Protein 2GAI (pdb70)

Secondary structure (DSSP, 8-state):
-EEEES-HHHHHHHHHHHGGGSEEEE--S-SEES-SSS--EETTTTSEE--EEPTT-HHHHHHHHHHHHHS-EEE---SSHHHHHHHHHHHHHHT-TTSS-B---SS--HHHHHHHHHS-B---HHHHHHHHHHHHHHHHHHHHHHHHHHHHHS---TTHHHHHHHHHHHHHHHHHHHH----EEEEEEEEETTEEEEE--SS-----HHHHHHHHT---EEEEEEEEEEEEEPPPPPB-HHHHHHHHHHHH---HHHHHHHHHHHHH-EE-SSSEE--B--S--S-----HHHHHHHHHHHHHHT-GGGB-----B-BS-TTS-HHHHTTTS-HHHHHHHHHHHHHHHHHTBPPEEEEEEEEEEE-TTSS-EEEEEEEEEEE-GGGGTS-----B------TT-EE---EEEEEEEE--PPPPP-HHHHHHHHHHHT---TTTHHHHHHHHHHTTSEEEETTEEEEBHHHHHHHHHHHHHSTTTTSHHHHHHHHHHHHHHHTTSS-HHHHHHHHHHHHHTT--TT------EEEEEE-TTSPEEEEEEETTEEEEE-SSS--EE--TTSB-EEETTEEE-/-EEEES-HHHHHHHHHHHGGGSEEEE--S--EES-SSS--EETTTTSEE--EEPTT-HHHHHHHHHHHHHS-EEE---SSHHHHHHHHHHHHHTT-TTSS-B---SS-SHHHHHHHTTS-B---HHHHHHHHHHHHHHHHHHHHHHHHHHHHHS---TTHHHHHHHHHHHHHHHHHHHH----EEEEEEEEETTEEEEE--SS-----HHHHHHHHT---EEEEEEEEEEEEEPPPPPB-HHHHHHHHHHHH---HHHHHHHHHHHHH-EEETTEEE--B--S--S-----HHHHHHHHHHHHHHT-GGGB-----B-BS-TTS-HHHHTTTS-HHHHHHHHHHHHHHHHHTBPPEEEEEEEEEEE-TTSS-EEEEEEEEEEE-GGGGTS-----B------TT-EE---EEEEEEEE--PPPPPBHHHHHHHHHHHT---TTTHHHHHHHHHHTTSEEEETTEEEEBHHHHHHHHHHHHHSHHHHSHHHHHHHHHHHHHHHHTSS-HHHHHHHHHHHHHTT--TT------EEEEEE-TTS-EEEEEEETTEEEEE-TTS--EE--TTSB-EEETTEEE-

B-factor: mean 12.72, std 8.12, range [2.0, 42.85]

CATH classification: 3.40.50.140 (+3 more: 1.10.460.10, 2.70.20.10, 1.10.290.10)

GO terms:
  GO:0140226 RNA topoisomerase activity (F, IDA)

Structure (mmCIF, N/CA/C/O backbone):
data_2GAI
#
_entry.id   2GAI
#
_cell.length_a   45.118
_cell.length_b   95.421
_cell.length_c   96.508
_cell.angle_alpha   83.40
_cell.angle_beta   86.15
_cell.angle_gamma   84.87
#
_symmetry.space_group_name_H-M   'P 1'
#
loop_
_entity.id
_entity.type
_entity.pdbx_description
1 polymer 'DNA topoisomerase I'
2 water water
#
loop_
_atom_site.group_PDB
_atom_site.id
_atom_site.type_symbol
_atom_site.label_atom_id
_atom_site.label_alt_id
_atom_site.label_comp_id
_atom_site.label_asym_id
_atom_site.label_entity_id
_atom_site.label_seq_id
_atom_site.pdbx_PDB_ins_code
_atom_site.Cartn_x
_atom_site.Cartn_y
_atom_site.Cartn_z
_atom_site.occupancy
_atom_site.B_iso_or_equiv
_atom_site.auth_seq_id
_atom_site.auth_comp_id
_atom_site.auth_asym_id
_atom_site.auth_atom_id
_atom_site.pdbx_PDB_model_num
ATOM 1 N N . LYS A 1 7 ? 18.597 27.978 35.704 1.00 18.59 7 LYS A N 1
ATOM 2 C CA . LYS A 1 7 ? 17.716 28.476 36.784 1.00 16.89 7 LYS A CA 1
ATOM 3 C C . LYS A 1 7 ? 18.588 29.344 37.710 1.00 16.12 7 LYS A C 1
ATOM 4 O O . LYS A 1 7 ? 19.820 29.236 37.710 1.00 15.59 7 LYS A O 1
ATOM 10 N N . TYR A 1 8 ? 17.947 30.235 38.453 1.00 13.55 8 TYR A N 1
ATOM 11 C CA . TYR A 1 8 ? 18.667 31.114 39.368 1.00 12.73 8 TYR A CA 1
ATOM 12 C C . TYR A 1 8 ? 18.125 30.872 40.758 1.00 10.76 8 TYR A C 1
ATOM 13 O O . TYR A 1 8 ? 16.923 30.724 40.946 1.00 11.61 8 TYR A O 1
ATOM 22 N N . ILE A 1 9 ? 19.004 30.804 41.746 1.00 9.23 9 ILE A N 1
ATOM 23 C CA . ILE A 1 9 ? 18.541 30.629 43.124 1.00 8.40 9 ILE A CA 1
ATOM 24 C C . ILE A 1 9 ? 18.953 31.856 43.922 1.00 8.07 9 ILE A C 1
ATOM 25 O O . ILE A 1 9 ? 20.110 32.293 43.827 1.00 7.85 9 ILE A O 1
ATOM 30 N N . VAL A 1 10 ? 18.020 32.409 44.708 0.50 6.70 10 VAL A N 1
ATOM 31 C CA . VAL A 1 10 ? 18.385 33.587 45.539 0.50 6.69 10 VAL A CA 1
ATOM 32 C C . VAL A 1 10 ? 18.263 33.221 47.012 0.50 6.01 10 VAL A C 1
ATOM 33 O O . VAL A 1 10 ? 17.274 32.627 47.421 0.50 4.85 10 VAL A O 1
ATOM 40 N N . VAL A 1 11 ? 19.267 33.593 47.792 1.00 7.39 11 VAL A N 1
ATOM 41 C CA . VAL A 1 11 ? 19.241 33.418 49.240 1.00 8.93 11 VAL A CA 1
ATOM 42 C C . VAL A 1 11 ? 19.580 34.774 49.885 1.00 10.66 11 VAL A C 1
ATOM 43 O O . VAL A 1 11 ? 19.924 35.715 49.177 1.00 9.75 11 VAL A O 1
ATOM 47 N N . GLU A 1 12 ? 19.488 34.851 51.215 1.00 12.13 12 GLU A N 1
ATOM 48 C CA . GLU A 1 12 ? 19.811 36.099 51.895 1.00 13.59 12 GLU A CA 1
ATOM 49 C C . GLU A 1 12 ? 21.298 36.269 52.144 1.00 13.08 12 GLU A C 1
ATOM 50 O O . GLU A 1 12 ? 21.839 37.361 51.990 1.00 13.14 12 GLU A O 1
ATOM 56 N N . SER A 1 13 ? 21.967 35.172 52.484 1.00 12.56 13 SER A N 1
ATOM 57 C CA . SER A 1 13 ? 23.363 35.261 52.892 1.00 12.27 13 SER A CA 1
ATOM 58 C C . SER A 1 13 ? 24.401 34.630 51.969 1.00 11.38 13 SER A C 1
ATOM 59 O O . SER A 1 13 ? 24.199 33.572 51.356 1.00 9.31 13 SER A O 1
ATOM 62 N N . PRO A 1 14 ? 25.566 35.273 51.897 1.00 10.68 14 PRO A N 1
ATOM 63 C CA . PRO A 1 14 ? 26.717 34.780 51.156 1.00 10.97 14 PRO A CA 1
ATOM 64 C C . PRO A 1 14 ? 27.117 33.399 51.632 1.00 10.41 14 PRO A C 1
ATOM 65 O O . PRO A 1 14 ? 27.452 32.570 50.802 1.00 9.51 14 PRO A O 1
ATOM 69 N N . ALA A 1 15 ? 27.087 33.142 52.944 1.00 10.01 15 ALA A N 1
ATOM 70 C CA . ALA A 1 15 ? 27.362 31.776 53.434 1.00 9.32 15 ALA A CA 1
ATOM 71 C C . ALA A 1 15 ? 26.482 30.680 52.832 1.00 8.45 15 ALA A C 1
ATOM 72 O O . ALA A 1 15 ? 26.988 29.665 52.321 1.00 8.21 15 ALA A O 1
ATOM 74 N N . LYS A 1 16 ? 25.165 30.878 52.874 1.00 6.93 16 LYS A N 1
ATOM 75 C CA . LYS A 1 16 ? 24.213 29.937 52.262 1.00 7.75 16 LYS A CA 1
ATOM 76 C C . LYS A 1 16 ? 24.463 29.872 50.761 1.00 6.98 16 LYS A C 1
ATOM 77 O O . LYS A 1 16 ? 24.428 28.778 50.188 1.00 7.22 16 LYS A O 1
ATOM 83 N N . ALA A 1 17 ? 24.712 31.015 50.106 1.00 4.95 17 ALA A N 1
ATOM 84 C CA . ALA A 1 17 ? 24.947 30.973 48.664 1.00 5.52 17 ALA A CA 1
ATOM 85 C C . ALA A 1 17 ? 26.141 30.082 48.319 1.00 6.03 17 ALA A C 1
ATOM 86 O O . ALA A 1 17 ? 26.066 29.299 47.383 1.00 5.85 17 ALA A O 1
ATOM 88 N N . LYS A 1 18 ? 27.234 30.226 49.051 1.00 6.06 18 LYS A N 1
ATOM 89 C CA . LYS A 1 18 ? 28.414 29.423 48.738 1.00 5.88 18 LYS A CA 1
ATOM 90 C C . LYS A 1 18 ? 28.143 27.932 48.975 1.00 5.85 18 LYS A C 1
ATOM 91 O O . LYS A 1 18 ? 28.566 27.102 48.146 1.00 5.92 18 LYS A O 1
ATOM 97 N N . THR A 1 19 ? 27.442 27.604 50.067 1.00 5.26 19 THR A N 1
ATOM 98 C CA . THR A 1 19 ? 27.134 26.192 50.361 1.00 5.49 19 THR A CA 1
ATOM 99 C C . THR A 1 19 ? 26.234 25.614 49.279 1.00 5.59 19 THR A C 1
ATOM 100 O O . THR A 1 19 ? 26.499 24.503 48.752 1.00 4.81 19 THR A O 1
ATOM 104 N N . ILE A 1 20 ? 25.224 26.382 48.895 1.00 4.40 20 ILE A N 1
ATOM 105 C CA . ILE A 1 20 ? 24.331 25.878 47.837 1.00 5.82 20 ILE A CA 1
ATOM 106 C C . ILE A 1 20 ? 25.038 25.695 46.489 1.00 5.59 20 ILE A C 1
ATOM 107 O O . ILE A 1 20 ? 24.865 24.679 45.797 1.00 7.82 20 ILE A O 1
ATOM 112 N N . LYS A 1 21 ? 25.875 26.664 46.123 1.00 6.68 21 LYS A N 1
ATOM 113 C CA . LYS A 1 21 ? 26.600 26.599 44.852 1.00 7.37 21 LYS A CA 1
ATOM 114 C C . LYS A 1 21 ? 27.559 25.402 44.866 1.00 7.55 21 LYS A C 1
ATOM 115 O O . LYS A 1 21 ? 27.825 24.781 43.826 1.00 7.92 21 LYS A O 1
ATOM 121 N N . SER A 1 22 ? 28.084 25.051 46.041 0.50 7.91 22 SER A N 1
ATOM 122 C CA . SER A 1 22 ? 28.994 23.900 46.101 0.50 8.37 22 SER A CA 1
ATOM 123 C C . SER A 1 22 ? 28.334 22.570 45.749 0.50 8.46 22 SER A C 1
ATOM 124 O O . SER A 1 22 ? 28.980 21.672 45.205 0.50 9.58 22 SER A O 1
ATOM 129 N N . ILE A 1 23 ? 27.042 22.486 46.038 1.00 7.72 23 ILE A N 1
ATOM 130 C CA . ILE A 1 23 ? 26.222 21.306 45.845 1.00 7.54 23 ILE A CA 1
ATOM 131 C C . ILE A 1 23 ? 25.698 21.194 44.426 1.00 8.87 23 ILE A C 1
ATOM 132 O O . ILE A 1 23 ? 25.665 20.101 43.858 1.00 9.53 23 ILE A O 1
ATOM 137 N N . LEU A 1 24 ? 25.259 22.327 43.876 1.00 9.77 24 LEU A N 1
ATOM 138 C CA . LEU A 1 24 ? 24.541 22.326 42.590 1.00 11.46 24 LEU A CA 1
ATOM 139 C C . LEU A 1 24 ? 25.437 22.473 41.366 1.00 13.15 24 LEU A C 1
ATOM 140 O O . LEU A 1 24 ? 25.050 22.085 40.253 1.00 14.47 24 LEU A O 1
ATOM 145 N N . GLY A 1 25 ? 26.609 23.068 41.536 1.00 15.27 25 GLY A N 1
ATOM 146 C CA . GLY A 1 25 ? 27.515 23.269 40.401 1.00 17.97 25 GLY A CA 1
ATOM 147 C C . GLY A 1 25 ? 27.050 24.294 39.379 1.00 19.49 25 GLY A C 1
ATOM 148 O O . GLY A 1 25 ? 26.442 25.312 39.729 1.00 19.44 25 GLY A O 1
ATOM 149 N N . ASN A 1 26 ? 27.331 24.046 38.102 1.00 20.99 26 ASN A N 1
ATOM 150 C CA . ASN A 1 26 ? 27.066 25.082 37.099 1.00 22.68 26 ASN A CA 1
ATOM 151 C C . ASN A 1 26 ? 25.659 25.085 36.479 1.00 23.15 26 ASN A C 1
ATOM 152 O O . ASN A 1 26 ? 25.311 25.986 35.722 1.00 23.48 26 ASN A O 1
ATOM 157 N N . GLU A 1 27 ? 24.835 24.105 36.843 1.00 24.06 27 GLU A N 1
ATOM 158 C CA . GLU A 1 27 ? 23.433 24.059 36.386 1.00 24.11 27 GLU A CA 1
ATOM 159 C C . GLU A 1 27 ? 22.539 25.170 36.979 1.00 22.59 27 GLU A C 1
ATOM 160 O O . GLU A 1 27 ? 21.472 25.478 36.441 1.00 23.15 27 GLU A O 1
ATOM 166 N N . TYR A 1 28 ? 22.981 25.776 38.074 1.00 20.51 28 TYR A N 1
ATOM 167 C CA . TYR A 1 28 ? 22.223 26.826 38.751 1.00 18.50 28 TYR A CA 1
ATOM 168 C C . TYR A 1 28 ? 23.148 27.982 39.053 1.00 17.60 28 TYR A C 1
ATOM 169 O O . TYR A 1 28 ? 24.313 27.766 39.408 1.00 17.83 28 TYR A O 1
ATOM 178 N N . GLU A 1 29 ? 22.650 29.207 38.910 1.00 15.93 29 GLU A N 1
ATOM 179 C CA . GLU A 1 29 ? 23.406 30.380 39.321 1.00 16.16 29 GLU A CA 1
ATOM 180 C C . GLU A 1 29 ? 22.847 30.790 40.694 1.00 14.93 29 GLU A C 1
ATOM 181 O O . GLU A 1 29 ? 21.653 31.008 40.810 1.00 15.72 29 GLU A O 1
ATOM 187 N N . VAL A 1 30 ? 23.701 30.902 41.702 1.00 13.26 30 VAL A N 1
ATOM 188 C CA . VAL A 1 30 ? 23.247 31.222 43.054 1.00 13.02 30 VAL A CA 1
ATOM 189 C C . VAL A 1 30 ? 23.617 32.646 43.469 1.00 13.84 30 VAL A C 1
ATOM 190 O O . VAL A 1 30 ? 24.784 33.026 43.422 1.00 14.37 30 VAL A O 1
ATOM 194 N N . PHE A 1 31 ? 22.619 33.409 43.899 1.00 13.87 31 PHE A N 1
ATOM 195 C CA . PHE A 1 31 ? 22.743 34.831 44.159 1.00 14.78 31 PHE A CA 1
ATOM 196 C C . PHE A 1 31 ? 22.342 35.141 45.611 1.00 13.40 31 PHE A C 1
ATOM 197 O O . PHE A 1 31 ? 21.315 34.637 46.063 1.00 13.15 31 PHE A O 1
ATOM 205 N N . ALA A 1 32 ? 23.140 35.943 46.327 1.00 13.47 32 ALA A N 1
ATOM 206 C CA . ALA A 1 32 ? 22.739 36.423 47.658 1.00 12.88 32 ALA A CA 1
ATOM 207 C C . ALA A 1 32 ? 22.294 37.890 47.628 1.00 13.13 32 ALA A C 1
ATOM 208 O O . ALA A 1 32 ? 22.956 38.746 47.024 1.00 12.23 32 ALA A O 1
ATOM 210 N N . SER A 1 33 ? 21.166 38.158 48.285 1.00 13.60 33 SER A N 1
ATOM 211 C CA . SER A 1 33 ? 20.587 39.512 48.335 1.00 14.16 33 SER A CA 1
ATOM 212 C C . SER A 1 33 ? 21.293 40.374 49.372 1.00 16.47 33 SER A C 1
ATOM 213 O O . SER A 1 33 ? 21.119 41.611 49.389 1.00 16.45 33 SER A O 1
ATOM 216 N N . MET A 1 34 ? 22.082 39.731 50.242 1.00 17.23 34 MET A N 1
ATOM 217 C CA . MET A 1 34 ? 22.786 40.425 51.349 1.00 19.40 34 MET A CA 1
ATOM 218 C C . MET A 1 34 ? 21.803 41.076 52.321 1.00 19.67 34 MET A C 1
ATOM 219 O O . MET A 1 34 ? 21.970 42.239 52.721 1.00 20.21 34 MET A O 1
ATOM 224 N N . GLY A 1 35 ? 20.772 40.327 52.690 1.00 19.37 35 GLY A N 1
ATOM 225 C CA . GLY A 1 35 ? 19.796 40.784 53.670 1.00 19.35 35 GLY A CA 1
ATOM 226 C C . GLY A 1 35 ? 18.545 41.251 52.968 1.00 18.92 35 GLY A C 1
ATOM 227 O O . GLY A 1 35 ? 18.381 41.021 51.758 1.00 18.82 35 GLY A O 1
ATOM 228 N N . HIS A 1 36 ? 17.662 41.883 53.742 1.00 18.22 36 HIS A N 1
ATOM 229 C CA . HIS A 1 36 ? 16.347 42.328 53.271 1.00 17.95 36 HIS A CA 1
ATOM 230 C C . HIS A 1 36 ? 16.465 43.323 52.137 1.00 16.44 36 HIS A C 1
ATOM 231 O O . HIS A 1 36 ? 17.434 44.071 52.109 1.00 16.97 36 HIS A O 1
ATOM 238 N N . ILE A 1 37 ? 15.506 43.321 51.211 1.00 15.06 37 ILE A N 1
ATOM 239 C CA . ILE A 1 37 ? 15.496 44.295 50.104 1.00 14.29 37 ILE A CA 1
ATOM 240 C C . ILE A 1 37 ? 14.399 45.347 50.315 1.00 15.02 37 ILE A C 1
ATOM 241 O O . ILE A 1 37 ? 14.550 46.504 49.904 1.00 14.76 37 ILE A O 1
ATOM 246 N N . ILE A 1 38 ? 13.321 44.919 50.977 1.00 15.54 38 ILE A N 1
ATOM 247 C CA . ILE A 1 38 ? 12.090 45.683 51.142 1.00 16.14 38 ILE A CA 1
ATOM 248 C C . ILE A 1 38 ? 11.650 45.640 52.604 1.00 17.34 38 ILE A C 1
ATOM 249 O O . ILE A 1 38 ? 11.775 44.609 53.276 1.00 16.39 38 ILE A O 1
ATOM 254 N N . ASP A 1 39 ? 11.125 46.754 53.104 1.00 18.17 39 ASP A N 1
ATOM 255 C CA . ASP A 1 39 ? 10.729 46.839 54.505 1.00 20.23 39 ASP A CA 1
ATOM 256 C C . ASP A 1 39 ? 9.698 47.953 54.643 1.00 21.02 39 ASP A C 1
ATOM 257 O O . ASP A 1 39 ? 9.513 48.741 53.711 1.00 19.83 39 ASP A O 1
ATOM 262 N N . LEU A 1 40 ? 8.994 47.965 55.775 1.00 23.10 40 LEU A N 1
ATOM 263 C CA . LEU A 1 40 ? 8.135 49.080 56.162 1.00 25.23 40 LEU A CA 1
ATOM 264 C C . LEU A 1 40 ? 9.022 50.321 56.377 1.00 26.76 40 LEU A C 1
ATOM 265 O O . LEU A 1 40 ? 10.212 50.168 56.636 1.00 27.46 40 LEU A O 1
ATOM 270 N N . PRO A 1 41 ? 8.469 51.550 56.271 1.00 28.33 41 PRO A N 1
ATOM 271 C CA . PRO A 1 41 ? 9.294 52.756 56.465 1.00 29.39 41 PRO A CA 1
ATOM 272 C C . PRO A 1 41 ? 10.026 52.810 57.814 1.00 30.48 41 PRO A C 1
ATOM 273 O O . PRO A 1 41 ? 9.532 52.270 58.808 1.00 30.94 41 PRO A O 1
ATOM 277 N N . LYS A 1 42 ? 11.197 53.440 57.857 1.00 31.70 42 LYS A N 1
ATOM 278 C CA . LYS A 1 42 ? 11.978 53.457 59.105 1.00 32.87 42 LYS A CA 1
ATOM 279 C C . LYS A 1 42 ? 11.476 54.469 60.142 1.00 33.13 42 LYS A C 1
ATOM 280 O O . LYS A 1 42 ? 11.745 54.303 61.331 1.00 33.65 42 LYS A O 1
ATOM 286 N N . SER A 1 43 ? 10.745 55.493 59.701 1.00 33.55 43 SER A N 1
ATOM 287 C CA . SER A 1 43 ? 10.174 56.503 60.610 1.00 33.62 43 SER A CA 1
ATOM 288 C C . SER A 1 43 ? 8.806 57.081 60.212 1.00 33.30 43 SER A C 1
ATOM 289 O O . SER A 1 43 ? 8.334 58.060 60.803 1.00 33.57 43 SER A O 1
ATOM 292 N N . LYS A 1 44 ? 8.186 56.484 59.198 1.00 32.44 44 LYS A N 1
ATOM 293 C CA . LYS A 1 44 ? 6.760 56.660 58.945 1.00 31.66 44 LYS A CA 1
ATOM 294 C C . LYS A 1 44 ? 6.099 55.479 59.656 1.00 30.59 44 LYS A C 1
ATOM 295 O O . LYS A 1 44 ? 6.707 54.402 59.771 1.00 30.26 44 LYS A O 1
ATOM 301 N N . PHE A 1 45 ? 4.875 55.682 60.145 1.00 29.09 45 PHE A N 1
ATOM 302 C CA . PHE A 1 45 ? 4.131 54.611 60.814 1.00 27.53 45 PHE A CA 1
ATOM 303 C C . PHE A 1 45 ? 3.968 53.412 59.865 1.00 26.76 45 PHE A C 1
ATOM 304 O O . PHE A 1 45 ? 4.244 52.276 60.255 1.00 26.35 45 PHE A O 1
ATOM 312 N N . GLY A 1 46 ? 3.537 53.671 58.633 1.00 25.74 46 GLY A N 1
ATOM 313 C CA . GLY A 1 46 ? 3.591 52.671 57.571 1.00 24.72 46 GLY A CA 1
ATOM 314 C C . GLY A 1 46 ? 2.438 51.688 57.459 1.00 24.08 46 GLY A C 1
ATOM 315 O O . GLY A 1 46 ? 2.431 50.845 56.551 1.00 23.76 46 GLY A O 1
ATOM 316 N N . VAL A 1 47 ? 1.475 51.754 58.376 0.50 22.56 47 VAL A N 1
ATOM 317 C CA . VAL A 1 47 ? 0.270 50.953 58.207 0.50 21.61 47 VAL A CA 1
ATOM 318 C C . VAL A 1 47 ? -0.937 51.883 58.150 0.50 21.39 47 VAL A C 1
ATOM 319 O O . VAL A 1 47 ? -1.019 52.855 58.908 0.50 20.92 47 VAL A O 1
ATOM 326 N N . ASP A 1 48 ? -1.845 51.585 57.222 1.00 21.45 48 ASP A N 1
ATOM 327 C CA . ASP A 1 48 ? -3.040 52.391 57.012 1.00 21.31 48 ASP A CA 1
ATOM 328 C C . ASP A 1 48 ? -4.209 51.816 57.801 1.00 21.62 48 ASP A C 1
ATOM 329 O O . ASP A 1 48 ? -4.862 50.860 57.366 1.00 21.24 48 ASP A O 1
ATOM 334 N N . LEU A 1 49 ? -4.475 52.438 58.948 1.00 21.78 49 LEU A N 1
ATOM 335 C CA . LEU A 1 49 ? -5.522 51.988 59.863 1.00 22.39 49 LEU A CA 1
ATOM 336 C C . LEU A 1 49 ? -6.929 52.189 59.310 1.00 22.94 49 LEU A C 1
ATOM 337 O O . LEU A 1 49 ? -7.895 51.709 59.906 1.00 23.07 49 LEU A O 1
ATOM 342 N N . GLU A 1 50 ? -7.036 52.890 58.181 1.00 23.42 50 GLU A N 1
ATOM 343 C CA . GLU A 1 50 ? -8.319 53.121 57.522 1.00 24.30 50 GLU A CA 1
ATOM 344 C C . GLU A 1 50 ? -8.542 52.202 56.316 1.00 24.24 50 GLU A C 1
ATOM 345 O O . GLU A 1 50 ? -9.614 52.205 55.694 1.00 24.11 50 GLU A O 1
ATOM 351 N N . LYS A 1 51 ? -7.516 51.411 56.011 1.00 23.87 51 LYS A N 1
ATOM 352 C CA . LYS A 1 51 ? -7.558 50.410 54.951 1.00 23.85 51 LYS A CA 1
ATOM 353 C C . LYS A 1 51 ? -7.328 49.005 55.527 1.00 23.35 51 LYS A C 1
ATOM 354 O O . LYS A 1 51 ? -6.606 48.196 54.937 1.00 23.26 51 LYS A O 1
ATOM 360 N N . ASP A 1 52 ? -7.951 48.736 56.674 1.00 22.88 52 ASP A N 1
ATOM 361 C CA . ASP A 1 52 ? -7.858 47.450 57.374 1.00 22.84 52 ASP A CA 1
ATOM 362 C C . ASP A 1 52 ? -6.407 46.991 57.506 1.00 22.20 52 ASP A C 1
ATOM 363 O O . ASP A 1 52 ? -6.049 45.910 57.024 1.00 22.44 52 ASP A O 1
ATOM 368 N N . PHE A 1 53 ? -5.586 47.838 58.133 1.00 21.45 53 PHE A N 1
ATOM 369 C CA . PHE A 1 53 ? -4.178 47.553 58.470 1.00 21.52 53 PHE A CA 1
ATOM 370 C C . PHE A 1 53 ? -3.277 47.267 57.277 1.00 21.90 53 PHE A C 1
ATOM 371 O O . PHE A 1 53 ? -2.422 46.397 57.344 1.00 21.96 53 PHE A O 1
ATOM 379 N N . GLU A 1 54 ? -3.465 48.020 56.198 1.00 22.70 54 GLU A N 1
ATOM 380 C CA . GLU A 1 54 ? -2.642 47.902 54.992 1.00 23.93 54 GLU A CA 1
ATOM 381 C C . GLU A 1 54 ? -1.204 48.330 55.222 1.00 23.55 54 GLU A C 1
ATOM 382 O O . GLU A 1 54 ? -0.976 49.497 55.539 1.00 24.24 54 GLU A O 1
ATOM 388 N N . PRO A 1 55 ? -0.235 47.407 55.072 1.00 23.54 55 PRO A N 1
ATOM 389 C CA . PRO A 1 55 ? 1.158 47.818 55.245 1.00 23.18 55 PRO A CA 1
ATOM 390 C C . PRO A 1 55 ? 1.675 48.563 54.017 1.00 23.09 55 PRO A C 1
ATOM 391 O O . PRO A 1 55 ? 1.221 48.294 52.912 1.00 23.39 55 PRO A O 1
ATOM 395 N N . GLU A 1 56 ? 2.603 49.492 54.228 1.00 22.96 56 GLU A N 1
ATOM 396 C CA . GLU A 1 56 ? 3.212 50.275 53.150 1.00 23.37 56 GLU A CA 1
ATOM 397 C C . GLU A 1 56 ? 4.695 49.912 53.046 1.00 22.22 56 GLU A C 1
ATOM 398 O O . GLU A 1 56 ? 5.489 50.289 53.894 1.00 22.28 56 GLU A O 1
ATOM 404 N N . PHE A 1 57 ? 5.068 49.172 52.009 1.00 20.89 57 PHE A N 1
ATOM 405 C CA . PHE A 1 57 ? 6.446 48.745 51.830 1.00 19.52 57 PHE A CA 1
ATOM 406 C C . PHE A 1 57 ? 7.226 49.593 50.831 1.00 19.23 57 PHE A C 1
ATOM 407 O O . PHE A 1 57 ? 6.637 50.151 49.892 1.00 19.49 57 PHE A O 1
ATOM 415 N N . ALA A 1 58 ? 8.537 49.699 51.047 1.00 18.18 58 ALA A N 1
ATOM 416 C CA . ALA A 1 58 ? 9.435 50.346 50.079 1.00 17.80 58 ALA A CA 1
ATOM 417 C C . ALA A 1 58 ? 10.787 49.647 50.040 1.00 17.41 58 ALA A C 1
ATOM 418 O O . ALA A 1 58 ? 11.191 49.035 51.037 1.00 16.65 58 ALA A O 1
ATOM 420 N N . VAL A 1 59 ? 11.458 49.735 48.889 1.00 17.05 59 VAL A N 1
ATOM 421 C CA . VAL A 1 59 ? 12.818 49.216 48.770 1.00 17.19 59 VAL A CA 1
ATOM 422 C C . VAL A 1 59 ? 13.678 49.991 49.740 1.00 17.73 59 VAL A C 1
ATOM 423 O O . VAL A 1 59 ? 13.641 51.229 49.726 1.00 17.52 59 VAL A O 1
ATOM 427 N N . ILE A 1 60 ? 14.427 49.256 50.561 1.00 17.87 60 ILE A N 1
ATOM 428 C CA . ILE A 1 60 ? 15.377 49.763 51.553 1.00 18.70 60 ILE A CA 1
ATOM 429 C C . ILE A 1 60 ? 16.500 50.513 50.818 1.00 19.14 60 ILE A C 1
ATOM 430 O O . ILE A 1 60 ? 17.072 50.010 49.844 1.00 18.76 60 ILE A O 1
ATOM 435 N N . LYS A 1 61 ? 16.804 51.726 51.279 1.00 19.67 61 LYS A N 1
ATOM 436 C CA . LYS A 1 61 ? 17.904 52.504 50.712 1.00 19.92 61 LYS A CA 1
ATOM 437 C C . LYS A 1 61 ? 19.228 51.729 50.703 1.00 19.84 61 LYS A C 1
ATOM 438 O O . LYS A 1 61 ? 19.664 51.199 51.725 1.00 20.12 61 LYS A O 1
ATOM 444 N N . GLY A 1 62 ? 19.851 51.675 49.529 1.00 20.42 62 GLY A N 1
ATOM 445 C CA . GLY A 1 62 ? 21.087 50.930 49.331 1.00 20.34 62 GLY A CA 1
ATOM 446 C C . GLY A 1 62 ? 20.859 49.603 48.623 1.00 20.48 62 GLY A C 1
ATOM 447 O O . GLY A 1 62 ? 21.807 48.992 48.126 1.00 21.18 62 GLY A O 1
ATOM 448 N N . LYS A 1 63 ? 19.604 49.159 48.568 1.00 19.57 63 LYS A N 1
ATOM 449 C CA . LYS A 1 63 ? 19.259 47.843 48.027 1.00 18.98 63 LYS A CA 1
ATOM 450 C C . LYS A 1 63 ? 18.639 47.902 46.624 1.00 18.29 63 LYS A C 1
ATOM 451 O O . LYS A 1 63 ? 18.305 46.872 46.040 1.00 17.91 63 LYS A O 1
ATOM 457 N N . GLU A 1 64 ? 18.486 49.108 46.082 1.00 17.63 64 GLU A N 1
ATOM 458 C CA . GLU A 1 64 ? 17.920 49.303 44.736 1.00 17.13 64 GLU A CA 1
ATOM 459 C C . GLU A 1 64 ? 18.577 48.456 43.635 1.00 16.52 64 GLU A C 1
ATOM 460 O O . GLU A 1 64 ? 17.887 47.956 42.738 1.00 15.77 64 GLU A O 1
ATOM 466 N N . LYS A 1 65 ? 19.899 48.299 43.709 1.00 15.68 65 LYS A N 1
ATOM 467 C CA . LYS A 1 65 ? 20.650 47.563 42.693 1.00 15.58 65 LYS A CA 1
ATOM 468 C C . LYS A 1 65 ? 20.378 46.059 42.761 1.00 14.27 65 LYS A C 1
ATOM 469 O O . LYS A 1 65 ? 20.278 45.401 41.717 1.00 14.63 65 LYS A O 1
ATOM 475 N N . VAL A 1 66 ? 20.291 45.533 43.978 1.00 12.87 66 VAL A N 1
ATOM 476 C CA . VAL A 1 66 ? 19.910 44.128 44.214 1.00 11.96 66 VAL A CA 1
ATOM 477 C C . VAL A 1 66 ? 18.527 43.869 43.599 1.00 10.69 66 VAL A C 1
ATOM 478 O O . VAL A 1 66 ? 18.336 42.890 42.875 1.00 9.23 66 VAL A O 1
ATOM 482 N N . VAL A 1 67 ? 17.584 44.769 43.885 1.00 9.58 67 VAL A N 1
ATOM 483 C CA . VAL A 1 67 ? 16.220 44.688 43.321 1.00 9.08 67 VAL A CA 1
ATOM 484 C C . VAL A 1 67 ? 16.238 44.616 41.791 1.00 8.86 67 VAL A C 1
ATOM 485 O O . VAL A 1 67 ? 15.530 43.793 41.182 1.00 8.66 67 VAL A O 1
ATOM 489 N N . GLU A 1 68 ? 17.043 45.476 41.167 1.00 8.52 68 GLU A N 1
ATOM 490 C CA . GLU A 1 68 ? 17.157 45.515 39.722 1.00 8.95 68 GLU A CA 1
ATOM 491 C C . GLU A 1 68 ? 17.730 44.202 39.187 1.00 8.15 68 GLU A C 1
ATOM 492 O O . GLU A 1 68 ? 17.308 43.695 38.160 1.00 7.36 68 GLU A O 1
ATOM 498 N N . LYS A 1 69 ? 18.690 43.646 39.921 1.00 7.77 69 LYS A N 1
ATOM 499 C CA . LYS A 1 69 ? 19.307 42.388 39.520 1.00 8.15 69 LYS A CA 1
ATOM 500 C C . LYS A 1 69 ? 18.273 41.254 39.582 1.00 6.62 69 LYS A C 1
ATOM 501 O O . LYS A 1 69 ? 18.193 40.418 38.667 1.00 6.50 69 LYS A O 1
ATOM 507 N N . LEU A 1 70 ? 17.488 41.237 40.663 1.00 6.05 70 LEU A N 1
ATOM 508 C CA . LEU A 1 70 ? 16.440 40.218 40.832 1.00 5.65 70 LEU A CA 1
ATOM 509 C C . LEU A 1 70 ? 15.403 40.282 39.705 1.00 5.41 70 LEU A C 1
ATOM 510 O O . LEU A 1 70 ? 15.036 39.271 39.088 1.00 5.12 70 LEU A O 1
ATOM 515 N N . LYS A 1 71 ? 14.961 41.501 39.411 1.00 4.80 71 LYS A N 1
ATOM 516 C CA . LYS A 1 71 ? 14.045 41.693 38.289 1.00 5.10 71 LYS A CA 1
ATOM 517 C C . LYS A 1 71 ? 14.619 41.193 36.958 1.00 5.41 71 LYS A C 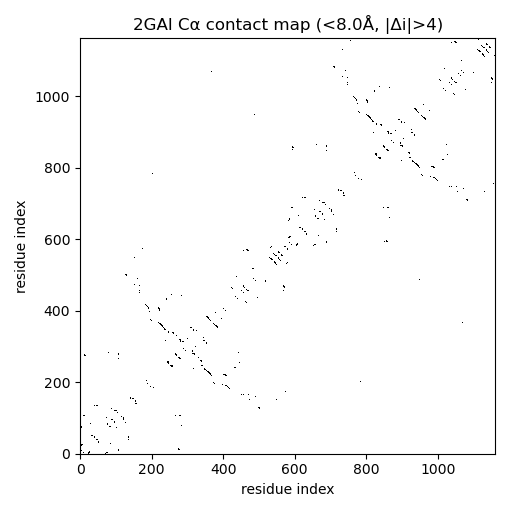1
ATOM 518 O O . LYS A 1 71 ? 13.909 40.561 36.189 1.00 4.90 71 LYS A O 1
ATOM 524 N N . ASP A 1 72 ? 15.898 41.479 36.707 1.00 6.12 72 ASP A N 1
ATOM 525 C CA . ASP A 1 72 ? 16.590 40.990 35.516 1.00 7.71 72 ASP A CA 1
ATOM 526 C C . ASP A 1 72 ? 16.703 39.474 35.408 1.00 7.55 72 ASP A C 1
ATOM 527 O O . ASP A 1 72 ? 16.451 38.905 34.336 1.00 7.72 72 ASP A O 1
ATOM 532 N N . LEU A 1 73 ? 17.086 38.841 36.518 1.00 7.42 73 LEU A N 1
ATOM 533 C CA . LEU A 1 73 ? 17.176 37.387 36.608 1.00 8.33 73 LEU A CA 1
ATOM 534 C C . LEU A 1 73 ? 15.845 36.724 36.321 1.00 8.02 73 LEU A C 1
ATOM 535 O O . LEU A 1 73 ? 15.773 35.728 35.579 1.00 7.88 73 LEU A O 1
ATOM 540 N N . ALA A 1 74 ? 14.776 37.303 36.871 1.00 6.51 74 ALA A N 1
ATOM 541 C CA . ALA A 1 74 ? 13.450 36.729 36.728 1.00 6.94 74 ALA A CA 1
ATOM 542 C C . ALA A 1 74 ? 12.973 36.740 35.272 1.00 8.25 74 ALA A C 1
ATOM 543 O O . ALA A 1 74 ? 12.140 35.926 34.893 1.00 8.01 74 ALA A O 1
ATOM 545 N N . LYS A 1 75 ? 13.505 37.659 34.472 1.00 8.51 75 LYS A N 1
ATOM 546 C CA . LYS A 1 75 ? 13.219 37.700 33.022 1.00 10.00 75 LYS A CA 1
ATOM 547 C C . LYS A 1 75 ? 14.053 36.719 32.186 1.00 11.04 75 LYS A C 1
ATOM 548 O O . LYS A 1 75 ? 13.674 36.322 31.060 1.00 10.19 75 LYS A O 1
ATOM 554 N N . LYS A 1 76 ? 15.201 36.338 32.731 1.00 12.13 76 LYS A N 1
ATOM 555 C CA . LYS A 1 76 ? 16.134 35.457 32.031 1.00 14.52 76 LYS A CA 1
ATOM 556 C C . LYS A 1 76 ? 15.904 33.975 32.285 1.00 15.02 76 LYS A C 1
ATOM 557 O O . LYS A 1 76 ? 16.212 33.144 31.423 1.00 16.32 76 LYS A O 1
ATOM 563 N N . GLY A 1 77 ? 15.367 33.641 33.452 1.00 14.42 77 GLY A N 1
ATOM 564 C CA . GLY A 1 77 ? 15.115 32.255 33.809 1.00 15.13 77 GLY A CA 1
ATOM 565 C C . GLY A 1 77 ? 14.231 32.142 35.027 1.00 15.28 77 GLY A C 1
ATOM 566 O O . GLY A 1 77 ? 13.800 33.155 35.586 1.00 15.37 77 GLY A O 1
ATOM 567 N N . GLU A 1 78 ? 13.956 30.910 35.443 1.00 14.91 78 GLU A N 1
ATOM 568 C CA . GLU A 1 78 ? 13.182 30.680 36.642 1.00 15.23 78 GLU A CA 1
ATOM 569 C C . GLU A 1 78 ? 14.074 31.177 37.774 1.00 14.25 78 GLU A C 1
ATOM 570 O O . GLU A 1 78 ? 15.283 30.932 37.793 1.00 13.59 78 GLU A O 1
ATOM 576 N N . LEU A 1 79 ? 13.472 31.960 38.653 1.00 13.47 79 LEU A N 1
ATOM 577 C CA . LEU A 1 79 ? 14.200 32.490 39.779 1.00 12.82 79 LEU A CA 1
ATOM 578 C C . LEU A 1 79 ? 13.580 31.781 40.973 1.00 12.29 79 LEU A C 1
ATOM 579 O O . LEU A 1 79 ? 12.470 32.157 41.397 1.00 12.16 79 LEU A O 1
ATOM 584 N N . LEU A 1 80 ? 14.301 30.776 41.506 1.00 10.33 80 LEU A N 1
ATOM 585 C CA . LEU A 1 80 ? 13.948 30.009 42.693 1.00 8.22 80 LEU A CA 1
ATOM 586 C C . LEU A 1 80 ? 14.389 30.748 43.967 1.00 7.74 80 LEU A C 1
ATOM 587 O O . LEU A 1 80 ? 15.454 31.374 43.949 1.00 7.81 80 LEU A O 1
ATOM 592 N N . ILE A 1 81 ? 13.581 30.665 45.025 1.00 5.20 81 ILE A N 1
ATOM 593 C CA . ILE A 1 81 ? 13.878 31.432 46.251 1.00 5.01 81 ILE A CA 1
ATOM 594 C C . ILE A 1 81 ? 14.113 30.457 47.416 1.00 4.71 81 ILE A C 1
ATOM 595 O O . ILE A 1 81 ? 13.222 29.670 47.781 1.00 4.53 81 ILE A O 1
ATOM 600 N N . ALA A 1 82 ? 15.316 30.513 47.976 1.00 4.32 82 ALA A N 1
ATOM 601 C CA . ALA A 1 82 ? 15.791 29.553 48.969 1.00 5.32 82 ALA A CA 1
ATOM 602 C C . ALA A 1 82 ? 16.038 30.217 50.335 1.00 5.91 82 ALA A C 1
ATOM 603 O O . ALA A 1 82 ? 17.036 29.927 51.019 1.00 7.27 82 ALA A O 1
ATOM 605 N N . SER A 1 83 ? 15.128 31.106 50.724 0.50 6.03 83 SER A N 1
ATOM 606 C CA . SER A 1 83 ? 15.183 31.744 52.055 0.50 6.50 83 SER A CA 1
ATOM 607 C C . SER A 1 83 ? 14.955 30.690 53.146 0.50 6.50 83 SER A C 1
ATOM 608 O O . SER A 1 83 ? 14.480 29.621 52.853 0.50 5.15 83 SER A O 1
ATOM 613 N N . ASP A 1 84 ? 15.334 30.981 54.403 1.00 6.40 84 ASP A N 1
ATOM 614 C CA . ASP A 1 84 ? 15.074 30.028 55.481 1.00 7.02 84 ASP A CA 1
ATOM 615 C C . ASP A 1 84 ? 13.585 29.688 55.674 1.00 7.24 84 ASP A C 1
ATOM 616 O O . ASP A 1 84 ? 12.735 30.474 55.294 1.00 7.52 84 ASP A O 1
ATOM 621 N N . MET A 1 85 ? 13.284 28.543 56.273 1.00 7.45 85 MET A N 1
ATOM 622 C CA . MET A 1 85 ? 11.910 28.051 56.286 1.00 9.90 85 MET A CA 1
ATOM 623 C C . MET A 1 85 ? 10.973 28.621 57.349 1.00 11.13 85 MET A C 1
ATOM 624 O O . MET A 1 85 ? 9.813 28.162 57.406 1.00 15.80 85 MET A O 1
ATOM 629 N N . ASP A 1 86 ? 11.373 29.661 58.075 1.00 10.29 86 ASP A N 1
ATOM 630 C CA . ASP A 1 86 ? 10.489 30.259 59.088 1.00 10.88 86 ASP A CA 1
ATOM 631 C C . ASP A 1 86 ? 9.565 31.319 58.512 1.00 10.71 86 ASP A C 1
ATOM 632 O O . ASP A 1 86 ? 9.601 31.589 57.297 1.00 9.97 86 ASP A O 1
ATOM 637 N N . ARG A 1 87 ? 8.680 31.883 59.351 1.00 10.08 87 ARG A N 1
ATOM 638 C CA . ARG A 1 87 ? 7.780 32.921 58.855 1.00 9.78 87 ARG A CA 1
ATOM 639 C C . ARG A 1 87 ? 8.526 34.097 58.234 1.00 9.45 87 ARG A C 1
ATOM 640 O O . ARG A 1 87 ? 8.112 34.596 57.185 1.00 9.26 87 ARG A O 1
ATOM 648 N N . GLU A 1 88 ? 9.617 34.548 58.861 1.00 8.73 88 GLU A N 1
ATOM 649 C CA . GLU A 1 88 ? 10.398 35.645 58.334 1.00 8.88 88 GLU A CA 1
ATOM 650 C C . GLU A 1 88 ? 10.901 35.294 56.939 1.00 8.12 88 GLU A C 1
ATOM 651 O O . GLU A 1 88 ? 10.856 36.129 56.034 1.00 7.90 88 GLU A O 1
ATOM 657 N N . GLY A 1 89 ? 11.331 34.037 56.771 1.00 6.68 89 GLY A N 1
ATOM 658 C CA . GLY A 1 89 ? 11.885 33.619 55.482 1.00 5.32 89 GLY A CA 1
ATOM 659 C C . GLY A 1 89 ? 10.793 33.608 54.439 1.00 4.46 89 GLY A C 1
ATOM 660 O O . GLY A 1 89 ? 11.046 33.890 53.250 1.00 5.09 89 GLY A O 1
ATOM 661 N N . GLU A 1 90 ? 9.593 33.210 54.861 1.00 3.60 90 GLU A N 1
ATOM 662 C CA . GLU A 1 90 ? 8.486 33.164 53.909 1.00 3.86 90 GLU A CA 1
ATOM 663 C C . GLU A 1 90 ? 8.146 34.578 53.418 1.00 4.00 90 GLU A C 1
ATOM 664 O O . GLU A 1 90 ? 7.862 34.757 52.237 1.00 3.02 90 GLU A O 1
ATOM 670 N N . ALA A 1 91 ? 8.208 35.565 54.336 1.00 3.92 91 ALA A N 1
ATOM 671 C CA . ALA A 1 91 ? 7.993 36.977 53.939 1.00 3.90 91 ALA A CA 1
ATOM 672 C C . ALA A 1 91 ? 9.086 37.542 53.010 1.00 4.44 91 ALA A C 1
ATOM 673 O O . ALA A 1 91 ? 8.808 38.329 52.087 1.00 4.08 91 ALA A O 1
ATOM 675 N N . ILE A 1 92 ? 10.327 37.106 53.218 1.00 3.59 92 ILE A N 1
ATOM 676 C CA . ILE A 1 92 ? 11.451 37.465 52.349 1.00 4.33 92 ILE A CA 1
ATOM 677 C C . ILE A 1 92 ? 11.150 36.957 50.932 1.00 3.64 92 ILE A C 1
ATOM 678 O O . ILE A 1 92 ? 11.286 37.666 49.930 1.00 2.88 92 ILE A O 1
ATOM 683 N N . ALA A 1 93 ? 10.692 35.715 50.875 1.00 2.25 93 ALA A N 1
ATOM 684 C CA . ALA A 1 93 ? 10.321 35.055 49.596 1.00 3.08 93 ALA A CA 1
ATOM 685 C C . ALA A 1 93 ? 9.189 35.848 48.907 1.00 2.91 93 ALA A C 1
ATOM 686 O O . ALA A 1 93 ? 9.259 36.200 47.715 1.00 2.79 93 ALA A O 1
ATOM 688 N N . TRP A 1 94 ? 8.185 36.253 49.689 1.00 2.70 94 TRP A N 1
ATOM 689 C CA . TRP A 1 94 ? 7.083 37.034 49.170 1.00 3.35 94 TRP A CA 1
ATOM 690 C C . TRP A 1 94 ? 7.509 38.384 48.592 1.00 2.84 94 TRP A C 1
ATOM 691 O O . TRP A 1 94 ? 7.025 38.781 47.527 1.00 2.00 94 TRP A O 1
ATOM 702 N N . HIS A 1 95 ? 8.391 39.104 49.290 1.00 3.50 95 HIS A N 1
ATOM 703 C CA . HIS A 1 95 ? 8.882 40.385 48.772 1.00 3.79 95 HIS A CA 1
ATOM 704 C C . HIS A 1 95 ? 9.622 40.218 47.443 1.00 2.62 95 HIS A C 1
ATOM 705 O O . HIS A 1 95 ? 9.400 40.977 46.503 1.00 2.00 95 HIS A O 1
ATOM 712 N N . ILE A 1 96 ? 10.478 39.205 47.352 1.00 2.12 96 ILE A N 1
ATOM 713 C CA . ILE A 1 96 ? 11.174 38.949 46.064 1.00 2.18 96 ILE A CA 1
ATOM 714 C C . ILE A 1 96 ? 10.194 38.546 44.956 1.00 2.45 96 ILE A C 1
ATOM 715 O O . ILE A 1 96 ? 10.308 38.988 43.821 1.00 2.57 96 ILE A O 1
ATOM 720 N N . ALA A 1 97 ? 9.200 37.719 45.270 1.00 2.39 97 ALA A N 1
ATOM 721 C CA . ALA A 1 97 ? 8.241 37.328 44.243 1.00 2.00 97 ALA A CA 1
ATOM 722 C C . ALA A 1 97 ? 7.404 38.503 43.767 1.00 2.55 97 ALA A C 1
ATOM 723 O O . ALA A 1 97 ? 7.086 38.616 42.568 1.00 2.00 97 ALA A O 1
ATOM 725 N N . ARG A 1 98 ? 7.042 39.381 44.712 1.00 3.66 98 ARG A N 1
ATOM 726 C CA . ARG A 1 98 ? 6.220 40.538 44.377 1.00 4.34 98 ARG A CA 1
ATOM 727 C C . ARG A 1 98 ? 6.985 41.505 43.486 1.00 4.17 98 ARG A C 1
ATOM 728 O O . ARG A 1 98 ? 6.440 41.971 42.480 1.00 3.80 98 ARG A O 1
ATOM 736 N N . VAL A 1 99 ? 8.242 41.780 43.823 0.50 2.84 99 VAL A N 1
ATOM 737 C CA . VAL A 1 99 ? 9.001 42.749 43.037 0.50 3.48 99 VAL A CA 1
ATOM 738 C C . VAL A 1 99 ? 9.322 42.241 41.634 0.50 2.56 99 VAL A C 1
ATOM 739 O O . VAL A 1 99 ? 9.372 43.036 40.713 0.50 3.81 99 VAL A O 1
ATOM 746 N N . THR A 1 100 ? 9.462 40.924 41.476 1.00 2.00 100 THR A N 1
ATOM 747 C CA . THR A 1 100 ? 9.759 40.280 40.200 1.00 2.00 100 THR A CA 1
ATOM 748 C C . THR A 1 100 ? 8.495 39.855 39.433 1.00 2.00 100 THR A C 1
ATOM 749 O O . THR A 1 100 ? 8.595 39.341 38.301 1.00 2.00 100 THR A O 1
ATOM 753 N N . ASN A 1 101 ? 7.324 40.107 40.024 1.00 2.00 101 ASN A N 1
ATOM 754 C CA . ASN A 1 101 ? 6.035 39.704 39.455 1.00 2.00 101 ASN A CA 1
ATOM 755 C C . ASN A 1 101 ? 6.006 38.211 39.153 1.00 2.00 101 ASN A C 1
ATOM 756 O O . ASN A 1 101 ? 5.632 37.816 38.054 1.00 2.00 101 ASN A O 1
ATOM 761 N N . THR A 1 102 ? 6.398 37.394 40.142 1.00 2.00 102 THR A N 1
ATOM 762 C CA . THR A 1 102 ? 6.396 35.935 40.008 1.00 3.57 102 THR A CA 1
ATOM 763 C C . THR A 1 102 ? 5.575 35.290 41.151 1.00 4.43 102 THR A C 1
ATOM 764 O O . THR A 1 102 ? 5.675 34.079 41.392 1.00 4.30 102 THR A O 1
ATOM 768 N N . LEU A 1 103 ? 4.775 36.076 41.874 1.00 3.92 103 LEU A N 1
ATOM 769 C CA . LEU A 1 103 ? 4.027 35.469 42.978 1.00 6.27 103 LEU A CA 1
ATOM 770 C C . LEU A 1 103 ? 2.984 34.504 42.420 1.00 6.02 103 LEU A C 1
ATOM 771 O O . LEU A 1 103 ? 2.334 34.827 41.435 1.00 7.69 103 LEU A O 1
ATOM 776 N N . GLY A 1 104 ? 2.855 33.314 43.026 1.00 6.75 104 GLY A N 1
ATOM 777 C CA . GLY A 1 104 ? 1.940 32.292 42.503 1.00 7.03 104 GLY A CA 1
ATOM 778 C C . GLY A 1 104 ? 2.644 31.189 41.717 1.00 7.34 104 GLY A C 1
ATOM 779 O O . GLY A 1 104 ? 2.062 30.130 41.486 1.00 8.01 104 GLY A O 1
ATOM 780 N N . ARG A 1 105 ? 3.877 31.443 41.278 1.00 6.42 105 ARG A N 1
ATOM 781 C CA . ARG A 1 105 ? 4.643 30.402 40.597 1.00 6.17 105 ARG A CA 1
ATOM 782 C C . ARG A 1 105 ? 5.157 29.429 41.646 1.00 5.76 105 ARG A C 1
ATOM 783 O O . ARG A 1 105 ? 5.200 29.771 42.830 1.00 5.09 105 ARG A O 1
ATOM 791 N N . LYS A 1 106 ? 5.530 28.229 41.212 1.00 6.51 106 LYS A N 1
ATOM 792 C CA . LYS A 1 106 ? 6.216 27.268 42.104 1.00 7.30 106 LYS A CA 1
ATOM 793 C C . LYS A 1 106 ? 7.700 27.608 42.093 1.00 7.00 106 LYS A C 1
ATOM 794 O O . LYS A 1 106 ? 8.494 27.070 41.311 1.00 6.93 106 LYS A O 1
ATOM 800 N N . ASN A 1 107 ? 8.081 28.509 42.996 1.00 5.59 107 ASN A N 1
ATOM 801 C CA . ASN A 1 107 ? 9.417 29.099 42.937 1.00 6.42 107 ASN A CA 1
ATOM 802 C C . ASN A 1 107 ? 10.010 29.229 44.323 1.00 6.19 107 ASN A C 1
ATOM 803 O O . ASN A 1 107 ? 10.987 29.953 44.489 1.00 8.00 107 ASN A O 1
ATOM 808 N N . ARG A 1 108 ? 9.425 28.569 45.320 1.00 5.69 108 ARG A N 1
ATOM 809 C CA . ARG A 1 108 ? 9.996 28.643 46.674 1.00 5.90 108 ARG A CA 1
ATOM 810 C C . ARG A 1 108 ? 10.520 27.263 47.122 1.00 5.95 108 ARG A C 1
ATOM 811 O O . ARG A 1 108 ? 9.767 26.279 47.118 1.00 7.34 108 ARG A O 1
ATOM 819 N N . ILE A 1 109 ? 11.793 27.229 47.495 1.00 5.44 109 ILE A N 1
ATOM 820 C CA . ILE A 1 109 ? 12.499 25.977 47.830 1.00 7.39 109 ILE A CA 1
ATOM 821 C C . ILE A 1 109 ? 12.477 25.839 49.351 1.00 7.57 109 ILE A C 1
ATOM 822 O O . ILE A 1 109 ? 12.808 26.819 50.036 1.00 8.34 109 ILE A O 1
ATOM 827 N N . VAL A 1 110 ? 12.116 24.648 49.835 1.00 7.22 110 VAL A N 1
ATOM 828 C CA . VAL A 1 110 ? 11.986 24.436 51.284 1.00 8.21 110 VAL A CA 1
ATOM 829 C C . VAL A 1 110 ? 12.969 23.342 51.749 1.00 8.15 110 VAL A C 1
ATOM 830 O O . VAL A 1 110 ? 12.993 22.245 51.191 1.00 7.55 110 VAL A O 1
ATOM 834 N N . PHE A 1 111 ? 13.778 23.622 52.778 1.00 7.39 111 PHE A N 1
ATOM 835 C CA . PHE A 1 111 ? 14.684 22.577 53.307 1.00 7.49 111 PHE A CA 1
ATOM 836 C C . PHE A 1 111 ? 15.016 22.913 54.763 1.00 7.90 111 PHE A C 1
ATOM 837 O O . PHE A 1 111 ? 15.018 24.104 55.150 1.00 7.92 111 PHE A O 1
ATOM 845 N N . SER A 1 112 ? 15.308 21.863 55.537 1.00 7.99 11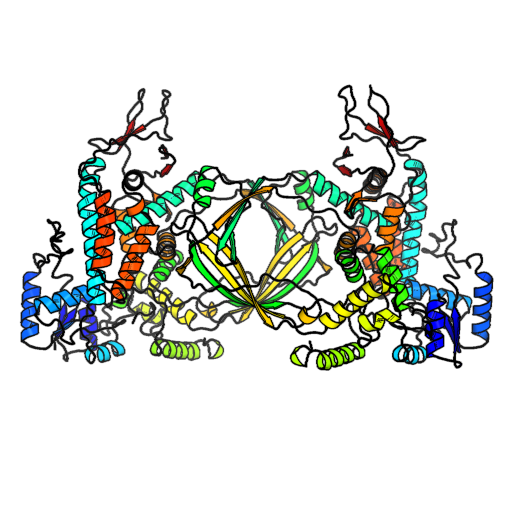2 SER A N 1
ATOM 846 C CA . SER A 1 112 ? 15.743 22.040 56.934 1.00 9.12 112 SER A CA 1
ATOM 847 C C . SER A 1 112 ? 17.249 21.918 57.100 1.00 7.78 112 SER A C 1
ATOM 848 O O . SER A 1 112 ? 17.775 22.025 58.217 1.00 8.19 112 SER A O 1
ATOM 851 N N . GLU A 1 113 ? 17.985 21.647 56.019 1.00 6.70 113 GLU A N 1
ATOM 852 C CA . GLU A 1 113 ? 19.414 21.416 56.073 1.00 7.23 113 GLU A CA 1
ATOM 853 C C . GLU A 1 113 ? 19.970 21.646 54.679 1.00 6.95 113 GLU A C 1
ATOM 854 O O . GLU A 1 113 ? 19.266 21.434 53.656 1.00 6.86 113 GLU A O 1
ATOM 860 N N . ILE A 1 114 ? 21.228 22.074 54.672 1.00 5.07 114 ILE A N 1
ATOM 861 C CA . ILE A 1 114 ? 21.903 22.481 53.418 1.00 6.61 114 ILE A CA 1
ATOM 862 C C . ILE A 1 114 ? 22.924 21.417 53.074 1.00 6.55 114 ILE A C 1
ATOM 863 O O . ILE A 1 114 ? 24.136 21.632 53.163 1.00 8.55 114 ILE A O 1
ATOM 868 N N . THR A 1 115 ? 22.389 20.253 52.687 1.00 7.83 115 THR A N 1
ATOM 869 C CA . THR A 1 115 ? 23.221 19.091 52.379 1.00 9.14 115 THR A CA 1
ATOM 870 C C . THR A 1 115 ? 22.925 18.628 50.958 1.00 8.88 115 THR A C 1
ATOM 871 O O . THR A 1 115 ? 21.854 18.918 50.464 1.00 7.40 115 THR A O 1
ATOM 875 N N . PRO A 1 116 ? 23.889 17.946 50.315 1.00 9.33 116 PRO A N 1
ATOM 876 C CA . PRO A 1 116 ? 23.683 17.545 48.905 1.00 8.55 116 PRO A CA 1
ATOM 877 C C . PRO A 1 116 ? 22.355 16.786 48.654 1.00 9.17 116 PRO A C 1
ATOM 878 O O . PRO A 1 116 ? 21.586 17.179 47.760 1.00 8.13 116 PRO A O 1
ATOM 882 N N . ARG A 1 117 ? 22.044 15.742 49.427 1.00 10.26 117 ARG A N 1
ATOM 883 C CA . ARG A 1 117 ? 20.854 14.924 49.176 1.00 11.21 117 ARG A CA 1
ATOM 884 C C . ARG A 1 117 ? 19.586 15.793 49.248 1.00 9.31 117 ARG A C 1
ATOM 885 O O . ARG A 1 117 ? 18.757 15.795 48.329 1.00 9.90 117 ARG A O 1
ATOM 893 N N . VAL A 1 118 ? 19.503 16.570 50.327 1.00 7.98 118 VAL A N 1
ATOM 894 C CA . VAL A 1 118 ? 18.325 17.386 50.596 1.00 7.06 118 VAL A CA 1
ATOM 895 C C . VAL A 1 118 ? 18.198 18.537 49.600 1.00 6.37 118 VAL A C 1
ATOM 896 O O . VAL A 1 118 ? 17.080 18.752 49.069 1.00 5.76 118 VAL A O 1
ATOM 900 N N . ILE A 1 119 ? 19.297 19.242 49.328 1.00 4.89 119 ILE A N 1
ATOM 901 C CA . ILE A 1 119 ? 19.227 20.421 48.448 1.00 5.10 119 ILE A CA 1
ATOM 902 C C . ILE A 1 119 ? 18.860 19.969 47.016 1.00 5.87 119 ILE A C 1
ATOM 903 O O . ILE A 1 119 ? 18.061 20.617 46.303 1.00 5.09 119 ILE A O 1
ATOM 908 N N . ARG A 1 120 ? 19.454 18.853 46.612 1.00 5.26 120 ARG A N 1
ATOM 909 C CA . ARG A 1 120 ? 19.244 18.411 45.223 1.00 6.92 120 ARG A CA 1
ATOM 910 C C . ARG A 1 120 ? 17.786 18.018 45.014 1.00 7.99 120 ARG A C 1
ATOM 911 O O . ARG A 1 120 ? 17.232 18.262 43.933 1.00 8.99 120 ARG A O 1
ATOM 919 N N . GLU A 1 121 ? 17.142 17.451 46.034 1.00 7.65 121 GLU A N 1
ATOM 920 C CA . GLU A 1 121 ? 15.729 17.100 45.957 1.00 9.19 121 GLU A CA 1
ATOM 921 C C . GLU A 1 121 ? 14.857 18.344 46.063 1.00 8.07 121 GLU A C 1
ATOM 922 O O . GLU A 1 121 ? 13.873 18.502 45.308 1.00 7.83 121 GLU A O 1
ATOM 928 N N . ALA A 1 122 ? 15.253 19.251 46.967 1.00 6.52 122 ALA A N 1
ATOM 929 C CA . ALA A 1 122 ? 14.460 20.460 47.186 1.00 6.46 122 ALA A CA 1
ATOM 930 C C . ALA A 1 122 ? 14.354 21.343 45.948 1.00 6.52 122 ALA A C 1
ATOM 931 O O . ALA A 1 122 ? 13.277 21.853 45.664 1.00 6.18 122 ALA A O 1
ATOM 933 N N . VAL A 1 123 ? 15.428 21.484 45.168 1.00 7.00 123 VAL A N 1
ATOM 934 C CA . VAL A 1 123 ? 15.396 22.347 43.965 1.00 8.89 123 VAL A CA 1
ATOM 935 C C . VAL A 1 123 ? 14.484 21.776 42.885 1.00 9.58 123 VAL A C 1
ATOM 936 O O . VAL A 1 123 ? 13.976 22.517 42.016 1.00 9.86 123 VAL A O 1
ATOM 940 N N . LYS A 1 124 ? 14.290 20.461 42.937 1.00 9.90 124 LYS A N 1
ATOM 941 C CA . LYS A 1 124 ? 13.388 19.757 42.004 1.00 10.87 124 LYS A CA 1
ATOM 942 C C . LYS A 1 124 ? 11.916 19.838 42.393 1.00 11.36 124 LYS A C 1
ATOM 943 O O . LYS A 1 124 ? 11.026 19.507 41.592 1.00 11.18 124 LYS A O 1
ATOM 949 N N . ASN A 1 125 ? 11.643 20.298 43.612 1.00 10.03 125 ASN A N 1
ATOM 950 C CA . ASN A 1 125 ? 10.289 20.312 44.175 1.00 11.06 125 ASN A CA 1
ATOM 951 C C . ASN A 1 125 ? 9.898 21.660 44.788 1.00 9.16 125 ASN A C 1
ATOM 952 O O . ASN A 1 125 ? 9.455 21.713 45.947 1.00 10.38 125 ASN A O 1
ATOM 957 N N . PRO A 1 126 ? 10.058 22.750 44.018 1.00 8.73 126 PRO A N 1
ATOM 958 C CA . PRO A 1 126 ? 9.656 24.043 44.571 1.00 8.17 126 PRO A CA 1
ATOM 959 C C . PRO A 1 126 ? 8.152 24.101 44.763 1.00 7.66 126 PRO A C 1
ATOM 960 O O . PRO A 1 126 ? 7.400 23.377 44.099 1.00 6.94 126 PRO A O 1
ATOM 964 N N . ARG A 1 127 ? 7.719 24.987 45.652 0.50 7.22 127 ARG A N 1
ATOM 965 C CA . ARG A 1 127 ? 6.308 25.185 45.910 0.50 8.29 127 ARG A CA 1
ATOM 966 C C . ARG A 1 127 ? 5.901 26.659 45.809 0.50 7.26 127 ARG A C 1
ATOM 967 O O . ARG A 1 127 ? 6.765 27.525 45.718 0.50 6.50 127 ARG A O 1
ATOM 982 N N . GLU A 1 128 ? 4.594 26.905 45.815 1.00 6.81 128 GLU A N 1
ATOM 983 C CA . GLU A 1 128 ? 4.054 28.252 45.773 1.00 7.45 128 GLU A CA 1
ATOM 984 C C . GLU A 1 128 ? 4.372 28.895 47.146 1.00 6.93 128 GLU A C 1
ATOM 985 O O . GLU A 1 128 ? 4.418 28.204 48.155 1.00 7.48 128 GLU A O 1
ATOM 991 N N . ILE A 1 129 ? 4.593 30.213 47.174 1.00 5.23 129 ILE A N 1
ATOM 992 C CA . ILE A 1 129 ? 4.706 30.902 48.470 1.00 4.76 129 ILE A CA 1
ATOM 993 C C . ILE A 1 129 ? 3.410 30.714 49.298 1.00 4.05 129 ILE A C 1
ATOM 994 O O . ILE A 1 129 ? 2.300 30.822 48.769 1.00 5.57 129 ILE A O 1
ATOM 999 N N . ASP A 1 130 ? 3.592 30.455 50.595 1.00 4.98 130 ASP A N 1
ATOM 1000 C CA . ASP A 1 130 ? 2.452 30.142 51.489 1.00 5.04 130 ASP A CA 1
ATOM 1001 C C . ASP A 1 130 ? 1.978 31.482 52.071 1.00 4.25 130 ASP A C 1
ATOM 1002 O O . ASP A 1 130 ? 2.641 32.030 52.986 1.00 3.74 130 ASP A O 1
ATOM 1007 N N . MET A 1 131 ? 0.866 31.995 51.559 1.00 4.77 131 MET A N 1
ATOM 1008 C CA . MET A 1 131 ? 0.439 33.335 51.948 1.00 5.70 131 MET A CA 1
ATOM 1009 C C . MET A 1 131 ? -0.066 33.405 53.383 1.00 5.99 131 MET A C 1
ATOM 1010 O O . MET A 1 131 ? -0.013 34.476 53.982 1.00 5.01 131 MET A O 1
ATOM 1015 N N . LYS A 1 132 ? -0.539 32.287 53.932 1.00 5.35 132 LYS A N 1
ATOM 1016 C CA . LYS A 1 132 ? -0.941 32.302 55.352 1.00 6.86 132 LYS A CA 1
ATOM 1017 C C . LYS A 1 132 ? 0.276 32.530 56.246 1.00 6.87 132 LYS A C 1
ATOM 1018 O O . LYS A 1 132 ? 0.228 33.309 57.193 1.00 6.89 132 LYS A O 1
ATOM 1024 N N . LYS A 1 133 ? 1.369 31.828 55.972 1.00 5.98 133 LYS A N 1
ATOM 1025 C CA . LYS A 1 133 ? 2.614 32.049 56.670 1.00 6.55 133 LYS A CA 1
ATOM 1026 C C . LYS A 1 133 ? 3.073 33.506 56.516 1.00 5.40 133 LYS A C 1
ATOM 1027 O O . LYS A 1 133 ? 3.429 34.139 57.514 1.00 5.10 133 LYS A O 1
ATOM 1033 N N . VAL A 1 134 ? 2.996 34.055 55.298 1.00 4.31 134 VAL A N 1
ATOM 1034 C CA . VAL A 1 134 ? 3.399 35.459 55.082 1.00 4.09 134 VAL A CA 1
ATOM 1035 C C . VAL A 1 134 ? 2.520 36.371 55.929 1.00 4.18 134 VAL A C 1
ATOM 1036 O O . VAL A 1 134 ? 3.026 37.256 56.617 1.00 4.86 134 VAL A O 1
ATOM 1040 N N . ARG A 1 135 ? 1.210 36.134 55.886 1.00 4.44 135 ARG A N 1
ATOM 1041 C CA . ARG A 1 135 ? 0.292 37.000 56.673 1.00 4.57 135 ARG A CA 1
ATOM 1042 C C . ARG A 1 135 ? 0.543 36.961 58.188 1.00 5.68 135 ARG A C 1
ATOM 1043 O O . ARG A 1 135 ? 0.395 37.981 58.897 1.00 5.08 135 ARG A O 1
ATOM 1051 N N . ALA A 1 136 ? 0.952 35.804 58.687 1.00 4.92 136 ALA A N 1
ATOM 1052 C CA . ALA A 1 136 ? 1.299 35.704 60.122 1.00 5.50 136 ALA A CA 1
ATOM 1053 C C . ALA A 1 136 ? 2.519 36.590 60.455 1.00 6.48 136 ALA A C 1
ATOM 1054 O O . ALA A 1 136 ? 2.569 37.294 61.492 1.00 6.05 136 ALA A O 1
ATOM 1056 N N . GLN A 1 137 ? 3.515 36.554 59.574 1.00 5.84 137 GLN A N 1
ATOM 1057 C CA . GLN A 1 137 ? 4.670 37.436 59.719 1.00 6.34 137 GLN A CA 1
ATOM 1058 C C . GLN A 1 137 ? 4.317 38.908 59.665 1.00 5.78 137 GLN A C 1
ATOM 1059 O O . GLN A 1 137 ? 4.784 39.694 60.516 1.00 6.35 137 GLN A O 1
ATOM 1065 N N . LEU A 1 138 ? 3.533 39.281 58.664 1.00 5.37 138 LEU A N 1
ATOM 1066 C CA . LEU A 1 138 ? 3.133 40.676 58.493 1.00 5.30 138 LEU A CA 1
ATOM 1067 C C . LEU A 1 138 ? 2.284 41.124 59.681 1.00 5.81 138 LEU A C 1
ATOM 1068 O O . LEU A 1 138 ? 2.472 42.238 60.136 1.00 5.45 138 LEU A O 1
ATOM 1073 N N . ALA A 1 139 ? 1.354 40.282 60.169 1.00 4.92 139 ALA A N 1
ATOM 1074 C CA . ALA A 1 139 ? 0.563 40.645 61.344 1.00 5.56 139 ALA A CA 1
ATOM 1075 C C . ALA A 1 139 ? 1.467 40.908 62.552 1.00 6.52 139 ALA A C 1
ATOM 1076 O O . ALA A 1 139 ? 1.237 41.893 63.257 1.00 5.68 139 ALA A O 1
ATOM 1078 N N . ARG A 1 140 ? 2.461 40.050 62.790 1.00 6.45 140 ARG A N 1
ATOM 1079 C CA . ARG A 1 140 ? 3.462 40.290 63.838 1.00 8.81 140 ARG A CA 1
ATOM 1080 C C . ARG A 1 140 ? 4.096 41.675 63.653 1.00 8.60 140 ARG A C 1
ATOM 1081 O O . ARG A 1 140 ? 4.125 42.450 64.605 1.00 8.00 140 ARG A O 1
ATOM 1089 N N . ARG A 1 141 ? 4.571 41.987 62.444 1.00 7.92 141 ARG A N 1
ATOM 1090 C CA . ARG A 1 141 ? 5.205 43.296 62.192 1.00 8.42 141 ARG A CA 1
ATOM 1091 C C . ARG A 1 141 ? 4.261 44.438 62.517 1.00 7.99 141 ARG A C 1
ATOM 1092 O O . ARG A 1 141 ? 4.661 45.440 63.151 1.00 8.45 141 ARG A O 1
ATOM 1100 N N . ILE A 1 142 ? 3.003 44.299 62.099 1.00 6.75 142 ILE A N 1
ATOM 1101 C CA . ILE A 1 142 ? 2.008 45.358 62.317 1.00 7.10 142 ILE A CA 1
ATOM 1102 C C . ILE A 1 142 ? 1.670 45.536 63.802 1.00 7.55 142 ILE A C 1
ATOM 1103 O O . ILE A 1 142 ? 1.521 46.675 64.267 1.00 8.36 142 ILE A O 1
ATOM 1108 N N . LEU A 1 143 ? 1.520 44.430 64.528 1.00 6.92 143 LEU A N 1
ATOM 1109 C CA . LEU A 1 143 ? 1.268 44.484 65.967 1.00 7.69 143 LEU A CA 1
ATOM 1110 C C . LEU A 1 143 ? 2.386 45.234 66.679 1.00 8.45 143 LEU A C 1
ATOM 1111 O O . LEU A 1 143 ? 2.118 46.118 67.498 1.00 8.36 143 LEU A O 1
ATOM 1116 N N . ASP A 1 144 ? 3.625 44.865 66.354 1.00 9.83 144 ASP A N 1
ATOM 1117 C CA . ASP A 1 144 ? 4.831 45.482 66.936 1.00 11.13 144 ASP A CA 1
ATOM 1118 C C . ASP A 1 144 ? 4.920 46.981 66.593 1.00 11.61 144 ASP A C 1
ATOM 1119 O O . ASP A 1 144 ? 5.176 47.815 67.469 1.00 11.86 144 ASP A O 1
ATOM 1124 N N . ARG A 1 145 ? 4.639 47.319 65.339 1.00 11.76 145 ARG A N 1
ATOM 1125 C CA . ARG A 1 145 ? 4.624 48.707 64.868 1.00 12.81 145 ARG A CA 1
ATOM 1126 C C . ARG A 1 145 ? 3.553 49.563 65.571 1.00 12.32 145 ARG A C 1
ATOM 1127 O O . ARG A 1 145 ? 3.827 50.710 65.938 1.00 12.89 145 ARG A O 1
ATOM 1135 N N . ILE A 1 146 ? 2.345 49.033 65.766 1.00 11.36 146 ILE A N 1
ATOM 1136 C CA . ILE A 1 146 ? 1.288 49.749 66.498 1.00 10.69 146 ILE A CA 1
ATOM 1137 C C . ILE A 1 146 ? 1.712 50.075 67.938 1.00 11.10 146 ILE A C 1
ATOM 1138 O O . ILE A 1 146 ? 1.559 51.217 68.385 1.00 11.75 146 ILE A O 1
ATOM 1143 N N . VAL A 1 147 ? 2.235 49.076 68.649 1.00 12.03 147 VAL A N 1
ATOM 1144 C CA . VAL A 1 147 ? 2.671 49.240 70.038 1.00 12.78 147 VAL A CA 1
ATOM 1145 C C . VAL A 1 147 ? 3.868 50.171 70.050 1.00 13.82 147 VAL A C 1
ATOM 1146 O O . VAL A 1 147 ? 3.886 51.130 70.823 1.00 14.21 147 VAL A O 1
ATOM 1150 N N . GLY A 1 148 ? 4.825 49.898 69.171 1.00 14.76 148 GLY A N 1
ATOM 1151 C CA . GLY A 1 148 ? 6.091 50.624 69.104 1.00 17.03 148 GLY A CA 1
ATOM 1152 C C . GLY A 1 148 ? 5.875 52.100 68.863 1.00 18.24 148 GLY A C 1
ATOM 1153 O O . GLY A 1 148 ? 6.344 52.936 69.650 1.00 19.19 148 GLY A O 1
ATOM 1154 N N . TYR A 1 149 ? 5.142 52.439 67.800 1.00 19.31 149 TYR A N 1
ATOM 1155 C CA . TYR A 1 149 ? 4.901 53.848 67.442 1.00 19.94 149 TYR A CA 1
ATOM 1156 C C . TYR A 1 149 ? 3.882 54.591 68.299 1.00 19.87 149 TYR A C 1
ATOM 1157 O O . TYR A 1 149 ? 3.774 55.815 68.230 1.00 19.90 149 TYR A O 1
ATOM 1166 N N . SER A 1 150 ? 3.129 53.864 69.110 1.00 19.73 150 SER A N 1
ATOM 1167 C CA . SER A 1 150 ? 2.203 54.502 70.033 1.00 19.74 150 SER A CA 1
ATOM 1168 C C . SER A 1 150 ? 2.888 54.830 71.358 1.00 19.82 150 SER A C 1
ATOM 1169 O O . SER A 1 150 ? 2.719 55.928 71.897 1.00 19.43 150 SER A O 1
ATOM 1172 N N . LEU A 1 151 ? 3.667 53.872 71.857 1.00 20.07 151 LEU A N 1
ATOM 1173 C CA . LEU A 1 151 ? 4.202 53.920 73.207 1.00 20.30 151 LEU A CA 1
ATOM 1174 C C . LEU A 1 151 ? 5.613 54.456 73.361 1.00 20.25 151 LEU A C 1
ATOM 1175 O O . LEU A 1 151 ? 5.892 55.116 74.357 1.00 20.18 151 LEU A O 1
ATOM 1180 N N . SER A 1 152 ? 6.494 54.195 72.401 1.00 20.66 152 SER A N 1
ATOM 1181 C CA . SER A 1 152 ? 7.862 54.723 72.484 1.00 21.06 152 SER A CA 1
ATOM 1182 C C . SER A 1 152 ? 7.978 56.259 72.603 1.00 21.86 152 SER A C 1
ATOM 1183 O O . SER A 1 152 ? 8.859 56.722 73.325 1.00 21.60 152 SER A O 1
ATOM 1186 N N . PRO A 1 153 ? 7.121 57.047 71.908 1.00 22.39 153 PRO A N 1
ATOM 1187 C CA . PRO A 1 153 ? 7.124 58.500 72.172 1.00 23.16 153 PRO A CA 1
ATOM 1188 C C . PRO A 1 153 ? 6.627 58.895 73.572 1.00 23.94 153 PRO A C 1
ATOM 1189 O O . PRO A 1 153 ? 7.200 59.797 74.188 1.00 24.12 153 PRO A O 1
ATOM 1193 N N . VAL A 1 154 ? 5.577 58.231 74.057 1.00 24.88 154 VAL A N 1
ATOM 1194 C CA . VAL A 1 154 ? 5.028 58.466 75.396 1.00 25.90 154 VAL A CA 1
ATOM 1195 C C . VAL A 1 154 ? 6.110 58.139 76.421 1.00 26.86 154 VAL A C 1
ATOM 1196 O O . VAL A 1 154 ? 6.351 58.902 77.360 1.00 26.48 154 VAL A O 1
ATOM 1200 N N . LEU A 1 155 ? 6.763 56.999 76.212 1.00 28.28 155 LEU A N 1
ATOM 1201 C CA . LEU A 1 155 ? 7.836 56.535 77.086 1.00 29.96 155 LEU A CA 1
ATOM 1202 C C . LEU A 1 155 ? 9.128 57.337 76.948 1.00 31.23 155 LEU A C 1
ATOM 1203 O O . LEU A 1 155 ? 9.969 57.291 77.855 1.00 31.68 155 LEU A O 1
ATOM 1208 N N . TRP A 1 156 ? 9.295 58.051 75.832 1.00 32.55 156 TRP A N 1
ATOM 1209 C CA . TRP A 1 156 ? 10.455 58.930 75.671 1.00 34.03 156 TRP A CA 1
ATOM 1210 C C . TRP A 1 156 ? 10.217 60.237 76.422 1.00 34.43 156 TRP A C 1
ATOM 1211 O O . TRP A 1 156 ? 11.111 60.746 77.107 1.00 34.66 156 TRP A O 1
ATOM 1222 N N . ARG A 1 157 ? 9.002 60.762 76.289 1.00 35.07 157 ARG A N 1
ATOM 1223 C CA . ARG A 1 157 ? 8.575 61.983 76.974 1.00 35.44 157 ARG A CA 1
ATOM 1224 C C . ARG A 1 157 ? 8.678 61.886 78.507 1.00 35.65 157 ARG A C 1
ATOM 1225 O O . ARG A 1 157 ? 8.998 62.877 79.165 1.00 35.83 157 ARG A O 1
ATOM 1233 N N . ASN A 1 158 ? 8.434 60.700 79.065 1.00 35.89 158 ASN A N 1
ATOM 1234 C CA . ASN A 1 158 ? 8.304 60.524 80.517 1.00 36.17 158 ASN A CA 1
ATOM 1235 C C . ASN A 1 158 ? 9.439 59.811 81.264 1.00 36.65 158 ASN A C 1
ATOM 1236 O O . ASN A 1 158 ? 9.717 60.132 82.427 1.00 36.62 158 ASN A O 1
ATOM 1241 N N . PHE A 1 159 ? 10.078 58.845 80.612 1.00 37.02 159 PHE A N 1
ATOM 1242 C CA . PHE A 1 159 ? 11.125 58.051 81.254 1.00 37.63 159 PHE A CA 1
ATOM 1243 C C . PHE A 1 159 ? 12.391 57.956 80.414 1.00 38.15 159 PHE A C 1
ATOM 1244 O O . PHE A 1 159 ? 13.300 57.189 80.753 1.00 38.47 159 PHE A O 1
ATOM 1252 N N . LYS A 1 160 ? 12.436 58.728 79.326 1.00 38.64 160 LYS A N 1
ATOM 1253 C CA . LYS A 1 160 ? 13.534 58.702 78.347 1.00 39.01 160 LYS A CA 1
ATOM 1254 C C . LYS A 1 160 ? 13.961 57.287 77.903 1.00 39.21 160 LYS A C 1
ATOM 1255 O O . LYS A 1 160 ? 15.155 56.969 77.894 1.00 39.42 160 LYS A O 1
ATOM 1261 N N . SER A 1 161 ? 12.982 56.458 77.525 1.00 39.50 161 SER A N 1
ATOM 1262 C CA . SER A 1 161 ? 13.211 55.068 77.082 1.00 39.66 161 SER A CA 1
ATOM 1263 C C . SER A 1 161 ? 12.090 54.514 76.190 1.00 39.66 161 SER A C 1
ATOM 1264 O O . SER A 1 161 ? 10.992 55.060 76.174 1.00 39.46 161 SER A O 1
ATOM 1267 N N . ASN A 1 162 ? 12.362 53.420 75.477 1.00 39.90 162 ASN A N 1
ATOM 1268 C CA . ASN A 1 162 ? 11.484 52.904 74.415 1.00 40.03 162 ASN A CA 1
ATOM 1269 C C . ASN A 1 162 ? 10.981 51.454 74.549 1.00 39.88 162 ASN A C 1
ATOM 1270 O O . ASN A 1 162 ? 11.601 50.644 75.240 1.00 40.31 162 ASN A O 1
ATOM 1275 N N . LEU A 1 163 ? 9.890 51.129 73.848 1.00 39.46 163 LEU A N 1
ATOM 1276 C CA . LEU A 1 163 ? 9.314 49.775 73.823 1.00 38.81 163 LEU A CA 1
ATOM 1277 C C . LEU A 1 163 ? 9.232 49.109 72.429 1.00 38.25 163 LEU A C 1
ATOM 1278 O O . LEU A 1 163 ? 8.152 48.652 71.993 1.00 38.52 163 LEU A O 1
ATOM 1283 N N . SER A 1 164 ? 10.369 49.054 71.733 1.00 36.87 164 SER A N 1
ATOM 1284 C CA . SER A 1 164 ? 10.492 48.241 70.517 1.00 35.42 164 SER A CA 1
ATOM 1285 C C . SER A 1 164 ? 10.499 46.768 70.947 1.00 33.92 164 SER A C 1
ATOM 1286 O O . SER A 1 164 ? 10.653 46.487 72.143 1.00 33.76 164 SER A O 1
ATOM 1289 N N . ALA A 1 165 ? 10.325 45.843 69.995 1.00 32.07 165 ALA A N 1
ATOM 1290 C CA . ALA A 1 165 ? 10.118 44.396 70.269 1.00 29.70 165 ALA A CA 1
ATOM 1291 C C . ALA A 1 165 ? 8.991 44.130 71.290 1.00 27.69 165 ALA A C 1
ATOM 1292 O O . ALA A 1 165 ? 8.832 43.003 71.816 1.00 25.63 165 ALA A O 1
ATOM 1294 N N . GLY A 1 166 ? 8.220 45.217 71.462 1.00 25.03 166 GLY A N 1
ATOM 1295 C CA . GLY A 1 166 ? 7.303 45.586 72.546 1.00 21.85 166 GLY A CA 1
ATOM 1296 C C . GLY A 1 166 ? 6.470 44.629 73.364 1.00 19.08 166 GLY A C 1
ATOM 1297 O O . GLY A 1 166 ? 6.677 44.545 74.577 1.00 19.09 166 GLY A O 1
ATOM 1298 N N . ARG A 1 167 ? 5.505 43.969 72.724 1.00 15.46 167 ARG A N 1
ATOM 1299 C CA . ARG A 1 167 ? 4.601 43.072 73.427 1.00 13.34 167 ARG A CA 1
ATOM 1300 C C . ARG A 1 167 ? 5.388 41.965 74.166 1.00 10.58 167 ARG A C 1
ATOM 1301 O O . ARG A 1 167 ? 5.223 41.731 75.383 1.00 7.87 167 ARG A O 1
ATOM 1309 N N . VAL A 1 168 ? 6.206 41.243 73.408 1.00 8.83 168 VAL A N 1
ATOM 1310 C CA . VAL A 1 168 ? 6.909 40.095 73.969 1.00 8.37 168 VAL A CA 1
ATOM 1311 C C . VAL A 1 168 ? 7.930 40.615 74.967 1.00 7.76 168 VAL A C 1
ATOM 1312 O O . VAL A 1 168 ? 8.123 40.024 76.038 1.00 8.43 168 VAL A O 1
ATOM 1316 N N . GLN A 1 169 ? 8.553 41.736 74.623 1.00 6.82 169 GLN A N 1
ATOM 1317 C CA . GLN A 1 169 ? 9.578 42.288 75.513 1.00 8.36 169 GLN A CA 1
ATOM 1318 C C . GLN A 1 169 ? 8.954 42.702 76.862 1.00 5.82 169 GLN A C 1
ATOM 1319 O O . GLN A 1 169 ? 9.515 42.420 77.923 1.00 5.15 169 GLN A O 1
ATOM 1325 N N . SER A 1 170 ? 7.803 43.360 76.840 0.50 5.82 170 SER A N 1
ATOM 1326 C CA . SER A 1 170 ? 7.195 43.782 78.107 0.50 4.82 170 SER A CA 1
ATOM 1327 C C . SER A 1 170 ? 6.698 42.591 78.932 0.50 5.55 170 SER A C 1
ATOM 1328 O O . SER A 1 170 ? 6.811 42.613 80.169 0.50 5.58 170 SER A O 1
ATOM 1333 N N . ALA A 1 171 ? 6.176 41.546 78.264 1.00 4.37 171 ALA A N 1
ATOM 1334 C CA . ALA A 1 171 ? 5.755 40.355 78.982 1.00 4.68 171 ALA A CA 1
ATOM 1335 C C . ALA A 1 171 ? 6.910 39.682 79.695 1.00 3.91 171 ALA A C 1
ATOM 1336 O O . ALA A 1 171 ? 6.760 39.260 80.825 1.00 4.21 171 ALA A O 1
ATOM 1338 N N . THR A 1 172 ? 8.063 39.606 79.025 1.00 4.05 172 THR A N 1
ATOM 1339 C CA . THR A 1 172 ? 9.271 38.956 79.551 1.00 3.29 172 THR A CA 1
ATOM 1340 C C . THR A 1 172 ? 9.850 39.791 80.711 1.00 3.47 172 THR A C 1
ATOM 1341 O O . THR A 1 172 ? 10.248 39.231 81.739 1.00 2.18 172 THR A O 1
ATOM 1345 N N . LEU A 1 173 ? 9.859 41.110 80.544 1.00 2.00 173 LEU A N 1
ATOM 1346 C CA . LEU A 1 173 ? 10.276 42.018 81.623 1.00 2.31 173 LEU A CA 1
ATOM 1347 C C . LEU A 1 173 ? 9.379 41.779 82.862 1.00 3.07 173 LEU A C 1
ATOM 1348 O O . LEU A 1 173 ? 9.869 41.686 83.998 1.00 2.94 173 LEU A O 1
ATOM 1353 N N . LYS A 1 174 ? 8.074 41.647 82.643 1.00 3.03 174 LYS A N 1
ATOM 1354 C CA . LYS A 1 174 ? 7.149 41.328 83.753 1.00 4.54 174 LYS A CA 1
ATOM 1355 C C . LYS A 1 174 ? 7.524 40.019 84.501 1.00 4.01 174 LYS A C 1
ATOM 1356 O O . LYS A 1 174 ? 7.445 39.952 85.730 1.00 2.65 174 LYS A O 1
ATOM 1362 N N . LEU A 1 175 ? 7.954 38.998 83.771 1.00 3.02 175 LEU A N 1
ATOM 1363 C CA . LEU A 1 175 ? 8.372 37.779 84.409 1.00 2.70 175 LEU A CA 1
ATOM 1364 C C . LEU A 1 175 ? 9.473 38.024 85.404 1.00 3.09 175 LEU A C 1
ATOM 1365 O O . LEU A 1 175 ? 9.433 37.511 86.524 1.00 4.05 175 LEU A O 1
ATOM 1370 N N . VAL A 1 176 ? 10.461 38.791 84.972 1.00 2.00 176 VAL A N 1
ATOM 1371 C CA . VAL A 1 176 ? 11.656 39.095 85.779 1.00 2.76 176 VAL A CA 1
ATOM 1372 C C . VAL A 1 176 ? 11.263 39.912 86.989 1.00 2.90 176 VAL A C 1
ATOM 1373 O O . VAL A 1 176 ? 11.778 39.665 88.087 1.00 2.68 176 VAL A O 1
ATOM 1377 N N . CYS A 1 177 ? 10.366 40.890 86.800 1.00 2.62 177 CYS A N 1
ATOM 1378 C CA . CYS A 1 177 ? 9.878 41.684 87.956 1.00 3.00 177 CYS A CA 1
ATOM 1379 C C . CYS A 1 177 ? 9.059 40.845 88.947 1.00 2.46 177 CYS A C 1
ATOM 1380 O O . CYS A 1 177 ? 9.196 41.015 90.145 1.00 2.68 177 CYS A O 1
ATOM 1383 N N . ASP A 1 178 ? 8.237 39.930 88.429 1.00 2.55 178 ASP A N 1
ATOM 1384 C CA . ASP A 1 178 ? 7.401 39.076 89.277 1.00 4.33 178 ASP A CA 1
ATOM 1385 C C . ASP A 1 178 ? 8.298 38.175 90.118 1.00 4.04 178 ASP A C 1
ATOM 1386 O O . ASP A 1 178 ? 7.994 37.987 91.292 1.00 5.84 178 ASP A O 1
ATOM 1391 N N . ARG A 1 179 ? 9.363 37.630 89.510 1.00 4.00 179 ARG A N 1
ATOM 1392 C CA . ARG A 1 179 ? 10.348 36.810 90.212 1.00 4.49 179 ARG A CA 1
ATOM 1393 C C . ARG A 1 179 ? 11.008 37.601 91.343 1.00 4.70 179 ARG A C 1
ATOM 1394 O O . ARG A 1 179 ? 11.176 37.101 92.474 1.00 3.80 179 ARG A O 1
ATOM 1402 N N . GLU A 1 180 ? 11.385 38.836 91.023 1.00 3.27 180 GLU A N 1
ATOM 1403 C CA . GLU A 1 180 ? 12.038 39.671 92.006 1.00 3.43 180 GLU A CA 1
ATOM 1404 C C . GLU A 1 180 ? 11.109 39.932 93.206 1.00 4.20 180 GLU A C 1
ATOM 1405 O O . GLU A 1 180 ? 11.586 39.979 94.347 1.00 4.70 180 GLU A O 1
ATOM 1411 N N . ARG A 1 181 ? 9.812 40.139 92.958 1.00 3.95 181 ARG A N 1
ATOM 1412 C CA . ARG A 1 181 ? 8.848 40.403 94.075 1.00 4.67 181 ARG A CA 1
ATOM 1413 C C . ARG A 1 181 ? 8.682 39.109 94.879 1.00 5.85 181 ARG A C 1
ATOM 1414 O O . ARG A 1 181 ? 8.544 39.147 96.109 1.00 5.53 181 ARG A O 1
ATOM 1422 N N . GLU A 1 182 ? 8.676 37.958 94.211 1.00 6.33 182 GLU A N 1
ATOM 1423 C CA . GLU A 1 182 ? 8.603 36.691 94.962 1.00 8.80 182 GLU A CA 1
ATOM 1424 C C . GLU A 1 182 ? 9.772 36.535 95.939 1.00 8.10 182 GLU A C 1
ATOM 1425 O O . GLU A 1 182 ? 9.564 36.133 97.108 1.00 9.24 182 GLU A O 1
ATOM 1431 N N . ILE A 1 183 ? 10.971 36.900 95.492 1.00 6.84 183 ILE A N 1
ATOM 1432 C CA . ILE A 1 183 ? 12.185 36.853 96.319 1.00 7.17 183 ILE A CA 1
ATOM 1433 C C . ILE A 1 183 ? 12.107 37.873 97.446 1.00 6.86 183 ILE A C 1
ATOM 1434 O O . ILE A 1 183 ? 12.393 37.567 98.619 1.00 7.20 183 ILE A O 1
ATOM 1439 N N . LEU A 1 184 ? 11.744 39.102 97.090 1.00 5.03 184 LEU A N 1
ATOM 1440 C CA . LEU A 1 184 ? 11.589 40.183 98.084 1.00 5.02 184 LEU A CA 1
ATOM 1441 C C . LEU A 1 184 ? 10.696 39.752 99.240 1.00 5.69 184 LEU A C 1
ATOM 1442 O O . LEU A 1 184 ? 11.014 40.027 100.398 1.00 5.46 184 LEU A O 1
ATOM 1447 N N . ARG A 1 185 ? 9.577 39.105 98.923 1.00 6.46 185 ARG A N 1
ATOM 1448 C CA . ARG A 1 185 ? 8.557 38.789 99.935 1.00 8.65 185 ARG A CA 1
ATOM 1449 C C . ARG A 1 185 ? 8.783 37.491 100.712 1.00 9.61 185 ARG A C 1
ATOM 1450 O O . ARG A 1 185 ? 8.070 37.200 101.689 1.00 9.70 185 ARG A O 1
ATOM 1458 N N . PHE A 1 186 ? 9.763 36.720 100.265 1.00 10.25 186 PHE A N 1
ATOM 1459 C CA . PHE A 1 186 ? 10.088 35.464 100.908 1.00 11.05 186 PHE A CA 1
ATOM 1460 C C . PHE A 1 186 ? 10.585 35.628 102.347 1.00 11.39 186 PHE A C 1
ATOM 1461 O O . PHE A 1 186 ? 11.465 36.439 102.631 1.00 11.28 186 PHE A O 1
ATOM 1469 N N . VAL A 1 187 ? 10.034 34.808 103.242 1.00 11.97 187 VAL A N 1
ATOM 1470 C CA . VAL A 1 187 ? 10.429 34.803 104.651 1.00 12.15 187 VAL A CA 1
ATOM 1471 C C . VAL A 1 187 ? 11.084 33.441 104.947 1.00 12.49 187 VAL A C 1
ATOM 1472 O O . VAL A 1 187 ? 10.367 32.453 105.028 1.00 12.25 187 VAL A O 1
ATOM 1476 N N . PRO A 1 188 ? 12.424 33.376 105.054 1.00 12.51 188 PRO A N 1
ATOM 1477 C CA . PRO A 1 188 ? 13.089 32.097 105.362 1.00 12.49 188 PRO A CA 1
ATOM 1478 C C . PRO A 1 188 ? 12.659 31.527 106.714 1.00 12.74 188 PRO A C 1
ATOM 1479 O O . PRO A 1 188 ? 12.309 32.258 107.641 1.00 12.21 188 PRO A O 1
ATOM 1483 N N . LYS A 1 189 ? 12.686 30.205 106.805 1.00 13.35 189 LYS A N 1
ATOM 1484 C CA . LYS A 1 189 ? 12.312 29.468 108.004 1.00 13.69 189 LYS A CA 1
ATOM 1485 C C . LYS A 1 189 ? 13.529 28.605 108.358 1.00 13.18 189 LYS A C 1
ATOM 1486 O O . LYS A 1 189 ? 14.073 27.941 107.462 1.00 12.47 189 LYS A O 1
ATOM 1492 N N . LYS A 1 190 ? 13.959 28.634 109.625 1.00 12.70 190 LYS A N 1
ATOM 1493 C CA . LYS A 1 190 ? 15.070 27.782 110.093 1.00 13.00 190 LYS A CA 1
ATOM 1494 C C . LYS A 1 190 ? 14.541 26.379 110.305 1.00 11.38 190 LYS A C 1
ATOM 1495 O O . LYS A 1 190 ? 13.422 26.212 110.791 1.00 9.99 190 LYS A O 1
ATOM 1501 N N . TYR A 1 191 ? 15.366 25.381 109.967 1.00 10.99 191 TYR A N 1
ATOM 1502 C CA . TYR A 1 191 ? 14.973 23.978 110.181 1.00 10.82 191 TYR A CA 1
ATOM 1503 C C . TYR A 1 191 ? 16.228 23.125 110.324 1.00 9.16 191 TYR A C 1
ATOM 1504 O O . TYR A 1 191 ? 17.306 23.610 110.016 1.00 8.19 191 TYR A O 1
ATOM 1513 N N . HIS A 1 192 ? 16.104 21.881 110.793 1.00 8.24 192 HIS A N 1
ATOM 1514 C CA . HIS A 1 192 ? 17.276 20.993 110.767 1.00 7.55 192 HIS A CA 1
ATOM 1515 C C . HIS A 1 192 ? 17.209 19.968 109.664 1.00 7.49 192 HIS A C 1
ATOM 1516 O O . HIS A 1 192 ? 16.173 19.348 109.487 1.00 7.90 192 HIS A O 1
ATOM 1523 N N . ARG A 1 193 ? 18.309 19.796 108.953 1.00 7.52 193 ARG A N 1
ATOM 1524 C CA . ARG A 1 193 ? 18.442 18.709 107.981 1.00 7.58 193 ARG A CA 1
ATOM 1525 C C . ARG A 1 193 ? 19.106 17.583 108.791 1.00 7.65 193 ARG A C 1
ATOM 1526 O O . ARG A 1 193 ? 20.199 17.802 109.359 1.00 7.77 193 ARG A O 1
ATOM 1534 N N . ILE A 1 194 ? 18.457 16.414 108.879 1.00 7.03 194 ILE A N 1
ATOM 1535 C CA . ILE A 1 194 ? 19.008 15.317 109.701 1.00 6.16 194 ILE A CA 1
ATOM 1536 C C . ILE A 1 194 ? 19.181 14.087 108.805 1.00 7.04 194 ILE A C 1
ATOM 1537 O O . ILE A 1 194 ? 18.228 13.639 108.183 1.00 6.93 194 ILE A O 1
ATOM 1542 N N . THR A 1 195 ? 20.409 13.582 108.731 0.50 7.97 195 THR A N 1
ATOM 1543 C CA . THR A 1 195 ? 20.706 12.451 107.846 0.50 8.89 195 THR A CA 1
ATOM 1544 C C . THR A 1 195 ? 21.383 11.379 108.692 0.50 8.77 195 THR A C 1
ATOM 1545 O O . THR A 1 195 ? 22.089 11.671 109.658 0.50 10.13 195 THR A O 1
ATOM 1552 N N . VAL A 1 196 ? 21.148 10.137 108.298 1.00 7.85 196 VAL A N 1
ATOM 1553 C CA . VAL A 1 196 ? 21.867 9.005 108.881 1.00 7.52 196 VAL A CA 1
ATOM 1554 C C . VAL A 1 196 ? 22.690 8.382 107.766 1.00 7.37 196 VAL A C 1
ATOM 1555 O O . VAL A 1 196 ? 22.307 8.359 106.603 1.00 7.75 196 VAL A O 1
ATOM 1559 N N . ASN A 1 197 ? 23.859 7.894 108.147 1.00 9.23 197 ASN A N 1
ATOM 1560 C CA . ASN A 1 197 ? 24.809 7.403 107.165 1.00 9.65 197 ASN A CA 1
ATOM 1561 C C . ASN A 1 197 ? 25.325 6.072 107.638 1.00 8.40 197 ASN A C 1
ATOM 1562 O O . ASN A 1 197 ? 25.696 5.972 108.786 1.00 8.36 197 ASN A O 1
ATOM 1567 N N . PHE A 1 198 ? 25.299 5.072 106.759 1.00 8.85 198 PHE A N 1
ATOM 1568 C CA . PHE A 1 198 ? 25.718 3.709 107.118 1.00 11.27 198 PHE A CA 1
ATOM 1569 C C . PHE A 1 198 ? 26.145 3.041 105.812 1.00 12.20 198 PHE A C 1
ATOM 1570 O O . PHE A 1 198 ? 25.491 3.214 104.799 1.00 11.89 198 PHE A O 1
ATOM 1578 N N . ASP A 1 199 ? 27.255 2.302 105.797 1.00 15.22 199 ASP A N 1
ATOM 1579 C CA . ASP A 1 199 ? 27.662 1.565 104.578 1.00 17.18 199 ASP A CA 1
ATOM 1580 C C . ASP A 1 199 ? 27.615 2.288 103.215 1.00 17.58 199 ASP A C 1
ATOM 1581 O O . ASP A 1 199 ? 27.182 1.713 102.219 1.00 18.58 199 ASP A O 1
ATOM 1586 N N . GLY A 1 200 ? 28.025 3.553 103.142 1.00 18.10 200 GLY A N 1
ATOM 1587 C CA . GLY A 1 200 ? 27.907 4.320 101.899 1.00 16.90 200 GLY A CA 1
ATOM 1588 C C . GLY A 1 200 ? 26.503 4.782 101.517 1.00 16.47 200 GLY A C 1
ATOM 1589 O O . GLY A 1 200 ? 26.316 5.405 100.472 1.00 17.62 200 GLY A O 1
ATOM 1590 N N . LEU A 1 201 ? 25.507 4.490 102.353 1.00 14.93 201 LEU A N 1
ATOM 1591 C CA . LEU A 1 201 ? 24.125 4.874 102.083 1.00 13.78 201 LEU A CA 1
ATOM 1592 C C . LEU A 1 201 ? 23.740 6.035 102.979 1.00 12.70 201 LEU A C 1
ATOM 1593 O O . LEU A 1 201 ? 24.389 6.272 103.985 1.00 11.06 201 LEU A O 1
ATOM 1598 N N . THR A 1 202 ? 22.680 6.756 102.601 0.50 12.30 202 THR A N 1
ATOM 1599 C CA . THR A 1 202 ? 22.220 7.873 103.436 0.50 12.29 202 THR A CA 1
ATOM 1600 C C . THR A 1 202 ? 20.705 7.783 103.490 0.50 11.20 202 THR A C 1
ATOM 1601 O O . THR A 1 202 ? 20.061 7.224 102.572 0.50 12.51 202 THR A O 1
ATOM 1608 N N . ALA A 1 203 ? 20.126 8.308 104.566 1.00 9.58 203 ALA A N 1
ATOM 1609 C CA . ALA A 1 203 ? 18.681 8.436 104.656 1.00 8.32 203 ALA A CA 1
ATOM 1610 C C . ALA A 1 203 ? 18.377 9.704 105.429 1.00 8.10 203 ALA A C 1
ATOM 1611 O O . ALA A 1 203 ? 19.127 10.082 106.335 1.00 8.19 203 ALA A O 1
ATOM 1613 N N . GLU A 1 204 ? 17.246 10.323 105.087 1.00 8.32 204 GLU A N 1
ATOM 1614 C CA . GLU A 1 204 ? 16.825 11.581 105.716 1.00 8.47 204 GLU A CA 1
ATOM 1615 C C . GLU A 1 204 ? 15.718 11.345 106.711 1.00 7.06 204 GLU A C 1
ATOM 1616 O O . GLU A 1 204 ? 14.850 10.499 106.466 1.00 7.74 204 GLU A O 1
ATOM 1622 N N . ILE A 1 205 ? 15.673 12.127 107.794 1.00 5.25 205 ILE A N 1
ATOM 1623 C CA . ILE A 1 205 ? 14.637 11.941 108.800 1.00 6.06 205 ILE A CA 1
ATOM 1624 C C . ILE A 1 205 ? 13.245 12.136 108.177 1.00 6.92 205 ILE A C 1
ATOM 1625 O O . ILE A 1 205 ? 13.083 12.976 107.305 1.00 8.25 205 ILE A O 1
ATOM 1630 N N . ASP A 1 206 ? 12.287 11.300 108.596 1.00 8.43 206 ASP A N 1
ATOM 1631 C CA . ASP A 1 206 ? 10.908 11.277 108.105 1.00 11.85 206 ASP A CA 1
ATOM 1632 C C . ASP A 1 206 ? 10.059 12.236 108.973 1.00 12.12 206 ASP A C 1
ATOM 1633 O O . ASP A 1 206 ? 9.776 11.981 110.139 1.00 12.60 206 ASP A O 1
ATOM 1638 N N . VAL A 1 207 ? 9.696 13.369 108.379 1.00 14.24 207 VAL A N 1
ATOM 1639 C CA . VAL A 1 207 ? 8.943 14.426 109.056 1.00 15.77 207 VAL A CA 1
ATOM 1640 C C . VAL A 1 207 ? 7.863 14.908 108.088 1.00 17.23 207 VAL A C 1
ATOM 1641 O O . VAL A 1 207 ? 8.055 14.851 106.882 1.00 16.94 207 VAL A O 1
ATOM 1645 N N . LYS A 1 208 ? 6.742 15.382 108.635 1.00 19.62 208 LYS A N 1
ATOM 1646 C CA . LYS A 1 208 ? 5.639 15.903 107.818 1.00 22.10 208 LYS A CA 1
ATOM 1647 C C . LYS A 1 208 ? 6.049 17.193 107.104 1.00 22.80 208 LYS A C 1
ATOM 1648 O O . LYS A 1 208 ? 5.811 17.338 105.904 1.00 23.86 208 LYS A O 1
ATOM 1654 N N . GLU A 1 209 ? 6.682 18.112 107.833 1.00 24.02 209 GLU A N 1
ATOM 1655 C CA . GLU A 1 209 ? 7.244 19.356 107.268 1.00 25.08 209 GLU A CA 1
ATOM 1656 C C . GLU A 1 209 ? 8.642 19.639 107.817 1.00 24.01 209 GLU A C 1
ATOM 1657 O O . GLU A 1 209 ? 8.970 19.150 108.903 1.00 24.41 209 GLU A O 1
ATOM 1663 N N . LYS A 1 210 ? 9.434 20.433 107.097 1.00 22.99 210 LYS A N 1
ATOM 1664 C CA . LYS A 1 210 ? 10.715 20.945 107.623 1.00 21.83 210 LYS A CA 1
ATOM 1665 C C . LYS A 1 210 ? 10.557 21.486 109.039 1.00 20.92 210 LYS A C 1
ATOM 1666 O O . LYS A 1 210 ? 9.634 22.246 109.331 1.00 21.03 210 LYS A O 1
ATOM 1672 N N . LYS A 1 211 ? 11.447 21.080 109.938 1.00 19.26 211 LYS A N 1
ATOM 1673 C CA . LYS A 1 211 ? 11.235 21.369 111.337 1.00 18.60 211 LYS A CA 1
ATOM 1674 C C . LYS A 1 211 ? 12.519 21.794 112.040 1.00 17.16 211 LYS A C 1
ATOM 1675 O O . LYS A 1 211 ? 13.596 21.317 111.701 1.00 16.40 211 LYS A O 1
ATOM 1681 N N . PHE A 1 212 ? 12.387 22.714 112.991 1.00 15.97 212 PHE A N 1
ATOM 1682 C CA . PHE A 1 212 ? 13.488 23.074 113.868 1.00 15.57 212 PHE A CA 1
ATOM 1683 C C . PHE A 1 212 ? 13.269 22.338 115.202 1.00 15.39 212 PHE A C 1
ATOM 1684 O O . PHE A 1 212 ? 12.392 22.690 116.006 1.00 15.32 212 PHE A O 1
ATOM 1692 N N . PHE A 1 213 ? 14.079 21.311 115.437 1.00 15.55 213 PHE A N 1
ATOM 1693 C CA . PHE A 1 213 ? 13.937 20.465 116.621 1.00 15.76 213 PHE A CA 1
ATOM 1694 C C . PHE A 1 213 ? 14.496 21.178 117.849 1.00 16.47 213 PHE A C 1
ATOM 1695 O O . PHE A 1 213 ? 15.433 21.976 117.721 1.00 16.42 213 PHE A O 1
ATOM 1703 N N . ASP A 1 214 ? 13.935 20.864 119.015 1.00 17.38 214 ASP A N 1
ATOM 1704 C CA . ASP A 1 214 ? 14.454 21.397 120.275 1.00 19.03 214 ASP A CA 1
ATOM 1705 C C . ASP A 1 214 ? 15.729 20.676 120.726 1.00 19.12 214 ASP A C 1
ATOM 1706 O O . ASP A 1 214 ? 16.025 19.569 120.258 1.00 18.32 214 ASP A O 1
ATOM 1711 N N . ALA A 1 215 ? 16.472 21.324 121.620 1.00 19.38 215 ALA A N 1
ATOM 1712 C CA . ALA A 1 215 ? 17.805 20.904 122.050 1.00 19.76 215 ALA A CA 1
ATOM 1713 C C . ALA A 1 215 ? 17.857 19.461 122.550 1.00 19.61 215 ALA A C 1
ATOM 1714 O O . ALA A 1 215 ? 18.806 18.730 122.225 1.00 19.59 215 ALA A O 1
ATOM 1716 N N . GLU A 1 216 ? 16.826 19.079 123.308 1.00 19.88 216 GLU A N 1
ATOM 1717 C CA . GLU A 1 216 ? 16.730 17.752 123.924 1.00 20.31 216 GLU A CA 1
ATOM 1718 C C . GLU A 1 216 ? 16.356 16.669 122.910 1.00 19.45 216 GLU A C 1
ATOM 1719 O O . GLU A 1 216 ? 16.806 15.528 123.044 1.00 19.29 216 GLU A O 1
ATOM 1725 N N . THR A 1 217 ? 15.553 17.023 121.904 1.00 18.01 217 THR A N 1
ATOM 1726 C CA . THR A 1 217 ? 15.256 16.113 120.800 1.00 17.00 217 THR A CA 1
ATOM 1727 C C . THR A 1 217 ? 16.489 15.892 119.943 1.00 16.03 217 THR A C 1
ATOM 1728 O O . THR A 1 217 ? 16.733 14.773 119.515 1.00 15.69 217 THR A O 1
ATOM 1732 N N . LEU A 1 218 ? 17.247 16.957 119.692 1.00 15.14 218 LEU A N 1
ATOM 1733 C CA . LEU A 1 218 ? 18.482 16.895 118.927 1.00 15.28 218 LEU A CA 1
ATOM 1734 C C . LEU A 1 218 ? 19.551 16.031 119.605 1.00 14.82 218 LEU A C 1
ATOM 1735 O O . LEU A 1 218 ? 20.246 15.277 118.923 1.00 14.94 218 LEU A O 1
ATOM 1740 N N . LYS A 1 219 ? 19.683 16.165 120.921 1.00 14.70 219 LYS A N 1
ATOM 1741 C CA . LYS A 1 219 ? 20.635 15.365 121.695 1.00 14.68 219 LYS A CA 1
ATOM 1742 C C . LYS A 1 219 ? 20.288 13.888 121.495 1.00 14.17 219 LYS A C 1
ATOM 1743 O O . LYS A 1 219 ? 21.144 13.089 121.128 1.00 14.65 219 LYS A O 1
ATOM 1749 N N . GLU A 1 220 ? 19.024 13.553 121.704 1.00 13.46 220 GLU A N 1
ATOM 1750 C CA . GLU A 1 220 ? 18.489 12.213 121.473 1.00 12.95 220 GLU A CA 1
ATOM 1751 C C . GLU A 1 220 ? 18.765 11.675 120.060 1.00 11.52 220 GLU A C 1
ATOM 1752 O O . GLU A 1 220 ? 19.275 10.555 119.874 1.00 10.75 220 GLU A O 1
ATOM 1758 N N . ILE A 1 221 ? 18.445 12.478 119.046 1.00 9.49 221 ILE A N 1
ATOM 1759 C CA . ILE A 1 221 ? 18.644 12.022 117.681 1.00 8.79 221 ILE A CA 1
ATOM 1760 C C . ILE A 1 221 ? 20.131 11.816 117.421 1.00 9.54 221 ILE A C 1
ATOM 1761 O O . ILE A 1 221 ? 20.544 10.816 116.801 1.00 9.15 221 ILE A O 1
ATOM 1766 N N . GLN A 1 222 ? 20.945 12.759 117.903 1.00 9.72 222 GLN A N 1
ATOM 1767 C CA . GLN A 1 222 ? 22.387 12.651 117.678 1.00 10.61 222 GLN A CA 1
ATOM 1768 C C . GLN A 1 222 ? 22.942 11.351 118.322 1.00 10.00 222 GLN A C 1
ATOM 1769 O O . GLN A 1 222 ? 23.914 10.816 117.784 1.00 11.20 222 GLN A O 1
ATOM 1775 N N . SER A 1 223 ? 22.281 10.863 119.376 0.50 10.14 223 SER A N 1
ATOM 1776 C CA . SER A 1 223 ? 22.651 9.649 120.171 0.50 10.23 223 SER A CA 1
ATOM 1777 C C . SER A 1 223 ? 22.383 8.299 119.463 0.50 9.98 223 SER A C 1
ATOM 1778 O O . SER A 1 223 ? 22.814 7.239 119.944 0.50 9.90 223 SER A O 1
ATOM 1783 N N . ILE A 1 224 ? 21.661 8.337 118.346 1.00 8.70 224 ILE A N 1
ATOM 1784 C CA . ILE A 1 224 ? 21.362 7.123 117.583 1.00 8.00 224 ILE A CA 1
ATOM 1785 C C . ILE A 1 224 ? 22.631 6.507 116.995 1.00 8.79 224 ILE A C 1
ATOM 1786 O O . ILE A 1 224 ? 23.368 7.178 116.277 1.00 8.87 224 ILE A O 1
ATOM 1791 N N . ASP A 1 225 ? 22.898 5.235 117.293 1.00 9.15 225 ASP A N 1
ATOM 1792 C CA . ASP A 1 225 ? 24.012 4.542 116.620 1.00 9.74 225 ASP A CA 1
ATOM 1793 C C . ASP A 1 225 ? 23.632 3.236 115.908 1.00 9.44 225 ASP A C 1
ATOM 1794 O O . ASP A 1 225 ? 24.480 2.581 115.268 1.00 9.22 225 ASP A O 1
ATOM 1799 N N . GLU A 1 226 ? 22.351 2.883 115.992 1.00 8.00 226 GLU A N 1
ATOM 1800 C CA . GLU A 1 226 ? 21.835 1.659 115.386 1.00 6.69 226 GLU A CA 1
ATOM 1801 C C . GLU A 1 226 ? 20.414 1.898 114.906 1.00 4.93 226 GLU A C 1
ATOM 1802 O O . GLU A 1 226 ? 19.648 2.627 115.541 1.00 4.71 226 GLU A O 1
ATOM 1808 N N . LEU A 1 227 ? 20.068 1.292 113.784 1.00 3.52 227 LEU A N 1
ATOM 1809 C CA . LEU A 1 227 ? 18.699 1.362 113.249 1.00 3.53 227 LEU A CA 1
ATOM 1810 C C . LEU A 1 227 ? 18.240 -0.032 112.830 1.00 3.61 227 LEU A C 1
ATOM 1811 O O . LEU A 1 227 ? 19.046 -0.994 112.835 1.00 3.31 227 LEU A O 1
ATOM 1816 N N . VAL A 1 228 ? 16.962 -0.136 112.465 0.50 2.00 228 VAL A N 1
ATOM 1817 C CA . VAL A 1 228 ? 16.396 -1.418 112.032 0.50 2.00 228 VAL A CA 1
ATOM 1818 C C . VAL A 1 228 ? 15.710 -1.126 110.713 0.50 2.00 228 VAL A C 1
ATOM 1819 O O . VAL A 1 228 ? 15.108 -0.068 110.533 0.50 2.00 228 VAL A O 1
ATOM 1826 N N . VAL A 1 229 ? 15.808 -2.061 109.764 1.00 2.00 229 VAL A N 1
ATOM 1827 C CA . VAL A 1 229 ? 15.216 -1.825 108.473 1.00 2.00 229 VAL A CA 1
ATOM 1828 C C . VAL A 1 229 ? 13.725 -2.104 108.641 1.00 2.00 229 VAL A C 1
ATOM 1829 O O . VAL A 1 229 ? 13.349 -3.202 108.989 1.00 2.09 229 VAL A O 1
ATOM 1833 N N . GLU A 1 230 ? 12.902 -1.084 108.412 1.00 2.00 230 GLU A N 1
ATOM 1834 C CA . GLU A 1 230 ? 11.460 -1.207 108.585 1.00 2.15 230 GLU A CA 1
ATOM 1835 C C . GLU A 1 230 ? 10.811 -1.631 107.261 1.00 2.44 230 GLU A C 1
ATOM 1836 O O . GLU A 1 230 ? 9.884 -2.455 107.274 1.00 2.00 230 GLU A O 1
ATOM 1842 N N . GLU A 1 231 ? 11.299 -1.076 106.161 1.00 3.40 231 GLU A N 1
ATOM 1843 C CA . GLU A 1 231 ? 10.725 -1.332 104.837 1.00 5.53 231 GLU A CA 1
ATOM 1844 C C . GLU A 1 231 ? 11.823 -1.377 103.785 1.00 4.26 231 GLU A C 1
ATOM 1845 O O . GLU A 1 231 ? 12.784 -0.593 103.817 1.00 2.00 231 GLU A O 1
ATOM 1851 N N . LYS A 1 232 ? 11.669 -2.289 102.824 1.00 3.79 232 LYS A N 1
ATOM 1852 C CA . LYS A 1 232 ? 12.590 -2.360 101.701 1.00 4.87 232 LYS A CA 1
ATOM 1853 C C . LYS A 1 232 ? 11.721 -2.750 100.516 1.00 5.41 232 LYS A C 1
ATOM 1854 O O . LYS A 1 232 ? 11.055 -3.784 100.548 1.00 5.06 232 LYS A O 1
ATOM 1860 N N . LYS A 1 233 ? 11.699 -1.882 99.517 1.00 5.99 233 LYS A N 1
ATOM 1861 C CA . LYS A 1 233 ? 10.917 -2.118 98.311 1.00 7.09 233 LYS A CA 1
ATOM 1862 C C . LYS A 1 233 ? 11.818 -1.990 97.084 1.00 7.75 233 LYS A C 1
ATOM 1863 O O . LYS A 1 233 ? 12.452 -0.971 96.879 1.00 7.71 233 LYS A O 1
ATOM 1869 N N . VAL A 1 234 ? 11.863 -3.036 96.258 1.00 8.24 234 VAL A N 1
ATOM 1870 C CA . VAL A 1 234 ? 12.695 -2.989 95.053 1.00 8.59 234 VAL A CA 1
ATOM 1871 C C . VAL A 1 234 ? 11.823 -3.009 93.813 1.00 9.82 234 VAL A C 1
ATOM 1872 O O . VAL A 1 234 ? 10.908 -3.833 93.720 1.00 10.01 234 VAL A O 1
ATOM 1876 N N . SER A 1 235 ? 12.125 -2.119 92.868 1.00 11.14 235 SER A N 1
ATOM 1877 C CA . SER A 1 235 ? 11.389 -2.071 91.601 1.00 12.48 235 SER A CA 1
ATOM 1878 C C . SER A 1 235 ? 12.324 -1.744 90.439 1.00 12.74 235 SER A C 1
ATOM 1879 O O . SER A 1 235 ? 13.419 -1.228 90.634 1.00 12.74 235 SER A O 1
ATOM 1882 N N . VAL A 1 236 ? 11.880 -2.038 89.225 1.00 12.76 236 VAL A N 1
ATOM 1883 C CA . VAL A 1 236 ? 12.616 -1.597 88.025 1.00 14.55 236 VAL A CA 1
ATOM 1884 C C . VAL A 1 236 ? 12.288 -0.147 87.723 1.00 14.09 236 VAL A C 1
ATOM 1885 O O . VAL A 1 236 ? 11.145 0.280 87.878 1.00 14.69 236 VAL A O 1
ATOM 1889 N N . LYS A 1 237 ? 13.292 0.612 87.299 1.00 13.85 237 LYS A N 1
ATOM 1890 C CA . LYS A 1 237 ? 13.142 2.029 87.000 1.00 14.77 237 LYS A CA 1
ATOM 1891 C C . LYS A 1 237 ? 13.826 2.212 85.647 1.00 14.11 237 LYS A C 1
ATOM 1892 O O . LYS A 1 237 ? 14.991 1.846 85.497 1.00 14.28 237 LYS A O 1
ATOM 1898 N N . LYS A 1 238 ? 13.100 2.731 84.659 1.00 13.60 238 LYS A N 1
ATOM 1899 C CA . LYS A 1 238 ? 13.681 3.046 83.358 1.00 13.14 238 LYS A CA 1
ATOM 1900 C C . LYS A 1 238 ? 13.724 4.564 83.249 1.00 12.91 238 LYS A C 1
ATOM 1901 O O . LYS A 1 238 ? 12.833 5.257 83.793 1.00 13.35 238 LYS A O 1
ATOM 1907 N N . PHE A 1 239 ? 14.769 5.074 82.590 1.00 11.02 239 PHE A N 1
ATOM 1908 C CA . PHE A 1 239 ? 14.873 6.501 82.336 1.00 10.32 239 PHE A CA 1
ATOM 1909 C C . PHE A 1 239 ? 14.954 6.770 80.848 1.00 9.91 239 PHE A C 1
ATOM 1910 O O . PHE A 1 239 ? 15.765 6.188 80.139 1.00 9.66 239 PHE A O 1
ATOM 1918 N N . ALA A 1 240 ? 14.096 7.678 80.409 1.00 10.62 240 ALA A N 1
ATOM 1919 C CA . ALA A 1 240 ? 13.964 8.027 79.003 1.00 11.16 240 ALA A CA 1
ATOM 1920 C C . ALA A 1 240 ? 15.162 8.844 78.560 1.00 10.10 240 ALA A C 1
ATOM 1921 O O . ALA A 1 240 ? 15.652 9.696 79.337 1.00 9.86 240 ALA A O 1
ATOM 1923 N N . PRO A 1 241 ? 15.645 8.607 77.330 1.00 10.71 241 PRO A N 1
ATOM 1924 C CA . PRO A 1 241 ? 16.683 9.480 76.777 1.00 11.12 241 PRO A CA 1
ATOM 1925 C C . PRO A 1 241 ? 16.122 10.896 76.593 1.00 11.44 241 PRO A C 1
ATOM 1926 O O . PRO A 1 241 ? 14.899 11.077 76.556 1.00 12.57 241 PRO A O 1
ATOM 1930 N N . PRO A 1 242 ? 17.017 11.876 76.450 1.00 13.20 242 PRO A N 1
ATOM 1931 C CA . PRO A 1 242 ? 16.571 13.262 76.201 1.00 12.69 242 PRO A CA 1
ATOM 1932 C C . PRO A 1 242 ? 15.860 13.306 74.843 1.00 11.80 242 PRO A C 1
ATOM 1933 O O . PRO A 1 242 ? 16.062 12.427 73.981 1.00 12.38 242 PRO A O 1
ATOM 1937 N N . GLU A 1 243 ? 15.023 14.311 74.625 1.00 11.46 243 GLU A N 1
ATOM 1938 C CA . GLU A 1 243 ? 14.528 14.514 73.274 1.00 11.23 243 GLU A CA 1
ATOM 1939 C C . GLU A 1 243 ? 15.588 15.211 72.408 1.00 9.43 243 GLU A C 1
ATOM 1940 O O . GLU A 1 243 ? 16.468 15.876 72.921 1.00 8.30 243 GLU A O 1
ATOM 1946 N N . PRO A 1 244 ? 15.486 15.103 71.075 1.00 8.60 244 PRO A N 1
ATOM 1947 C CA . PRO A 1 244 ? 16.323 15.915 70.188 1.00 7.43 244 PRO A CA 1
ATOM 1948 C C . PRO A 1 244 ? 16.121 17.405 70.483 1.00 6.94 244 PRO A C 1
ATOM 1949 O O . PRO A 1 244 ? 15.039 17.782 70.916 1.00 7.19 244 PRO A O 1
ATOM 1953 N N . PHE A 1 245 ? 17.142 18.221 70.310 1.00 6.54 245 PHE A N 1
ATOM 1954 C CA . PHE A 1 245 ? 16.953 19.653 70.575 1.00 4.80 245 PHE A CA 1
ATOM 1955 C C . PHE A 1 245 ? 15.894 20.313 69.680 1.00 5.76 245 PHE A C 1
ATOM 1956 O O . PHE A 1 245 ? 15.689 19.946 68.508 1.00 6.54 245 PHE A O 1
ATOM 1964 N N . LYS A 1 246 ? 15.217 21.286 70.280 1.00 4.92 246 LYS A N 1
ATOM 1965 C CA . LYS A 1 246 ? 14.525 22.334 69.536 1.00 6.60 246 LYS A CA 1
ATOM 1966 C C . LYS A 1 246 ? 15.210 23.662 70.046 1.00 6.02 246 LYS A C 1
ATOM 1967 O O . LYS A 1 246 ? 16.157 23.667 70.870 1.00 5.99 246 LYS A O 1
ATOM 1973 N N . THR A 1 247 ? 14.762 24.809 69.532 1.00 4.37 247 THR A N 1
ATOM 1974 C CA . THR A 1 247 ? 15.509 26.045 69.789 1.00 4.57 247 THR A CA 1
ATOM 1975 C C . THR A 1 247 ? 15.581 26.322 71.266 1.00 4.37 247 THR A C 1
ATOM 1976 O O . THR A 1 247 ? 16.690 26.695 71.762 1.00 4.04 247 THR A O 1
ATOM 1980 N N . SER A 1 248 ? 14.395 26.202 71.891 0.50 5.10 248 SER A N 1
ATOM 1981 C CA . SER A 1 248 ? 14.283 26.547 73.329 0.50 6.16 248 SER A CA 1
ATOM 1982 C C . SER A 1 248 ? 15.249 25.693 74.156 0.50 6.25 248 SER A C 1
ATOM 1983 O O . SER A 1 248 ? 16.054 26.258 74.969 0.50 6.27 248 SER A O 1
ATOM 1988 N N . THR A 1 249 ? 15.227 24.382 73.916 1.00 4.81 249 THR A N 1
ATOM 1989 C CA . THR A 1 249 ? 16.096 23.471 74.768 1.00 4.51 249 THR A CA 1
ATOM 1990 C C . THR A 1 249 ? 17.593 23.595 74.395 1.00 5.21 249 THR A C 1
ATOM 1991 O O . THR A 1 249 ? 18.444 23.421 75.278 1.00 5.10 249 THR A O 1
ATOM 1995 N N . LEU A 1 250 ? 17.933 23.870 73.128 1.00 3.54 250 LEU A N 1
ATOM 1996 C CA . LEU A 1 250 ? 19.332 24.197 72.766 1.00 4.61 250 LEU A CA 1
ATOM 1997 C C . LEU A 1 250 ? 19.821 25.410 73.539 1.00 4.87 250 LEU A C 1
ATOM 1998 O O . LEU A 1 250 ? 20.933 25.413 74.086 1.00 5.18 250 LEU A O 1
ATOM 2003 N N . GLN A 1 251 ? 19.007 26.460 73.570 1.00 5.07 251 GLN A N 1
ATOM 2004 C CA . GLN A 1 251 ? 19.467 27.677 74.271 1.00 4.52 251 GLN A CA 1
ATOM 2005 C C . GLN A 1 251 ? 19.687 27.418 75.769 1.00 5.15 251 GLN A C 1
ATOM 2006 O O . GLN A 1 251 ? 20.663 27.902 76.371 1.00 6.29 251 GLN A O 1
ATOM 2012 N N . GLN A 1 252 ? 18.763 26.693 76.359 0.50 4.75 252 GLN A N 1
ATOM 2013 C CA . GLN A 1 252 ? 18.828 26.362 77.794 0.50 4.99 252 GLN A CA 1
ATOM 2014 C C . GLN A 1 252 ? 20.087 25.542 78.112 0.50 6.03 252 GLN A C 1
ATOM 2015 O O . GLN A 1 252 ? 20.820 25.839 79.046 0.50 5.64 252 GLN A O 1
ATOM 2026 N N . GLU A 1 253 ? 20.320 24.479 77.342 1.00 6.23 253 GLU A N 1
ATOM 2027 C CA . GLU A 1 253 ? 21.469 23.573 77.612 1.00 7.60 253 GLU A CA 1
ATOM 2028 C C . GLU A 1 253 ? 22.816 24.180 77.253 1.00 7.20 253 GLU A C 1
ATOM 2029 O O . GLU A 1 253 ? 23.815 24.032 77.968 1.00 9.48 253 GLU A O 1
ATOM 2035 N N . ALA A 1 254 ? 22.878 24.942 76.157 1.00 5.51 254 ALA A N 1
ATOM 2036 C CA . ALA A 1 254 ? 24.125 25.639 75.804 1.00 5.74 254 ALA A CA 1
ATOM 2037 C C . ALA A 1 254 ? 24.424 26.654 76.903 1.00 4.85 254 ALA A C 1
ATOM 2038 O O . ALA A 1 254 ? 25.576 26.877 77.209 1.00 5.22 254 ALA A O 1
ATOM 2040 N N . TYR A 1 255 ? 23.405 27.210 77.553 1.00 4.78 255 TYR A N 1
ATOM 2041 C CA . TYR A 1 255 ? 23.692 28.116 78.680 1.00 5.57 255 TYR A CA 1
ATOM 2042 C C . TYR A 1 255 ? 24.195 27.353 79.893 1.00 4.67 255 TYR A C 1
ATOM 2043 O O . TYR A 1 255 ? 25.278 27.729 80.408 1.00 7.75 255 TYR A O 1
ATOM 2052 N N . SER A 1 256 ? 23.450 26.328 80.311 1.00 7.13 256 SER A N 1
ATOM 2053 C CA . SER A 1 256 ? 23.848 25.602 81.551 1.00 8.80 256 SER A CA 1
ATOM 2054 C C . SER A 1 256 ? 25.082 24.722 81.430 1.00 8.86 256 SER A C 1
ATOM 2055 O O . SER A 1 256 ? 25.802 24.527 82.415 1.00 8.91 256 SER A O 1
ATOM 2058 N N . LYS A 1 257 ? 25.324 24.199 80.238 1.00 7.93 257 LYS A N 1
ATOM 2059 C CA . LYS A 1 257 ? 26.474 23.301 80.014 1.00 10.68 257 LYS A CA 1
ATOM 2060 C C . LYS A 1 257 ? 27.706 23.965 79.449 1.00 9.71 257 LYS A C 1
ATOM 2061 O O . LYS A 1 257 ? 28.834 23.484 79.683 1.00 9.73 257 LYS A O 1
ATOM 2067 N N . LEU A 1 258 ? 27.557 25.038 78.662 1.00 8.45 258 LEU A N 1
ATOM 2068 C CA . LEU A 1 258 ? 28.667 25.737 78.031 1.00 8.52 258 LEU A CA 1
ATOM 2069 C C . LEU A 1 258 ? 28.919 27.189 78.420 1.00 7.28 258 LEU A C 1
ATOM 2070 O O . LEU A 1 258 ? 29.924 27.768 78.029 1.00 7.95 258 LEU A O 1
ATOM 2075 N N . GLY A 1 259 ? 27.959 27.756 79.160 1.00 7.97 259 GLY A N 1
ATOM 2076 C CA . GLY A 1 259 ? 27.943 29.169 79.546 1.00 7.84 259 GLY A CA 1
ATOM 2077 C C . GLY A 1 259 ? 27.720 30.129 78.390 1.00 7.83 259 GLY A C 1
ATOM 2078 O O . GLY A 1 259 ? 28.036 31.316 78.489 1.00 8.89 259 GLY A O 1
ATOM 2079 N N . PHE A 1 260 ? 27.143 29.652 77.279 1.00 6.47 260 PHE A N 1
ATOM 2080 C CA . PHE A 1 260 ? 26.857 30.566 76.193 1.00 6.57 260 PHE A CA 1
ATOM 2081 C C . PHE A 1 260 ? 25.585 31.376 76.426 1.00 5.80 260 PHE A C 1
ATOM 2082 O O . PHE A 1 260 ? 24.534 30.832 76.758 1.00 5.80 260 PHE A O 1
ATOM 2090 N N . SER A 1 261 ? 25.687 32.671 76.150 1.00 7.47 261 SER A N 1
ATOM 2091 C CA . SER A 1 261 ? 24.467 33.483 76.141 1.00 6.72 261 SER A CA 1
ATOM 2092 C C . SER A 1 261 ? 23.526 32.984 75.071 1.00 8.00 261 SER A C 1
ATOM 2093 O O . SER A 1 261 ? 23.951 32.316 74.095 1.00 7.68 261 SER A O 1
ATOM 2096 N N . VAL A 1 262 ? 22.248 33.297 75.191 1.00 6.83 262 VAL A N 1
ATOM 2097 C CA . VAL A 1 262 ? 21.293 32.666 74.219 1.00 6.31 262 VAL A CA 1
ATOM 2098 C C . VAL A 1 262 ? 21.526 33.278 72.803 1.00 6.74 262 VAL A C 1
ATOM 2099 O O . VAL A 1 262 ? 21.377 32.556 71.806 1.00 6.62 262 VAL A O 1
ATOM 2103 N N . SER A 1 263 ? 21.930 34.552 72.731 1.00 6.20 263 SER A N 1
ATOM 2104 C CA . SER A 1 263 ? 22.321 35.190 71.456 1.00 6.89 263 SER A CA 1
ATOM 2105 C C . SER A 1 263 ? 23.585 34.534 70.845 1.00 6.24 263 SER A C 1
ATOM 2106 O O . SER A 1 263 ? 23.613 34.327 69.630 1.00 7.62 263 SER A O 1
ATOM 2109 N N . LYS A 1 264 ? 24.606 34.219 71.651 1.00 5.87 264 LYS A N 1
ATOM 2110 C CA . LYS A 1 264 ? 25.809 33.521 71.118 1.00 5.59 264 LYS A CA 1
ATOM 2111 C C . LYS A 1 264 ? 25.429 32.155 70.563 1.00 5.06 264 LYS A C 1
ATOM 2112 O O . LYS A 1 264 ? 25.886 31.757 69.485 1.00 5.32 264 LYS A O 1
ATOM 2118 N N . THR A 1 265 ? 24.596 31.443 71.297 1.00 4.96 265 THR A N 1
ATOM 2119 C CA . THR A 1 265 ? 24.138 30.105 70.824 1.00 4.56 265 THR A CA 1
ATOM 2120 C C . THR A 1 265 ? 23.500 30.229 69.444 1.00 5.62 265 THR A C 1
ATOM 2121 O O . THR A 1 265 ? 23.788 29.427 68.559 1.00 5.35 265 THR A O 1
ATOM 2125 N N . MET A 1 266 ? 22.628 31.212 69.266 1.00 4.01 266 MET A N 1
ATOM 2126 C CA . MET A 1 266 ? 21.936 31.310 67.995 1.00 4.74 266 MET A CA 1
ATOM 2127 C C . MET A 1 266 ? 22.867 31.751 66.861 1.00 5.46 266 MET A C 1
ATOM 2128 O O . MET A 1 266 ? 22.665 31.369 65.683 1.00 5.30 266 MET A O 1
ATOM 2133 N N . MET A 1 267 ? 23.876 32.545 67.197 1.00 4.35 267 MET A N 1
ATOM 2134 C CA . MET A 1 267 ? 24.831 33.033 66.225 1.00 5.86 267 MET A CA 1
ATOM 2135 C C . MET A 1 267 ? 25.654 31.847 65.716 1.00 5.95 267 MET A C 1
ATOM 2136 O O . MET A 1 267 ? 25.766 31.633 64.510 1.00 6.23 267 MET A O 1
ATOM 2141 N N . ILE A 1 268 ? 26.160 31.036 66.638 1.00 5.83 268 ILE A N 1
ATOM 2142 C CA . ILE A 1 268 ? 26.954 29.844 66.289 1.00 5.07 268 ILE A CA 1
ATOM 2143 C C . ILE A 1 268 ? 26.103 28.809 65.534 1.00 4.57 268 ILE A C 1
ATOM 2144 O O . ILE A 1 268 ? 26.536 28.216 64.523 1.00 4.37 268 ILE A O 1
ATOM 2149 N N . ALA A 1 269 ? 24.892 28.615 66.007 1.00 4.17 269 ALA A N 1
ATOM 2150 C CA . ALA A 1 269 ? 23.958 27.632 65.383 1.00 3.45 269 ALA A CA 1
ATOM 2151 C C . ALA A 1 269 ? 23.710 28.078 63.949 1.00 5.52 269 ALA A C 1
ATOM 2152 O O . ALA A 1 269 ? 23.755 27.258 63.016 1.00 5.45 269 ALA A O 1
ATOM 2154 N N . GLN A 1 270 ? 23.570 29.383 63.737 1.00 3.18 270 GLN A N 1
ATOM 2155 C CA . GLN A 1 270 ? 23.377 29.858 62.338 1.00 5.23 270 GLN A CA 1
ATOM 2156 C C . GLN A 1 270 ? 24.582 29.555 61.461 1.00 4.79 270 GLN A C 1
ATOM 2157 O O . GLN A 1 270 ? 24.423 29.136 60.317 1.00 4.32 270 GLN A O 1
ATOM 2163 N N . GLN A 1 271 ? 25.794 29.721 62.002 1.00 2.46 271 GLN A N 1
ATOM 2164 C CA . GLN A 1 271 ? 26.993 29.386 61.259 1.00 3.71 271 GLN A CA 1
ATOM 2165 C C . GLN A 1 271 ? 27.014 27.897 60.878 1.00 3.54 271 GLN A C 1
ATOM 2166 O O . GLN A 1 271 ? 27.303 27.538 59.714 1.00 3.52 271 GLN A O 1
ATOM 2172 N N . LEU A 1 272 ? 26.716 27.046 61.862 1.00 4.09 272 LEU A N 1
ATOM 2173 C CA . LEU A 1 272 ? 26.696 25.581 61.620 1.00 2.69 272 LEU A CA 1
ATOM 2174 C C . LEU A 1 272 ? 25.632 25.097 60.607 1.00 3.08 272 LEU A C 1
ATOM 2175 O O . LEU A 1 272 ? 25.836 24.062 59.902 1.00 3.99 272 LEU A O 1
ATOM 2180 N N . TYR A 1 273 ? 24.540 25.846 60.521 1.00 2.70 273 TYR A N 1
ATOM 2181 C CA . TYR A 1 273 ? 23.411 25.529 59.584 1.00 2.63 273 TYR A CA 1
ATOM 2182 C C . TYR A 1 273 ? 23.731 26.049 58.184 1.00 2.75 273 TYR A C 1
ATOM 2183 O O . TYR A 1 273 ? 23.551 25.332 57.189 1.00 3.01 273 TYR A O 1
ATOM 2192 N N . GLU A 1 274 ? 24.209 27.283 58.081 1.00 3.16 274 GLU A N 1
ATOM 2193 C CA . GLU A 1 274 ? 24.411 27.876 56.723 1.00 4.70 274 GLU A CA 1
ATOM 2194 C C . GLU A 1 274 ? 25.580 27.277 55.963 1.00 5.94 274 GLU A C 1
ATOM 2195 O O . GLU A 1 274 ? 25.597 27.370 54.732 1.00 5.19 274 GLU A O 1
ATOM 2201 N N . GLY A 1 275 ? 26.518 26.677 56.690 1.00 5.20 275 GLY A N 1
ATOM 2202 C CA . GLY A 1 275 ? 27.699 26.032 56.106 1.00 6.45 275 GLY A CA 1
ATOM 2203 C C . GLY A 1 275 ? 28.940 26.888 56.350 1.00 6.52 275 GLY A C 1
ATOM 2204 O O . GLY A 1 275 ? 28.957 28.105 56.059 1.00 6.09 275 GLY A O 1
ATOM 2205 N N . VAL A 1 276 ? 29.979 26.255 56.892 1.00 6.57 276 VAL A N 1
ATOM 2206 C CA . VAL A 1 276 ? 31.185 26.973 57.240 1.00 8.42 276 VAL A CA 1
ATOM 2207 C C . VAL A 1 276 ? 32.162 26.783 56.108 1.00 8.48 276 VAL A C 1
ATOM 2208 O O . VAL A 1 276 ? 32.226 25.703 55.496 1.00 7.61 276 VAL A O 1
ATOM 2212 N N . GLU A 1 277 ? 32.918 27.840 55.853 1.00 9.63 277 GLU A N 1
ATOM 2213 C CA . GLU A 1 277 ? 33.949 27.803 54.850 1.00 10.53 277 GLU A CA 1
ATOM 2214 C C . GLU A 1 277 ? 35.138 27.107 55.453 1.00 11.24 277 GLU A C 1
ATOM 2215 O O . GLU A 1 277 ? 35.538 27.425 56.593 1.00 11.43 277 GLU A O 1
ATOM 2221 N N . THR A 1 278 ? 35.667 26.146 54.709 1.00 9.70 278 THR A N 1
ATOM 2222 C CA . THR A 1 278 ? 36.865 25.429 55.131 1.00 10.59 278 THR A CA 1
ATOM 2223 C C . THR A 1 278 ? 37.963 25.743 54.110 1.00 11.87 278 THR A C 1
ATOM 2224 O O . THR A 1 278 ? 37.698 26.428 53.113 1.00 11.67 278 THR A O 1
ATOM 2228 N N . LYS A 1 279 ? 39.195 25.284 54.367 1.00 13.31 279 LYS A N 1
ATOM 2229 C CA . LYS A 1 279 ? 40.298 25.372 53.409 1.00 15.70 279 LYS A CA 1
ATOM 2230 C C . LYS A 1 279 ? 39.932 24.782 52.024 1.00 15.32 279 LYS A C 1
ATOM 2231 O O . LYS A 1 279 ? 40.484 25.204 51.000 1.00 16.50 279 LYS A O 1
ATOM 2237 N N . ASP A 1 280 ? 39.014 23.812 52.003 1.00 15.33 280 ASP A N 1
ATOM 2238 C CA . ASP A 1 280 ? 38.710 23.042 50.794 1.00 15.26 280 ASP A CA 1
ATOM 2239 C C . ASP A 1 280 ? 37.341 23.245 50.166 1.00 14.44 280 ASP A C 1
ATOM 2240 O O . ASP A 1 280 ? 37.162 22.947 48.982 1.00 14.46 280 ASP A O 1
ATOM 2245 N N . GLY A 1 281 ? 36.382 23.726 50.953 1.00 12.45 281 GLY A N 1
ATOM 2246 C CA . GLY A 1 281 ? 35.052 23.994 50.430 1.00 11.25 281 GLY A CA 1
ATOM 2247 C C . GLY A 1 281 ? 34.150 24.578 51.485 1.00 10.50 281 GLY A C 1
ATOM 2248 O O . GLY A 1 281 ? 34.531 25.531 52.154 1.00 11.26 281 GLY A O 1
ATOM 2249 N N . HIS A 1 282 ? 32.969 23.993 51.616 1.00 9.71 282 HIS A N 1
ATOM 2250 C CA . HIS A 1 282 ? 31.946 24.418 52.578 1.00 8.97 282 HIS A CA 1
ATOM 2251 C C . HIS A 1 282 ? 31.212 23.182 53.123 1.00 9.02 282 HIS A C 1
ATOM 2252 O O . HIS A 1 282 ? 30.918 22.237 52.386 1.00 7.38 282 HIS A O 1
ATOM 2259 N N . ILE A 1 283 ? 30.931 23.182 54.425 1.00 6.52 283 ILE A N 1
ATOM 2260 C CA . ILE A 1 283 ? 30.308 22.030 55.069 1.00 6.17 283 ILE A CA 1
ATOM 2261 C C . ILE A 1 283 ? 29.212 22.586 55.983 1.00 6.06 283 ILE A C 1
ATOM 2262 O O . ILE A 1 283 ? 29.539 23.443 56.831 1.00 5.50 283 ILE A O 1
ATOM 2267 N N . ALA A 1 284 ? 27.964 22.098 55.824 1.00 4.96 284 ALA A N 1
ATOM 2268 C CA . ALA A 1 284 ? 26.874 22.337 56.774 1.00 4.94 284 ALA A CA 1
ATOM 2269 C C . ALA A 1 284 ? 27.022 21.281 57.848 1.00 5.03 284 ALA A C 1
ATOM 2270 O O . ALA A 1 284 ? 27.337 20.098 57.558 1.00 7.38 284 ALA A O 1
ATOM 2272 N N . PHE A 1 285 ? 26.860 21.711 59.095 1.00 4.16 285 PHE A N 1
ATOM 2273 C CA . PHE A 1 285 ? 26.932 20.763 60.238 1.00 2.96 285 PHE A CA 1
ATOM 2274 C C . PHE A 1 285 ? 25.649 20.367 60.935 1.00 3.71 285 PHE A C 1
ATOM 2275 O O . PHE A 1 285 ? 25.584 19.264 61.476 1.00 4.10 285 PHE A O 1
ATOM 2283 N N . ILE A 1 286 ? 24.638 21.247 60.946 1.00 2.00 286 ILE A N 1
ATOM 2284 C CA . ILE A 1 286 ? 23.383 20.988 61.669 1.00 2.00 286 ILE A CA 1
ATOM 2285 C C . ILE A 1 286 ? 22.211 21.456 60.846 1.00 2.00 286 ILE A C 1
ATOM 2286 O O . ILE A 1 286 ? 22.344 22.215 59.875 1.00 2.00 286 ILE A O 1
ATOM 2291 N N . THR A 1 287 ? 21.056 20.957 61.225 1.00 2.10 287 THR A N 1
ATOM 2292 C CA . THR A 1 287 ? 19.762 21.412 60.667 1.00 3.91 287 THR A CA 1
ATOM 2293 C C . THR A 1 287 ? 19.382 22.812 61.168 1.00 3.85 287 THR A C 1
ATOM 2294 O O . THR A 1 287 ? 20.015 23.389 62.066 1.00 4.02 287 THR A O 1
ATOM 2298 N N . TYR A 1 288 ? 18.364 23.391 60.526 1.00 4.45 288 TYR A N 1
ATOM 2299 C CA . TYR A 1 288 ? 17.934 24.749 60.833 1.00 4.62 288 TYR A CA 1
ATOM 2300 C C . TYR A 1 288 ? 17.649 24.957 62.327 1.00 4.62 288 TYR A C 1
ATOM 2301 O O . TYR A 1 288 ? 17.036 24.102 62.998 1.00 4.69 288 TYR A O 1
ATOM 2310 N N . MET A 1 289 ? 18.090 26.129 62.766 1.00 5.88 289 MET A N 1
ATOM 2311 C CA . MET A 1 289 ? 18.135 26.406 64.204 1.00 7.10 289 MET A CA 1
ATOM 2312 C C . MET A 1 289 ? 16.909 27.113 64.794 1.00 7.52 289 MET A C 1
ATOM 2313 O O . MET A 1 289 ? 16.905 27.350 66.001 1.00 8.26 289 MET A O 1
ATOM 2318 N N . ARG A 1 290 ? 15.890 27.457 63.983 1.00 6.88 290 ARG A N 1
ATOM 2319 C CA . ARG A 1 290 ? 14.665 28.069 64.539 1.00 6.54 290 ARG A CA 1
ATOM 2320 C C . ARG A 1 290 ? 13.599 27.024 64.322 1.00 6.93 290 ARG A C 1
ATOM 2321 O O . ARG A 1 290 ? 13.111 26.801 63.190 1.00 8.05 290 ARG A O 1
ATOM 2329 N N . THR A 1 291 ? 13.298 26.299 65.384 1.00 6.27 291 THR A N 1
ATOM 2330 C CA . THR A 1 291 ? 12.310 25.209 65.316 1.00 5.43 291 THR A CA 1
ATOM 2331 C C . THR A 1 291 ? 11.685 24.964 66.676 1.00 7.19 291 THR A C 1
ATOM 2332 O O . THR A 1 291 ? 12.360 25.111 67.702 1.00 5.99 291 THR A O 1
ATOM 2336 N N . ASP A 1 292 ? 10.417 24.558 66.631 1.00 7.60 292 ASP A N 1
ATOM 2337 C CA . ASP A 1 292 ? 9.710 24.173 67.840 1.00 9.60 292 ASP A CA 1
ATOM 2338 C C . ASP A 1 292 ? 9.433 22.682 67.816 1.00 9.96 292 ASP A C 1
ATOM 2339 O O . ASP A 1 292 ? 8.634 22.204 68.630 1.00 10.38 292 ASP A O 1
ATOM 2344 N N . SER A 1 293 ? 10.032 21.964 66.860 1.00 9.40 293 SER A N 1
ATOM 2345 C CA . SER A 1 293 ? 9.769 20.546 66.675 1.00 10.53 293 SER A CA 1
ATOM 2346 C C . SER A 1 293 ? 10.958 19.715 67.170 1.00 10.20 293 SER A C 1
ATOM 2347 O O . SER A 1 293 ? 12.092 20.138 67.016 1.00 10.25 293 SER A O 1
ATOM 2350 N N . THR A 1 294 ? 10.684 18.538 67.730 1.00 10.47 294 THR A N 1
ATOM 2351 C CA . THR A 1 294 ? 11.802 17.665 68.084 1.00 12.11 294 THR A CA 1
ATOM 2352 C C . THR A 1 294 ? 11.744 16.442 67.151 1.00 12.10 294 THR A C 1
ATOM 2353 O O . THR A 1 294 ? 12.391 15.412 67.432 1.00 13.24 294 THR A O 1
ATOM 2357 N N . ARG A 1 295 ? 11.008 16.547 66.040 1.00 11.56 295 ARG A N 1
ATOM 2358 C CA . ARG A 1 295 ? 10.866 15.416 65.086 1.00 12.02 295 ARG A CA 1
ATOM 2359 C C . ARG A 1 295 ? 12.160 15.130 64.307 1.00 10.42 295 ARG A C 1
ATOM 2360 O O . ARG A 1 295 ? 12.903 16.045 63.985 1.00 10.51 295 ARG A O 1
ATOM 2368 N N . VAL A 1 296 ? 12.433 13.859 63.988 1.00 10.36 296 VAL A N 1
ATOM 2369 C CA . VAL A 1 296 ? 13.635 13.485 63.234 1.00 9.54 296 VAL A CA 1
ATOM 2370 C C . VAL A 1 296 ? 13.198 12.772 61.944 1.00 10.19 296 VAL A C 1
ATOM 2371 O O . VAL A 1 296 ? 12.338 11.888 62.006 1.00 10.69 296 VAL A O 1
ATOM 2375 N N . SER A 1 297 ? 13.733 13.198 60.801 1.00 10.40 297 SER A N 1
ATOM 2376 C CA . SER A 1 297 ? 13.419 12.552 59.492 1.00 11.16 297 SER A CA 1
ATOM 2377 C C . SER A 1 297 ? 13.704 11.057 59.508 1.00 10.91 297 SER A C 1
ATOM 2378 O O . SER A 1 297 ? 14.594 10.586 60.216 1.00 9.25 297 SER A O 1
ATOM 2381 N N . ASP A 1 298 ? 12.988 10.300 58.680 1.00 10.65 298 ASP A N 1
ATOM 2382 C CA . ASP A 1 298 ? 13.239 8.876 58.625 1.00 10.91 298 ASP A CA 1
ATOM 2383 C C . ASP A 1 298 ? 14.664 8.574 58.206 1.00 9.86 298 ASP A C 1
ATOM 2384 O O . ASP A 1 298 ? 15.232 7.603 58.725 1.00 10.10 298 ASP A O 1
ATOM 2389 N N . TYR A 1 299 ? 15.255 9.378 57.310 1.00 10.44 299 TYR A N 1
ATOM 2390 C CA . TYR A 1 299 ? 16.620 9.109 56.815 1.00 10.38 299 TYR A CA 1
ATOM 2391 C C . TYR A 1 299 ? 17.635 9.314 57.940 1.00 9.75 299 TYR A C 1
ATOM 2392 O O . TYR A 1 299 ? 18.578 8.535 58.108 1.00 8.43 299 TYR A O 1
ATOM 2401 N N . ALA A 1 300 ? 17.434 10.373 58.718 1.00 9.11 300 ALA A N 1
ATOM 2402 C CA . ALA A 1 300 ? 18.337 10.626 59.826 1.00 8.48 300 ALA A CA 1
ATOM 2403 C C . ALA A 1 300 ? 18.181 9.574 60.931 1.00 8.34 300 ALA A C 1
ATOM 2404 O O . ALA A 1 300 ? 19.165 9.229 61.585 1.00 8.48 300 ALA A O 1
ATOM 2406 N N . LYS A 1 301 ? 16.959 9.094 61.173 1.00 8.16 301 LYS A N 1
ATOM 2407 C CA . LYS A 1 301 ? 16.760 8.040 62.162 1.00 9.36 301 LYS A CA 1
ATOM 2408 C C . LYS A 1 301 ? 17.554 6.802 61.753 1.00 9.30 301 LYS A C 1
ATOM 2409 O O . LYS A 1 301 ? 18.216 6.159 62.590 1.00 8.39 301 LYS A O 1
ATOM 2415 N N . GLU A 1 302 ? 17.485 6.469 60.458 1.00 8.91 302 GLU A N 1
ATOM 2416 C CA . GLU A 1 302 ? 18.152 5.293 59.969 1.00 9.67 302 GLU A CA 1
ATOM 2417 C C . GLU A 1 302 ? 19.670 5.427 60.075 1.00 10.01 302 GLU A C 1
ATOM 2418 O O . GLU A 1 302 ? 20.367 4.479 60.465 1.00 9.88 302 GLU A O 1
ATOM 2424 N N . GLU A 1 303 ? 20.204 6.619 59.819 1.00 8.52 303 GLU A N 1
ATOM 2425 C CA . GLU A 1 303 ? 21.664 6.780 59.874 1.00 9.56 303 GLU A CA 1
ATOM 2426 C C . GLU A 1 303 ? 22.115 6.602 61.324 1.00 9.18 303 GLU A C 1
ATOM 2427 O O . GLU A 1 303 ? 23.177 6.018 61.597 1.00 9.47 303 GLU A O 1
ATOM 2433 N N . ALA A 1 304 ? 21.295 7.102 62.248 1.00 7.74 304 ALA A N 1
ATOM 2434 C CA . ALA A 1 304 ? 21.629 7.033 63.688 1.00 7.77 304 ALA A CA 1
ATOM 2435 C C . ALA A 1 304 ? 21.619 5.572 64.124 1.00 7.73 304 ALA A C 1
ATOM 2436 O O . ALA A 1 304 ? 22.516 5.171 64.822 1.00 7.30 304 ALA A O 1
ATOM 2438 N N . ARG A 1 305 ? 20.638 4.789 63.669 1.00 8.13 305 ARG A N 1
ATOM 2439 C CA . ARG A 1 305 ? 20.542 3.363 64.013 1.00 10.03 305 ARG A CA 1
ATOM 2440 C C . ARG A 1 305 ? 21.799 2.670 63.548 1.00 9.60 305 ARG A C 1
ATOM 2441 O O . ARG A 1 305 ? 22.311 1.773 64.226 1.00 8.78 305 ARG A O 1
ATOM 2449 N N . ASN A 1 306 ? 22.287 3.093 62.380 1.00 9.39 306 ASN A N 1
ATOM 2450 C CA . ASN A 1 306 ? 23.437 2.457 61.753 1.00 9.97 306 ASN A CA 1
ATOM 2451 C C . ASN A 1 306 ? 24.674 2.780 62.571 1.00 9.90 306 ASN A C 1
ATOM 2452 O O . ASN A 1 306 ? 25.491 1.879 62.823 1.00 10.10 306 ASN A O 1
ATOM 2457 N N . LEU A 1 307 ? 24.801 4.027 63.018 0.50 8.91 307 LEU A N 1
ATOM 2458 C CA . LEU A 1 307 ? 25.983 4.403 63.803 0.50 9.13 307 LEU A CA 1
ATOM 2459 C C . LEU A 1 307 ? 25.957 3.677 65.155 0.50 9.38 307 LEU A C 1
ATOM 2460 O O . LEU A 1 307 ? 26.981 3.140 65.582 0.50 9.76 307 LEU A O 1
ATOM 2469 N N . ILE A 1 308 ? 24.810 3.688 65.829 1.00 9.08 308 ILE A N 1
ATOM 2470 C CA . ILE A 1 308 ? 24.658 3.065 67.156 1.00 8.91 308 ILE A CA 1
ATOM 2471 C C . ILE A 1 308 ? 25.010 1.561 67.063 1.00 10.08 308 ILE A C 1
ATOM 2472 O O . ILE A 1 308 ? 25.796 1.033 67.875 1.00 10.77 308 ILE A O 1
ATOM 2477 N N . THR A 1 309 ? 24.440 0.910 66.060 1.00 10.28 309 THR A N 1
ATOM 2478 C CA . THR A 1 309 ? 24.691 -0.512 65.807 1.00 12.04 309 THR A CA 1
ATOM 2479 C C . THR A 1 309 ? 26.170 -0.824 65.711 1.00 13.48 309 THR A C 1
ATOM 2480 O O . THR A 1 309 ? 26.644 -1.800 66.332 1.00 13.54 309 THR A O 1
ATOM 2484 N N . GLU A 1 310 ? 26.876 -0.001 64.941 1.00 15.38 310 GLU A N 1
ATOM 2485 C CA . GLU A 1 310 ? 28.299 -0.173 64.645 1.00 17.96 310 GLU A CA 1
ATOM 2486 C C . GLU A 1 310 ? 29.211 0.119 65.843 1.00 17.24 310 GLU A C 1
ATOM 2487 O O . GLU A 1 310 ? 30.158 -0.623 66.095 1.00 17.17 310 GLU A O 1
ATOM 2493 N N . VAL A 1 311 ? 28.914 1.191 66.572 1.00 16.89 311 VAL A N 1
ATOM 2494 C CA . VAL A 1 311 ? 29.760 1.709 67.632 1.00 17.36 311 VAL A CA 1
ATOM 2495 C C . VAL A 1 311 ? 29.395 1.025 68.956 1.00 16.76 311 VAL A C 1
ATOM 2496 O O . VAL A 1 311 ? 30.285 0.621 69.701 1.00 16.92 311 VAL A O 1
ATOM 2500 N N . PHE A 1 312 ? 28.102 0.845 69.221 1.00 16.07 312 PHE A N 1
ATOM 2501 C CA . PHE A 1 312 ? 27.646 0.402 70.541 1.00 15.71 312 PHE A CA 1
ATOM 2502 C C . PHE A 1 312 ? 27.028 -0.982 70.566 1.00 15.18 312 PHE A C 1
ATOM 2503 O O . PHE A 1 312 ? 27.216 -1.744 71.544 1.00 15.68 312 PHE A O 1
ATOM 2511 N N . GLY A 1 313 ? 26.289 -1.305 69.509 1.00 14.36 313 GLY A N 1
ATOM 2512 C CA . GLY A 1 313 ? 25.641 -2.606 69.353 1.00 13.87 313 GLY A CA 1
ATOM 2513 C C . GLY A 1 313 ? 24.149 -2.433 69.207 1.00 14.03 313 GLY A C 1
ATOM 2514 O O . GLY A 1 313 ? 23.601 -1.401 69.614 1.00 12.46 313 GLY A O 1
ATOM 2515 N N . GLU A 1 314 ? 23.493 -3.429 68.628 1.00 14.47 314 GLU A N 1
ATOM 2516 C CA . GLU A 1 314 ? 22.050 -3.389 68.353 1.00 15.92 314 GLU A CA 1
ATOM 2517 C C . GLU A 1 314 ? 21.155 -3.176 69.583 1.00 15.60 314 GLU A C 1
ATOM 2518 O O . GLU A 1 314 ? 20.064 -2.606 69.464 1.00 16.18 314 GLU A O 1
ATOM 2524 N N . GLU A 1 315 ? 21.609 -3.658 70.739 1.00 15.24 315 GLU A N 1
ATOM 2525 C CA . GLU A 1 315 ? 20.896 -3.555 72.029 1.00 15.00 315 GLU A CA 1
ATOM 2526 C C . GLU A 1 315 ? 20.748 -2.102 72.511 1.00 14.03 315 GLU A C 1
ATOM 2527 O O . GLU A 1 315 ? 19.997 -1.815 73.455 1.00 13.80 315 GLU A O 1
ATOM 2533 N N . TYR A 1 316 ? 21.500 -1.200 71.882 1.00 12.53 316 TYR A N 1
ATOM 2534 C CA . TYR A 1 316 ? 21.445 0.215 72.247 1.00 11.06 316 TYR A CA 1
ATOM 2535 C C . TYR A 1 316 ? 20.529 1.021 71.335 1.00 10.71 316 TYR A C 1
ATOM 2536 O O . TYR A 1 316 ? 20.251 2.168 71.615 1.00 8.61 316 TYR A O 1
ATOM 2545 N N . VAL A 1 317 ? 20.053 0.425 70.249 1.00 11.05 317 VAL A N 1
ATOM 2546 C CA . VAL A 1 317 ? 19.218 1.167 69.320 1.00 11.99 317 VAL A CA 1
ATOM 2547 C C . VAL A 1 317 ? 17.821 1.359 69.905 1.00 12.94 317 VAL A C 1
ATOM 2548 O O . VAL A 1 317 ? 17.180 0.370 70.283 1.00 12.41 317 VAL A O 1
ATOM 2552 N N . GLY A 1 318 ? 17.350 2.608 69.934 1.00 11.96 318 GLY A N 1
ATOM 2553 C CA . GLY A 1 318 ? 16.035 2.967 70.481 1.00 13.26 318 GLY A CA 1
ATOM 2554 C C . GLY A 1 318 ? 14.758 2.511 69.798 1.00 15.06 318 GLY A C 1
ATOM 2555 O O . GLY A 1 318 ? 13.882 1.939 70.472 1.00 16.28 318 GLY A O 1
ATOM 2556 N N . ALA A 1 333 ? 6.649 19.923 58.698 1.00 22.66 333 ALA A N 1
ATOM 2557 C CA . ALA A 1 333 ? 7.911 19.604 58.042 1.00 22.01 333 ALA A CA 1
ATOM 2558 C C . ALA A 1 333 ? 9.078 20.246 58.811 1.00 21.23 333 ALA A C 1
ATOM 2559 O O . ALA A 1 333 ? 10.246 20.270 58.373 1.00 22.46 333 ALA A O 1
ATOM 2561 N N . HIS A 1 334 ? 8.752 20.768 59.981 1.00 20.05 334 HIS A N 1
ATOM 2562 C CA . HIS A 1 334 ? 9.805 21.263 60.870 1.00 18.61 334 HIS A CA 1
ATOM 2563 C C . HIS A 1 334 ? 10.492 20.074 61.516 1.00 16.48 334 HIS A C 1
ATOM 2564 O O . HIS A 1 334 ? 9.892 19.017 61.705 1.00 16.53 334 HIS A O 1
ATOM 2571 N N . GLU A 1 335 ? 11.757 20.259 61.851 1.00 12.37 335 GLU A N 1
ATOM 2572 C CA . GLU A 1 335 ? 12.581 19.158 62.311 1.00 11.22 335 GLU A CA 1
ATOM 2573 C C . GLU A 1 335 ? 13.389 19.630 63.533 1.00 9.42 335 GLU A C 1
ATOM 2574 O O . GLU A 1 335 ? 13.641 20.840 63.717 1.00 7.71 335 GLU A O 1
ATOM 2580 N N . ALA A 1 336 ? 13.796 18.645 64.337 1.00 6.80 336 ALA A N 1
ATOM 2581 C CA . ALA A 1 336 ? 14.758 18.906 65.421 1.00 6.65 336 ALA A CA 1
ATOM 2582 C C . ALA A 1 336 ? 16.095 19.562 64.941 1.00 5.31 336 ALA A C 1
ATOM 2583 O O . ALA A 1 336 ? 16.484 19.482 63.743 1.00 5.41 336 ALA A O 1
ATOM 2585 N N . ILE A 1 337 ? 16.832 20.159 65.884 1.00 4.20 337 ILE A N 1
ATOM 2586 C CA . ILE A 1 337 ? 18.168 20.606 65.579 1.00 3.22 337 ILE A CA 1
ATOM 2587 C C . ILE A 1 337 ? 19.105 19.443 65.884 1.00 5.04 337 ILE A C 1
ATOM 2588 O O . ILE A 1 337 ? 19.157 18.917 67.015 1.00 5.98 337 ILE A O 1
ATOM 2593 N N . ARG A 1 338 ? 19.792 18.999 64.851 1.00 4.17 338 ARG A N 1
ATOM 2594 C CA . ARG A 1 338 ? 20.553 17.760 64.929 1.00 4.36 338 ARG A CA 1
ATOM 2595 C C . ARG A 1 338 ? 21.658 17.827 63.896 1.00 3.61 338 ARG A C 1
ATOM 2596 O O . ARG A 1 338 ? 21.603 18.675 62.993 1.00 2.26 338 ARG A O 1
ATOM 2604 N N . PRO A 1 339 ? 22.695 16.958 64.007 1.00 4.07 339 PRO A N 1
ATOM 2605 C CA . PRO A 1 339 ? 23.752 16.940 63.009 1.00 4.53 339 PRO A CA 1
ATOM 2606 C C . PRO A 1 339 ? 23.195 16.534 61.653 1.00 4.59 339 PRO A C 1
ATOM 2607 O O . PRO A 1 339 ? 22.320 15.652 61.543 1.00 6.35 339 PRO A O 1
ATOM 2611 N N . THR A 1 340 ? 23.689 17.214 60.630 1.00 3.99 340 THR A N 1
ATOM 2612 C CA . THR A 1 340 ? 23.386 16.800 59.252 1.00 4.22 340 THR A CA 1
ATOM 2613 C C . THR A 1 340 ? 24.022 15.437 58.914 1.00 5.42 340 THR A C 1
ATOM 2614 O O . THR A 1 340 ? 23.480 14.653 58.127 1.00 6.38 340 THR A O 1
ATOM 2618 N N . ASN A 1 341 ? 25.177 15.162 59.506 1.00 4.76 341 ASN A N 1
ATOM 2619 C CA . ASN A 1 341 ? 25.887 13.926 59.241 1.00 5.32 341 ASN A CA 1
ATOM 2620 C C . ASN A 1 341 ? 26.343 13.403 60.596 1.00 4.82 341 ASN A C 1
ATOM 2621 O O . ASN A 1 341 ? 27.369 13.847 61.125 1.00 5.60 341 ASN A O 1
ATOM 2626 N N . VAL A 1 342 ? 25.589 12.437 61.092 0.50 4.98 342 VAL A N 1
ATOM 2627 C CA . VAL A 1 342 ? 25.917 11.832 62.402 0.50 6.17 342 VAL A CA 1
ATOM 2628 C C . VAL A 1 342 ? 27.277 11.138 62.392 0.50 6.31 342 VAL A C 1
ATOM 2629 O O . VAL A 1 342 ? 27.892 10.991 63.460 0.50 6.03 342 VAL A O 1
ATOM 2636 N N . PHE A 1 343 ? 27.790 10.721 61.220 1.00 7.02 343 PHE A N 1
ATOM 2637 C CA . PHE A 1 343 ? 29.130 10.130 61.157 1.00 7.20 343 PHE A CA 1
ATOM 2638 C C . PHE A 1 343 ? 30.295 11.129 61.217 1.00 7.73 343 PHE A C 1
ATOM 2639 O O . PHE A 1 343 ? 31.475 10.737 61.320 1.00 8.10 343 PHE A O 1
ATOM 2647 N N . MET A 1 344 ? 29.966 12.418 61.138 1.00 6.72 344 MET A N 1
ATOM 2648 C CA . MET A 1 344 ? 30.954 13.459 61.390 1.00 6.88 344 MET A CA 1
ATOM 2649 C C . MET A 1 344 ? 30.939 13.601 62.923 1.00 6.93 344 MET A C 1
ATOM 2650 O O . MET A 1 344 ? 30.089 14.272 63.530 1.00 5.50 344 MET A O 1
ATOM 2655 N N . THR A 1 345 ? 31.903 12.960 63.574 1.00 6.92 345 THR A N 1
ATOM 2656 C CA . THR A 1 345 ? 31.877 12.977 65.034 1.00 6.86 345 THR A CA 1
ATOM 2657 C C . THR A 1 345 ? 32.403 14.322 65.529 1.00 6.69 345 THR A C 1
ATOM 2658 O O . THR A 1 345 ? 33.084 15.037 64.800 1.00 6.73 345 THR A O 1
ATOM 2662 N N . PRO A 1 346 ? 32.117 14.656 66.798 1.00 7.49 346 PRO A N 1
ATOM 2663 C CA . PRO A 1 346 ? 32.691 15.898 67.348 1.00 8.55 346 PRO A CA 1
ATOM 2664 C C . PRO A 1 346 ? 34.212 16.021 67.203 1.00 9.36 346 PRO A C 1
ATOM 2665 O O . PRO A 1 346 ? 34.726 17.083 66.820 1.00 8.76 346 PRO A O 1
ATOM 2669 N N . GLU A 1 347 ? 34.935 14.937 67.497 1.00 10.28 347 GLU A N 1
ATOM 2670 C CA . GLU A 1 347 ? 36.361 14.899 67.266 1.00 11.69 347 GLU A CA 1
ATOM 2671 C C . GLU A 1 347 ? 36.786 15.219 65.818 1.00 11.26 347 GLU A C 1
ATOM 2672 O O . GLU A 1 347 ? 37.669 16.035 65.594 1.00 10.91 347 GLU A O 1
ATOM 2678 N N . GLU A 1 348 ? 36.130 14.604 64.845 1.00 10.48 348 GLU A N 1
ATOM 2679 C CA . GLU A 1 348 ? 36.436 14.884 63.439 1.00 10.41 348 GLU A CA 1
ATOM 2680 C C . GLU A 1 348 ? 36.047 16.322 63.075 1.00 8.85 348 GLU A C 1
ATOM 2681 O O . GLU A 1 348 ? 36.787 16.974 62.309 1.00 8.17 348 GLU A O 1
ATOM 26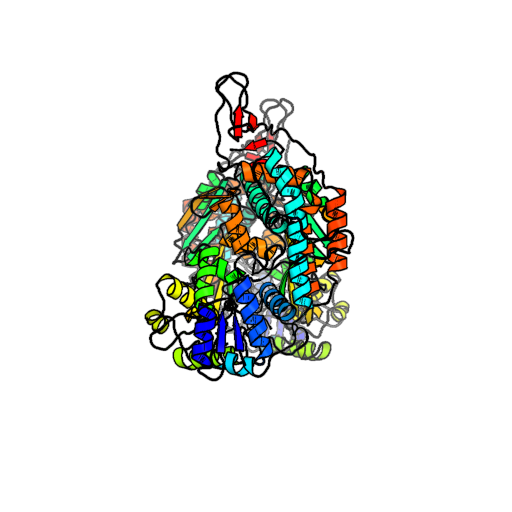87 N N . ALA A 1 349 ? 34.930 16.799 63.630 1.00 7.47 349 ALA A N 1
ATOM 2688 C CA . ALA A 1 349 ? 34.447 18.175 63.396 1.00 7.58 349 ALA A CA 1
ATOM 2689 C C . ALA A 1 349 ? 35.464 19.222 63.816 1.00 7.55 349 ALA A C 1
ATOM 2690 O O . ALA A 1 349 ? 35.510 20.319 63.247 1.00 7.52 349 ALA A O 1
ATOM 2692 N N . GLY A 1 350 ? 36.302 18.879 64.796 1.00 8.74 350 GLY A N 1
ATOM 2693 C CA . GLY A 1 350 ? 37.347 19.778 65.248 1.00 9.61 350 GLY A CA 1
ATOM 2694 C C . GLY A 1 350 ? 38.337 20.299 64.218 1.00 10.23 350 GLY A C 1
ATOM 2695 O O . GLY A 1 350 ? 38.939 21.358 64.409 1.00 12.00 350 GLY A O 1
ATOM 2696 N N . LYS A 1 351 ? 38.563 19.575 63.125 1.00 8.55 351 LYS A N 1
ATOM 2697 C CA . LYS A 1 351 ? 39.459 20.136 62.101 1.00 7.85 351 LYS A CA 1
ATOM 2698 C C . LYS A 1 351 ? 38.823 21.248 61.274 1.00 6.68 351 LYS A C 1
ATOM 2699 O O . LYS A 1 351 ? 39.539 21.942 60.560 1.00 7.08 351 LYS A O 1
ATOM 2705 N N . TYR A 1 352 ? 37.497 21.407 61.370 1.00 4.48 352 TYR A N 1
ATOM 2706 C CA . TYR A 1 352 ? 36.788 22.420 60.570 1.00 4.76 352 TYR A CA 1
ATOM 2707 C C . TYR A 1 352 ? 36.162 23.539 61.420 1.00 5.51 352 TYR A C 1
ATOM 2708 O O . TYR A 1 352 ? 35.816 24.578 60.850 1.00 5.20 352 TYR A O 1
ATOM 2717 N N . LEU A 1 353 ? 36.020 23.287 62.724 1.00 4.23 353 LEU A N 1
ATOM 2718 C CA . LEU A 1 353 ? 35.257 24.162 63.643 1.00 3.73 353 LEU A CA 1
ATOM 2719 C C . LEU A 1 353 ? 36.132 24.927 64.643 1.00 4.54 353 LEU A C 1
ATOM 2720 O O . LEU A 1 353 ? 37.130 24.372 65.146 1.00 5.05 353 LEU A O 1
ATOM 2725 N N . ASN A 1 354 ? 35.792 26.188 64.915 1.00 4.51 354 ASN A N 1
ATOM 2726 C CA . ASN A 1 354 ? 36.527 26.927 65.966 1.00 4.34 354 ASN A CA 1
ATOM 2727 C C . ASN A 1 354 ? 36.054 26.417 67.352 1.00 4.06 354 ASN A C 1
ATOM 2728 O O . ASN A 1 354 ? 35.136 25.601 67.447 1.00 2.55 354 ASN A O 1
ATOM 2733 N N . SER A 1 355 ? 36.679 26.873 68.432 1.00 5.78 355 SER A N 1
ATOM 2734 C CA . SER A 1 355 ? 36.456 26.269 69.747 1.00 7.36 355 SER A CA 1
ATOM 2735 C C . SER A 1 355 ? 35.001 26.368 70.183 1.00 7.57 355 SER A C 1
ATOM 2736 O O . SER A 1 355 ? 34.436 25.416 70.739 1.00 8.18 355 SER A O 1
ATOM 2739 N N . ASP A 1 356 ? 34.358 27.489 69.865 1.00 7.19 356 ASP A N 1
ATOM 2740 C CA . ASP A 1 356 ? 32.959 27.630 70.276 1.00 6.85 356 ASP A CA 1
ATOM 2741 C C . ASP A 1 356 ? 32.025 26.803 69.405 1.00 5.32 356 ASP A C 1
ATOM 2742 O O . ASP A 1 356 ? 31.091 26.198 69.900 1.00 4.25 356 ASP A O 1
ATOM 2747 N N . GLN A 1 357 ? 32.294 26.787 68.102 1.00 4.55 357 GLN A N 1
ATOM 2748 C CA . GLN A 1 357 ? 31.488 25.953 67.192 1.00 3.46 357 GLN A CA 1
ATOM 2749 C C . GLN A 1 357 ? 31.624 24.480 67.554 1.00 3.09 357 GLN A C 1
ATOM 2750 O O . GLN A 1 357 ? 30.610 23.755 67.517 1.00 4.08 357 GLN A O 1
ATOM 2756 N N . LYS A 1 358 ? 32.847 24.060 67.889 1.00 4.44 358 LYS A N 1
ATOM 2757 C CA . LYS A 1 358 ? 33.084 22.676 68.267 1.00 6.00 358 LYS A CA 1
ATOM 2758 C C . LYS A 1 358 ? 32.268 22.266 69.509 1.00 5.32 358 LYS A C 1
ATOM 2759 O O . LYS A 1 358 ? 31.591 21.221 69.526 1.00 5.74 358 LYS A O 1
ATOM 2765 N N . LYS A 1 359 ? 32.259 23.138 70.526 1.00 4.50 359 LYS A N 1
ATOM 2766 C CA . LYS A 1 359 ? 31.449 22.882 71.729 1.00 5.84 359 LYS A CA 1
ATOM 2767 C C . LYS A 1 359 ? 29.978 22.760 71.451 1.00 4.47 359 LYS A C 1
ATOM 2768 O O . LYS A 1 359 ? 29.294 21.886 71.983 1.00 3.49 359 LYS A O 1
ATOM 2774 N N . LEU A 1 360 ? 29.450 23.661 70.600 1.00 4.09 360 LEU A N 1
ATOM 2775 C CA . LEU A 1 360 ? 28.033 23.613 70.282 1.00 2.84 360 LEU A CA 1
ATOM 2776 C C . LEU A 1 360 ? 27.692 22.364 69.434 1.00 2.03 360 LEU A C 1
ATOM 2777 O O . LEU A 1 360 ? 26.687 21.675 69.747 1.00 2.00 360 LEU A O 1
ATOM 2782 N N . TYR A 1 361 ? 28.507 22.061 68.429 1.00 2.00 361 TYR A N 1
ATOM 2783 C CA . TYR A 1 361 ? 28.255 20.875 67.595 1.00 2.59 361 TYR A CA 1
ATOM 2784 C C . TYR A 1 361 ? 28.300 19.595 68.469 1.00 2.27 361 TYR A C 1
ATOM 2785 O O . TYR A 1 361 ? 27.403 18.736 68.404 1.00 3.88 361 TYR A O 1
ATOM 2794 N N . GLU A 1 362 ? 29.284 19.519 69.355 1.00 3.16 362 GLU A N 1
ATOM 2795 C CA . GLU A 1 362 ? 29.394 18.392 70.263 1.00 3.68 362 GLU A CA 1
ATOM 2796 C C . GLU A 1 362 ? 28.128 18.195 71.112 1.00 3.94 362 GLU A C 1
ATOM 2797 O O . GLU A 1 362 ? 27.605 17.083 71.204 1.00 4.23 362 GLU A O 1
ATOM 2803 N N . LEU A 1 363 ? 27.611 19.289 71.686 1.00 3.34 363 LEU A N 1
ATOM 2804 C CA . LEU A 1 363 ? 26.378 19.242 72.448 1.00 4.29 363 LEU A CA 1
ATOM 2805 C C . LEU A 1 363 ? 25.205 18.696 71.632 1.00 3.23 363 LEU A C 1
ATOM 2806 O O . LEU A 1 363 ? 24.430 17.855 72.089 1.00 4.33 363 LEU A O 1
ATOM 2811 N N . ILE A 1 364 ? 25.036 19.246 70.437 1.00 2.66 364 ILE A N 1
ATOM 2812 C CA . ILE A 1 364 ? 23.943 18.891 69.554 1.00 2.70 364 ILE A CA 1
ATOM 2813 C C . ILE A 1 364 ? 24.067 17.432 69.131 1.00 2.92 364 ILE A C 1
ATOM 2814 O O . ILE A 1 364 ? 23.056 16.699 69.124 1.00 3.70 364 ILE A O 1
ATOM 2819 N N . TRP A 1 365 ? 25.303 17.061 68.823 1.00 4.03 365 TRP A N 1
ATOM 2820 C CA . TRP A 1 365 ? 25.575 15.686 68.359 1.00 4.30 365 TRP A CA 1
ATOM 2821 C C . TRP A 1 365 ? 25.254 14.672 69.491 1.00 4.34 365 TRP A C 1
ATOM 2822 O O . TRP A 1 365 ? 24.554 13.669 69.270 1.00 4.45 365 TRP A O 1
ATOM 2833 N N . LYS A 1 366 ? 25.778 14.903 70.700 1.00 4.80 366 LYS A N 1
ATOM 2834 C CA . LYS A 1 366 ? 25.524 13.992 71.820 1.00 5.26 366 LYS A CA 1
ATOM 2835 C C . LYS A 1 366 ? 24.029 13.926 72.144 1.00 6.00 366 LYS A C 1
ATOM 2836 O O . LYS A 1 366 ? 23.510 12.864 72.357 1.00 6.39 366 LYS A O 1
ATOM 2842 N N . ARG A 1 367 ? 23.324 15.050 72.185 1.00 4.77 367 ARG A N 1
ATOM 2843 C CA . ARG A 1 367 ? 21.892 15.075 72.476 1.00 5.05 367 ARG A CA 1
ATOM 2844 C C . ARG A 1 367 ? 21.148 14.253 71.415 1.00 5.47 367 ARG A C 1
ATOM 2845 O O . ARG A 1 367 ? 20.246 13.444 71.731 1.00 4.72 367 ARG A O 1
ATOM 2853 N N . PHE A 1 368 ? 21.535 14.436 70.145 1.00 4.13 368 PHE A N 1
ATOM 2854 C CA . PHE A 1 368 ? 20.828 13.696 69.073 1.00 4.40 368 PHE A CA 1
ATOM 2855 C C . PHE A 1 368 ? 21.104 12.200 69.156 1.00 3.83 368 PHE A C 1
ATOM 2856 O O . PHE A 1 368 ? 20.171 11.389 69.140 1.00 5.00 368 PHE A O 1
ATOM 2864 N N . LEU A 1 369 ? 22.356 11.798 69.245 1.00 4.81 369 LEU A N 1
ATOM 2865 C CA . LEU A 1 369 ? 22.666 10.348 69.269 1.00 5.65 369 LEU A CA 1
ATOM 2866 C C . LEU A 1 369 ? 21.973 9.686 70.485 1.00 4.98 369 LEU A C 1
ATOM 2867 O O . LEU A 1 369 ? 21.279 8.677 70.339 1.00 6.27 369 LEU A O 1
ATOM 2872 N N . ALA A 1 370 ? 22.104 10.319 71.660 1.00 4.24 370 ALA A N 1
ATOM 2873 C CA . ALA A 1 370 ? 21.460 9.842 72.895 1.00 4.36 370 ALA A CA 1
ATOM 2874 C C . ALA A 1 370 ? 19.967 9.707 72.705 1.00 3.97 370 ALA A C 1
ATOM 2875 O O . ALA A 1 370 ? 19.380 8.718 73.118 1.00 3.80 370 ALA A O 1
ATOM 2877 N N . SER A 1 371 ? 19.334 10.649 71.996 1.00 4.97 371 SER A N 1
ATOM 2878 C CA . SER A 1 371 ? 17.872 10.639 71.847 1.00 4.75 371 SER A CA 1
ATOM 2879 C C . SER A 1 371 ? 17.391 9.416 71.041 1.00 3.94 371 SER A C 1
ATOM 2880 O O . SER A 1 371 ? 16.218 9.040 71.068 1.00 5.89 371 SER A O 1
ATOM 2883 N N . GLN A 1 372 ? 18.321 8.807 70.310 1.00 4.31 372 GLN A N 1
ATOM 2884 C CA . GLN A 1 372 ? 18.016 7.679 69.432 1.00 5.41 372 GLN A CA 1
ATOM 2885 C C . GLN A 1 372 ? 18.347 6.332 70.073 1.00 5.33 372 GLN A C 1
ATOM 2886 O O . GLN A 1 372 ? 18.144 5.271 69.451 1.00 4.99 372 GLN A O 1
ATOM 2892 N N . MET A 1 373 ? 18.843 6.414 71.298 1.00 5.36 373 MET A N 1
ATOM 2893 C CA . MET A 1 373 ? 19.301 5.194 72.006 1.00 6.49 373 MET A CA 1
ATOM 2894 C C . MET A 1 373 ? 18.269 4.692 73.024 1.00 6.77 373 MET A C 1
ATOM 2895 O O . MET A 1 373 ? 17.285 5.377 73.327 1.00 7.18 373 MET A O 1
ATOM 2900 N N . LYS A 1 374 ? 18.488 3.470 73.532 1.00 7.03 374 LYS A N 1
ATOM 2901 C CA . LYS A 1 374 ? 17.557 2.862 74.470 1.00 7.51 374 LYS A CA 1
ATOM 2902 C C . LYS A 1 374 ? 17.506 3.590 75.822 1.00 7.34 374 LYS A C 1
ATOM 2903 O O . LYS A 1 374 ? 18.491 4.190 76.243 1.00 7.61 374 LYS A O 1
ATOM 2909 N N . PRO A 1 375 ? 16.328 3.576 76.475 1.00 7.11 375 PRO A N 1
ATOM 2910 C CA . PRO A 1 375 ? 16.285 4.044 77.851 1.00 6.70 375 PRO A CA 1
ATOM 2911 C C . PRO A 1 375 ? 17.265 3.240 78.710 1.00 6.39 375 PRO A C 1
ATOM 2912 O O . PRO A 1 375 ? 17.579 2.069 78.467 1.00 7.32 375 PRO A O 1
ATOM 2916 N N . SER A 1 376 ? 17.746 3.871 79.765 1.00 5.76 376 SER A N 1
ATOM 2917 C CA . SER A 1 376 ? 18.591 3.133 80.691 1.00 6.46 376 SER A CA 1
ATOM 2918 C C . SER A 1 376 ? 17.687 2.418 81.682 1.00 6.72 376 SER A C 1
ATOM 2919 O O . SER A 1 376 ? 16.527 2.783 81.858 1.00 7.27 376 SER A O 1
ATOM 2922 N N . GLN A 1 377 ? 18.227 1.393 82.323 1.00 7.62 377 GLN A N 1
ATOM 2923 C CA . GLN A 1 377 ? 17.445 0.602 83.278 1.00 9.10 377 GLN A CA 1
ATOM 2924 C C . GLN A 1 377 ? 18.216 0.436 84.569 1.00 8.89 377 GLN A C 1
ATOM 2925 O O . GLN A 1 377 ? 19.409 0.161 84.556 1.00 9.54 377 GLN A O 1
ATOM 2931 N N . TYR A 1 378 ? 17.511 0.636 85.676 1.00 8.57 378 TYR A N 1
ATOM 2932 C CA . TYR A 1 378 ? 18.095 0.503 87.014 1.00 8.14 378 TYR A CA 1
ATOM 2933 C C . TYR A 1 378 ? 17.109 -0.294 87.868 1.00 8.51 378 TYR A C 1
ATOM 2934 O O . TYR A 1 378 ? 15.932 -0.456 87.507 1.00 9.70 378 TYR A O 1
ATOM 2943 N N . GLU A 1 379 ? 17.602 -0.845 88.974 1.00 8.89 379 GLU A N 1
ATOM 2944 C CA . GLU A 1 379 ? 16.707 -1.356 90.009 1.00 10.09 379 GLU A CA 1
ATOM 2945 C C . GLU A 1 379 ? 16.800 -0.322 91.135 1.00 8.46 379 GLU A C 1
ATOM 2946 O O . GLU A 1 379 ? 17.900 0.043 91.582 1.00 9.14 379 GLU A O 1
ATOM 2952 N N . GLU A 1 380 ? 15.641 0.149 91.572 1.00 7.75 380 GLU A N 1
ATOM 2953 C CA . GLU A 1 380 ? 15.569 1.111 92.653 1.00 7.11 380 GLU A CA 1
ATOM 2954 C C . GLU A 1 380 ? 15.139 0.405 93.942 1.00 6.91 380 GLU A C 1
ATOM 2955 O O . GLU A 1 380 ? 14.172 -0.369 93.967 1.00 6.94 380 GLU A O 1
ATOM 2961 N N . THR A 1 381 ? 15.877 0.679 95.016 1.00 5.71 381 THR A N 1
ATOM 2962 C CA . THR A 1 381 ? 15.502 0.209 96.346 1.00 4.92 381 THR A CA 1
ATOM 2963 C C . THR A 1 381 ? 15.120 1.444 97.190 1.00 4.84 381 THR A C 1
ATOM 2964 O O . THR A 1 381 ? 15.913 2.345 97.405 1.00 4.91 381 THR A O 1
ATOM 2968 N N . ARG A 1 382 ? 13.870 1.501 97.612 1.00 5.82 382 ARG A N 1
ATOM 2969 C CA . ARG A 1 382 ? 13.373 2.532 98.500 1.00 6.90 382 ARG A CA 1
ATOM 2970 C C . ARG A 1 382 ? 13.250 1.865 99.861 1.00 5.59 382 ARG A C 1
ATOM 2971 O O . ARG A 1 382 ? 12.629 0.787 100.014 1.00 5.99 382 ARG A O 1
ATOM 2979 N N . PHE A 1 383 ? 13.843 2.488 100.868 1.00 3.64 383 PHE A N 1
ATOM 2980 C CA . PHE A 1 383 ? 13.925 1.868 102.183 1.00 2.91 383 PHE A CA 1
ATOM 2981 C C . PHE A 1 383 ? 13.569 2.867 103.274 1.00 2.69 383 PHE A C 1
ATOM 2982 O O . PHE A 1 383 ? 13.724 4.093 103.067 1.00 2.00 383 PHE A O 1
ATOM 2990 N N . VAL A 1 384 ? 13.137 2.272 104.380 1.00 2.00 384 VAL A N 1
ATOM 2991 C CA . VAL A 1 384 ? 12.810 2.997 105.595 1.00 2.00 384 VAL A CA 1
ATOM 2992 C C . VAL A 1 384 ? 13.513 2.315 106.739 1.00 2.00 384 VAL A C 1
ATOM 2993 O O . VAL A 1 384 ? 13.416 1.095 106.927 1.00 2.00 384 VAL A O 1
ATOM 2997 N N . LEU A 1 385 ? 14.176 3.123 107.564 1.00 2.32 385 LEU A N 1
ATOM 2998 C CA . LEU A 1 385 ? 14.873 2.658 108.742 1.00 2.00 385 LEU A CA 1
ATOM 2999 C C . LEU A 1 385 ? 14.197 3.283 109.940 1.00 2.00 385 LEU A C 1
ATOM 3000 O O . LEU A 1 385 ? 13.689 4.384 109.805 1.00 2.00 385 LEU A O 1
ATOM 3005 N N . ARG A 1 386 ? 14.194 2.580 111.060 1.00 2.00 386 ARG A N 1
ATOM 3006 C CA . ARG A 1 386 ? 13.622 3.147 112.280 1.00 2.00 386 ARG A CA 1
ATOM 3007 C C . ARG A 1 386 ? 14.557 2.940 113.461 1.00 2.00 386 ARG A C 1
ATOM 3008 O O . ARG A 1 386 ? 15.358 2.029 113.472 1.00 2.00 386 ARG A O 1
ATOM 3016 N N . THR A 1 387 ? 14.408 3.743 114.507 1.00 2.00 387 THR A N 1
ATOM 3017 C CA . THR A 1 387 ? 15.102 3.435 115.755 1.00 2.20 387 THR A CA 1
ATOM 3018 C C . THR A 1 387 ? 14.484 2.220 116.454 1.00 2.73 387 THR A C 1
ATOM 3019 O O . THR A 1 387 ? 13.339 1.847 116.166 1.00 2.59 387 THR A O 1
ATOM 3023 N N . LYS A 1 388 ? 15.219 1.588 117.366 1.00 3.78 388 LYS A N 1
ATOM 3024 C CA . LYS A 1 388 ? 14.693 0.406 118.044 1.00 5.26 388 LYS A CA 1
ATOM 3025 C C . LYS A 1 388 ? 13.538 0.750 118.968 1.00 6.07 388 LYS A C 1
ATOM 3026 O O . LYS A 1 388 ? 12.689 -0.093 119.263 1.00 7.97 388 LYS A O 1
ATOM 3032 N N . ASP A 1 389 ? 13.522 1.991 119.449 1.00 6.40 389 ASP A N 1
ATOM 3033 C CA . ASP A 1 389 ? 12.455 2.417 120.331 1.00 7.40 389 ASP A CA 1
ATOM 3034 C C . ASP A 1 389 ? 11.243 2.885 119.532 1.00 7.04 389 ASP A C 1
ATOM 3035 O O . ASP A 1 389 ? 10.210 3.165 120.146 1.00 8.32 389 ASP A O 1
ATOM 3040 N N . GLY A 1 390 ? 11.385 2.951 118.205 1.00 7.16 390 GLY A N 1
ATOM 3041 C CA . GLY A 1 390 ? 10.336 3.336 117.281 1.00 6.54 390 GLY A CA 1
ATOM 3042 C C . GLY A 1 390 ? 10.035 4.832 117.176 1.00 7.51 390 GLY A C 1
ATOM 3043 O O . GLY A 1 390 ? 9.122 5.235 116.440 1.00 7.47 390 GLY A O 1
ATOM 3044 N N . LYS A 1 391 ? 10.799 5.654 117.893 1.00 6.95 391 LYS A N 1
ATOM 3045 C CA . LYS A 1 391 ? 10.553 7.115 117.907 1.00 6.85 391 LYS A CA 1
ATOM 3046 C C . LYS A 1 391 ? 10.855 7.862 116.599 1.00 5.93 391 LYS A C 1
ATOM 3047 O O . LYS A 1 391 ? 10.134 8.801 116.252 1.00 5.81 391 LYS A O 1
ATOM 3053 N N . TYR A 1 392 ? 11.870 7.437 115.837 1.00 4.06 392 TYR A N 1
ATOM 3054 C CA . TYR A 1 392 ? 12.298 8.132 114.618 1.00 2.99 392 TYR A CA 1
ATOM 3055 C C . TYR A 1 392 ? 12.379 7.167 113.412 1.00 3.07 392 TYR A C 1
ATOM 3056 O O . TYR A 1 392 ? 12.698 5.986 113.644 1.00 3.28 392 TYR A O 1
ATOM 3065 N N . ARG A 1 393 ? 12.060 7.673 112.221 1.00 2.69 393 ARG A N 1
ATOM 3066 C CA . ARG A 1 393 ? 12.175 6.961 110.927 1.00 2.48 393 ARG A CA 1
ATOM 3067 C C . ARG A 1 393 ? 13.016 7.790 109.983 1.00 2.77 393 ARG A C 1
ATOM 3068 O O . ARG A 1 393 ? 13.008 9.013 110.075 1.00 2.12 393 ARG A O 1
ATOM 3076 N N . PHE A 1 394 ? 13.715 7.126 109.061 1.00 2.20 394 PHE A N 1
ATOM 3077 C CA . PHE A 1 394 ? 14.599 7.742 108.084 1.00 2.18 394 PHE A CA 1
ATOM 3078 C C . PHE A 1 394 ? 14.343 7.031 106.770 1.00 4.02 394 PHE A C 1
ATOM 3079 O O . PHE A 1 394 ? 14.194 5.808 106.788 1.00 4.28 394 PHE A O 1
ATOM 3087 N N . LYS A 1 395 ? 14.253 7.785 105.682 1.00 3.90 395 LYS A N 1
ATOM 3088 C CA . LYS A 1 395 ? 13.881 7.235 104.364 1.00 4.79 395 LYS A CA 1
ATOM 3089 C C . LYS A 1 395 ? 14.987 7.546 103.380 1.00 5.58 395 LYS A C 1
ATOM 3090 O O . LYS A 1 395 ? 15.607 8.619 103.413 1.00 4.39 395 LYS A O 1
ATOM 3096 N N . GLY A 1 396 ? 15.231 6.596 102.476 1.00 4.22 396 GLY A N 1
ATOM 3097 C CA . GLY A 1 396 ? 16.309 6.709 101.531 1.00 6.03 396 GLY A CA 1
ATOM 3098 C C . GLY A 1 396 ? 15.961 5.880 100.315 1.00 6.83 396 GLY A C 1
ATOM 3099 O O . GLY A 1 396 ? 15.041 5.048 100.329 1.00 4.96 396 GLY A O 1
ATOM 3100 N N . THR A 1 397 ? 16.708 6.159 99.252 0.50 8.79 397 THR A N 1
ATOM 3101 C CA . THR A 1 397 ? 16.621 5.368 98.030 0.50 9.65 397 THR A CA 1
ATOM 3102 C C . THR A 1 397 ? 18.047 5.121 97.499 0.50 9.78 397 THR A C 1
ATOM 3103 O O . THR A 1 397 ? 18.962 5.944 97.709 0.50 9.79 397 THR A O 1
ATOM 3110 N N . VAL A 1 398 ? 18.238 3.995 96.817 1.00 7.17 398 VAL A N 1
ATOM 3111 C CA . VAL A 1 398 ? 19.489 3.745 96.127 1.00 7.21 398 VAL A CA 1
ATOM 3112 C C . VAL A 1 398 ? 19.195 3.031 94.825 1.00 7.44 398 VAL A C 1
ATOM 3113 O O . VAL A 1 398 ? 18.226 2.269 94.750 1.00 5.74 398 VAL A O 1
ATOM 3117 N N . LEU A 1 399 ? 20.028 3.281 93.812 1.00 6.20 399 LEU A N 1
ATOM 3118 C CA . LEU A 1 399 ? 19.847 2.653 92.482 1.00 8.20 399 LEU A CA 1
ATOM 3119 C C . LEU A 1 399 ? 20.943 1.628 92.159 1.00 8.45 399 LEU A C 1
ATOM 3120 O O . LEU A 1 399 ? 22.066 1.738 92.675 1.00 9.52 399 LEU A O 1
ATOM 3125 N N . LYS A 1 400 ? 20.614 0.611 91.366 1.00 8.85 400 LYS A N 1
ATOM 3126 C CA . LYS A 1 400 ? 21.626 -0.309 90.853 1.00 11.00 400 LYS A CA 1
ATOM 3127 C C . LYS A 1 400 ? 21.496 -0.339 89.333 1.00 10.71 400 LYS A C 1
ATOM 3128 O O . LYS A 1 400 ? 20.400 -0.538 88.811 1.00 10.42 400 LYS A O 1
ATOM 3134 N N . LYS A 1 401 ? 22.597 -0.102 88.628 1.00 11.65 401 LYS A N 1
ATOM 3135 C CA . LYS A 1 401 ? 22.518 -0.013 87.153 1.00 11.19 401 LYS A CA 1
ATOM 3136 C C . LYS A 1 401 ? 22.363 -1.388 86.549 1.00 10.87 401 LYS A C 1
ATOM 3137 O O . LYS A 1 401 ? 23.119 -2.314 86.898 1.00 11.25 401 LYS A O 1
ATOM 3143 N N . ILE A 1 402 ? 21.384 -1.540 85.668 1.00 9.27 402 ILE A N 1
ATOM 3144 C CA . ILE A 1 402 ? 21.205 -2.808 84.958 1.00 9.23 402 ILE A CA 1
ATOM 3145 C C . ILE A 1 402 ? 21.722 -2.633 83.516 1.00 8.75 402 ILE A C 1
ATOM 3146 O O . ILE A 1 402 ? 22.504 -3.473 82.994 1.00 8.11 402 ILE A O 1
ATOM 3151 N N . PHE A 1 403 ? 21.289 -1.539 82.884 1.00 8.80 403 PHE A N 1
ATOM 3152 C CA . PHE A 1 403 ? 21.666 -1.253 81.475 1.00 8.45 403 PHE A CA 1
ATOM 3153 C C . PHE A 1 403 ? 21.849 0.254 81.297 1.00 8.97 403 PHE A C 1
ATOM 3154 O O . PHE A 1 403 ? 20.944 1.013 81.617 1.00 7.76 403 PHE A O 1
ATOM 3162 N N . ASP A 1 404 ? 23.011 0.695 80.796 1.00 8.78 404 ASP A N 1
ATOM 3163 C CA . ASP A 1 404 ? 23.226 2.144 80.679 1.00 9.64 404 ASP A CA 1
ATOM 3164 C C . ASP A 1 404 ? 22.447 2.824 79.556 1.00 8.31 404 ASP A C 1
ATOM 3165 O O . ASP A 1 404 ? 22.145 3.998 79.679 1.00 7.67 404 ASP A O 1
ATOM 3170 N N . GLY A 1 405 ? 22.158 2.099 78.480 1.00 8.51 405 GLY A N 1
ATOM 3171 C CA . GLY A 1 405 ? 21.438 2.683 77.342 1.00 7.07 405 GLY A CA 1
ATOM 3172 C C . GLY A 1 405 ? 22.021 4.003 76.878 1.00 7.08 405 GLY A C 1
ATOM 3173 O O . GLY A 1 405 ? 23.237 4.129 76.701 1.00 6.85 405 GLY A O 1
ATOM 3174 N N . TYR A 1 406 ? 21.138 4.990 76.713 1.00 6.30 406 TYR A N 1
ATOM 3175 C CA . TYR A 1 406 ? 21.500 6.304 76.194 1.00 6.06 406 TYR A CA 1
ATOM 3176 C C . TYR A 1 406 ? 22.550 6.999 77.052 1.00 6.73 406 TYR A C 1
ATOM 3177 O O . TYR A 1 406 ? 23.268 7.906 76.595 1.00 7.29 406 TYR A O 1
ATOM 3186 N N . GLU A 1 407 ? 22.681 6.568 78.325 1.00 6.73 407 GLU A N 1
ATOM 3187 C CA . GLU A 1 407 ? 23.620 7.235 79.216 1.00 7.60 407 GLU A CA 1
ATOM 3188 C C . GLU A 1 407 ? 25.078 6.975 78.800 1.00 8.56 407 GLU A C 1
ATOM 3189 O O . GLU A 1 407 ? 25.950 7.694 79.288 1.00 10.13 407 GLU A O 1
ATOM 3195 N N . LYS A 1 408 ? 25.324 6.001 77.913 1.00 8.37 408 LYS A N 1
ATOM 3196 C CA . LYS A 1 408 ? 26.649 5.848 77.291 1.00 10.86 408 LYS A CA 1
ATOM 3197 C C . LYS A 1 408 ? 27.119 7.117 76.553 1.00 11.74 408 LYS A C 1
ATOM 3198 O O . LYS A 1 408 ? 28.332 7.374 76.490 1.00 12.80 408 LYS A O 1
ATOM 3204 N N . VAL A 1 409 ? 26.158 7.904 76.041 1.00 11.20 409 VAL A N 1
ATOM 3205 C CA . VAL A 1 409 ? 26.425 9.139 75.272 1.00 10.46 409 VAL A CA 1
ATOM 3206 C C . VAL A 1 409 ? 26.097 10.426 76.046 1.00 10.66 409 VAL A C 1
ATOM 3207 O O . VAL A 1 409 ? 26.868 11.374 76.026 1.00 11.32 409 VAL A O 1
ATOM 3211 N N . TRP A 1 410 ? 24.986 10.426 76.764 1.00 11.08 410 TRP A N 1
ATOM 3212 C CA . TRP A 1 410 ? 24.514 11.637 77.429 1.00 11.78 410 TRP A CA 1
ATOM 3213 C C . TRP A 1 410 ? 24.847 11.385 78.874 1.00 14.30 410 TRP A C 1
ATOM 3214 O O . TRP A 1 410 ? 24.184 10.608 79.583 1.00 12.05 410 TRP A O 1
ATOM 3225 N N . LYS A 1 411 ? 25.880 12.072 79.316 1.00 15.55 411 LYS A N 1
ATOM 3226 C CA . LYS A 1 411 ? 26.447 11.762 80.616 1.00 18.72 411 LYS A CA 1
ATOM 3227 C C . LYS A 1 411 ? 25.536 12.142 81.779 1.00 17.96 411 LYS A C 1
ATOM 3228 O O . LYS A 1 411 ? 24.928 13.228 81.857 1.00 16.67 411 LYS A O 1
ATOM 3234 N N . THR A 1 412 ? 25.358 11.149 82.641 1.00 19.68 412 THR A N 1
ATOM 3235 C CA . THR A 1 412 ? 24.367 11.225 83.710 1.00 20.27 412 THR A CA 1
ATOM 3236 C C . THR A 1 412 ? 24.985 10.655 84.986 1.00 21.48 412 THR A C 1
ATOM 3237 O O . THR A 1 412 ? 25.638 9.603 84.957 1.00 22.07 412 THR A O 1
ATOM 3241 N N . GLU A 1 413 ? 24.796 11.357 86.092 1.00 22.29 413 GLU A N 1
ATOM 3242 C CA . GLU A 1 413 ? 25.186 10.750 87.363 1.00 23.06 413 GLU A CA 1
ATOM 3243 C C . GLU A 1 413 ? 23.947 10.470 88.201 1.00 21.49 413 GLU A C 1
ATOM 3244 O O . GLU A 1 413 ? 22.995 11.280 88.268 1.00 22.14 413 GLU A O 1
ATOM 3250 N N . ARG A 1 414 ? 23.943 9.275 88.776 1.00 19.74 414 ARG A N 1
ATOM 3251 C CA . ARG A 1 414 ? 22.824 8.856 89.603 1.00 18.02 414 ARG A CA 1
ATOM 3252 C C . ARG A 1 414 ? 23.354 8.232 90.880 1.00 18.37 414 ARG A C 1
ATOM 3253 O O . ARG A 1 414 ? 24.479 7.689 90.927 1.00 18.23 414 ARG A O 1
ATOM 3261 N N . ASN A 1 415 ? 22.509 8.292 91.900 1.00 18.05 415 ASN A N 1
ATOM 3262 C CA . ASN A 1 415 ? 22.869 7.762 93.222 1.00 18.56 415 ASN A CA 1
ATOM 3263 C C . ASN A 1 415 ? 22.836 6.249 93.237 1.00 17.29 415 ASN A C 1
ATOM 3264 O O . ASN A 1 415 ? 21.819 5.616 93.624 1.00 17.66 415 ASN A O 1
ATOM 3269 N N . THR A 1 416 ? 23.954 5.675 92.806 1.00 15.59 416 THR A N 1
ATOM 3270 C CA . THR A 1 416 ? 24.071 4.229 92.766 1.00 15.04 416 THR A CA 1
ATOM 3271 C C . THR A 1 416 ? 24.711 3.670 94.029 1.00 14.66 416 THR A C 1
ATOM 3272 O O . THR A 1 416 ? 25.439 4.383 94.747 1.00 15.03 416 THR A O 1
ATOM 3276 N N . GLY A 1 417 ? 24.415 2.401 94.285 1.00 13.18 417 GLY A N 1
ATOM 3277 C CA . GLY A 1 417 ? 24.898 1.734 95.490 1.00 12.95 417 GLY A CA 1
ATOM 3278 C C . GLY A 1 417 ? 24.219 0.403 95.669 1.00 12.40 417 GLY A C 1
ATOM 3279 O O . GLY A 1 417 ? 23.584 -0.105 94.737 1.00 12.59 417 GLY A O 1
ATOM 3280 N N . GLU A 1 418 ? 24.368 -0.171 96.865 1.00 12.04 418 GLU A N 1
ATOM 3281 C CA . GLU A 1 418 ? 23.803 -1.491 97.155 1.00 11.66 418 GLU A CA 1
ATOM 3282 C C . GLU A 1 418 ? 23.065 -1.431 98.490 1.00 10.97 418 GLU A C 1
ATOM 3283 O O . GLU A 1 418 ? 23.489 -0.721 99.395 1.00 10.97 418 GLU A O 1
ATOM 3289 N N . PHE A 1 419 ? 21.964 -2.158 98.604 1.00 9.80 419 PHE A N 1
ATOM 3290 C CA . PHE A 1 419 ? 21.287 -2.243 99.900 1.00 9.99 419 PHE A CA 1
ATOM 3291 C C . PHE A 1 419 ? 21.343 -3.680 100.386 1.00 10.35 419 PHE A C 1
ATOM 3292 O O . PHE A 1 419 ? 20.402 -4.442 100.140 1.00 11.62 419 PHE A O 1
ATOM 3300 N N . PRO A 1 420 ? 22.461 -4.063 101.055 1.00 10.66 420 PRO A N 1
ATOM 3301 C CA . PRO A 1 420 ? 22.701 -5.437 101.493 1.00 10.90 420 PRO A CA 1
ATOM 3302 C C . PRO A 1 420 ? 22.085 -5.723 102.868 1.00 10.31 420 PRO A C 1
ATOM 3303 O O . PRO A 1 420 ? 22.761 -6.289 103.761 1.00 12.83 420 PRO A O 1
ATOM 3307 N N . PHE A 1 421 ? 20.819 -5.349 103.023 1.00 9.18 421 PHE A N 1
ATOM 3308 C CA . PHE A 1 421 ? 20.061 -5.546 104.266 1.00 8.30 421 PHE A CA 1
ATOM 3309 C C . PHE A 1 421 ? 18.649 -6.034 103.965 1.00 7.73 421 PHE A C 1
ATOM 3310 O O . PHE A 1 421 ? 18.098 -5.736 102.919 1.00 8.42 421 PHE A O 1
ATOM 3318 N N . GLU A 1 422 ? 18.056 -6.777 104.899 1.00 6.44 422 GLU A N 1
ATOM 3319 C CA . GLU A 1 422 ? 16.678 -7.208 104.724 1.00 6.19 422 GLU A CA 1
ATOM 3320 C C . GLU A 1 422 ? 15.766 -6.531 105.760 1.00 4.39 422 GLU A C 1
ATOM 3321 O O . GLU A 1 422 ? 16.227 -6.087 106.820 1.00 3.59 422 GLU A O 1
ATOM 3327 N N . GLU A 1 423 ? 14.476 -6.454 105.453 1.00 3.89 423 GLU A N 1
ATOM 3328 C CA . GLU A 1 423 ? 13.507 -6.011 106.470 1.00 4.66 423 GLU A CA 1
ATOM 3329 C C . GLU A 1 423 ? 13.695 -6.749 107.799 1.00 3.48 423 GLU A C 1
ATOM 3330 O O . GLU A 1 423 ? 13.869 -7.983 107.852 1.00 4.22 423 GLU A O 1
ATOM 3336 N N . GLY A 1 424 ? 13.710 -5.985 108.897 1.00 2.63 424 GLY A N 1
ATOM 3337 C CA . GLY A 1 424 ? 13.896 -6.518 110.246 1.00 2.01 424 GLY A CA 1
ATOM 3338 C C . GLY A 1 424 ? 15.323 -6.583 110.762 1.00 2.13 424 GLY A C 1
ATOM 3339 O O . GLY A 1 424 ? 15.557 -6.726 111.965 1.00 2.29 424 GLY A O 1
ATOM 3340 N N . GLU A 1 425 ? 16.284 -6.470 109.838 1.00 3.07 425 GLU A N 1
ATOM 3341 C CA . GLU A 1 425 ? 17.706 -6.500 110.197 1.00 5.02 425 GLU A CA 1
ATOM 3342 C C . GLU A 1 425 ? 18.136 -5.186 110.871 1.00 4.00 425 GLU A C 1
ATOM 3343 O O . GLU A 1 425 ? 17.677 -4.117 110.453 1.00 3.75 425 GLU A O 1
ATOM 3349 N N . SER A 1 426 ? 19.009 -5.287 111.872 1.00 5.14 426 SER A N 1
ATOM 3350 C CA . SER A 1 426 ? 19.663 -4.111 112.450 1.00 5.86 426 SER A CA 1
ATOM 3351 C C . SER A 1 426 ? 20.929 -3.731 111.678 1.00 6.22 426 SER A C 1
ATOM 3352 O O . SER A 1 426 ? 21.686 -4.590 111.169 1.00 6.16 426 SER A O 1
ATOM 3355 N N . VAL A 1 427 ? 21.153 -2.427 111.624 1.00 5.75 427 VAL A N 1
ATOM 3356 C CA . VAL A 1 427 ? 22.336 -1.870 110.982 1.00 6.45 427 VAL A CA 1
ATOM 3357 C C . VAL A 1 427 ? 23.089 -1.078 112.037 1.00 5.14 427 VAL A C 1
ATOM 3358 O O . VAL A 1 427 ? 22.507 -0.297 112.794 1.00 3.78 427 VAL A O 1
ATOM 3362 N N . LYS A 1 428 ? 24.395 -1.321 112.109 1.00 5.51 428 LYS A N 1
ATOM 3363 C CA . LYS A 1 428 ? 25.276 -0.685 113.084 1.00 5.72 428 LYS A CA 1
ATOM 3364 C C . LYS A 1 428 ? 26.694 -0.925 112.526 1.00 7.34 428 LYS A C 1
ATOM 3365 O O . LYS A 1 428 ? 26.997 -2.059 112.144 1.00 7.21 428 LYS A O 1
ATOM 3371 N N . PRO A 1 429 ? 27.552 0.105 112.504 1.00 6.82 429 PRO A N 1
ATOM 3372 C CA . PRO A 1 429 ? 27.299 1.431 113.068 1.00 7.03 429 PRO A CA 1
ATOM 3373 C C . PRO A 1 429 ? 26.539 2.349 112.097 1.00 5.50 429 PRO A C 1
ATOM 3374 O O . PRO A 1 429 ? 26.578 2.170 110.881 1.00 5.60 429 PRO A O 1
ATOM 3378 N N . VAL A 1 430 ? 25.839 3.324 112.677 0.50 5.86 430 VAL A N 1
ATOM 3379 C CA . VAL A 1 430 ? 25.212 4.425 111.917 0.50 5.83 430 VAL A CA 1
ATOM 3380 C C . VAL A 1 430 ? 25.816 5.742 112.428 0.50 6.25 430 VAL A C 1
ATOM 3381 O O . VAL A 1 430 ? 26.149 5.843 113.609 0.50 6.93 430 VAL A O 1
ATOM 3388 N N . VAL A 1 431 ? 25.952 6.731 111.544 1.00 8.66 431 VAL A N 1
ATOM 3389 C CA . VAL A 1 431 ? 26.433 8.054 111.973 1.00 9.52 431 VAL A CA 1
ATOM 3390 C C . VAL A 1 431 ? 25.360 9.079 111.599 1.00 8.81 431 VAL A C 1
ATOM 3391 O O . VAL A 1 431 ? 24.939 9.110 110.454 1.00 8.92 431 VAL A O 1
ATOM 3395 N N . VAL A 1 432 ? 24.949 9.872 112.585 1.00 9.66 432 VAL A N 1
ATOM 3396 C CA . VAL A 1 432 ? 23.940 10.925 112.381 1.00 10.10 432 VAL A CA 1
ATOM 3397 C C . VAL A 1 432 ? 24.625 12.267 112.083 1.00 10.98 432 VAL A C 1
ATOM 3398 O O . VAL A 1 432 ? 25.567 12.628 112.777 1.00 10.65 432 VAL A O 1
ATOM 3402 N N . LYS A 1 433 ? 24.130 12.991 111.077 1.00 11.81 433 LYS A N 1
ATOM 3403 C CA . LYS A 1 433 ? 24.592 14.344 110.770 1.00 13.73 433 LYS A CA 1
ATOM 3404 C C . LYS A 1 433 ? 23.380 15.277 110.898 1.00 13.79 433 LYS A C 1
ATOM 3405 O O . LYS A 1 433 ? 22.358 15.067 110.250 1.00 13.32 433 LYS A O 1
ATOM 3411 N N . ILE A 1 434 ? 23.512 16.288 111.749 1.00 14.33 434 ILE A N 1
ATOM 3412 C CA . ILE A 1 434 ? 22.460 17.289 111.972 1.00 15.27 434 ILE A CA 1
ATOM 3413 C C . ILE A 1 434 ? 23.057 18.621 111.501 1.00 17.21 434 ILE A C 1
ATOM 3414 O O . ILE A 1 434 ? 24.153 19.007 111.956 1.00 16.27 434 ILE A O 1
ATOM 3419 N N . GLU A 1 435 ? 22.333 19.297 110.607 1.00 17.65 435 GLU A N 1
ATOM 3420 C CA . GLU A 1 435 ? 22.759 20.586 110.068 1.00 20.21 435 GLU A CA 1
ATOM 3421 C C . GLU A 1 435 ? 21.591 21.584 110.097 1.00 19.54 435 GLU A C 1
ATOM 3422 O O . GLU A 1 435 ? 20.511 21.321 109.542 1.00 18.44 435 GLU A O 1
ATOM 3428 N N . GLU A 1 436 ? 21.823 22.720 110.751 1.00 19.07 436 GLU A N 1
ATOM 3429 C CA . GLU A 1 436 ? 20.840 23.805 110.777 1.00 19.57 436 GLU A CA 1
ATOM 3430 C C . GLU A 1 436 ? 20.850 24.462 109.403 1.00 18.66 436 GLU A C 1
ATOM 3431 O O . GLU A 1 436 ? 21.921 24.740 108.854 1.00 19.42 436 GLU A O 1
ATOM 3437 N N . GLN A 1 437 ? 19.669 24.687 108.839 1.00 18.05 437 GLN A N 1
ATOM 3438 C CA . GLN A 1 437 ? 19.573 25.294 107.508 1.00 17.82 437 GLN A CA 1
ATOM 3439 C C . GLN A 1 437 ? 18.444 26.323 107.501 1.00 16.70 437 GLN A C 1
ATOM 3440 O O . GLN A 1 437 ? 17.706 26.415 108.464 1.00 16.23 437 GLN A O 1
ATOM 3446 N N . GLU A 1 438 ? 18.304 27.062 106.400 1.00 16.71 438 GLU A N 1
ATOM 3447 C CA . GLU A 1 438 ? 17.191 28.003 106.205 1.00 16.77 438 GLU A CA 1
ATOM 3448 C C . GLU A 1 438 ? 16.582 27.798 104.835 1.00 15.42 438 GLU A C 1
ATOM 3449 O O . GLU A 1 438 ? 17.316 27.547 103.856 1.00 16.04 438 GLU A O 1
ATOM 3455 N N . THR A 1 439 ? 15.248 27.828 104.773 1.00 14.94 439 THR A N 1
ATOM 3456 C CA . THR A 1 439 ? 14.554 27.696 103.482 1.00 14.36 439 THR A CA 1
ATOM 3457 C C . THR A 1 439 ? 14.999 28.871 102.592 1.00 14.48 439 THR A C 1
ATOM 3458 O O . THR A 1 439 ? 15.367 29.940 103.089 1.00 13.88 439 THR A O 1
ATOM 3462 N N . LYS A 1 440 ? 14.982 28.657 101.281 1.00 15.28 440 LYS A N 1
ATOM 3463 C CA . LYS A 1 440 ? 15.533 29.634 100.336 1.00 15.95 440 LYS A CA 1
ATOM 3464 C C . LYS A 1 440 ? 14.438 30.056 99.375 1.00 15.70 440 LYS A C 1
ATOM 3465 O O . LYS A 1 440 ? 13.520 29.284 99.101 1.00 14.33 440 LYS A O 1
ATOM 3471 N N . PRO A 1 441 ? 14.505 31.310 98.875 1.00 15.82 441 PRO A N 1
ATOM 3472 C CA . PRO A 1 441 ? 13.492 31.651 97.891 1.00 15.52 441 PRO A CA 1
ATOM 3473 C C . PRO A 1 441 ? 13.849 31.030 96.546 1.00 15.69 441 PRO A C 1
ATOM 3474 O O . PRO A 1 441 ? 14.957 30.486 96.375 1.00 15.77 441 PRO A O 1
ATOM 3478 N N . LYS A 1 442 ? 12.901 31.110 95.619 1.00 16.01 442 LYS A N 1
ATOM 3479 C CA . LYS A 1 442 ? 13.166 30.750 94.228 1.00 16.87 442 LYS A CA 1
ATOM 3480 C C . LYS A 1 442 ? 14.426 31.433 93.687 1.00 14.50 442 LYS A C 1
ATOM 3481 O O . LYS A 1 442 ? 14.742 32.561 94.047 1.00 13.56 442 LYS A O 1
ATOM 3487 N N . PRO A 1 443 ? 15.185 30.744 92.806 1.00 12.94 443 PRO A N 1
ATOM 3488 C CA . PRO A 1 443 ? 16.369 31.434 92.292 1.00 11.38 443 PRO A CA 1
ATOM 3489 C C . PRO A 1 443 ? 15.953 32.485 91.253 1.00 9.04 443 PRO A C 1
ATOM 3490 O O . PRO A 1 443 ? 14.886 32.377 90.667 1.00 8.69 443 PRO A O 1
ATOM 3494 N N . ARG A 1 444 ? 16.807 33.470 91.027 1.00 7.63 444 ARG A N 1
ATOM 3495 C CA . ARG A 1 444 ? 16.582 34.389 89.919 1.00 6.48 444 ARG A CA 1
ATOM 3496 C C . ARG A 1 444 ? 16.680 33.676 88.571 1.00 6.94 444 ARG A C 1
ATOM 3497 O O . ARG A 1 444 ? 17.247 32.584 88.488 1.00 8.17 444 ARG A O 1
ATOM 3505 N N . TYR A 1 445 ? 16.132 34.276 87.513 1.00 5.44 445 TYR A N 1
ATOM 3506 C CA . TYR A 1 445 ? 16.356 33.647 86.189 1.00 5.93 445 TYR A CA 1
ATOM 3507 C C . TYR A 1 445 ? 17.780 33.848 85.715 1.00 3.77 445 TYR A C 1
ATOM 3508 O O . TYR A 1 445 ? 18.459 34.816 86.042 1.00 4.37 445 TYR A O 1
ATOM 3517 N N . THR A 1 446 ? 18.230 32.888 84.898 1.00 4.50 446 THR A N 1
ATOM 3518 C CA . THR A 1 446 ? 19.428 33.100 84.073 1.00 5.05 446 THR A CA 1
ATOM 3519 C C . THR A 1 446 ? 18.880 33.259 82.639 1.00 5.32 446 THR A C 1
ATOM 3520 O O . THR A 1 446 ? 17.693 33.080 82.437 1.00 5.18 446 THR A O 1
ATOM 3524 N N . GLU A 1 447 ? 19.727 33.596 81.666 1.00 5.67 447 GLU A N 1
ATOM 3525 C CA . GLU A 1 447 ? 19.174 33.720 80.298 1.00 6.71 447 GLU A CA 1
ATOM 3526 C C . GLU A 1 447 ? 18.510 32.405 79.933 1.00 5.57 447 GLU A C 1
ATOM 3527 O O . GLU A 1 447 ? 17.436 32.385 79.308 1.00 6.68 447 GLU A O 1
ATOM 3533 N N . GLY A 1 448 ? 19.136 31.282 80.307 1.00 5.43 448 GLY A N 1
ATOM 3534 C CA . GLY A 1 448 ? 18.595 29.981 79.886 1.00 6.13 448 GLY A CA 1
ATOM 3535 C C . GLY A 1 448 ? 17.264 29.686 80.583 1.00 7.30 448 GLY A C 1
ATOM 3536 O O . GLY A 1 448 ? 16.273 29.240 79.999 1.00 6.37 448 GLY A O 1
ATOM 3537 N N . SER A 1 449 ? 17.185 29.974 81.886 1.00 7.00 449 SER A N 1
ATOM 3538 C CA . SER A 1 449 ? 15.971 29.615 82.573 1.00 5.79 449 SER A CA 1
ATOM 3539 C C . SER A 1 449 ? 14.834 30.620 82.284 1.00 5.25 449 SER A C 1
ATOM 3540 O O . SER A 1 449 ? 13.651 30.270 82.400 1.00 5.52 449 SER A O 1
ATOM 3543 N N . LEU A 1 450 ? 15.204 31.826 81.859 1.00 3.81 450 LEU A N 1
ATOM 3544 C CA . LEU A 1 450 ? 14.181 32.769 81.352 1.00 4.34 450 LEU A CA 1
ATOM 3545 C C . LEU A 1 450 ? 13.575 32.257 80.046 1.00 3.49 450 LEU A C 1
ATOM 3546 O O . LEU A 1 450 ? 12.376 32.337 79.878 1.00 5.15 450 LEU A O 1
ATOM 3551 N N . VAL A 1 451 ? 14.401 31.675 79.177 1.00 2.82 451 VAL A N 1
ATOM 3552 C CA . VAL A 1 451 ? 13.889 31.062 77.929 1.00 4.35 451 VAL A CA 1
ATOM 3553 C C . VAL A 1 451 ? 12.923 29.963 78.272 1.00 3.81 451 VAL A C 1
ATOM 3554 O O . VAL A 1 451 ? 11.832 29.835 77.676 1.00 4.44 451 VAL A O 1
ATOM 3558 N N . LYS A 1 452 ? 13.325 29.135 79.236 1.00 5.19 452 LYS A N 1
ATOM 3559 C CA . LYS A 1 452 ? 12.445 28.058 79.669 1.00 6.03 452 LYS A CA 1
ATOM 3560 C C . LYS A 1 452 ? 11.027 28.561 80.073 1.00 6.31 452 LYS A C 1
ATOM 3561 O O . LYS A 1 452 ? 9.996 27.983 79.697 1.00 5.67 452 LYS A O 1
ATOM 3567 N N . GLU A 1 453 ? 10.985 29.655 80.825 1.00 5.03 453 GLU A N 1
ATOM 3568 C CA . GLU A 1 453 ? 9.742 30.276 81.307 1.00 5.83 453 GLU A CA 1
ATOM 3569 C C . GLU A 1 453 ? 8.939 30.906 80.174 1.00 5.43 453 GLU A C 1
ATOM 3570 O O . GLU A 1 453 ? 7.701 30.774 80.117 1.00 5.63 453 GLU A O 1
ATOM 3576 N N . MET A 1 454 ? 9.641 31.566 79.271 1.00 4.54 454 MET A N 1
ATOM 3577 C CA . MET A 1 454 ? 8.967 32.150 78.076 1.00 4.70 454 MET A CA 1
ATOM 3578 C C . MET A 1 454 ? 8.304 31.037 77.252 1.00 5.17 454 MET A C 1
ATOM 3579 O O . MET A 1 454 ? 7.157 31.175 76.809 1.00 6.51 454 MET A O 1
ATOM 3584 N N . GLU A 1 455 ? 9.000 29.924 77.057 1.00 6.48 455 GLU A N 1
ATOM 3585 C CA . GLU A 1 455 ? 8.367 28.755 76.405 1.00 8.04 455 GLU A CA 1
ATOM 3586 C C . GLU A 1 455 ? 7.164 28.200 77.183 1.00 8.51 455 GLU A C 1
ATOM 3587 O O . GLU A 1 455 ? 6.069 27.901 76.641 1.00 8.59 455 GLU A O 1
ATOM 3593 N N . ARG A 1 456 ? 7.355 28.058 78.488 1.00 7.24 456 ARG A N 1
ATOM 3594 C CA . ARG A 1 456 ? 6.332 27.510 79.357 1.00 7.80 456 ARG A CA 1
ATOM 3595 C C . ARG A 1 456 ? 4.984 28.264 79.234 1.00 7.26 456 ARG A C 1
ATOM 3596 O O . ARG A 1 456 ? 3.876 27.685 79.112 1.00 8.15 456 ARG A O 1
ATOM 3604 N N . LEU A 1 457 ? 5.092 29.595 79.259 1.00 5.61 457 LEU A N 1
ATOM 3605 C CA . LEU A 1 457 ? 3.948 30.476 79.274 1.00 6.73 457 LEU A CA 1
ATOM 3606 C C . LEU A 1 457 ? 3.439 30.868 77.898 1.00 6.98 457 LEU A C 1
ATOM 3607 O O . LEU A 1 457 ? 2.394 31.529 77.808 1.00 6.51 457 LEU A O 1
ATOM 3612 N N . GLY A 1 458 ? 4.165 30.457 76.870 1.00 7.79 458 GLY A N 1
ATOM 3613 C CA . GLY A 1 458 ? 3.692 30.662 75.475 1.00 8.93 458 GLY A CA 1
ATOM 3614 C C . GLY A 1 458 ? 4.036 32.048 74.934 1.00 9.02 458 GLY A C 1
ATOM 3615 O O . GLY A 1 458 ? 3.462 32.507 73.938 1.00 9.96 458 GLY A O 1
ATOM 3616 N N . ILE A 1 459 ? 4.925 32.771 75.601 1.00 8.91 459 ILE A N 1
ATOM 3617 C CA . ILE A 1 459 ? 5.196 34.105 75.113 1.00 10.64 459 ILE A CA 1
ATOM 3618 C C . ILE A 1 459 ? 6.373 34.201 74.123 1.00 11.83 459 ILE A C 1
ATOM 3619 O O . ILE A 1 459 ? 6.382 35.074 73.249 1.00 12.09 459 ILE A O 1
ATOM 3624 N N . GLY A 1 460 ? 7.368 33.336 74.253 1.00 11.82 460 GLY A N 1
ATOM 3625 C CA . GLY A 1 460 ? 8.450 33.376 73.253 1.00 12.78 460 GLY A CA 1
ATOM 3626 C C . GLY A 1 460 ? 8.105 32.471 72.064 1.00 12.58 460 GLY A C 1
ATOM 3627 O O . GLY A 1 460 ? 7.211 31.647 72.173 1.00 13.46 460 GLY A O 1
ATOM 3628 N N . ARG A 1 461 ? 8.821 32.643 70.954 1.00 11.62 461 ARG A N 1
ATOM 3629 C CA . ARG A 1 461 ? 8.838 31.647 69.866 1.00 9.54 461 ARG A CA 1
ATOM 3630 C C . ARG A 1 461 ? 10.307 31.513 69.418 1.00 8.35 461 ARG A C 1
ATOM 3631 O O . ARG A 1 461 ? 11.167 32.347 69.743 1.00 8.67 461 ARG A O 1
ATOM 3639 N N . PRO A 1 462 ? 10.604 30.454 68.648 1.00 8.13 462 PRO A N 1
ATOM 3640 C CA . PRO A 1 462 ? 11.985 30.262 68.252 1.00 8.09 462 PRO A CA 1
ATOM 3641 C C . PRO A 1 462 ? 12.681 31.481 67.722 1.00 8.37 462 PRO A C 1
ATOM 3642 O O . PRO A 1 462 ? 13.881 31.672 68.005 1.00 8.18 462 PRO A O 1
ATOM 3646 N N . SER A 1 463 ? 11.975 32.315 66.948 1.00 8.85 463 SER A N 1
ATOM 3647 C CA . SER A 1 463 ? 12.668 33.511 66.439 1.00 10.32 463 SER A CA 1
ATOM 3648 C C . SER A 1 463 ? 12.770 34.681 67.400 1.00 10.20 463 SER A C 1
ATOM 3649 O O . SER A 1 463 ? 13.434 35.657 67.048 1.00 11.83 463 SER A O 1
ATOM 3652 N N . THR A 1 464 ? 12.133 34.591 68.561 1.00 10.62 464 THR A N 1
ATOM 3653 C CA . THR A 1 464 ? 12.090 35.732 69.501 1.00 10.68 464 THR A CA 1
ATOM 3654 C C . THR A 1 464 ? 12.681 35.503 70.896 1.00 10.57 464 THR A C 1
ATOM 3655 O O . THR A 1 464 ? 12.867 36.468 71.641 1.00 9.45 464 THR A O 1
ATOM 3659 N N . TYR A 1 465 ? 12.966 34.264 71.276 1.00 8.18 465 TYR A N 1
ATOM 3660 C CA . TYR A 1 465 ? 13.583 34.092 72.626 1.00 8.33 465 TYR A CA 1
ATOM 3661 C C . TYR A 1 465 ? 14.834 34.937 72.831 1.00 7.82 465 TYR A C 1
ATOM 3662 O O . TYR A 1 465 ? 14.958 35.783 73.779 1.00 6.98 465 TYR A O 1
ATOM 3671 N N . ALA A 1 466 ? 15.800 34.719 71.934 1.00 7.19 466 ALA A N 1
ATOM 3672 C CA . ALA A 1 466 ? 17.123 35.305 72.146 1.00 8.49 466 ALA A CA 1
ATOM 3673 C C . ALA A 1 466 ? 17.089 36.805 71.898 1.00 7.85 466 ALA A C 1
ATOM 3674 O O . ALA A 1 466 ? 17.648 37.561 72.685 1.00 8.10 466 ALA A O 1
ATOM 3676 N N . SER A 1 467 ? 16.382 37.260 70.860 1.00 7.92 467 SER A N 1
ATOM 3677 C CA . SER A 1 467 ? 16.325 38.694 70.578 1.00 8.96 467 SER A CA 1
ATOM 3678 C C . SER A 1 467 ? 15.644 39.479 71.722 1.00 8.37 467 SER A C 1
ATOM 3679 O O . SER A 1 467 ? 16.051 40.606 72.014 1.00 8.75 467 SER A O 1
ATOM 3682 N N . THR A 1 468 ? 14.653 38.884 72.384 1.00 7.45 468 THR A N 1
ATOM 3683 C CA . THR A 1 468 ? 13.944 39.588 73.460 1.00 6.52 468 THR A CA 1
ATOM 3684 C C . THR A 1 468 ? 14.900 39.837 74.618 1.00 5.72 468 THR A C 1
ATOM 3685 O O . THR A 1 468 ? 14.952 40.931 75.172 1.00 6.77 468 THR A O 1
ATOM 3689 N N . ILE A 1 469 ? 15.612 38.792 74.997 1.00 5.91 469 ILE A N 1
ATOM 3690 C CA . ILE A 1 469 ? 16.528 38.849 76.156 1.00 6.69 469 ILE A CA 1
ATOM 3691 C C . ILE A 1 469 ? 17.659 39.835 75.857 1.00 6.47 469 ILE A C 1
ATOM 3692 O O . ILE A 1 469 ? 17.967 40.701 76.664 1.00 6.51 469 ILE A O 1
ATOM 3697 N N . LYS A 1 470 ? 18.250 39.694 74.675 1.00 7.95 470 LYS A N 1
ATOM 3698 C CA . LYS A 1 470 ? 19.284 40.657 74.242 1.00 8.28 470 LYS A CA 1
ATOM 3699 C C . LYS A 1 470 ? 18.810 42.101 74.326 1.00 8.22 470 LYS A C 1
ATOM 3700 O O . LYS A 1 470 ? 19.531 42.954 74.833 1.00 7.96 470 LYS A O 1
ATOM 3706 N N . LEU A 1 471 ? 17.600 42.385 73.847 1.00 7.62 471 LEU A N 1
ATOM 3707 C CA . LEU A 1 471 ? 17.100 43.769 73.822 1.00 8.28 471 LEU A CA 1
ATOM 3708 C C . LEU A 1 471 ? 16.886 44.295 75.243 1.00 7.25 471 LEU A C 1
ATOM 3709 O O . LEU A 1 471 ? 17.192 45.451 75.544 1.00 6.32 471 LEU A O 1
ATOM 3714 N N . LEU A 1 472 ? 16.357 43.434 76.124 1.00 6.28 472 LEU A N 1
ATOM 3715 C CA . LEU A 1 472 ? 16.094 43.814 77.517 1.00 6.25 472 LEU A CA 1
ATOM 3716 C C . LEU A 1 472 ? 17.375 44.217 78.214 1.00 6.90 472 LEU A C 1
ATOM 3717 O O . LEU A 1 472 ? 17.422 45.202 78.957 1.00 6.88 472 LEU A O 1
ATOM 3722 N N . LEU A 1 473 ? 18.434 43.472 77.916 1.00 7.20 473 LEU A N 1
ATOM 3723 C CA . LEU A 1 473 ? 19.749 43.737 78.496 1.00 8.60 473 LEU A CA 1
ATOM 3724 C C . LEU A 1 473 ? 20.342 44.997 77.890 1.00 9.04 473 LEU A C 1
ATOM 3725 O O . LEU A 1 473 ? 20.888 45.844 78.617 1.00 9.69 473 LEU A O 1
ATOM 3730 N N . ASN A 1 474 ? 20.221 45.132 76.568 1.00 10.83 474 ASN A N 1
ATOM 3731 C CA . ASN A 1 474 ? 20.756 46.304 75.839 1.00 12.57 474 ASN A CA 1
ATOM 3732 C C . ASN A 1 474 ? 20.074 47.631 76.181 1.00 12.83 474 ASN A C 1
ATOM 3733 O O . ASN A 1 474 ? 20.730 48.686 76.184 1.00 13.06 474 ASN A O 1
ATOM 3738 N N . ARG A 1 475 ? 18.763 47.596 76.447 1.00 12.46 475 ARG A N 1
ATOM 3739 C CA . ARG A 1 475 ? 18.028 48.783 76.891 1.00 12.57 475 ARG A CA 1
ATOM 3740 C C . ARG A 1 475 ? 18.268 49.077 78.367 1.00 11.21 475 ARG A C 1
ATOM 3741 O O . ARG A 1 475 ? 17.889 50.138 78.849 1.00 11.06 475 ARG A O 1
ATOM 3749 N N . GLY A 1 476 ? 18.893 48.133 79.069 1.00 9.46 476 GLY A N 1
ATOM 3750 C CA . GLY A 1 476 ? 19.159 48.273 80.499 1.00 8.86 476 GLY A CA 1
ATOM 3751 C C . GLY A 1 476 ? 17.889 48.104 81.327 1.00 7.99 476 GLY A C 1
ATOM 3752 O O . GLY A 1 476 ? 17.813 48.653 82.419 1.00 6.96 476 GLY A O 1
ATOM 3753 N N . TYR A 1 477 ? 16.905 47.369 80.809 1.00 7.25 477 TYR A N 1
ATOM 3754 C CA . TYR A 1 477 ? 15.690 47.068 81.571 1.00 7.01 477 TYR A CA 1
ATOM 3755 C C . TYR A 1 477 ? 15.928 45.953 82.573 1.00 6.54 477 TYR A C 1
ATOM 3756 O O . TYR A 1 477 ? 15.265 45.869 83.595 1.00 5.36 477 TYR A O 1
ATOM 3765 N N . ILE A 1 478 ? 16.850 45.053 82.246 1.00 6.40 478 ILE A N 1
ATOM 3766 C CA . ILE A 1 478 ? 17.331 44.040 83.197 1.00 6.31 478 ILE A CA 1
ATOM 3767 C C . ILE A 1 478 ? 18.850 44.095 83.159 1.00 8.08 478 ILE A C 1
ATOM 3768 O O . ILE A 1 478 ? 19.436 44.596 82.195 1.00 7.58 478 ILE A O 1
ATOM 3773 N N . LYS A 1 479 ? 19.477 43.577 84.207 1.00 9.79 479 LYS A N 1
ATOM 3774 C CA . LYS A 1 479 ? 20.921 43.617 84.345 1.00 11.60 479 LYS A CA 1
ATOM 3775 C C . LYS A 1 479 ? 21.370 42.238 84.752 1.00 11.42 479 LYS A C 1
ATOM 3776 O O . LYS A 1 479 ? 20.724 41.589 85.578 1.00 10.97 479 LYS A O 1
ATOM 3782 N N . LYS A 1 480 ? 22.480 41.787 84.178 1.00 12.34 480 LYS A N 1
ATOM 3783 C CA . LYS A 1 480 ? 23.006 40.453 84.525 1.00 13.55 480 LYS A CA 1
ATOM 3784 C C . LYS A 1 480 ? 24.184 40.607 85.495 1.00 13.88 480 LYS A C 1
ATOM 3785 O O . LYS A 1 480 ? 25.068 41.456 85.284 1.00 14.88 480 LYS A O 1
ATOM 3791 N N . ILE A 1 481 ? 24.146 39.865 86.590 1.00 14.33 481 ILE A N 1
ATOM 3792 C CA . ILE A 1 481 ? 25.171 39.894 87.638 1.00 16.09 481 ILE A CA 1
ATOM 3793 C C . ILE A 1 481 ? 25.421 38.426 88.003 1.00 17.18 481 ILE A C 1
ATOM 3794 O O . ILE A 1 481 ? 24.542 37.740 88.536 1.00 16.43 481 ILE A O 1
ATOM 3799 N N . ARG A 1 482 ? 26.629 37.962 87.674 1.00 18.56 482 ARG A N 1
ATOM 3800 C CA . ARG A 1 482 ? 27.060 36.581 87.902 1.00 19.36 482 ARG A CA 1
ATOM 3801 C C . ARG A 1 482 ? 26.039 35.617 87.319 1.00 18.77 482 ARG A C 1
ATOM 3802 O O . ARG A 1 482 ? 25.606 34.644 87.953 1.00 18.93 482 ARG A O 1
ATOM 3810 N N . GLY A 1 483 ? 25.635 35.951 86.097 1.00 17.71 483 GLY A N 1
ATOM 3811 C CA . GLY A 1 483 ? 24.723 35.155 85.322 1.00 15.99 483 GLY A CA 1
ATOM 3812 C C . GLY A 1 483 ? 23.258 35.215 85.710 1.00 14.97 483 GLY A C 1
ATOM 3813 O O . GLY A 1 483 ? 22.440 34.707 84.959 1.00 15.91 483 GLY A O 1
ATOM 3814 N N . TYR A 1 484 ? 22.923 35.821 86.849 1.00 13.45 484 TYR A N 1
ATOM 3815 C CA . TYR A 1 484 ? 21.503 35.979 87.197 1.00 12.07 484 TYR A CA 1
ATOM 3816 C C . TYR A 1 484 ? 20.951 37.326 86.709 1.00 10.65 484 TYR A C 1
ATOM 3817 O O . TYR A 1 484 ? 21.687 38.309 86.606 1.00 10.91 484 TYR A O 1
ATOM 3826 N N . LEU A 1 485 ? 19.652 37.357 86.423 1.00 7.36 485 LEU A N 1
ATOM 3827 C CA . LEU A 1 485 ? 19.004 38.536 85.827 1.00 5.77 485 LEU A CA 1
ATOM 3828 C C . LEU A 1 485 ? 18.208 39.270 86.892 1.00 5.57 485 LEU A C 1
ATOM 3829 O O . LEU A 1 485 ? 17.441 38.655 87.645 1.00 6.13 485 LEU A O 1
ATOM 3834 N N . TYR A 1 486 ? 18.423 40.582 86.932 1.00 4.55 486 TYR A N 1
ATOM 3835 C CA . TYR A 1 486 ? 17.752 41.489 87.895 1.00 5.02 486 TYR A CA 1
ATOM 3836 C C . TYR A 1 486 ? 17.005 42.599 87.162 1.00 4.71 486 TYR A C 1
ATOM 3837 O O . TYR A 1 486 ? 17.495 43.125 86.156 1.00 5.23 486 TYR A O 1
ATOM 3846 N N . PRO A 1 487 ? 15.835 43.010 87.690 1.00 4.04 487 PRO A N 1
ATOM 3847 C CA . PRO A 1 487 ? 15.180 44.169 87.089 1.00 3.44 487 PRO A CA 1
ATOM 3848 C C . PRO A 1 487 ? 15.920 45.434 87.532 1.00 3.84 487 PRO A C 1
ATOM 3849 O O . PRO A 1 487 ? 16.536 45.457 88.602 1.00 3.43 487 PRO A O 1
ATOM 3853 N N . THR A 1 488 ? 15.853 46.477 86.710 1.00 3.92 488 THR A N 1
ATOM 3854 C CA . THR A 1 488 ? 16.533 47.722 87.073 1.00 4.42 488 THR A CA 1
ATOM 3855 C C . THR A 1 488 ? 15.523 48.800 87.446 1.00 4.62 488 THR A C 1
ATOM 3856 O O . THR A 1 488 ? 14.315 48.606 87.349 1.00 4.27 488 THR A O 1
ATOM 3860 N N . ILE A 1 489 ? 16.021 49.957 87.877 1.00 4.01 489 ILE A N 1
ATOM 3861 C CA . ILE A 1 489 ? 15.152 51.121 88.085 1.00 4.48 489 ILE A CA 1
ATOM 3862 C C . ILE A 1 489 ? 14.348 51.438 86.834 1.00 4.69 489 ILE A C 1
ATOM 3863 O O . ILE A 1 489 ? 13.133 51.588 86.936 1.00 4.17 489 ILE A O 1
ATOM 3868 N N . VAL A 1 490 ? 15.001 51.537 85.667 1.00 4.20 490 VAL A N 1
ATOM 3869 C CA . VAL A 1 490 ? 14.214 51.937 84.476 1.00 5.32 490 VAL A CA 1
ATOM 3870 C C . VAL A 1 490 ? 13.247 50.825 84.051 1.00 4.46 490 VAL A C 1
ATOM 3871 O O . VAL A 1 490 ? 12.104 51.128 83.681 1.00 3.80 490 VAL A O 1
ATOM 3875 N N . GLY A 1 491 ? 13.685 49.569 84.131 1.00 4.69 491 GLY A N 1
ATOM 3876 C CA . GLY A 1 491 ? 12.826 48.422 83.797 1.00 4.05 491 GLY A CA 1
ATOM 3877 C C . GLY A 1 491 ? 11.593 48.409 84.693 1.00 4.45 491 GLY A C 1
ATOM 3878 O O . GLY A 1 491 ? 10.450 48.321 84.229 1.00 4.16 491 GLY A O 1
ATOM 3879 N N . SER A 1 492 ? 11.833 48.500 85.997 1.00 2.66 492 SER A N 1
ATOM 3880 C CA . SER A 1 492 ? 10.732 48.540 86.965 1.00 2.06 492 SER A CA 1
ATOM 3881 C C . SER A 1 492 ? 9.789 49.741 86.739 1.00 2.18 492 SER A C 1
ATOM 3882 O O . SER A 1 492 ? 8.560 49.600 86.753 1.00 2.00 492 SER A O 1
ATOM 3885 N N . VAL A 1 493 ? 10.338 50.941 86.550 1.00 2.00 493 VAL A N 1
ATOM 3886 C CA . VAL A 1 493 ? 9.494 52.135 86.392 1.00 2.66 493 VAL A CA 1
ATOM 3887 C C . VAL A 1 493 ? 8.677 52.053 85.093 1.00 2.99 493 VAL A C 1
ATOM 3888 O O . VAL A 1 493 ? 7.487 52.335 85.115 1.00 3.33 493 VAL A O 1
ATOM 3892 N N . VAL A 1 494 ? 9.309 51.672 83.985 1.00 4.55 494 VAL A N 1
ATOM 3893 C CA . VAL A 1 494 ? 8.588 51.446 82.697 1.00 6.22 494 VAL A CA 1
ATOM 3894 C C . VAL A 1 494 ? 7.496 50.375 82.843 1.00 5.01 494 VAL A C 1
ATOM 3895 O O . VAL A 1 494 ? 6.341 50.609 82.462 1.00 4.19 494 VAL A O 1
ATOM 3899 N N . MET A 1 495 ? 7.829 49.246 83.462 1.00 6.19 495 MET A N 1
ATOM 3900 C CA . MET A 1 495 ? 6.842 48.175 83.627 1.00 5.65 495 MET A CA 1
ATOM 3901 C C . MET A 1 495 ? 5.654 48.619 84.479 1.00 5.91 495 MET A C 1
ATOM 3902 O O . MET A 1 495 ? 4.508 48.277 84.207 1.00 6.45 495 MET A O 1
ATOM 3907 N N . ASP A 1 496 ? 5.924 49.403 85.526 1.00 5.24 496 ASP A N 1
ATOM 3908 C CA . ASP A 1 496 ? 4.887 49.871 86.420 1.00 6.14 496 ASP A CA 1
ATOM 3909 C C . ASP A 1 496 ? 3.915 50.786 85.681 1.00 7.15 496 ASP A C 1
ATOM 3910 O O . ASP A 1 496 ? 2.707 50.717 85.883 1.00 8.21 496 ASP A O 1
ATOM 3915 N N . TYR A 1 497 ? 4.456 51.649 84.828 1.00 7.55 497 TYR A N 1
ATOM 3916 C CA . TYR A 1 497 ? 3.643 52.502 83.975 1.00 9.49 497 TYR A CA 1
ATOM 3917 C C . TYR A 1 497 ? 2.729 51.677 83.060 1.00 9.64 497 TYR A C 1
ATOM 3918 O O . TYR A 1 497 ? 1.512 51.869 83.049 1.00 9.28 497 TYR A O 1
ATOM 3927 N N . LEU A 1 498 ? 3.323 50.741 82.325 1.00 10.52 498 LEU A N 1
ATOM 3928 C CA . LEU A 1 498 ? 2.570 49.887 81.406 1.00 11.87 498 LEU A CA 1
ATOM 3929 C C . LEU A 1 498 ? 1.488 49.100 82.155 1.00 12.97 498 LEU A C 1
ATOM 3930 O O . LEU A 1 498 ? 0.356 49.032 81.699 1.00 13.01 498 LEU A O 1
ATOM 3935 N N . GLU A 1 499 ? 1.819 48.543 83.318 1.00 13.67 499 GLU A N 1
ATOM 3936 C CA . GLU A 1 499 ? 0.813 47.900 84.167 1.00 15.46 499 GLU A CA 1
ATOM 3937 C C . GLU A 1 499 ? -0.374 48.769 84.574 1.00 16.42 499 GLU A C 1
ATOM 3938 O O . GLU A 1 499 ? -1.508 48.297 84.607 1.00 16.73 499 GLU A O 1
ATOM 3944 N N . LYS A 1 500 ? -0.097 50.024 84.910 1.00 16.89 500 LYS A N 1
ATOM 3945 C CA . LYS A 1 500 ? -1.126 50.959 85.343 1.00 18.23 500 LYS A CA 1
ATOM 3946 C C . LYS A 1 500 ? -2.078 51.402 84.236 1.00 18.54 500 LYS A C 1
ATOM 3947 O O . LYS A 1 500 ? -3.283 51.521 84.468 1.00 18.92 500 LYS A O 1
ATOM 3953 N N . LYS A 1 501 ? -1.542 51.653 83.048 1.00 18.57 501 LYS A N 1
ATOM 3954 C CA . LYS A 1 501 ? -2.341 52.231 81.973 1.00 19.66 501 LYS A CA 1
ATOM 3955 C C . LYS A 1 501 ? -2.754 51.249 80.868 1.00 19.59 501 LYS A C 1
ATOM 3956 O O . LYS A 1 501 ? -3.683 51.535 80.109 1.00 19.08 501 LYS A O 1
ATOM 3962 N N . TYR A 1 502 ? -2.056 50.115 80.777 1.00 19.68 502 TYR A N 1
ATOM 3963 C CA . TYR A 1 502 ? -2.222 49.152 79.682 1.00 20.00 502 TYR A CA 1
ATOM 3964 C C . TYR A 1 502 ? -2.297 47.741 80.247 1.00 20.33 502 TYR A C 1
ATOM 3965 O O . TYR A 1 502 ? -1.763 46.789 79.657 1.00 20.67 502 TYR A O 1
ATOM 3974 N N . SER A 1 503 ? -2.980 47.628 81.381 1.00 20.81 503 SER A N 1
ATOM 3975 C CA . SER A 1 503 ? -3.042 46.408 82.186 1.00 22.24 503 SER A CA 1
ATOM 3976 C C . SER A 1 503 ? -3.311 45.132 81.387 1.00 22.03 503 SER A C 1
ATOM 3977 O O . SER A 1 503 ? -2.458 44.240 81.322 1.00 22.45 503 SER A O 1
ATOM 3980 N N . ASP A 1 504 ? -4.496 45.059 80.779 1.00 21.97 504 ASP A N 1
ATOM 3981 C CA . ASP A 1 504 ? -4.885 43.905 79.975 1.00 21.86 504 ASP A CA 1
ATOM 3982 C C . ASP A 1 504 ? -3.919 43.688 78.807 1.00 21.00 504 ASP A C 1
ATOM 3983 O O . ASP A 1 504 ? -3.350 42.598 78.671 1.00 21.41 504 ASP A O 1
ATOM 3988 N N . VAL A 1 505 ? -3.714 44.740 78.015 1.00 19.49 505 VAL A N 1
ATOM 3989 C CA . VAL A 1 505 ? -2.884 44.751 76.807 1.00 18.88 505 VAL A CA 1
ATOM 3990 C C . VAL A 1 505 ? -1.436 44.266 76.939 1.00 18.34 505 VAL A C 1
ATOM 3991 O O . VAL A 1 505 ? -0.918 43.586 76.037 1.00 18.27 505 VAL A O 1
ATOM 3995 N N . VAL A 1 506 ? -0.785 44.605 78.051 1.00 16.87 506 VAL A N 1
ATOM 3996 C CA . VAL A 1 506 ? 0.603 44.199 78.220 1.00 16.20 506 VAL A CA 1
ATOM 3997 C C . VAL A 1 506 ? 0.755 42.939 79.076 1.00 14.84 506 VAL A C 1
ATOM 3998 O O . VAL A 1 506 ? 1.864 42.505 79.378 1.00 16.24 506 VAL A O 1
ATOM 4002 N N . SER A 1 507 ? -0.357 42.321 79.449 1.00 12.48 507 SER A N 1
ATOM 4003 C CA . SER A 1 507 ? -0.244 41.167 80.313 1.00 10.76 507 SER A CA 1
ATOM 4004 C C . SER A 1 507 ? 0.438 39.994 79.644 1.00 8.84 507 SER A C 1
ATOM 4005 O O . SER A 1 507 ? 0.397 39.822 78.427 1.00 7.99 507 SER A O 1
ATOM 4008 N N . VAL A 1 508 ? 1.014 39.151 80.485 1.00 7.55 508 VAL A N 1
ATOM 4009 C CA . VAL A 1 508 ? 1.576 37.890 80.008 1.00 7.42 508 VAL A CA 1
ATOM 4010 C C . VAL A 1 508 ? 0.458 37.123 79.267 1.00 6.84 508 VAL A C 1
ATOM 4011 O O . VAL A 1 508 ? 0.662 36.597 78.157 1.00 6.22 508 VAL A O 1
ATOM 4015 N N . SER A 1 509 ? -0.724 37.062 79.871 1.00 6.53 509 SER A N 1
ATOM 4016 C CA . SER A 1 509 ? -1.856 36.346 79.308 1.00 7.37 509 SER A CA 1
ATOM 4017 C C . SER A 1 509 ? -2.242 36.835 77.920 1.00 6.91 509 SER A C 1
ATOM 4018 O O . SER A 1 509 ? -2.384 36.022 76.988 1.00 6.51 509 SER A O 1
ATOM 4021 N N . PHE A 1 510 ? -2.351 38.151 77.754 1.00 5.89 510 PHE A N 1
ATOM 4022 C CA . PHE A 1 510 ? -2.729 38.690 76.430 1.00 6.21 510 PHE A CA 1
ATOM 4023 C C . PHE A 1 510 ? -1.622 38.504 75.381 1.00 5.25 510 PHE A C 1
ATOM 4024 O O . PHE A 1 510 ? -1.888 38.283 74.200 1.00 5.11 510 PHE A O 1
ATOM 4032 N N . THR A 1 511 ? -0.364 38.591 75.797 1.00 4.95 511 THR A N 1
ATOM 4033 C CA . THR A 1 511 ? 0.770 38.356 74.907 1.00 5.48 511 THR A CA 1
ATOM 4034 C C . THR A 1 511 ? 0.765 36.914 74.398 1.00 5.15 511 THR A C 1
ATOM 4035 O O . THR A 1 511 ? 0.834 36.688 73.180 1.00 5.37 511 THR A O 1
ATOM 4039 N N . ALA A 1 512 ? 0.567 35.961 75.325 1.00 3.80 512 ALA A N 1
ATOM 4040 C CA . ALA A 1 512 ? 0.471 34.551 74.956 1.00 4.57 512 ALA A CA 1
ATOM 4041 C C . ALA A 1 512 ? -0.690 34.286 74.011 1.00 3.91 512 ALA A C 1
ATOM 4042 O O . ALA A 1 512 ? -0.543 33.511 73.056 1.00 4.02 512 ALA A O 1
ATOM 4044 N N . GLU A 1 513 ? -1.831 34.908 74.273 1.00 4.32 513 GLU A N 1
ATOM 4045 C CA . GLU A 1 513 ? -3.037 34.758 73.433 1.00 4.80 513 GLU A CA 1
ATOM 4046 C C . GLU A 1 513 ? -2.763 35.259 72.001 1.00 5.05 513 GLU A C 1
ATOM 4047 O O . GLU A 1 513 ? -3.162 34.618 71.006 1.00 4.07 513 GLU A O 1
ATOM 4053 N N . MET A 1 514 ? -2.052 36.383 71.896 1.00 4.20 514 MET A N 1
ATOM 4054 C CA . MET A 1 514 ? -1.712 36.923 70.570 1.00 5.11 514 MET A CA 1
ATOM 4055 C C . MET A 1 514 ? -0.742 36.013 69.847 1.00 3.37 514 MET A C 1
ATOM 4056 O O . MET A 1 514 ? -0.886 35.784 68.651 1.00 3.20 514 MET A O 1
ATOM 4061 N N . GLU A 1 515 ? 0.240 35.450 70.550 1.00 3.47 515 GLU A N 1
ATOM 4062 C CA . GLU A 1 515 ? 1.211 34.580 69.909 1.00 4.57 515 GLU A CA 1
ATOM 4063 C C . GLU A 1 515 ? 0.476 33.326 69.396 1.00 4.16 515 GLU A C 1
ATOM 4064 O O . GLU A 1 515 ? 0.754 32.848 68.285 1.00 4.13 515 GLU A O 1
ATOM 4070 N N . LYS A 1 516 ? -0.450 32.794 70.179 1.00 3.11 516 LYS A N 1
ATOM 4071 C CA . LYS A 1 516 ? -1.217 31.640 69.733 1.00 5.45 516 LYS A CA 1
ATOM 4072 C C . LYS A 1 516 ? -2.039 32.008 68.503 1.00 4.83 516 LYS A C 1
ATOM 4073 O O . LYS A 1 516 ? -2.156 31.240 67.551 1.00 5.30 516 LYS A O 1
ATOM 4079 N N . ASP A 1 517 ? -2.640 33.192 68.528 1.00 3.36 517 ASP A N 1
ATOM 4080 C CA . ASP A 1 517 ? -3.409 33.700 67.387 1.00 3.10 517 ASP A CA 1
ATOM 4081 C C . ASP A 1 517 ? -2.578 33.782 66.114 1.00 3.74 517 ASP A C 1
ATOM 4082 O O . ASP A 1 517 ? -3.084 33.493 65.009 1.00 3.35 517 ASP A O 1
ATOM 4087 N N . LEU A 1 518 ? -1.310 34.188 66.247 1.00 2.37 518 LEU A N 1
ATOM 4088 C CA . LEU A 1 518 ? -0.468 34.316 65.055 1.00 3.41 518 LEU A CA 1
ATOM 4089 C C . LEU A 1 518 ? -0.088 32.919 64.530 1.00 4.34 518 LEU A C 1
ATOM 4090 O O . LEU A 1 518 ? 0.041 32.726 63.311 1.00 3.77 518 LEU A O 1
ATOM 4095 N N . ASP A 1 519 ? 0.080 31.955 65.455 1.00 3.53 519 ASP A N 1
ATOM 4096 C CA . ASP A 1 519 ? 0.304 30.559 65.039 1.00 5.17 519 ASP A CA 1
ATOM 4097 C C . ASP A 1 519 ? -0.914 30.097 64.244 1.00 4.69 519 ASP A C 1
ATOM 4098 O O . ASP A 1 519 ? -0.780 29.423 63.192 1.00 4.22 519 ASP A O 1
ATOM 4103 N N . GLU A 1 520 ? -2.116 30.398 64.759 1.00 2.51 520 GLU A N 1
ATOM 4104 C CA . GLU A 1 520 ? -3.341 30.049 64.062 1.00 2.13 520 GLU A CA 1
ATOM 4105 C C . GLU A 1 520 ? -3.454 30.723 62.689 1.00 2.37 520 GLU A C 1
ATOM 4106 O O . GLU A 1 520 ? -3.924 30.108 61.766 1.00 3.42 520 GLU A O 1
ATOM 4112 N N . VAL A 1 521 ? -3.002 31.968 62.540 1.00 3.37 521 VAL A N 1
ATOM 4113 C CA . VAL A 1 521 ? -2.990 32.642 61.230 1.00 3.30 521 VAL A CA 1
ATOM 4114 C C . VAL A 1 521 ? -2.058 31.845 60.283 1.00 3.31 521 VAL A C 1
ATOM 4115 O O . VAL A 1 521 ? -2.454 31.585 59.155 1.00 3.66 521 VAL A O 1
ATOM 4119 N N . GLU A 1 522 ? -0.906 31.422 60.782 1.00 4.62 522 GLU A N 1
ATOM 4120 C CA . GLU A 1 522 ? 0.074 30.678 59.948 1.00 6.94 522 GLU A CA 1
ATOM 4121 C C . GLU A 1 522 ? -0.569 29.386 59.464 1.00 5.48 522 GLU A C 1
ATOM 4122 O O . GLU A 1 522 ? -0.414 29.009 58.292 1.00 6.19 522 GLU A O 1
ATOM 4128 N N . GLN A 1 523 ? -1.285 28.696 60.360 1.00 4.99 523 GLN A N 1
ATOM 4129 C CA . GLN A 1 523 ? -1.930 27.415 60.079 1.00 6.23 523 GLN A CA 1
ATOM 4130 C C . GLN A 1 523 ? -3.220 27.505 59.299 1.00 5.20 523 GLN A C 1
ATOM 4131 O O . GLN A 1 523 ? -3.825 26.469 58.934 1.00 5.85 523 GLN A O 1
ATOM 4137 N N . GLY A 1 524 ? -3.662 28.739 59.017 1.00 4.03 524 GLY A N 1
ATOM 4138 C CA . GLY A 1 524 ? -4.933 29.018 58.367 1.00 3.29 524 GLY A CA 1
ATOM 4139 C C . GLY A 1 524 ? -6.221 28.774 59.135 1.00 2.36 524 GLY A C 1
ATOM 4140 O O . GLY A 1 524 ? -7.266 28.506 58.553 1.00 3.73 524 GLY A O 1
ATOM 4141 N N . LYS A 1 525 ? -6.113 28.918 60.453 1.00 3.35 525 LYS A N 1
ATOM 4142 C CA . LYS A 1 525 ? -7.200 28.673 61.385 1.00 3.20 525 LYS A CA 1
ATOM 4143 C C . LYS A 1 525 ? -7.826 29.971 61.894 1.00 3.78 525 LYS A C 1
ATOM 4144 O O . LYS A 1 525 ? -8.863 29.921 62.571 1.00 2.07 525 LYS A O 1
ATOM 4150 N N . LYS A 1 526 ? -7.202 31.110 61.584 1.00 3.77 526 LYS A N 1
ATOM 4151 C CA . LYS A 1 526 ? -7.723 32.472 61.891 1.00 4.82 526 LYS A CA 1
ATOM 4152 C C . LYS A 1 526 ? -7.178 33.408 60.812 1.00 3.78 526 LYS A C 1
ATOM 4153 O O . LYS A 1 526 ? -6.083 33.155 60.265 1.00 4.64 526 LYS A O 1
ATOM 4159 N N . THR A 1 527 ? -7.900 34.484 60.523 0.50 3.96 527 THR A N 1
ATOM 4160 C CA . THR A 1 527 ? -7.406 35.444 59.540 0.50 4.59 527 THR A CA 1
ATOM 4161 C C . THR A 1 527 ? -6.587 36.538 60.238 0.50 4.87 527 THR A C 1
ATOM 4162 O O . THR A 1 527 ? -6.913 36.948 61.372 0.50 6.37 527 THR A O 1
ATOM 4169 N N . ASP A 1 528 ? -5.553 37.026 59.565 1.00 5.56 528 ASP A N 1
ATOM 4170 C CA . ASP A 1 528 ? -4.785 38.158 60.047 1.00 5.82 528 ASP A CA 1
ATOM 4171 C C . ASP A 1 528 ? -5.693 39.324 60.426 1.00 6.49 528 ASP A C 1
ATOM 4172 O O . ASP A 1 528 ? -5.569 39.861 61.517 1.00 5.28 528 ASP A O 1
ATOM 4177 N N . LYS A 1 529 ? -6.623 39.687 59.534 1.00 6.44 529 LYS A N 1
ATOM 4178 C CA . LYS A 1 529 ? -7.518 40.831 59.744 1.00 8.40 529 LYS A CA 1
ATOM 4179 C C . LYS A 1 529 ? -8.336 40.740 61.024 1.00 9.10 529 LYS A C 1
ATOM 4180 O O . LYS A 1 529 ? -8.441 41.731 61.745 1.00 10.39 529 LYS A O 1
ATOM 4186 N N . ILE A 1 530 ? -8.888 39.563 61.329 1.00 9.60 530 ILE A N 1
ATOM 4187 C CA . ILE A 1 530 ? -9.659 39.362 62.570 1.00 10.68 530 ILE A CA 1
ATOM 4188 C C . ILE A 1 530 ? -8.783 39.545 63.816 1.00 10.15 530 ILE A C 1
ATOM 4189 O O . ILE A 1 530 ? -9.206 40.228 64.753 1.00 10.20 530 ILE A O 1
ATOM 4194 N N . VAL A 1 531 ? -7.581 38.966 63.791 1.00 10.29 531 VAL A N 1
ATOM 4195 C CA . VAL A 1 531 ? -6.569 39.091 64.848 1.00 9.54 531 VAL A CA 1
ATOM 4196 C C . VAL A 1 531 ? -6.148 40.561 65.060 1.00 9.30 531 VAL A C 1
ATOM 4197 O O . VAL A 1 531 ? -6.153 41.069 66.192 1.00 9.12 531 VAL A O 1
ATOM 4201 N N . LEU A 1 532 ? -5.800 41.235 63.965 1.00 8.55 532 LEU A N 1
ATOM 4202 C CA . LEU A 1 532 ? -5.415 42.647 64.030 1.00 8.37 532 LEU A CA 1
ATOM 4203 C C . LEU A 1 532 ? -6.533 43.563 64.526 1.00 8.90 532 LEU A C 1
ATOM 4204 O O . LEU A 1 532 ? -6.267 44.461 65.327 1.00 9.20 532 LEU A O 1
ATOM 4209 N N . ARG A 1 533 ? -7.764 43.356 64.054 1.00 9.18 533 ARG A N 1
ATOM 4210 C CA . ARG A 1 533 ? -8.894 44.184 64.496 1.00 11.49 533 ARG A CA 1
ATOM 4211 C C . ARG A 1 533 ? -9.148 44.018 65.989 1.00 12.02 533 ARG A C 1
ATOM 4212 O O . ARG A 1 533 ? -9.478 44.997 66.651 1.00 12.06 533 ARG A O 1
ATOM 4220 N N . GLU A 1 534 ? -8.990 42.798 66.508 1.00 12.51 534 GLU A N 1
ATOM 4221 C CA . GLU A 1 534 ? -9.199 42.521 67.932 1.00 14.00 534 GLU A CA 1
ATOM 4222 C C . GLU A 1 534 ? -8.203 43.265 68.808 1.00 13.42 534 GLU A C 1
ATOM 4223 O O . GLU A 1 534 ? -8.606 43.968 69.747 1.00 13.56 534 GLU A O 1
ATOM 4229 N N . PHE A 1 535 ? -6.923 43.117 68.470 1.00 13.35 535 PHE A N 1
ATOM 4230 C CA . PHE A 1 535 ? -5.842 43.796 69.148 1.00 13.29 535 PHE A CA 1
ATOM 4231 C C . PHE A 1 535 ? -6.067 45.299 69.140 1.00 13.67 535 PHE A C 1
ATOM 4232 O O . PHE A 1 535 ? -6.054 45.933 70.195 1.00 13.90 535 PHE A O 1
ATOM 4240 N N . TYR A 1 536 ? -6.270 45.858 67.950 1.00 13.59 536 TYR A N 1
ATOM 4241 C CA . TYR A 1 536 ? -6.422 47.298 67.809 1.00 14.27 536 TYR A CA 1
ATOM 4242 C C . TYR A 1 536 ? -7.614 47.837 68.597 1.00 14.72 536 TYR A C 1
ATOM 4243 O O . TYR A 1 536 ? -7.535 48.929 69.144 1.00 14.18 536 TYR A O 1
ATOM 4252 N N . GLU A 1 537 ? -8.698 47.069 68.683 1.00 16.23 537 GLU A N 1
ATOM 4253 C CA . GLU A 1 537 ? -9.843 47.458 69.511 1.00 17.82 537 GLU A CA 1
ATOM 4254 C C . GLU A 1 537 ? -9.418 47.603 70.971 1.00 18.07 537 GLU A C 1
ATOM 4255 O O . GLU A 1 537 ? -9.676 48.631 71.592 1.00 17.92 537 GLU A O 1
ATOM 4261 N N . SER A 1 538 ? -8.754 46.574 71.490 1.00 18.85 538 SER A N 1
ATOM 4262 C CA . SER A 1 538 ? -8.261 46.541 72.865 1.00 19.53 538 SER A CA 1
ATOM 4263 C C . SER A 1 538 ? -7.229 47.631 73.125 1.00 19.25 538 SER A C 1
ATOM 4264 O O . SER A 1 538 ? -7.351 48.353 74.119 1.00 19.98 538 SER A O 1
ATOM 4267 N N . PHE A 1 539 ? -6.252 47.773 72.230 1.00 18.36 539 PHE A N 1
ATOM 4268 C CA . PHE A 1 539 ? -5.232 48.806 72.364 1.00 18.13 539 PHE A CA 1
ATOM 4269 C C . PHE A 1 539 ? -5.757 50.246 72.277 1.00 18.51 539 PHE A C 1
ATOM 4270 O O . PHE A 1 539 ? -5.447 51.074 73.136 1.00 18.10 539 PHE A O 1
ATOM 4278 N N . SER A 1 540 ? -6.532 50.544 71.235 1.00 18.55 540 SER A N 1
ATOM 4279 C CA . SER A 1 540 ? -6.958 51.909 70.956 1.00 19.64 540 SER A CA 1
ATOM 4280 C C . SER A 1 540 ? -7.884 52.445 72.041 1.00 20.01 540 SER A C 1
ATOM 4281 O O . SER A 1 540 ? -7.929 53.653 72.287 1.00 20.44 540 SER A O 1
ATOM 4284 N N . SER A 1 541 ? -8.616 51.536 72.679 1.00 20.66 541 SER A N 1
ATOM 4285 C CA . SER A 1 541 ? -9.584 51.889 73.713 1.00 21.51 541 SER A CA 1
ATOM 4286 C C . SER A 1 541 ? -8.920 52.370 75.009 1.00 22.18 541 SER A C 1
ATOM 4287 O O . SER A 1 541 ? -9.579 53.014 75.839 1.00 22.24 541 SER A O 1
ATOM 4290 N N . VAL A 1 542 ? -7.633 52.058 75.168 1.00 22.75 542 VAL A N 1
ATOM 4291 C CA . VAL A 1 542 ? -6.838 52.463 76.335 1.00 23.18 542 VAL A CA 1
ATOM 4292 C C . VAL A 1 542 ? -5.675 53.414 76.028 1.00 23.28 542 VAL A C 1
ATOM 4293 O O . VAL A 1 542 ? -5.193 54.094 76.937 1.00 23.46 542 VAL A O 1
ATOM 4297 N N . PHE A 1 543 ? -5.234 53.478 74.771 1.00 23.25 543 PHE A N 1
ATOM 4298 C CA . PHE A 1 543 ? -4.109 54.342 74.391 1.00 23.31 543 PHE A CA 1
ATOM 4299 C C . PHE A 1 543 ? -4.405 55.833 74.575 1.00 23.81 543 PHE A C 1
ATOM 4300 O O . PHE A 1 543 ? -5.312 56.383 73.947 1.00 23.82 543 PHE A O 1
ATOM 4308 N N . ASP A 1 544 ? -3.626 56.462 75.454 1.00 24.20 544 ASP A N 1
ATOM 4309 C CA . ASP A 1 544 ? -3.687 57.904 75.711 1.00 24.61 544 ASP A CA 1
ATOM 4310 C C . ASP A 1 544 ? -2.362 58.541 75.281 1.00 24.52 544 ASP A C 1
ATOM 4311 O O . ASP A 1 544 ? -1.360 58.459 76.011 1.00 23.84 544 ASP A O 1
ATOM 4316 N N . ARG A 1 545 ? -2.363 59.174 74.104 1.00 24.59 545 ARG A N 1
ATOM 4317 C CA . ARG A 1 545 ? -1.125 59.729 73.543 1.00 25.22 545 ARG A CA 1
ATOM 4318 C C . ARG A 1 545 ? -0.497 60.898 74.308 1.00 24.98 545 ARG A C 1
ATOM 4319 O O . ARG A 1 545 ? 0.727 61.042 74.304 1.00 24.68 545 ARG A O 1
ATOM 4327 N N . ASN A 1 546 ? -1.326 61.701 74.973 1.00 25.23 546 ASN A N 1
ATOM 4328 C CA . ASN A 1 546 ? -0.857 62.915 75.653 1.00 25.59 546 ASN A CA 1
ATOM 4329 C C . ASN A 1 546 ? -0.506 62.717 77.129 1.00 25.64 546 ASN A C 1
ATOM 4330 O O . ASN A 1 546 ? -0.560 63.661 77.925 1.00 25.51 546 ASN A O 1
ATOM 4335 N N . ASP A 1 547 ? -0.129 61.493 77.488 1.00 25.68 547 ASP A N 1
ATOM 4336 C CA . ASP A 1 547 ? 0.125 61.177 78.885 1.00 25.87 547 ASP A CA 1
ATOM 4337 C C . ASP A 1 547 ? 1.448 61.745 79.392 1.00 25.86 547 ASP A C 1
ATOM 4338 O O . ASP A 1 547 ? 2.511 61.465 78.828 1.00 25.97 547 ASP A O 1
ATOM 4343 N N . ARG A 1 548 ? 1.346 62.570 80.439 1.00 26.14 548 ARG A N 1
ATOM 4344 C CA . ARG A 1 548 ? 2.491 63.163 81.136 1.00 26.32 548 ARG A CA 1
ATOM 4345 C C . ARG A 1 548 ? 2.516 62.642 82.577 1.00 25.81 548 ARG A C 1
ATOM 4346 O O . ARG A 1 548 ? 1.498 62.687 83.284 1.00 26.16 548 ARG A O 1
ATOM 4354 N N . ILE A 1 549 ? 3.691 62.177 83.001 1.00 24.82 549 ILE A N 1
ATOM 4355 C CA . ILE A 1 549 ? 3.853 61.318 84.184 1.00 23.89 549 ILE A CA 1
ATOM 4356 C C . ILE A 1 549 ? 5.020 61.710 85.105 1.00 22.43 549 ILE A C 1
ATOM 4357 O O . ILE A 1 549 ? 6.192 61.442 84.780 1.00 22.84 549 ILE A O 1
ATOM 4362 N N . VAL A 1 550 ? 4.681 62.314 86.248 1.00 20.03 550 VAL A N 1
ATOM 4363 C CA . VAL A 1 550 ? 5.639 62.662 87.309 1.00 17.20 550 VAL A CA 1
ATOM 4364 C C . VAL A 1 550 ? 5.999 61.419 88.146 1.00 15.13 550 VAL A C 1
ATOM 4365 O O . VAL A 1 550 ? 5.164 60.923 88.913 1.00 15.06 550 VAL A O 1
ATOM 4369 N N . VAL A 1 551 ? 7.226 60.911 87.970 1.00 11.97 551 VAL A N 1
ATOM 4370 C CA . VAL A 1 551 ? 7.781 59.787 88.739 1.00 8.15 551 VAL A CA 1
ATOM 4371 C C . VAL A 1 551 ? 7.928 60.224 90.193 1.00 6.81 551 VAL A C 1
ATOM 4372 O O . VAL A 1 551 ? 8.590 61.214 90.492 1.00 5.48 551 VAL A O 1
ATOM 4376 N N . ASP A 1 552 ? 7.323 59.465 91.097 1.00 5.48 552 ASP A N 1
ATOM 4377 C CA . ASP A 1 552 ? 7.288 59.872 92.508 1.00 4.94 552 ASP A CA 1
ATOM 4378 C C . ASP A 1 552 ? 6.948 58.637 93.326 1.00 4.66 552 ASP A C 1
ATOM 4379 O O . ASP A 1 552 ? 5.776 58.361 93.555 1.00 6.41 552 ASP A O 1
ATOM 4384 N N . PHE A 1 553 ? 7.962 57.901 93.763 1.00 2.22 553 PHE A N 1
ATOM 4385 C CA . PHE A 1 553 ? 7.732 56.676 94.509 1.00 2.18 553 PHE A CA 1
ATOM 4386 C C . PHE A 1 553 ? 8.308 56.745 95.908 1.00 2.05 553 PHE A C 1
ATOM 4387 O O . PHE A 1 553 ? 9.413 57.265 96.075 1.00 2.00 553 PHE A O 1
ATOM 4395 N N . PRO A 1 554 ? 7.582 56.186 96.907 1.00 2.46 554 PRO A N 1
ATOM 4396 C CA . PRO A 1 554 ? 8.235 55.934 98.185 1.00 2.00 554 PRO A CA 1
ATOM 4397 C C . PRO A 1 554 ? 9.300 54.846 97.954 1.00 2.00 554 PRO A C 1
ATOM 4398 O O . PRO A 1 554 ? 9.198 54.032 97.008 1.00 2.00 554 PRO A O 1
ATOM 4402 N N . THR A 1 555 ? 10.328 54.827 98.796 1.00 2.00 555 THR A N 1
ATOM 4403 C CA . THR A 1 555 ? 11.396 53.827 98.612 1.00 2.15 555 THR A CA 1
ATOM 4404 C C . THR A 1 555 ? 11.738 53.140 99.934 1.00 2.53 555 THR A C 1
ATOM 4405 O O . THR A 1 555 ? 11.215 53.508 100.982 1.00 2.94 555 THR A O 1
ATOM 4409 N N . ASN A 1 556 ? 12.629 52.159 99.870 1.00 3.63 556 ASN A N 1
ATOM 4410 C CA . ASN A 1 556 ? 13.153 51.537 101.076 1.00 5.45 556 ASN A CA 1
ATOM 4411 C C . ASN A 1 556 ? 14.426 52.249 101.561 1.00 6.55 556 ASN A C 1
ATOM 4412 O O . ASN A 1 556 ? 15.146 51.702 102.384 1.00 8.10 556 ASN A O 1
ATOM 4417 N N . GLN A 1 557 ? 14.723 53.433 101.032 1.00 7.77 557 GLN A N 1
ATOM 4418 C CA . GLN A 1 557 ? 15.945 54.146 101.385 1.00 8.81 557 GLN A CA 1
ATOM 4419 C C . GLN A 1 557 ? 15.655 55.285 102.363 1.00 9.97 557 GLN A C 1
ATOM 4420 O O . GLN A 1 557 ? 14.606 55.921 102.309 1.00 9.67 557 GLN A O 1
ATOM 4426 N N . LYS A 1 558 ? 16.608 55.527 103.256 1.00 11.62 558 LYS A N 1
ATOM 4427 C CA . LYS A 1 558 ? 16.500 56.579 104.262 1.00 14.33 558 LYS A CA 1
ATOM 4428 C C . LYS A 1 558 ? 17.726 57.480 104.168 1.00 15.48 558 LYS A C 1
ATOM 4429 O O . LYS A 1 558 ? 18.808 57.020 103.803 1.00 15.43 558 LYS A O 1
ATOM 4435 N N . CYS A 1 559 ? 17.547 58.766 104.452 1.00 17.36 559 CYS A N 1
ATOM 4436 C CA . CYS A 1 559 ? 18.676 59.688 104.415 1.00 19.34 559 CYS A CA 1
ATOM 4437 C C . CYS A 1 559 ? 19.223 59.828 105.834 1.00 19.82 559 CYS A C 1
ATOM 4438 O O . CYS A 1 559 ? 18.753 59.141 106.744 1.00 20.00 559 CYS A O 1
ATOM 4441 N N . SER A 1 560 ? 20.220 60.688 106.007 1.00 20.83 560 SER A N 1
ATOM 4442 C CA . SER A 1 560 ? 20.902 60.879 107.286 1.00 21.80 560 SER A CA 1
ATOM 4443 C C . SER A 1 560 ? 19.971 61.311 108.418 1.00 22.14 560 SER A C 1
ATOM 4444 O O . SER A 1 560 ? 20.123 60.856 109.553 1.00 22.42 560 SER A O 1
ATOM 4447 N N . CYS A 1 561 ? 19.018 62.186 108.103 1.00 22.46 561 CYS A N 1
ATOM 4448 C CA . CYS A 1 561 ? 18.126 62.780 109.108 1.00 22.92 561 CYS A CA 1
ATOM 4449 C C . CYS A 1 561 ? 16.981 61.888 109.591 1.00 22.60 561 CYS A C 1
ATOM 4450 O O . CYS A 1 561 ? 16.164 62.306 110.420 1.00 23.20 561 CYS A O 1
ATOM 4453 N N . GLY A 1 562 ? 16.946 60.664 109.075 1.00 22.29 562 GLY A N 1
ATOM 4454 C CA . GLY A 1 562 ? 16.006 59.624 109.496 1.00 21.55 562 GLY A CA 1
ATOM 4455 C C . GLY A 1 562 ? 14.792 59.441 108.605 1.00 20.53 562 GLY A C 1
ATOM 4456 O O . GLY A 1 562 ? 14.087 58.435 108.724 1.00 20.98 562 GLY A O 1
ATOM 4457 N N . LYS A 1 563 ? 14.552 60.419 107.731 1.00 19.32 563 LYS A N 1
ATOM 4458 C CA . LYS A 1 563 ? 13.392 60.437 106.839 1.00 18.08 563 LYS A CA 1
ATOM 4459 C C . LYS A 1 563 ? 13.520 59.387 105.724 1.00 17.04 563 LYS A C 1
ATOM 4460 O O . LYS A 1 563 ? 14.624 58.947 105.389 1.00 16.73 563 LYS A O 1
ATOM 4466 N N . GLU A 1 564 ? 12.386 58.978 105.160 1.00 15.47 564 GLU A N 1
ATOM 4467 C CA . GLU A 1 564 ? 12.393 58.112 103.986 1.00 14.62 564 GLU A CA 1
ATOM 4468 C C . GLU A 1 564 ? 12.694 58.949 102.754 1.00 13.43 564 GLU A C 1
ATOM 4469 O O . GLU A 1 564 ? 12.308 60.118 102.659 1.00 13.17 564 GLU A O 1
ATOM 4475 N N . MET A 1 565 ? 13.396 58.347 101.809 1.00 12.08 565 MET A N 1
ATOM 4476 C CA . MET A 1 565 ? 1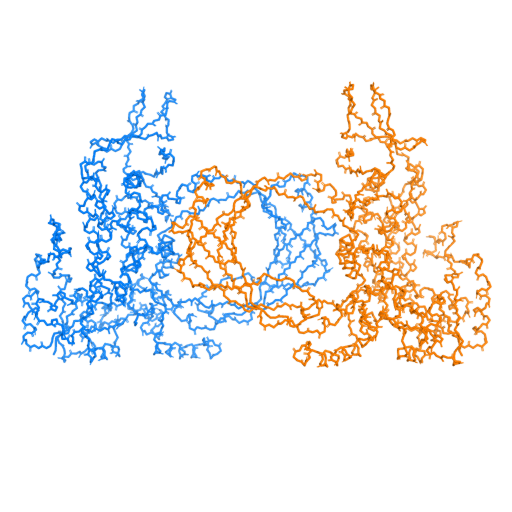3.675 59.025 100.565 1.00 11.92 565 MET A CA 1
ATOM 4477 C C . MET A 1 565 ? 12.608 58.683 99.525 1.00 9.25 565 MET A C 1
ATOM 4478 O O . MET A 1 565 ? 11.915 57.675 99.646 1.00 8.77 565 MET A O 1
ATOM 4483 N N . ARG A 1 566 ? 12.472 59.538 98.517 1.00 7.70 566 ARG A N 1
ATOM 4484 C CA . ARG A 1 566 ? 11.538 59.297 97.419 1.00 4.92 566 ARG A CA 1
ATOM 4485 C C . ARG A 1 566 ? 12.281 59.348 96.097 1.00 5.08 566 ARG A C 1
ATOM 4486 O O . ARG A 1 566 ? 13.216 60.136 95.929 1.00 4.50 566 ARG A O 1
ATOM 4494 N N . LEU A 1 567 ? 11.826 58.534 95.158 1.00 4.47 567 LEU A N 1
ATOM 4495 C CA . LEU A 1 567 ? 12.456 58.467 93.839 1.00 4.94 567 LEU A CA 1
ATOM 4496 C C . LEU A 1 567 ? 11.774 59.449 92.907 1.00 4.98 567 LEU A C 1
ATOM 4497 O O . LEU A 1 567 ? 10.549 59.524 92.851 1.00 4.88 567 LEU A O 1
ATOM 4502 N N . SER A 1 568 ? 12.594 60.197 92.178 1.00 5.07 568 SER A N 1
ATOM 4503 C CA . SER A 1 568 ? 12.125 61.205 91.245 1.00 6.26 568 SER A CA 1
ATOM 4504 C C . SER A 1 568 ? 12.892 61.072 89.947 1.00 6.95 568 SER A C 1
ATOM 4505 O O . SER A 1 568 ? 13.836 60.281 89.843 1.00 6.68 568 SER A O 1
ATOM 4508 N N . PHE A 1 569 ? 12.463 61.840 88.953 1.00 8.61 569 PHE A N 1
ATOM 4509 C CA . PHE A 1 569 ? 13.063 61.801 87.626 1.00 10.29 569 PHE A CA 1
ATOM 4510 C C . PHE A 1 569 ? 13.125 63.217 87.074 1.00 11.84 569 PHE A C 1
ATOM 4511 O O . PHE A 1 569 ? 12.1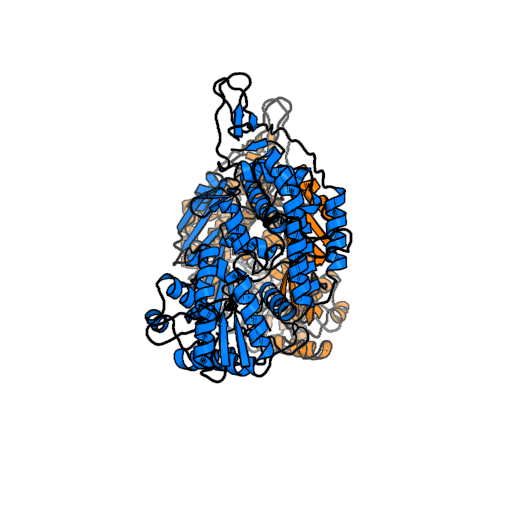01 63.916 87.017 1.00 11.55 569 PHE A O 1
ATOM 4519 N N . GLY A 1 570 ? 14.329 63.620 86.665 1.00 13.92 570 GLY A N 1
ATOM 4520 C CA . GLY A 1 570 ? 14.588 64.969 86.138 1.00 15.94 570 GLY A CA 1
ATOM 4521 C C . GLY A 1 570 ? 15.363 64.994 84.828 1.00 17.28 570 GLY A C 1
ATOM 4522 O O . GLY A 1 570 ? 15.405 63.993 84.102 1.00 17.76 570 GLY A O 1
ATOM 4523 N N . LYS A 1 571 ? 15.970 66.149 84.525 1.00 19.06 571 LYS A N 1
ATOM 4524 C CA . LYS A 1 571 ? 16.748 66.315 83.283 1.00 20.26 571 LYS A CA 1
ATOM 4525 C C . LYS A 1 571 ? 18.030 65.478 83.253 1.00 20.14 571 LYS A C 1
ATOM 4526 O O . LYS A 1 571 ? 18.479 65.097 82.179 1.00 20.89 571 LYS A O 1
ATOM 4532 N N . TYR A 1 572 ? 18.621 65.222 84.420 1.00 20.32 572 TYR A N 1
ATOM 4533 C CA . TYR A 1 572 ? 19.704 64.242 84.534 1.00 20.55 572 TYR A CA 1
ATOM 4534 C C . TYR A 1 572 ? 19.176 62.886 85.015 1.00 19.75 572 TYR A C 1
ATOM 4535 O O . TYR A 1 572 ? 19.884 62.154 85.715 1.00 20.29 572 TYR A O 1
ATOM 4544 N N . GLY A 1 573 ? 17.940 62.550 84.653 1.00 18.74 573 GLY A N 1
ATOM 4545 C CA . GLY A 1 573 ? 17.367 61.235 84.982 1.00 16.94 573 GLY A CA 1
ATOM 4546 C C . GLY A 1 573 ? 16.959 61.052 86.439 1.00 15.90 573 GLY A C 1
ATOM 4547 O O . GLY A 1 573 ? 16.603 62.015 87.124 1.00 15.76 573 GLY A O 1
ATOM 4548 N N . PHE A 1 574 ? 17.013 59.802 86.901 1.00 14.79 574 PHE A N 1
ATOM 4549 C CA . PHE A 1 574 ? 16.535 59.398 88.225 1.00 12.84 574 PHE A CA 1
ATOM 4550 C C . PHE A 1 574 ? 17.358 59.903 89.400 1.00 12.58 574 PHE A C 1
ATOM 4551 O O . PHE A 1 574 ? 18.585 59.953 89.333 1.00 12.57 574 PHE A O 1
ATOM 4559 N N . TYR A 1 575 ? 16.667 60.264 90.483 1.00 11.53 575 TYR A N 1
ATOM 4560 C CA . TYR A 1 575 ? 17.313 60.651 91.728 1.00 11.20 575 TYR A CA 1
ATOM 4561 C C . TYR A 1 575 ? 16.455 60.396 92.966 1.00 10.91 575 TYR A C 1
ATOM 4562 O O . TYR A 1 575 ? 15.237 60.247 92.874 1.00 10.63 575 TYR A O 1
ATOM 4571 N N . LEU A 1 576 ? 17.118 60.342 94.120 1.00 10.29 576 LEU A N 1
ATOM 4572 C CA . LEU A 1 576 ? 16.456 60.206 95.404 1.00 10.19 576 LEU A CA 1
ATOM 4573 C C . LEU A 1 576 ? 16.516 61.543 96.127 1.00 10.42 576 LEU A C 1
ATOM 4574 O O . LEU A 1 576 ? 17.480 62.286 95.976 1.00 10.04 576 LEU A O 1
ATOM 4579 N N . LYS A 1 577 ? 15.500 61.815 96.933 1.00 10.68 577 LYS A N 1
ATOM 4580 C CA . LYS A 1 577 ? 15.389 63.085 97.645 1.00 11.73 577 LYS A CA 1
ATOM 4581 C C . LYS A 1 577 ? 14.664 62.877 98.958 1.00 12.55 577 LYS A C 1
ATOM 4582 O O . LYS A 1 577 ? 13.789 62.029 99.047 1.00 12.61 577 LYS A O 1
ATOM 4588 N N . CYS A 1 578 ? 15.022 63.645 99.982 1.00 14.15 578 CYS A N 1
ATOM 4589 C CA . CYS A 1 578 ? 14.228 63.649 101.202 1.00 15.80 578 CYS A CA 1
ATOM 4590 C C . CYS A 1 578 ? 13.993 65.103 101.604 1.00 16.62 578 CYS A C 1
ATOM 4591 O O . CYS A 1 578 ? 14.766 65.976 101.207 1.00 16.06 578 CYS A O 1
ATOM 4594 N N . GLU A 1 579 ? 12.892 65.355 102.326 1.00 17.63 579 GLU A N 1
ATOM 4595 C CA . GLU A 1 579 ? 12.467 66.720 102.648 1.00 19.27 579 GLU A CA 1
ATOM 4596 C C . GLU A 1 579 ? 13.383 67.345 103.678 1.00 20.53 579 GLU A C 1
ATOM 4597 O O . GLU A 1 579 ? 12.938 68.068 104.582 1.00 20.69 579 GLU A O 1
ATOM 4603 N N . CYS A 1 580 ? 14.677 67.033 103.535 1.00 22.45 580 CYS A N 1
ATOM 4604 C CA . CYS A 1 580 ? 15.676 67.432 104.537 1.00 23.66 580 CYS A CA 1
ATOM 4605 C C . CYS A 1 580 ? 17.118 67.370 104.004 1.00 24.39 580 CYS A C 1
ATOM 4606 O O . CYS A 1 580 ? 17.753 68.417 103.818 1.00 24.55 580 CYS A O 1
ATOM 4609 N N . GLY A 1 581 ? 17.613 66.152 103.738 1.00 25.09 581 GLY A N 1
ATOM 4610 C CA . GLY A 1 581 ? 18.964 65.860 103.253 1.00 25.90 581 GLY A CA 1
ATOM 4611 C C . GLY A 1 581 ? 19.140 66.168 101.769 1.00 26.37 581 GLY A C 1
ATOM 4612 O O . GLY A 1 581 ? 18.221 66.664 101.110 1.00 26.50 581 GLY A O 1
ATOM 4613 N N . LYS A 1 582 ? 20.318 65.856 101.231 1.00 26.61 582 LYS A N 1
ATOM 4614 C CA . LYS A 1 582 ? 20.610 66.175 99.824 1.00 26.89 582 LYS A CA 1
ATOM 4615 C C . LYS A 1 582 ? 20.142 65.096 98.856 1.00 26.43 582 LYS A C 1
ATOM 4616 O O . LYS A 1 582 ? 19.762 64.001 99.270 1.00 26.66 582 LYS A O 1
ATOM 4622 N N . THR A 1 583 ? 20.174 65.430 97.570 1.00 26.16 583 THR A N 1
ATOM 4623 C CA . THR A 1 583 ? 19.720 64.542 96.511 1.00 26.02 583 THR A CA 1
ATOM 4624 C C . THR A 1 583 ? 20.850 63.630 96.028 1.00 25.96 583 THR A C 1
ATOM 4625 O O . THR A 1 583 ? 21.953 64.100 95.725 1.00 26.01 583 THR A O 1
ATOM 4629 N N . ARG A 1 584 ? 20.546 62.335 95.950 1.00 25.47 584 ARG A N 1
ATOM 4630 C CA . ARG A 1 584 ? 21.479 61.292 95.533 1.00 25.35 584 ARG A CA 1
ATOM 4631 C C . ARG A 1 584 ? 21.022 60.789 94.163 1.00 24.40 584 ARG A C 1
ATOM 4632 O O . ARG A 1 584 ? 19.866 60.403 93.998 1.00 23.98 584 ARG A O 1
ATOM 4640 N N . SER A 1 585 ? 21.910 60.827 93.171 1.00 23.78 585 SER A N 1
ATOM 4641 C CA . SER A 1 585 ? 21.550 60.382 91.822 1.00 23.23 585 SER A CA 1
ATOM 4642 C C . SER A 1 585 ? 21.544 58.852 91.715 1.00 22.45 585 SER A C 1
ATOM 4643 O O . SER A 1 585 ? 22.200 58.162 92.507 1.00 21.84 585 SER A O 1
ATOM 4646 N N . VAL A 1 586 ? 20.787 58.348 90.743 1.00 21.70 586 VAL A N 1
ATOM 4647 C CA . VAL A 1 586 ? 20.706 56.904 90.477 1.00 21.27 586 VAL A CA 1
ATOM 4648 C C . VAL A 1 586 ? 20.725 56.570 88.981 1.00 20.82 586 VAL A C 1
ATOM 4649 O O . VAL A 1 586 ? 20.031 57.201 88.174 1.00 20.68 586 VAL A O 1
ATOM 4653 N N . LYS A 1 587 ? 21.544 55.589 88.609 1.00 20.53 587 LYS A N 1
ATOM 4654 C CA . LYS A 1 587 ? 21.597 55.099 87.219 1.00 20.40 587 LYS A CA 1
ATOM 4655 C C . LYS A 1 587 ? 20.336 54.361 86.810 1.00 19.83 587 LYS A C 1
ATOM 4656 O O . LYS A 1 587 ? 19.698 53.691 87.630 1.00 19.86 587 LYS A O 1
ATOM 4662 N N . ASN A 1 588 ? 19.982 54.479 85.533 1.00 19.13 588 ASN A N 1
ATOM 4663 C CA . ASN A 1 588 ? 18.819 53.799 84.973 1.00 18.02 588 ASN A CA 1
ATOM 4664 C C . ASN A 1 588 ? 18.842 52.296 85.232 1.00 17.41 588 ASN A C 1
ATOM 4665 O O . ASN A 1 588 ? 17.799 51.662 85.394 1.00 16.69 588 ASN A O 1
ATOM 4670 N N . ASP A 1 589 ? 20.052 51.754 85.302 1.00 17.12 589 ASP A N 1
ATOM 4671 C CA . ASP A 1 589 ? 20.237 50.318 85.483 1.00 17.22 589 ASP A CA 1
ATOM 4672 C C . ASP A 1 589 ? 20.767 49.862 86.862 1.00 16.00 589 ASP A C 1
ATOM 4673 O O . ASP A 1 589 ? 21.375 48.800 86.983 1.00 17.03 589 ASP A O 1
ATOM 4678 N N . GLU A 1 590 ? 20.507 50.654 87.906 1.00 13.84 590 GLU A N 1
ATOM 4679 C CA . GLU A 1 590 ? 20.671 50.203 89.290 1.00 12.27 590 GLU A CA 1
ATOM 4680 C C . GLU A 1 590 ? 19.533 49.166 89.527 1.00 9.61 590 GLU A C 1
ATOM 4681 O O . GLU A 1 590 ? 18.458 49.326 88.981 1.00 7.37 590 GLU A O 1
ATOM 4687 N N . ILE A 1 591 ? 19.779 48.125 90.314 1.00 8.03 591 ILE A N 1
ATOM 4688 C CA . ILE A 1 591 ? 18.797 47.050 90.589 1.00 7.87 591 ILE A CA 1
ATOM 4689 C C . ILE A 1 591 ? 17.672 47.614 91.460 1.00 6.22 591 ILE A C 1
ATOM 4690 O O . ILE A 1 591 ? 17.944 48.293 92.466 1.00 6.88 591 ILE A O 1
ATOM 4695 N N . ALA A 1 592 ? 16.432 47.267 91.114 1.00 4.82 592 ALA A N 1
ATOM 4696 C CA . ALA A 1 592 ? 15.252 47.816 91.823 1.00 3.01 592 ALA A CA 1
ATOM 4697 C C . ALA A 1 592 ? 14.009 46.996 91.478 1.00 2.00 592 ALA A C 1
ATOM 4698 O O . ALA A 1 592 ? 13.905 46.466 90.378 1.00 3.01 592 ALA A O 1
ATOM 4700 N N . VAL A 1 593 ? 13.072 46.874 92.410 1.00 2.00 593 VAL A N 1
ATOM 4701 C CA . VAL A 1 593 ? 11.791 46.219 92.148 1.00 2.00 593 VAL A CA 1
ATOM 4702 C C . VAL A 1 593 ? 10.738 47.080 92.818 1.00 2.00 593 VAL A C 1
ATOM 4703 O O . VAL A 1 593 ? 10.999 47.611 93.877 1.00 2.00 593 VAL A O 1
ATOM 4707 N N . ILE A 1 594 ? 9.567 47.193 92.205 1.00 2.00 594 ILE A N 1
ATOM 4708 C CA . ILE A 1 594 ? 8.448 47.892 92.833 1.00 2.00 594 ILE A CA 1
ATOM 4709 C C . ILE A 1 594 ? 7.444 46.869 93.394 1.00 2.30 594 ILE A C 1
ATOM 4710 O O . ILE A 1 594 ? 7.055 45.934 92.695 1.00 3.52 594 ILE A O 1
ATOM 4715 N N . ASP A 1 595 ? 7.027 47.056 94.638 1.00 4.13 595 ASP A N 1
ATOM 4716 C CA . ASP A 1 595 ? 6.064 46.173 95.273 1.00 6.80 595 ASP A CA 1
ATOM 4717 C C . ASP A 1 595 ? 5.115 47.013 96.121 1.00 6.44 595 ASP A C 1
ATOM 4718 O O . ASP A 1 595 ? 5.561 47.813 96.963 1.00 4.63 595 ASP A O 1
ATOM 4723 N N . ASP A 1 596 ? 3.814 46.818 95.893 1.00 6.68 596 ASP A N 1
ATOM 4724 C CA . ASP A 1 596 ? 2.751 47.641 96.519 1.00 7.61 596 ASP A CA 1
ATOM 4725 C C . ASP A 1 596 ? 3.030 49.153 96.480 1.00 6.83 596 ASP A C 1
ATOM 4726 O O . ASP A 1 596 ? 2.835 49.869 97.477 1.00 7.01 596 ASP A O 1
ATOM 4731 N N . GLY A 1 597 ? 3.513 49.607 95.322 1.00 6.09 597 GLY A N 1
ATOM 4732 C CA . GLY A 1 597 ? 3.747 51.031 95.042 1.00 4.48 597 GLY A CA 1
ATOM 4733 C C . GLY A 1 597 ? 5.041 51.616 95.590 1.00 4.08 597 GLY A C 1
ATOM 4734 O O . GLY A 1 597 ? 5.283 52.811 95.454 1.00 4.01 597 GLY A O 1
ATOM 4735 N N . LYS A 1 598 ? 5.878 50.783 96.210 1.00 2.86 598 LYS A N 1
ATOM 4736 C CA . LYS A 1 598 ? 7.125 51.253 96.810 1.00 2.00 598 LYS A CA 1
ATOM 4737 C C . LYS A 1 598 ? 8.285 50.608 96.038 1.00 2.00 598 LYS A C 1
ATOM 4738 O O . LYS A 1 598 ? 8.225 49.413 95.704 1.00 2.00 598 LYS A O 1
ATOM 4744 N N . ILE A 1 599 ? 9.305 51.409 95.735 1.00 2.00 599 ILE A N 1
ATOM 4745 C CA . ILE A 1 599 ? 10.474 50.906 95.007 1.00 2.00 599 ILE A CA 1
ATOM 4746 C C . ILE A 1 599 ? 11.535 50.466 96.026 1.00 2.00 599 ILE A C 1
ATOM 4747 O O . ILE A 1 599 ? 11.858 51.202 96.963 1.00 2.00 599 ILE A O 1
ATOM 4752 N N . PHE A 1 600 ? 12.035 49.242 95.843 1.00 2.00 600 PHE A N 1
ATOM 4753 C CA . PHE A 1 600 ? 12.997 48.671 96.761 1.00 2.15 600 PHE A CA 1
ATOM 4754 C C . PHE A 1 600 ? 14.302 48.629 95.992 1.00 2.54 600 PHE A C 1
ATOM 4755 O O . PHE A 1 600 ? 14.447 47.895 95.020 1.00 2.00 600 PHE A O 1
ATOM 4763 N N . LEU A 1 601 ? 15.265 49.416 96.444 1.00 3.66 601 LEU A N 1
ATOM 4764 C CA . LEU A 1 601 ? 16.548 49.424 95.761 1.00 6.37 601 LEU A CA 1
ATOM 4765 C C . LEU A 1 601 ? 17.470 48.442 96.493 1.00 7.29 601 LEU A C 1
ATOM 4766 O O . LEU A 1 601 ? 17.612 48.544 97.712 1.00 8.70 601 LEU A O 1
ATOM 4771 N N . LYS B 1 7 ? -5.886 -46.327 119.996 1.00 18.88 7 LYS B N 1
ATOM 4772 C CA . LYS B 1 7 ? -5.151 -45.102 120.408 1.00 18.42 7 LYS B CA 1
ATOM 4773 C C . LYS B 1 7 ? -6.130 -44.125 121.065 1.00 16.80 7 LYS B C 1
ATOM 4774 O O . LYS B 1 7 ? -7.353 -44.188 120.866 1.00 16.25 7 LYS B O 1
ATOM 4780 N N . TYR B 1 8 ? -5.569 -43.249 121.885 1.00 14.67 8 TYR B N 1
ATOM 4781 C CA . TYR B 1 8 ? -6.323 -42.203 122.540 1.00 12.98 8 TYR B CA 1
ATOM 4782 C C . TYR B 1 8 ? -5.733 -40.902 122.037 1.00 11.13 8 TYR B C 1
ATOM 4783 O O . TYR B 1 8 ? -4.543 -40.807 121.785 1.00 11.12 8 TYR B O 1
ATOM 4792 N N . ILE B 1 9 ? -6.578 -39.895 121.888 1.00 9.15 9 ILE B N 1
ATOM 4793 C CA . ILE B 1 9 ? -6.105 -38.585 121.501 1.00 6.66 9 ILE B CA 1
ATOM 4794 C C . ILE B 1 9 ? -6.531 -37.637 122.609 1.00 5.93 9 ILE B C 1
ATOM 4795 O O . ILE B 1 9 ? -7.713 -37.641 123.003 1.00 5.66 9 ILE B O 1
ATOM 4800 N N . VAL B 1 10 ? -5.570 -36.869 123.132 0.50 4.92 10 VAL B N 1
ATOM 4801 C CA . VAL B 1 10 ? -5.882 -35.858 124.181 0.50 4.59 10 VAL B CA 1
ATOM 4802 C C . VAL B 1 10 ? -5.738 -34.449 123.603 0.50 4.16 10 VAL B C 1
ATOM 4803 O O . VAL B 1 10 ? -4.749 -34.153 122.932 0.50 4.72 10 VAL B O 1
ATOM 4810 N N . VAL B 1 11 ? -6.753 -33.621 123.883 1.00 4.24 11 VAL B N 1
ATOM 4811 C CA . VAL B 1 11 ? -6.792 -32.223 123.500 1.00 6.14 11 VAL B CA 1
ATOM 4812 C C . VAL B 1 11 ? -7.056 -31.401 124.779 1.00 7.57 11 VAL B C 1
ATOM 4813 O O . VAL B 1 11 ? -7.390 -31.960 125.817 1.00 6.99 11 VAL B O 1
ATOM 4817 N N . GLU B 1 12 ? -6.930 -30.083 124.682 1.00 8.42 12 GLU B N 1
ATOM 4818 C CA . GLU B 1 12 ? -7.202 -29.275 125.858 1.00 10.77 12 GLU B CA 1
ATOM 4819 C C . GLU B 1 12 ? -8.702 -28.972 126.019 1.00 10.37 12 GLU B C 1
ATOM 4820 O O . GLU B 1 12 ? -9.216 -28.974 127.145 1.00 10.76 12 GLU B O 1
ATOM 4826 N N . SER B 1 13 ? -9.405 -28.801 124.897 1.00 10.75 13 SER B N 1
ATOM 4827 C CA . SER B 1 13 ? -10.778 -28.291 124.870 1.00 10.32 13 SER B CA 1
ATOM 4828 C C . SER B 1 13 ? -11.882 -29.252 124.402 1.00 10.18 13 SER B C 1
ATOM 4829 O O . SER B 1 13 ? -11.695 -30.038 123.452 1.00 8.63 13 SER B O 1
ATOM 4832 N N . PRO B 1 14 ? -13.044 -29.196 125.065 1.00 9.81 14 PRO B N 1
ATOM 4833 C CA . PRO B 1 14 ? -14.177 -30.013 124.612 1.00 10.06 14 PRO B CA 1
ATOM 4834 C C . PRO B 1 14 ? -14.539 -29.720 123.157 1.00 9.32 14 PRO B C 1
ATOM 4835 O O . PRO B 1 14 ? -14.941 -30.640 122.444 1.00 10.01 14 PRO B O 1
ATOM 4839 N N . ALA B 1 15 ? 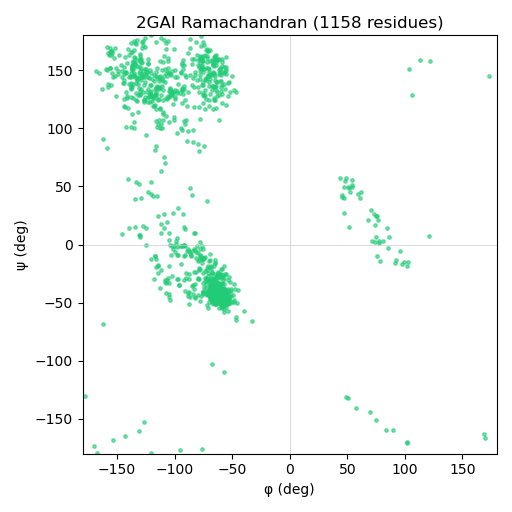-14.474 -28.457 122.734 1.00 8.40 15 ALA B N 1
ATOM 4840 C CA . ALA B 1 15 ? -14.814 -28.133 121.323 1.00 7.73 15 ALA B CA 1
ATOM 4841 C C . ALA B 1 15 ? -13.915 -28.902 120.358 1.00 7.15 15 ALA B C 1
ATOM 4842 O O . ALA B 1 15 ? -14.364 -29.486 119.369 1.00 6.39 15 ALA B O 1
ATOM 4844 N N . LYS B 1 16 ? -12.606 -28.876 120.630 1.00 6.39 16 LYS B N 1
ATOM 4845 C CA . LYS B 1 16 ? -11.660 -29.544 119.720 1.00 5.48 16 LYS B CA 1
ATOM 4846 C C . LYS B 1 16 ? -11.930 -31.049 119.775 1.00 5.32 16 LYS B C 1
ATOM 4847 O O . LYS B 1 16 ? -11.861 -31.712 118.734 1.00 5.90 16 LYS B O 1
ATOM 4853 N N . ALA B 1 17 ? -12.178 -31.567 120.978 1.00 4.90 17 ALA B N 1
ATOM 4854 C CA . ALA B 1 17 ? -12.505 -32.980 121.153 1.00 4.70 17 ALA B CA 1
ATOM 4855 C C . ALA B 1 17 ? -13.664 -33.361 120.236 1.00 4.76 17 ALA B C 1
ATOM 4856 O O . ALA B 1 17 ? -13.604 -34.384 119.534 1.00 5.18 17 ALA B O 1
ATOM 4858 N N . LYS B 1 18 ? -14.700 -32.541 120.255 1.00 4.29 18 LYS B N 1
ATOM 4859 C CA . LYS B 1 18 ? -15.915 -32.864 119.514 1.00 3.91 18 LYS B CA 1
ATOM 4860 C C . LYS B 1 18 ? -15.667 -32.879 118.007 1.00 4.14 18 LYS B C 1
ATOM 4861 O O . LYS B 1 18 ? -16.149 -33.803 117.304 1.00 4.79 18 LYS B O 1
ATOM 4867 N N . THR B 1 19 ? -14.877 -31.905 117.524 1.00 4.62 19 THR B N 1
ATOM 4868 C CA . THR B 1 19 ? -14.535 -31.771 116.083 1.00 3.86 19 THR B CA 1
ATOM 4869 C C . THR B 1 19 ? -13.715 -32.982 115.659 1.00 4.35 19 THR B C 1
ATOM 4870 O O . THR B 1 19 ? -13.996 -33.575 114.615 1.00 4.82 19 THR B O 1
ATOM 4874 N N . ILE B 1 20 ? -12.752 -33.378 116.493 1.00 4.48 20 ILE B N 1
ATOM 4875 C CA . ILE B 1 20 ? -11.914 -34.541 116.179 1.00 4.76 20 ILE B CA 1
ATOM 4876 C C . ILE B 1 20 ? -12.679 -35.850 116.188 1.00 5.44 20 ILE B C 1
ATOM 4877 O O . ILE B 1 20 ? -12.463 -36.681 115.304 1.00 5.42 20 ILE B O 1
ATOM 4882 N N . LYS B 1 21 ? -13.562 -36.015 117.167 1.00 5.70 21 LYS B N 1
ATOM 4883 C CA . LYS B 1 21 ? -14.390 -37.225 117.252 1.00 7.59 21 LYS B CA 1
ATOM 4884 C C . LYS B 1 21 ? -15.321 -37.289 116.038 1.00 7.41 21 LYS B C 1
ATOM 4885 O O . LYS B 1 21 ? -15.551 -38.377 115.500 1.00 8.31 21 LYS B O 1
ATOM 4891 N N . SER B 1 22 ? -15.841 -36.148 115.584 0.50 7.56 22 SER B N 1
ATOM 4892 C CA . SER B 1 22 ? -16.658 -36.129 114.348 0.50 8.59 22 SER B CA 1
ATOM 4893 C C . SER B 1 22 ? -15.900 -36.632 113.127 0.50 8.22 22 SER B C 1
ATOM 4894 O O . SER B 1 22 ? -16.493 -37.263 112.245 0.50 9.85 22 SER B O 1
ATOM 4899 N N . ILE B 1 23 ? -14.601 -36.362 113.086 1.00 8.11 23 ILE B N 1
ATOM 4900 C CA . ILE B 1 23 ? -13.783 -36.803 111.974 1.00 8.05 23 ILE B CA 1
ATOM 4901 C C . ILE B 1 23 ? -13.439 -38.292 112.078 1.00 8.52 23 ILE B C 1
ATOM 4902 O O . ILE B 1 23 ? -13.570 -39.045 111.098 1.00 8.70 23 ILE B O 1
ATOM 4907 N N . LEU B 1 24 ? -12.977 -38.703 113.250 1.00 7.58 24 LEU B N 1
ATOM 4908 C CA . LEU B 1 24 ? -12.312 -40.005 113.361 1.00 9.28 24 LEU B CA 1
ATOM 4909 C C . LEU B 1 24 ? -13.253 -41.122 113.778 1.00 10.61 24 LEU B C 1
ATOM 4910 O O . LEU B 1 24 ? -12.897 -42.299 113.631 1.00 12.39 24 LEU B O 1
ATOM 4915 N N . GLY B 1 25 ? -14.423 -40.770 114.314 1.00 12.44 25 GLY B N 1
ATOM 4916 C CA . GLY B 1 25 ? -15.413 -41.761 114.784 1.00 14.64 25 GLY B CA 1
ATOM 4917 C C . GLY B 1 25 ? -14.895 -42.722 115.850 1.00 16.38 25 GLY B C 1
ATOM 4918 O O . GLY B 1 25 ? -14.154 -42.317 116.748 1.00 17.02 25 GLY B O 1
ATOM 4919 N N . ASN B 1 26 ? -15.282 -43.999 115.756 1.00 17.65 26 ASN B N 1
ATOM 4920 C CA . ASN B 1 26 ? -14.879 -45.029 116.732 1.00 18.96 26 ASN B CA 1
ATOM 4921 C C . ASN B 1 26 ? -13.444 -45.522 116.629 1.00 19.11 26 ASN B C 1
ATOM 4922 O O . ASN B 1 26 ? -13.000 -46.311 117.462 1.00 19.51 26 ASN B O 1
ATOM 4927 N N . GLU B 1 27 ? -12.723 -45.030 115.622 1.00 19.86 27 GLU B N 1
ATOM 4928 C CA . GLU B 1 27 ? -11.322 -45.382 115.394 1.00 20.37 27 GLU B CA 1
ATOM 4929 C C . GLU B 1 27 ? -10.406 -44.955 116.549 1.00 19.59 27 GLU B C 1
ATOM 4930 O O . GLU B 1 27 ? -9.436 -45.648 116.835 1.00 19.87 27 GLU B O 1
ATOM 4936 N N . TYR B 1 28 ? -10.723 -43.834 117.208 1.00 18.04 28 TYR B N 1
ATOM 4937 C CA . TYR B 1 28 ? -9.917 -43.284 118.304 1.00 16.58 28 TYR B CA 1
ATOM 4938 C C . TYR B 1 28 ? -10.817 -42.853 119.453 1.00 15.83 28 TYR B C 1
ATOM 4939 O O . TYR B 1 28 ? -11.938 -42.404 119.207 1.00 15.84 28 TYR B O 1
ATOM 4948 N N . GLU B 1 29 ? -10.338 -42.954 120.694 1.00 14.50 29 GLU B N 1
ATOM 4949 C CA . GLU B 1 29 ? -11.043 -42.343 121.806 1.00 14.55 29 GLU B CA 1
ATOM 4950 C C . GLU B 1 29 ? -10.429 -40.953 122.004 1.00 13.98 29 GLU B C 1
ATOM 4951 O O . GLU B 1 29 ? -9.218 -40.839 122.029 1.00 14.08 29 GLU B O 1
ATOM 4957 N N . VAL B 1 30 ? -11.248 -39.921 122.153 1.00 12.99 30 VAL B N 1
ATOM 4958 C CA . VAL B 1 30 ? -10.755 -38.548 122.198 1.00 12.77 30 VAL B CA 1
ATOM 4959 C C . VAL B 1 30 ? -11.118 -37.930 123.546 1.00 13.33 30 VAL B C 1
ATOM 4960 O O . VAL B 1 30 ? -12.303 -37.815 123.875 1.00 13.26 30 VAL B O 1
ATOM 4964 N N . PHE B 1 31 ? -10.091 -37.539 124.295 1.00 12.89 31 PHE B N 1
ATOM 4965 C CA . PHE B 1 31 ? -10.219 -37.098 125.676 1.00 13.16 31 PHE B CA 1
ATOM 4966 C C . PHE B 1 31 ? -9.828 -35.616 125.793 1.00 12.52 31 PHE B C 1
ATOM 4967 O O . PHE B 1 31 ? -8.820 -35.214 125.206 1.00 10.80 31 PHE B O 1
ATOM 4975 N N . ALA B 1 32 ? -10.617 -34.827 126.521 1.00 12.21 32 ALA B N 1
ATOM 4976 C CA . ALA B 1 32 ? -10.309 -33.408 126.760 1.00 12.10 32 ALA B CA 1
ATOM 4977 C C . ALA B 1 32 ? -9.787 -33.197 128.182 1.00 12.67 32 ALA B C 1
ATOM 4978 O O . ALA B 1 32 ? -10.421 -33.621 129.147 1.00 11.88 32 ALA B O 1
ATOM 4980 N N . SER B 1 33 ? -8.634 -32.553 128.310 1.00 12.84 33 SER B N 1
ATOM 4981 C CA . SER B 1 33 ? -8.041 -32.310 129.639 1.00 14.43 33 SER B CA 1
ATOM 4982 C C . SER B 1 33 ? -8.736 -31.184 130.405 1.00 15.95 33 SER B C 1
ATOM 4983 O O . SER B 1 33 ? -8.502 -31.015 131.605 1.00 16.51 33 SER B O 1
ATOM 4986 N N . MET B 1 34 ? -9.580 -30.421 129.704 1.00 17.17 34 MET B N 1
ATOM 4987 C CA . MET B 1 34 ? -10.191 -29.183 130.196 1.00 18.96 34 MET B CA 1
ATOM 4988 C C . MET B 1 34 ? -9.138 -28.202 130.700 1.00 19.63 34 MET B C 1
ATOM 4989 O O . MET B 1 34 ? -9.191 -27.751 131.851 1.00 19.71 34 MET B O 1
ATOM 4994 N N . GLY B 1 35 ? -8.190 -27.891 129.822 1.00 19.88 35 GLY B N 1
ATOM 4995 C CA . GLY B 1 35 ? -7.133 -26.912 130.081 1.00 20.41 35 GLY B CA 1
ATOM 4996 C C . GLY B 1 35 ? -5.884 -27.514 130.709 1.00 20.93 35 GLY B C 1
ATOM 4997 O O . GLY B 1 35 ? -5.641 -28.722 130.624 1.00 21.02 35 GLY B O 1
ATOM 4998 N N . HIS B 1 36 ? -5.089 -26.653 131.336 1.00 20.47 36 HIS B N 1
ATOM 4999 C CA . HIS B 1 36 ? -3.769 -27.029 131.838 1.00 20.06 36 HIS B CA 1
ATOM 5000 C C . HIS B 1 36 ? -3.882 -28.011 132.989 1.00 19.07 36 HIS B C 1
ATOM 5001 O O . HIS B 1 36 ? -4.831 -27.936 133.763 1.00 19.19 36 HIS B O 1
ATOM 5008 N N . ILE B 1 37 ? -2.924 -28.927 133.078 1.00 17.60 37 ILE B N 1
ATOM 5009 C CA . ILE B 1 37 ? -2.871 -29.897 134.180 1.00 16.68 37 ILE B CA 1
ATOM 5010 C C . ILE B 1 37 ? -1.749 -29.638 135.187 1.00 16.98 37 ILE B C 1
ATOM 5011 O O . ILE B 1 37 ? -1.898 -29.918 136.379 1.00 16.15 37 ILE B O 1
ATOM 5016 N N . ILE B 1 38 ? -0.642 -29.100 134.686 1.00 17.43 38 ILE B N 1
ATOM 5017 C CA . ILE B 1 38 ? 0.564 -28.821 135.452 1.00 17.64 38 ILE B CA 1
ATOM 5018 C C . ILE B 1 38 ? 0.992 -27.376 135.260 1.00 18.57 38 ILE B C 1
ATOM 5019 O O . ILE B 1 38 ? 0.871 -26.811 134.167 1.00 17.57 38 ILE B O 1
ATOM 5024 N N . ASP B 1 39 ? 1.519 -26.780 136.326 1.00 19.41 39 ASP B N 1
ATOM 5025 C CA . ASP B 1 39 ? 1.994 -25.413 136.229 1.00 21.26 39 ASP B CA 1
ATOM 5026 C C . ASP B 1 39 ? 3.044 -25.099 137.278 1.00 21.50 39 ASP B C 1
ATOM 5027 O O . ASP B 1 39 ? 3.224 -25.870 138.222 1.00 20.66 39 ASP B O 1
ATOM 5032 N N . LEU B 1 40 ? 3.736 -23.978 137.082 1.00 22.85 40 LEU B N 1
ATOM 5033 C CA . LEU B 1 40 ? 4.579 -23.375 138.121 1.00 24.59 40 LEU B CA 1
ATOM 5034 C C . LEU B 1 40 ? 3.715 -23.046 139.343 1.00 25.85 40 LEU B C 1
ATOM 5035 O O . LEU B 1 40 ? 2.535 -22.736 139.182 1.00 25.61 40 LEU B O 1
ATOM 5040 N N . PRO B 1 41 ? 4.294 -23.115 140.561 1.00 27.31 41 PRO B N 1
ATOM 5041 C CA . PRO B 1 41 ? 3.502 -22.852 141.766 1.00 28.62 41 PRO B CA 1
ATOM 5042 C C . PRO B 1 41 ? 2.842 -21.472 141.745 1.00 30.14 41 PRO B C 1
ATOM 5043 O O . PRO B 1 41 ? 3.463 -20.496 141.313 1.00 30.48 41 PRO B O 1
ATOM 5047 N N . LYS B 1 42 ? 1.589 -21.383 142.182 1.00 31.71 42 LYS B N 1
ATOM 5048 C CA . LYS B 1 42 ? 0.900 -20.090 142.148 1.00 33.50 42 LYS B CA 1
ATOM 5049 C C . LYS B 1 42 ? 1.232 -19.183 143.343 1.00 33.64 42 LYS B C 1
ATOM 5050 O O . LYS B 1 42 ? 1.284 -17.961 143.190 1.00 34.11 42 LYS B O 1
ATOM 5056 N N . SER B 1 43 ? 1.456 -19.776 144.514 1.00 33.96 43 SER B N 1
ATOM 5057 C CA . SER B 1 43 ? 1.847 -19.021 145.709 1.00 34.09 43 SER B CA 1
ATOM 5058 C C . SER B 1 43 ? 3.292 -19.368 146.094 1.00 33.83 43 SER B C 1
ATOM 5059 O O . SER B 1 43 ? 3.560 -19.918 147.174 1.00 34.28 43 SER B O 1
ATOM 5062 N N . LYS B 1 44 ? 4.216 -19.028 145.194 1.00 32.96 44 LYS B N 1
ATOM 5063 C CA . LYS B 1 44 ? 5.624 -19.421 145.290 1.00 32.23 44 LYS B CA 1
ATOM 5064 C C . LYS B 1 44 ? 6.317 -18.989 143.992 1.00 31.32 44 LYS B C 1
ATOM 5065 O O . LYS B 1 44 ? 5.709 -19.035 142.912 1.00 31.06 44 LYS B O 1
ATOM 5071 N N . PHE B 1 45 ? 7.579 -18.574 144.105 1.00 29.99 45 PHE B N 1
ATOM 5072 C CA . PHE B 1 45 ? 8.363 -18.108 142.952 1.00 28.73 45 PHE B CA 1
ATOM 5073 C C . PHE B 1 45 ? 8.527 -19.233 141.920 1.00 28.23 45 PHE B C 1
ATOM 5074 O O . PHE B 1 45 ? 8.186 -19.062 140.744 1.00 28.26 45 PHE B O 1
ATOM 5082 N N . GLY B 1 46 ? 9.043 -20.375 142.364 1.00 27.38 46 GLY B N 1
ATOM 5083 C CA . GLY B 1 46 ? 9.016 -21.582 141.549 1.00 26.83 46 GLY B CA 1
ATOM 5084 C C . GLY B 1 46 ? 10.134 -21.830 140.554 1.00 26.19 46 GLY B C 1
ATOM 5085 O O . GLY B 1 46 ? 10.048 -22.778 139.764 1.00 25.89 46 GLY B O 1
ATOM 5086 N N . VAL B 1 47 ? 11.166 -20.986 140.564 0.50 24.99 47 VAL B N 1
ATOM 5087 C CA . VAL B 1 47 ? 12.361 -21.247 139.758 0.50 24.30 47 VAL B CA 1
ATOM 5088 C C . VAL B 1 47 ? 13.626 -21.191 140.627 0.50 24.03 47 VAL B C 1
ATOM 5089 O O . VAL B 1 47 ? 13.765 -20.318 141.493 0.50 23.48 47 VAL B O 1
ATOM 5096 N N . ASP B 1 48 ? 14.527 -22.145 140.396 1.00 23.72 48 ASP B N 1
ATOM 5097 C CA . ASP B 1 48 ? 15.733 -22.271 141.201 1.00 23.92 48 ASP B CA 1
ATOM 5098 C C . ASP B 1 48 ? 16.903 -21.529 140.557 1.00 23.86 48 ASP B C 1
ATOM 5099 O O . ASP B 1 48 ? 17.571 -22.048 139.666 1.00 23.47 48 ASP B O 1
ATOM 5104 N N . LEU B 1 49 ? 17.154 -20.312 141.035 1.00 24.17 49 LEU B N 1
ATOM 5105 C CA . LEU B 1 49 ? 18.198 -19.445 140.485 1.00 24.75 49 LEU B CA 1
ATOM 5106 C C . LEU B 1 49 ? 19.624 -19.915 140.780 1.00 24.82 49 LEU B C 1
ATOM 5107 O O . LEU B 1 49 ? 20.574 -19.426 140.168 1.00 24.94 49 LEU B O 1
ATOM 5112 N N . GLU B 1 50 ? 19.779 -20.856 141.707 1.00 25.05 50 GLU B N 1
ATOM 5113 C CA . GLU B 1 50 ? 21.099 -21.418 141.991 1.00 25.50 50 GLU B CA 1
ATOM 5114 C C . GLU B 1 50 ? 21.343 -22.721 141.223 1.00 25.18 50 GLU B C 1
ATOM 5115 O O . GLU B 1 50 ? 22.423 -23.311 141.295 1.00 25.07 50 GLU B O 1
ATOM 5121 N N . LYS B 1 51 ? 20.324 -23.135 140.470 1.00 24.53 51 LYS B N 1
ATOM 5122 C CA . LYS B 1 51 ? 20.356 -24.311 139.607 1.00 24.05 51 LYS B CA 1
ATOM 5123 C C . LYS B 1 51 ? 20.030 -23.938 138.154 1.00 23.39 51 LYS B C 1
ATOM 5124 O O . LYS B 1 51 ? 19.240 -24.616 137.497 1.00 23.24 51 LYS B O 1
ATOM 5130 N N . ASP B 1 52 ? 20.640 -22.857 137.669 1.00 22.67 52 ASP B N 1
ATOM 5131 C CA . ASP B 1 52 ? 20.503 -22.403 136.275 1.00 21.80 52 ASP B CA 1
ATOM 5132 C C . ASP B 1 52 ? 19.031 -22.375 135.869 1.00 21.36 52 ASP B C 1
ATOM 5133 O O . ASP B 1 52 ? 18.616 -23.008 134.879 1.00 20.91 52 ASP B O 1
ATOM 5138 N N . PHE B 1 53 ? 18.244 -21.655 136.666 1.00 20.43 53 PHE B N 1
ATOM 5139 C CA . PHE B 1 53 ? 16.847 -21.385 136.339 1.00 20.41 53 PHE B CA 1
ATOM 5140 C C . PHE B 1 53 ? 16.008 -22.670 136.186 1.00 20.79 53 PHE B C 1
ATOM 5141 O O . PHE B 1 53 ? 15.224 -22.778 135.258 1.00 20.75 53 PHE B O 1
ATOM 5149 N N . GLU B 1 54 ? 16.179 -23.646 137.082 1.00 21.76 54 GLU B N 1
ATOM 5150 C CA . GLU B 1 54 ? 15.334 -24.856 137.083 1.00 22.72 54 GLU B CA 1
ATOM 5151 C C . GLU B 1 54 ? 13.916 -24.532 137.521 1.00 22.63 54 GLU B C 1
ATOM 5152 O O . GLU B 1 54 ? 13.729 -24.080 138.653 1.00 22.64 54 GLU B O 1
ATOM 5158 N N . PRO B 1 55 ? 12.914 -24.774 136.654 1.00 22.74 55 PRO B N 1
ATOM 5159 C CA . PRO B 1 55 ? 11.532 -24.534 137.066 1.00 22.63 55 PRO B CA 1
ATOM 5160 C C . PRO B 1 55 ? 10.989 -25.677 137.935 1.00 22.92 55 PRO B C 1
ATOM 5161 O O . PRO B 1 55 ? 11.446 -26.815 137.812 1.00 23.30 55 PRO B O 1
ATOM 5165 N N . GLU B 1 56 ? 10.033 -25.370 138.811 1.00 22.60 56 GLU B N 1
ATOM 5166 C CA . GLU B 1 56 ? 9.413 -26.377 139.675 1.00 22.94 56 GLU B CA 1
ATOM 5167 C C . GLU B 1 56 ? 7.934 -26.472 139.312 1.00 21.94 56 GLU B C 1
ATOM 5168 O O . GLU B 1 56 ? 7.186 -25.513 139.455 1.00 22.49 56 GLU B O 1
ATOM 5174 N N . PHE B 1 57 ? 7.516 -27.628 138.824 1.00 20.64 57 PHE B N 1
ATOM 5175 C CA . PHE B 1 57 ? 6.140 -27.794 138.399 1.00 19.68 57 PHE B CA 1
ATOM 5176 C C . PHE B 1 57 ? 5.388 -28.628 139.404 1.00 19.26 57 PHE B C 1
ATOM 5177 O O . PHE B 1 57 ? 5.976 -29.469 140.097 1.00 19.93 57 PHE B O 1
ATOM 5185 N N . ALA B 1 58 ? 4.086 -28.376 139.469 1.00 18.77 58 ALA B N 1
ATOM 5186 C CA . ALA B 1 58 ? 3.180 -29.192 140.269 1.00 18.60 58 ALA B CA 1
ATOM 5187 C C . ALA B 1 58 ? 1.860 -29.355 139.532 1.00 17.84 58 ALA B C 1
ATOM 5188 O O . ALA B 1 58 ? 1.459 -28.453 138.788 1.00 17.23 58 ALA B O 1
ATOM 5190 N N . VAL B 1 59 ? 1.200 -30.496 139.738 1.00 17.91 59 VAL B N 1
ATOM 5191 C CA . VAL B 1 59 ? -0.163 -30.674 139.240 1.00 18.17 59 VAL B CA 1
ATOM 5192 C C . VAL B 1 59 ? -1.020 -29.600 139.886 1.00 18.70 59 VAL B C 1
ATOM 5193 O O . VAL B 1 59 ? -0.930 -29.400 141.104 1.00 18.94 59 VAL B O 1
ATOM 5197 N N . ILE B 1 60 ? -1.819 -28.906 139.075 1.00 19.30 60 ILE B N 1
ATOM 5198 C CA . ILE B 1 60 ? -2.783 -27.894 139.529 1.00 20.13 60 ILE B CA 1
ATOM 5199 C C . ILE B 1 60 ? -3.840 -28.598 140.406 1.00 20.61 60 ILE B C 1
ATOM 5200 O O . ILE B 1 60 ? -4.310 -29.693 140.080 1.00 20.07 60 ILE B O 1
ATOM 5205 N N . LYS B 1 61 ? -4.191 -27.985 141.539 1.00 21.19 61 LYS B N 1
ATOM 5206 C CA . LYS B 1 61 ? -5.237 -28.532 142.413 1.00 21.37 61 LYS B CA 1
ATOM 5207 C C . LYS B 1 61 ? -6.573 -28.669 141.668 1.00 21.08 61 LYS B C 1
ATOM 5208 O O . LYS B 1 61 ? -7.032 -27.730 141.018 1.00 20.90 61 LYS B O 1
ATOM 5214 N N . GLY B 1 62 ? -7.172 -29.852 141.749 1.00 21.21 62 GLY B N 1
ATOM 5215 C CA . GLY B 1 62 ? -8.431 -30.132 141.053 1.00 21.39 62 GLY B CA 1
ATOM 5216 C C . GLY B 1 62 ? -8.250 -30.813 139.703 1.00 21.44 62 GLY B C 1
ATOM 5217 O O . GLY B 1 62 ? -9.238 -31.193 139.058 1.00 21.65 62 GLY B O 1
ATOM 5218 N N . LYS B 1 63 ? -6.988 -30.956 139.286 1.00 20.70 63 LYS B N 1
ATOM 5219 C CA . LYS B 1 63 ? -6.611 -31.623 138.035 1.00 20.04 63 LYS B CA 1
ATOM 5220 C C . LYS B 1 63 ? -6.017 -33.017 138.250 1.00 19.58 63 LYS B C 1
ATOM 5221 O O . LYS B 1 63 ? -5.586 -33.680 137.304 1.00 18.90 63 LYS B O 1
ATOM 5227 N N . GLU B 1 64 ? -5.990 -33.460 139.501 1.00 18.36 64 GLU B N 1
ATOM 5228 C CA . GLU B 1 64 ? -5.433 -34.768 139.850 1.00 18.19 64 GLU B CA 1
ATOM 5229 C C . GLU B 1 64 ? -6.105 -35.932 139.128 1.00 17.14 64 GLU B C 1
ATOM 5230 O O . GLU B 1 64 ? -5.416 -36.848 138.685 1.00 16.70 64 GLU B O 1
ATOM 5236 N N . LYS B 1 65 ? -7.433 -35.888 138.995 1.00 16.77 65 LYS B N 1
ATOM 5237 C CA . LYS B 1 65 ? -8.173 -36.980 138.366 1.00 16.43 65 LYS B CA 1
ATOM 5238 C C . LYS B 1 65 ? -7.832 -37.079 136.891 1.00 15.07 65 LYS B C 1
ATOM 5239 O O . LYS B 1 65 ? -7.743 -38.189 136.368 1.00 15.09 65 LYS B O 1
ATOM 5245 N N . VAL B 1 66 ? -7.683 -35.922 136.241 1.00 13.34 66 VAL B N 1
ATOM 5246 C CA . VAL B 1 66 ? -7.341 -35.829 134.817 1.00 12.22 66 VAL B CA 1
ATOM 5247 C C . VAL B 1 66 ? -5.964 -36.426 134.609 1.00 10.62 66 VAL B C 1
ATOM 5248 O O . VAL B 1 66 ? -5.784 -37.211 133.684 1.00 9.70 66 VAL B O 1
ATOM 5252 N N . VAL B 1 67 ? -5.019 -36.051 135.469 1.00 9.30 67 VAL B N 1
ATOM 5253 C CA . VAL B 1 67 ? -3.686 -36.666 135.461 1.00 9.36 67 VAL B CA 1
ATOM 5254 C C . VAL B 1 67 ? -3.733 -38.182 135.595 1.00 8.53 67 VAL B C 1
ATOM 5255 O O . VAL B 1 67 ? -3.006 -38.875 134.884 1.00 8.75 67 VAL B O 1
ATOM 5259 N N . GLU B 1 68 ? -4.569 -38.705 136.504 1.00 8.72 68 GLU B N 1
ATOM 5260 C CA . GLU B 1 68 ? -4.657 -40.145 136.723 1.00 8.43 68 GLU B CA 1
ATOM 5261 C C . GLU B 1 68 ? -5.212 -40.845 135.490 1.00 7.68 68 GLU B C 1
ATOM 5262 O O . GLU B 1 68 ? -4.763 -41.931 135.115 1.00 6.39 68 GLU B O 1
ATOM 5268 N N . LYS B 1 69 ? -6.213 -40.216 134.876 1.00 7.50 69 LYS B N 1
ATOM 5269 C CA . LYS B 1 69 ? -6.767 -40.767 133.652 1.00 7.96 69 LYS B CA 1
ATOM 5270 C C . LYS B 1 69 ? -5.699 -40.796 132.548 1.00 6.37 69 LYS B C 1
ATOM 5271 O O . LYS B 1 69 ? -5.588 -41.783 131.822 1.00 6.72 69 LYS B O 1
ATOM 5277 N N . LEU B 1 70 ? -4.931 -39.713 132.415 1.00 6.28 70 LEU B N 1
ATOM 5278 C CA . LEU B 1 70 ? -3.910 -39.658 131.349 1.00 5.28 70 LEU B CA 1
ATOM 5279 C C . LEU B 1 70 ? -2.883 -40.779 131.540 1.00 5.34 70 LEU B C 1
ATOM 5280 O O . LEU B 1 70 ? -2.513 -41.502 130.611 1.00 5.28 70 LEU B O 1
ATOM 5285 N N . LYS B 1 71 ? -2.442 -40.930 132.784 1.00 5.65 71 LYS B N 1
ATOM 5286 C CA . LYS B 1 71 ? -1.505 -41.991 133.121 1.00 5.99 71 LYS B CA 1
ATOM 5287 C C . LYS B 1 71 ? -2.051 -43.388 132.812 1.00 6.27 71 LYS B C 1
ATOM 5288 O O . LYS B 1 71 ? -1.372 -44.211 132.200 1.00 5.85 71 LYS B O 1
ATOM 5294 N N . ASP B 1 72 ? -3.298 -43.624 133.207 1.00 6.58 72 ASP B N 1
ATOM 5295 C CA . ASP B 1 72 ? -4.000 -44.854 132.882 1.00 7.76 72 ASP B CA 1
ATOM 5296 C C . ASP B 1 72 ? -4.077 -45.148 131.384 1.00 7.24 72 ASP B C 1
ATOM 5297 O O . ASP B 1 72 ? -3.715 -46.240 130.937 1.00 6.74 72 ASP B O 1
ATOM 5302 N N . LEU B 1 73 ? -4.526 -44.164 130.609 1.00 6.94 73 LEU B N 1
ATOM 5303 C CA . LEU B 1 73 ? -4.643 -44.304 129.1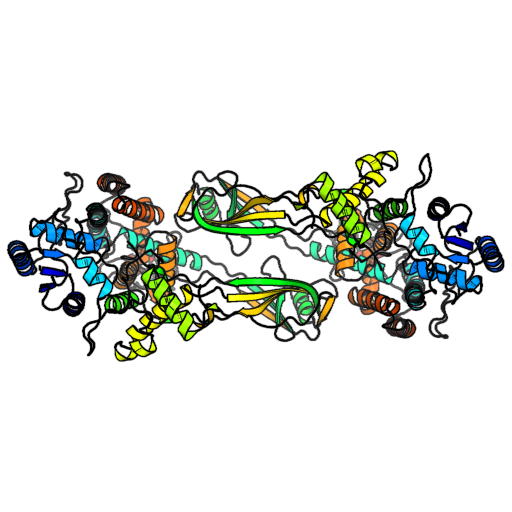69 1.00 7.05 73 LEU B CA 1
ATOM 5304 C C . LEU B 1 73 ? -3.329 -44.626 128.486 1.00 6.19 73 LEU B C 1
ATOM 5305 O O . LEU B 1 73 ? -3.273 -45.465 127.593 1.00 6.94 73 LEU B O 1
ATOM 5310 N N . ALA B 1 74 ? -2.269 -43.951 128.918 1.00 5.61 74 ALA B N 1
ATOM 5311 C CA . ALA B 1 74 ? -0.937 -44.183 128.380 1.00 6.25 74 ALA B CA 1
ATOM 5312 C C . ALA B 1 74 ? -0.468 -45.620 128.604 1.00 7.20 74 ALA B C 1
ATOM 5313 O O . ALA B 1 74 ? 0.382 -46.101 127.861 1.00 7.87 74 ALA B O 1
ATOM 5315 N N . LYS B 1 75 ? -0.999 -46.278 129.634 1.00 7.98 75 LYS B N 1
ATOM 5316 C CA . LYS B 1 75 ? -0.701 -47.696 129.912 1.00 9.92 75 LYS B CA 1
ATOM 5317 C C . LYS B 1 75 ? -1.554 -48.655 129.088 1.00 11.47 75 LYS B C 1
ATOM 5318 O O . LYS B 1 75 ? -1.180 -49.803 128.859 1.00 10.96 75 LYS B O 1
ATOM 5324 N N . LYS B 1 76 ? -2.709 -48.175 128.647 1.00 13.35 76 LYS B N 1
ATOM 5325 C CA . LYS B 1 76 ? -3.651 -49.012 127.901 1.00 15.57 76 LYS B CA 1
ATOM 5326 C C . LYS B 1 76 ? -3.392 -49.030 126.410 1.00 16.01 76 LYS B C 1
ATOM 5327 O O . LYS B 1 76 ? -3.690 -50.028 125.755 1.00 17.45 76 LYS B O 1
ATOM 5333 N N . GLY B 1 77 ? -2.849 -47.941 125.871 1.00 16.02 77 GLY B N 1
ATOM 5334 C CA . GLY B 1 77 ? -2.580 -47.835 124.439 1.00 15.97 77 GLY B CA 1
ATOM 5335 C C . GLY B 1 77 ? -1.748 -46.616 124.131 1.00 16.12 77 GLY B C 1
ATOM 5336 O O . GLY B 1 77 ? -1.300 -45.914 125.035 1.00 16.94 77 GLY B O 1
ATOM 5337 N N . GLU B 1 78 ? -1.554 -46.344 122.845 1.00 15.89 78 GLU B N 1
ATOM 5338 C CA . GLU B 1 78 ? -0.783 -45.185 122.430 1.00 16.06 78 GLU B CA 1
ATOM 5339 C C . GLU B 1 78 ? -1.643 -43.939 122.688 1.00 14.89 78 GLU B C 1
ATOM 5340 O O . GLU B 1 78 ? -2.801 -43.868 122.300 1.00 13.82 78 GLU B O 1
ATOM 5346 N N . LEU B 1 79 ? -1.051 -42.978 123.371 1.00 13.81 79 LEU B N 1
ATOM 5347 C CA . LEU B 1 79 ? -1.771 -41.785 123.761 1.00 12.87 79 LEU B CA 1
ATOM 5348 C C . LEU B 1 79 ? -1.154 -40.702 122.908 1.00 12.04 79 LEU B C 1
ATOM 5349 O O . LEU B 1 79 ? -0.020 -40.326 123.193 1.00 12.93 79 LEU B O 1
ATOM 5354 N N . LEU B 1 80 ? -1.888 -40.223 121.889 1.00 10.30 80 LEU B N 1
ATOM 5355 C CA . LEU B 1 80 ? -1.474 -39.159 120.971 1.00 8.35 80 LEU B CA 1
ATOM 5356 C C . LEU B 1 80 ? -1.898 -37.807 121.524 1.00 7.70 80 LEU B C 1
ATOM 5357 O O . LEU B 1 80 ? -2.966 -37.717 122.145 1.00 8.31 80 LEU B O 1
ATOM 5362 N N . ILE B 1 81 ? -1.062 -36.794 121.299 1.00 4.44 81 ILE B N 1
ATOM 5363 C CA . ILE B 1 81 ? -1.302 -35.492 121.917 1.00 3.83 81 ILE B CA 1
ATOM 5364 C C . ILE B 1 81 ? -1.542 -34.468 120.816 1.00 4.52 81 ILE B C 1
ATOM 5365 O O . ILE B 1 81 ? -0.667 -34.227 119.993 1.00 5.17 81 ILE B O 1
ATOM 5370 N N . ALA B 1 82 ? -2.716 -33.864 120.848 1.00 4.31 82 ALA B N 1
ATOM 5371 C CA . ALA B 1 82 ? -3.158 -32.994 119.779 1.00 5.03 82 ALA B CA 1
ATOM 5372 C C . ALA B 1 82 ? -3.443 -31.589 120.300 1.00 5.45 82 ALA B C 1
ATOM 5373 O O . ALA B 1 82 ? -4.452 -30.994 119.948 1.00 7.00 82 ALA B O 1
ATOM 5375 N N . SER B 1 83 ? -2.577 -31.072 121.147 0.50 6.32 83 SER B N 1
ATOM 5376 C CA . SER B 1 83 ? -2.707 -29.679 121.604 0.50 6.34 83 SER B CA 1
ATOM 5377 C C . SER B 1 83 ? -2.399 -28.753 120.403 0.50 6.40 83 SER B C 1
ATOM 5378 O O . SER B 1 83 ? -1.908 -29.211 119.381 0.50 6.30 83 SER B O 1
ATOM 5383 N N . ASP B 1 84 ? -2.704 -27.457 120.506 1.00 5.94 84 ASP B N 1
ATOM 5384 C CA . ASP B 1 84 ? -2.466 -26.517 119.395 1.00 7.21 84 ASP B CA 1
ATOM 5385 C C . ASP B 1 84 ? -1.005 -26.348 119.027 1.00 7.41 84 ASP B C 1
ATOM 5386 O O . ASP B 1 84 ? -0.157 -26.654 119.830 1.00 5.93 84 ASP B O 1
ATOM 5391 N N . MET B 1 85 ? -0.713 -25.866 117.819 1.00 9.06 85 MET B N 1
ATOM 5392 C CA . MET B 1 85 ? 0.667 -25.932 117.358 1.00 11.96 85 MET B CA 1
ATOM 5393 C C . MET B 1 85 ? 1.662 -24.872 117.846 1.00 11.94 85 MET B C 1
ATOM 5394 O O . MET B 1 85 ? 2.852 -24.999 117.510 1.00 14.46 85 MET B O 1
ATOM 5399 N N . ASP B 1 86 ? 1.228 -23.911 118.658 1.00 10.69 86 ASP B N 1
ATOM 5400 C CA . ASP B 1 86 ? 2.101 -22.846 119.148 1.00 10.54 86 ASP B CA 1
ATOM 5401 C C . ASP B 1 86 ? 3.034 -23.294 120.280 1.00 9.80 86 ASP B C 1
ATOM 5402 O O . ASP B 1 86 ? 3.009 -24.476 120.699 1.00 7.90 86 ASP B O 1
ATOM 5407 N N . ARG B 1 87 ? 3.869 -22.375 120.768 1.00 9.75 87 ARG B N 1
ATOM 5408 C CA . ARG B 1 87 ? 4.774 -22.714 121.878 1.00 10.36 87 ARG B CA 1
ATOM 5409 C C . ARG B 1 87 ? 4.042 -23.198 123.105 1.00 10.52 87 ARG B C 1
ATOM 5410 O O . ARG B 1 87 ? 4.495 -24.154 123.755 1.00 9.65 87 ARG B O 1
ATOM 5418 N N . GLU B 1 88 ? 2.919 -22.551 123.431 1.00 10.54 88 GLU B N 1
ATOM 5419 C CA . GLU B 1 88 ? 2.120 -22.888 124.599 1.00 10.57 88 GLU B CA 1
ATOM 5420 C C . GLU B 1 88 ? 1.593 -24.316 124.458 1.00 9.04 88 GLU B C 1
ATOM 5421 O O . GLU B 1 88 ? 1.695 -25.109 125.394 1.00 8.75 88 GLU B O 1
ATOM 5427 N N . GLY B 1 89 ? 1.109 -24.656 123.260 1.00 7.72 89 GLY B N 1
ATOM 5428 C CA . GLY B 1 89 ? 0.599 -26.006 122.975 1.00 6.78 89 GLY B CA 1
ATOM 5429 C C . GLY B 1 89 ? 1.711 -27.052 123.062 1.00 5.97 89 GLY B C 1
ATOM 5430 O O . GLY B 1 89 ? 1.482 -28.190 123.486 1.00 5.98 89 GLY B O 1
ATOM 5431 N N . GLU B 1 90 ? 2.910 -26.717 122.593 1.00 4.48 90 GLU B N 1
ATOM 5432 C CA . GLU B 1 90 ? 4.020 -27.682 122.705 1.00 4.65 90 GLU B CA 1
ATOM 5433 C C . GLU B 1 90 ? 4.361 -27.953 124.173 1.00 3.61 90 GLU B C 1
ATOM 5434 O O . GLU B 1 90 ? 4.626 -29.089 124.551 1.00 3.85 90 GLU B O 1
ATOM 5440 N N . ALA B 1 91 ? 4.318 -26.905 124.996 1.00 3.59 91 ALA B N 1
ATOM 5441 C CA . ALA B 1 91 ? 4.539 -27.124 126.431 1.00 3.12 91 ALA B CA 1
ATOM 5442 C C . ALA B 1 91 ? 3.436 -27.975 127.109 1.00 3.68 91 ALA B C 1
ATOM 5443 O O . ALA B 1 91 ? 3.757 -28.818 127.959 1.00 4.01 91 ALA B O 1
ATOM 5445 N N . ILE B 1 92 ? 2.180 -27.812 126.681 1.00 3.57 92 ILE B N 1
ATOM 5446 C CA . ILE B 1 92 ? 1.052 -28.610 127.128 1.00 4.70 92 ILE B CA 1
ATOM 5447 C C . ILE B 1 92 ? 1.353 -30.080 126.789 1.00 3.80 92 ILE B C 1
ATOM 5448 O O . ILE B 1 92 ? 1.240 -31.004 127.632 1.00 3.10 92 ILE B O 1
ATOM 5453 N N . ALA B 1 93 ? 1.797 -30.298 125.553 1.00 2.49 93 ALA B N 1
ATOM 5454 C CA . ALA B 1 93 ? 2.184 -31.671 125.118 1.00 2.00 93 ALA B CA 1
ATOM 5455 C C . ALA B 1 93 ? 3.326 -32.250 125.953 1.00 2.00 93 ALA B C 1
ATOM 5456 O O . ALA B 1 93 ? 3.315 -33.399 126.421 1.00 2.00 93 ALA B O 1
ATOM 5458 N N . TRP B 1 94 ? 4.298 -31.403 126.255 1.00 2.00 94 TRP B N 1
ATOM 5459 C CA . TRP B 1 94 ? 5.425 -31.809 127.084 1.00 2.00 94 TRP B CA 1
ATOM 5460 C C . TRP B 1 94 ? 5.032 -32.223 128.495 1.00 2.00 94 TRP B C 1
ATOM 5461 O O . TRP B 1 94 ? 5.525 -33.247 128.998 1.00 2.00 94 TRP B O 1
ATOM 5472 N N . HIS B 1 95 ? 4.136 -31.464 129.126 1.00 2.00 95 HIS B N 1
ATOM 5473 C CA . HIS B 1 95 ? 3.683 -31.863 130.454 1.00 2.73 95 HIS B CA 1
ATOM 5474 C C . HIS B 1 95 ? 2.955 -33.197 130.451 1.00 2.28 95 HIS B C 1
ATOM 5475 O O . HIS B 1 95 ? 3.141 -34.019 131.355 1.00 2.31 95 HIS B O 1
ATOM 5482 N N . ILE B 1 96 ? 2.107 -33.393 129.447 1.00 2.00 96 ILE B N 1
ATOM 5483 C CA . ILE B 1 96 ? 1.375 -34.668 129.318 1.00 2.21 96 ILE B CA 1
ATOM 5484 C C . ILE B 1 96 ? 2.375 -35.799 129.093 1.00 2.00 96 ILE B C 1
ATOM 5485 O O . ILE B 1 96 ? 2.281 -36.836 129.750 1.00 2.23 96 ILE B O 1
ATOM 5490 N N . ALA B 1 97 ? 3.346 -35.601 128.210 1.00 2.00 97 ALA B N 1
ATOM 5491 C CA . ALA B 1 97 ? 4.350 -36.659 127.970 1.00 2.00 97 ALA B CA 1
ATOM 5492 C C . ALA B 1 97 ? 5.148 -37.014 129.231 1.00 2.21 97 ALA B C 1
ATOM 5493 O O . ALA B 1 97 ? 5.403 -38.204 129.537 1.00 2.12 97 ALA B O 1
ATOM 5495 N N . ARG B 1 98 ? 5.520 -35.988 129.989 1.00 2.00 98 ARG B N 1
ATOM 5496 C CA . ARG B 1 98 ? 6.348 -36.191 131.145 1.00 4.09 98 ARG B CA 1
ATOM 5497 C C . ARG B 1 98 ? 5.531 -36.939 132.212 1.00 3.85 98 ARG B C 1
ATOM 5498 O O . ARG B 1 98 ? 6.005 -37.923 132.796 1.00 3.87 98 ARG B O 1
ATOM 5506 N N . VAL B 1 99 ? 4.292 -36.513 132.442 0.50 3.23 99 VAL B N 1
ATOM 5507 C CA . VAL B 1 99 ? 3.518 -37.178 133.490 0.50 3.97 99 VAL B CA 1
ATOM 5508 C C . VAL B 1 99 ? 3.240 -38.644 133.201 0.50 3.08 99 VAL B C 1
ATOM 5509 O O . VAL B 1 99 ? 3.221 -39.432 134.130 0.50 5.35 99 VAL B O 1
ATOM 5516 N N . THR B 1 100 ? 3.080 -39.007 131.929 1.00 2.00 100 THR B N 1
ATOM 5517 C CA . THR B 1 100 ? 2.771 -40.359 131.475 1.00 2.30 100 THR B CA 1
ATOM 5518 C C . THR B 1 100 ? 4.044 -41.149 131.168 1.00 2.55 100 THR B C 1
ATOM 5519 O O . THR B 1 100 ? 3.957 -42.310 130.760 1.00 2.71 100 THR B O 1
ATOM 5523 N N . ASN B 1 101 ? 5.210 -40.514 131.344 1.00 2.00 101 ASN B N 1
ATOM 5524 C CA . ASN B 1 101 ? 6.487 -41.125 131.015 1.00 2.00 101 ASN B CA 1
ATOM 5525 C C . ASN B 1 101 ? 6.529 -41.626 129.559 1.00 2.39 101 ASN B C 1
ATOM 5526 O O . ASN B 1 101 ? 6.899 -42.790 129.297 1.00 2.00 101 ASN B O 1
ATOM 5531 N N . THR B 1 102 ? 6.174 -40.735 128.623 1.00 2.81 102 THR B N 1
ATOM 5532 C CA . THR B 1 102 ? 6.216 -41.029 127.183 1.00 3.53 102 THR B CA 1
ATOM 5533 C C . THR B 1 102 ? 7.015 -39.977 126.395 1.00 4.46 102 THR B C 1
ATOM 5534 O O . THR B 1 102 ? 6.871 -39.897 125.162 1.00 5.04 102 THR B O 1
ATOM 5538 N N . LEU B 1 103 ? 7.826 -39.150 127.069 1.00 4.85 103 LEU B N 1
ATOM 5539 C CA . LEU B 1 103 ? 8.614 -38.147 126.318 1.00 5.87 103 LEU B CA 1
ATOM 5540 C C . LEU B 1 103 ? 9.605 -38.884 125.417 1.00 6.27 103 LEU B C 1
ATOM 5541 O O . LEU B 1 103 ? 10.228 -39.868 125.857 1.00 7.52 103 LEU B O 1
ATOM 5546 N N . GLY B 1 104 ? 9.713 -38.422 124.159 1.00 7.31 104 GLY B N 1
ATOM 5547 C CA . GLY B 1 104 ? 10.610 -39.069 123.191 1.00 6.75 104 GLY B CA 1
ATOM 5548 C C . GLY B 1 104 ? 9.925 -40.050 122.251 1.00 7.18 104 GLY B C 1
ATOM 5549 O O . GLY B 1 104 ? 10.488 -40.463 121.245 1.00 7.33 104 GLY B O 1
ATOM 5550 N N . ARG B 1 105 ? 8.721 -40.484 122.588 1.00 6.68 105 ARG B N 1
ATOM 5551 C CA . ARG B 1 105 ? 7.953 -41.304 121.657 1.00 6.52 105 ARG B CA 1
ATOM 5552 C C . ARG B 1 105 ? 7.426 -40.370 120.567 1.00 5.10 105 ARG B C 1
ATOM 5553 O O . ARG B 1 105 ? 7.373 -39.130 120.730 1.00 4.35 105 ARG B O 1
ATOM 5561 N N . LYS B 1 106 ? 7.026 -40.953 119.438 1.00 5.62 106 LYS B N 1
ATOM 5562 C CA . LYS B 1 106 ? 6.390 -40.149 118.394 1.00 6.92 106 LYS B CA 1
ATOM 5563 C C . LYS B 1 106 ? 4.896 -40.171 118.704 1.00 6.04 106 LYS B C 1
ATOM 5564 O O . LYS B 1 106 ? 4.142 -41.047 118.238 1.00 6.80 106 LYS B O 1
ATOM 5570 N N . ASN B 1 107 ? 4.476 -39.212 119.519 1.00 4.91 107 ASN B N 1
ATOM 5571 C CA . ASN B 1 107 ? 3.102 -39.194 120.006 1.00 5.25 107 ASN B CA 1
ATOM 5572 C C . ASN B 1 107 ? 2.450 -37.815 119.928 1.00 5.31 107 ASN B C 1
ATOM 5573 O O . ASN B 1 107 ? 1.436 -37.587 120.563 1.00 7.17 107 ASN B O 1
ATOM 5578 N N . ARG B 1 108 ? 3.035 -36.886 119.174 1.00 4.65 108 ARG B N 1
ATOM 5579 C CA . ARG B 1 108 ? 2.498 -35.534 119.124 1.00 5.40 108 ARG B CA 1
ATOM 5580 C C . ARG B 1 108 ? 1.962 -35.285 117.713 1.00 6.20 108 ARG B C 1
ATOM 5581 O O . ARG B 1 108 ? 2.715 -35.435 116.747 1.00 6.48 108 ARG B O 1
ATOM 5589 N N . ILE B 1 109 ? 0.692 -34.891 117.622 1.00 5.82 109 ILE B N 1
ATOM 5590 C CA . ILE B 1 109 ? -0.025 -34.705 116.328 1.00 7.40 109 ILE B CA 1
ATOM 5591 C C . ILE B 1 109 ? 0.050 -33.221 116.028 1.00 7.76 109 ILE B C 1
ATOM 5592 O O . ILE B 1 109 ? -0.312 -32.411 116.900 1.00 7.73 109 ILE B O 1
ATOM 5597 N N . VAL B 1 110 ? 0.467 -32.884 114.796 1.00 8.22 110 VAL B N 1
ATOM 5598 C CA . VAL B 1 110 ? 0.650 -31.496 114.359 1.00 9.17 110 VAL B CA 1
ATOM 5599 C C . VAL B 1 110 ? -0.315 -31.117 113.221 1.00 8.23 110 VAL B C 1
ATOM 5600 O O . VAL B 1 110 ? -0.399 -31.827 112.200 1.00 7.48 110 VAL B O 1
ATOM 5604 N N . PHE B 1 111 ? -1.025 -29.998 113.391 1.00 6.64 111 PHE B N 1
ATOM 5605 C CA . PHE B 1 111 ? -1.983 -29.553 112.359 1.00 6.02 111 PHE B CA 1
ATOM 5606 C C . PHE B 1 111 ? -2.238 -28.064 112.521 1.00 5.84 111 PHE B C 1
ATOM 5607 O O . PHE B 1 111 ? -2.129 -27.533 113.649 1.00 5.30 111 PHE B O 1
ATOM 5615 N N . SER B 1 112 ? -2.533 -27.402 111.395 1.00 6.87 112 SER B N 1
ATOM 5616 C CA . SER B 1 112 ? -2.988 -26.011 111.401 1.00 7.84 112 SER B CA 1
ATOM 5617 C C . SER B 1 112 ? -4.477 -25.837 111.210 1.00 7.62 112 SER B C 1
ATOM 5618 O O . SER B 1 112 ? -4.981 -24.715 111.157 1.00 7.78 112 SER B O 1
ATOM 5621 N N . GLU B 1 113 ? -5.185 -26.938 111.031 1.00 6.44 113 GLU B N 1
ATOM 5622 C CA . GLU B 1 113 ? -6.629 -26.916 110.850 1.00 7.08 113 GLU B CA 1
ATOM 5623 C C . GLU B 1 113 ? -7.176 -28.260 111.264 1.00 6.76 113 GLU B C 1
ATOM 5624 O O . GLU B 1 113 ? -6.465 -29.276 111.159 1.00 7.43 113 GLU B O 1
ATOM 5630 N N . ILE B 1 114 ? -8.428 -28.222 111.702 1.00 5.34 114 ILE B N 1
ATOM 5631 C CA . ILE B 1 114 ? -9.103 -29.408 112.245 1.00 6.30 114 ILE B CA 1
ATOM 5632 C C . ILE B 1 114 ? -10.174 -29.869 111.270 1.00 7.22 114 ILE B C 1
ATOM 5633 O O . ILE B 1 114 ? -11.395 -29.714 111.474 1.00 7.31 114 ILE B O 1
ATOM 5638 N N . THR B 1 115 ? -9.677 -30.487 110.196 1.00 8.13 115 THR B N 1
ATOM 5639 C CA . THR B 1 115 ? -10.566 -30.860 109.120 1.00 8.08 115 THR B CA 1
ATOM 5640 C C . THR B 1 115 ? -10.315 -32.314 108.801 1.00 8.73 115 THR B C 1
ATOM 5641 O O . THR B 1 115 ? -9.186 -32.773 109.062 1.00 6.95 115 THR B O 1
ATOM 5645 N N . PRO B 1 116 ? -11.325 -33.000 108.199 1.00 8.89 116 PRO B N 1
ATOM 5646 C CA . PRO B 1 116 ? -11.137 -34.389 107.832 1.00 9.33 116 PRO B CA 1
ATOM 5647 C C . PRO B 1 116 ? -9.818 -34.687 107.130 1.00 9.28 116 PRO B C 1
ATOM 5648 O O . PRO B 1 116 ? -9.070 -35.589 107.543 1.00 9.17 116 PRO B O 1
ATOM 5652 N N . ARG B 1 117 ? -9.503 -33.911 106.100 1.00 10.70 117 ARG B N 1
ATOM 5653 C CA . ARG B 1 117 ? -8.335 -34.203 105.284 1.00 10.81 117 ARG B CA 1
ATOM 5654 C C . ARG B 1 117 ? -7.048 -34.179 106.105 1.00 10.06 117 ARG B C 1
ATOM 5655 O O . ARG B 1 117 ? -6.250 -35.120 106.056 1.00 10.27 117 ARG B O 1
ATOM 5663 N N . VAL B 1 118 ? -6.868 -33.105 106.869 1.00 7.57 118 VAL B N 1
ATOM 5664 C CA . VAL B 1 118 ? -5.623 -32.876 107.608 1.00 7.68 118 VAL B CA 1
ATOM 5665 C C . VAL B 1 118 ? -5.518 -33.770 108.841 1.00 6.34 118 VAL B C 1
ATOM 5666 O O . VAL B 1 118 ? -4.431 -34.315 109.123 1.00 6.47 118 VAL B O 1
ATOM 5670 N N . ILE B 1 119 ? -6.622 -33.921 109.572 1.00 5.58 119 ILE B N 1
ATOM 5671 C CA . ILE B 1 119 ? -6.583 -34.701 110.810 1.00 4.96 119 ILE B CA 1
ATOM 5672 C C . ILE B 1 119 ? -6.297 -36.181 110.488 1.00 6.06 119 ILE B C 1
ATOM 5673 O O . ILE B 1 119 ? -5.510 -36.854 111.187 1.00 5.19 119 ILE B O 1
ATOM 5678 N N . ARG B 1 120 ? -6.939 -36.683 109.434 1.00 5.88 120 ARG B N 1
ATOM 5679 C CA . ARG B 1 120 ? -6.738 -38.097 109.081 1.00 8.02 120 ARG B CA 1
ATOM 5680 C C . ARG B 1 120 ? -5.280 -38.399 108.782 1.00 7.89 120 ARG B C 1
ATOM 5681 O O . ARG B 1 120 ? -4.773 -39.454 109.157 1.00 7.73 120 ARG B O 1
ATOM 5689 N N . GLU B 1 121 ? -4.602 -37.454 108.132 1.00 7.96 121 GLU B N 1
ATOM 5690 C CA . GLU B 1 121 ? -3.207 -37.620 107.823 1.00 8.63 121 GLU B CA 1
ATOM 5691 C C . GLU B 1 121 ? -2.351 -37.376 109.048 1.00 7.30 121 GLU B C 1
ATOM 5692 O O . GLU B 1 121 ? -1.394 -38.121 109.275 1.00 8.11 121 GLU B O 1
ATOM 5698 N N . ALA B 1 122 ? -2.656 -36.313 109.803 1.00 5.60 122 ALA B N 1
ATOM 5699 C CA . ALA B 1 122 ? -1.861 -35.987 110.992 1.00 5.29 122 ALA B CA 1
ATOM 5700 C C . ALA B 1 122 ? -1.788 -37.123 112.018 1.00 4.28 122 ALA B C 1
ATOM 5701 O O . ALA B 1 122 ? -0.724 -37.368 112.618 1.00 3.80 122 ALA B O 1
ATOM 5703 N N . VAL B 1 123 ? -2.897 -37.842 112.215 1.00 3.77 123 VAL B N 1
ATOM 5704 C CA . VAL B 1 123 ? -2.925 -38.934 113.235 1.00 5.66 123 VAL B CA 1
ATOM 5705 C C . VAL B 1 123 ? -2.018 -40.102 112.849 1.00 6.35 123 VAL B C 1
ATOM 5706 O O . VAL B 1 123 ? -1.568 -40.899 113.708 1.00 6.37 123 VAL B O 1
ATOM 5710 N N . LYS B 1 124 ? -1.758 -40.222 111.548 1.00 6.62 124 LYS B N 1
ATOM 5711 C CA . LYS B 1 124 ? -0.913 -41.282 110.989 1.00 6.96 124 LYS B CA 1
ATOM 5712 C C . LYS B 1 124 ? 0.555 -40.918 111.006 1.00 7.62 124 LYS B C 1
ATOM 5713 O O . LYS B 1 124 ? 1.445 -41.743 110.737 1.00 7.30 124 LYS B O 1
ATOM 5719 N N . ASN B 1 125 ? 0.831 -39.659 111.324 1.00 6.23 125 ASN B N 1
ATOM 5720 C CA . ASN B 1 125 ? 2.165 -39.106 111.234 1.00 6.72 125 ASN B CA 1
ATOM 5721 C C . ASN B 1 125 ? 2.560 -38.306 112.484 1.00 5.35 125 ASN B C 1
ATOM 5722 O O . ASN B 1 125 ? 3.017 -37.176 112.379 1.00 6.55 125 ASN B O 1
ATOM 5727 N N . PRO B 1 126 ? 2.433 -38.940 113.659 1.00 5.92 126 PRO B N 1
ATOM 5728 C CA . PRO B 1 126 ? 2.831 -38.200 114.860 1.00 5.81 126 PRO B CA 1
ATOM 5729 C C . PRO B 1 126 ? 4.333 -38.012 114.885 1.00 5.92 126 PRO B C 1
ATOM 5730 O O . PRO B 1 126 ? 5.104 -38.797 114.274 1.00 6.27 126 PRO B O 1
ATOM 5734 N N . ARG B 1 127 ? 4.745 -36.997 115.637 0.50 5.96 127 ARG B N 1
ATOM 5735 C CA . ARG B 1 127 ? 6.160 -36.710 115.807 0.50 6.52 127 ARG B CA 1
ATOM 5736 C C . ARG B 1 127 ? 6.557 -36.616 117.295 0.50 5.94 127 ARG B C 1
ATOM 5737 O O . ARG B 1 127 ? 5.698 -36.649 118.176 0.50 5.17 127 ARG B O 1
ATOM 5752 N N . GLU B 1 128 ? 7.861 -36.521 117.536 1.00 5.54 128 GLU B N 1
ATOM 5753 C CA . GLU B 1 128 ? 8.411 -36.355 118.858 1.00 5.86 128 GLU B CA 1
ATOM 5754 C C . GLU B 1 128 ? 8.053 -34.919 119.286 1.00 5.15 128 GLU B C 1
ATOM 5755 O O . GLU B 1 128 ? 7.929 -34.053 118.432 1.00 5.40 128 GLU B O 1
ATOM 5761 N N . ILE B 1 129 ? 7.918 -34.693 120.591 1.00 4.76 129 ILE B N 1
ATOM 5762 C CA . ILE B 1 129 ? 7.820 -33.340 121.137 1.00 7.10 129 ILE B CA 1
ATOM 5763 C C . ILE B 1 129 ? 9.079 -32.518 120.789 1.00 5.73 129 ILE B C 1
ATOM 5764 O O . ILE B 1 129 ? 10.214 -33.001 120.903 1.00 6.70 129 ILE B O 1
ATOM 5769 N N . ASP B 1 130 ? 8.847 -31.273 120.364 1.00 5.94 130 ASP B N 1
ATOM 5770 C CA . ASP B 1 130 ? 9.903 -30.384 119.906 1.00 5.16 130 ASP B CA 1
ATOM 5771 C C . ASP B 1 130 ? 10.434 -29.634 121.113 1.00 4.42 130 ASP B C 1
ATOM 5772 O O . ASP B 1 130 ? 9.824 -28.676 121.555 1.00 3.87 130 ASP B O 1
ATOM 5777 N N . MET B 1 131 ? 11.535 -30.106 121.662 1.00 4.71 131 MET B N 1
ATOM 5778 C CA . MET B 1 131 ? 11.995 -29.511 122.906 1.00 5.26 131 MET B CA 1
ATOM 5779 C C . MET B 1 131 ? 12.492 -28.085 122.744 1.00 5.55 131 MET B C 1
ATOM 5780 O O . MET B 1 131 ? 12.547 -27.390 123.754 1.00 5.88 131 MET B O 1
ATOM 5785 N N . LYS B 1 132 ? 12.865 -27.675 121.528 1.00 6.44 132 LYS B N 1
ATOM 5786 C CA . LYS B 1 132 ? 13.273 -26.282 121.289 1.00 7.75 132 LYS B CA 1
ATOM 5787 C C . LYS B 1 132 ? 12.105 -25.345 121.547 1.00 7.54 132 LYS B C 1
ATOM 5788 O O . LYS B 1 132 ? 12.242 -24.296 122.184 1.00 7.57 132 LYS B O 1
ATOM 5794 N N . LYS B 1 133 ? 10.938 -25.736 121.052 1.00 5.98 133 LYS B N 1
ATOM 5795 C CA . LYS B 1 133 ? 9.727 -24.981 121.248 1.00 7.57 133 LYS B CA 1
ATOM 5796 C C . LYS B 1 133 ? 9.392 -24.943 122.740 1.00 5.87 133 LYS B C 1
ATOM 5797 O O . LYS B 1 133 ? 9.050 -23.876 123.280 1.00 5.33 133 LYS B O 1
ATOM 5803 N N . VAL B 1 134 ? 9.530 -26.093 123.403 1.00 5.70 134 VAL B N 1
ATOM 5804 C CA . VAL B 1 134 ? 9.283 -26.214 124.849 1.00 5.06 134 VAL B CA 1
ATOM 5805 C C . VAL B 1 134 ? 10.161 -25.252 125.652 1.00 5.56 134 VAL B C 1
ATOM 5806 O O . VAL B 1 134 ? 9.658 -24.479 126.499 1.00 5.70 134 VAL B O 1
ATOM 5810 N N . ARG B 1 135 ? 11.451 -25.292 125.357 1.00 5.81 135 ARG B N 1
ATOM 5811 C CA . ARG B 1 135 ? 12.404 -24.392 126.011 1.00 6.56 135 ARG B CA 1
ATOM 5812 C C . ARG B 1 135 ? 12.148 -22.917 125.799 1.00 6.78 135 ARG B C 1
ATOM 5813 O O . ARG B 1 135 ? 12.342 -22.128 126.742 1.00 6.52 135 ARG B O 1
ATOM 5821 N N . ALA B 1 136 ? 11.705 -22.542 124.599 1.00 6.19 136 ALA B N 1
ATOM 5822 C CA . ALA B 1 136 ? 11.337 -21.133 124.357 1.00 6.27 136 ALA B CA 1
ATOM 5823 C C . ALA B 1 136 ? 10.113 -20.750 125.208 1.00 6.24 136 ALA B C 1
ATOM 5824 O O . ALA B 1 136 ? 10.019 -19.642 125.776 1.00 5.98 136 ALA B O 1
ATOM 5826 N N . GLN B 1 137 ? 9.132 -21.637 125.290 1.00 5.23 137 GLN B N 1
ATOM 5827 C CA . GLN B 1 137 ? 7.966 -21.360 126.126 1.00 5.34 137 GLN B CA 1
ATOM 5828 C C . GLN B 1 137 ? 8.315 -21.261 127.612 1.00 5.14 137 GLN B C 1
ATOM 5829 O O . GLN B 1 137 ? 7.871 -20.321 128.295 1.00 6.00 137 GLN B O 1
ATOM 5835 N N . LEU B 1 138 ? 9.099 -22.210 128.115 1.00 5.12 138 LEU B N 1
ATOM 5836 C CA . LEU B 1 138 ? 9.543 -22.154 129.524 1.00 5.24 138 LEU B CA 1
ATOM 5837 C C . LEU B 1 138 ? 10.382 -20.908 129.819 1.00 5.87 138 LEU B C 1
ATOM 5838 O O . LEU B 1 138 ? 10.183 -20.270 130.862 1.00 5.74 138 LEU B O 1
ATOM 5843 N N . ALA B 1 139 ? 11.285 -20.543 128.908 1.00 5.54 139 ALA B N 1
ATOM 5844 C CA . ALA B 1 139 ? 12.058 -19.303 129.105 1.00 6.04 139 ALA B CA 1
ATOM 5845 C C . ALA B 1 139 ? 11.127 -18.106 129.246 1.00 6.60 139 ALA B C 1
ATOM 5846 O O . ALA B 1 139 ? 11.346 -17.271 130.118 1.00 5.27 139 ALA B O 1
ATOM 5848 N N . ARG B 1 140 ? 10.087 -18.017 128.426 1.00 6.06 140 ARG B N 1
ATOM 5849 C CA . ARG B 1 140 ? 9.131 -16.903 128.497 1.00 7.73 140 ARG B CA 1
ATOM 5850 C C . ARG B 1 140 ? 8.489 -16.909 129.883 1.00 7.70 140 ARG B C 1
ATOM 5851 O O . ARG B 1 140 ? 8.432 -15.878 130.556 1.00 7.96 140 ARG B O 1
ATOM 5859 N N . ARG B 1 141 ? 8.067 -18.086 130.338 1.00 6.97 141 ARG B N 1
ATOM 5860 C CA . ARG B 1 141 ? 7.419 -18.203 131.655 1.00 7.83 141 ARG B CA 1
ATOM 5861 C C . ARG B 1 141 ? 8.338 -17.748 132.758 1.00 7.58 141 ARG B C 1
ATOM 5862 O O . ARG B 1 141 ? 7.882 -17.012 133.670 1.00 8.28 141 ARG B O 1
ATOM 5870 N N . ILE B 1 142 ? 9.605 -18.160 132.675 1.00 7.00 142 ILE B N 1
ATOM 5871 C CA . ILE B 1 142 ? 10.630 -17.784 133.664 1.00 7.23 142 ILE B CA 1
ATOM 5872 C C . ILE B 1 142 ? 10.947 -16.284 133.657 1.00 7.40 142 ILE B C 1
ATOM 5873 O O . ILE B 1 142 ? 10.986 -15.667 134.727 1.00 6.22 142 ILE B O 1
ATOM 5878 N N . LEU B 1 143 ? 11.143 -15.689 132.478 1.00 7.17 143 LEU B N 1
ATOM 5879 C CA . LEU B 1 143 ? 11.356 -14.237 132.385 1.00 8.10 143 LEU B CA 1
ATOM 5880 C C . LEU B 1 143 ? 10.189 -13.503 133.047 1.00 8.46 143 LEU B C 1
ATOM 5881 O O . LEU B 1 143 ? 10.415 -12.576 133.834 1.00 9.47 143 LEU B O 1
ATOM 5886 N N . ASP B 1 144 ? 8.971 -13.902 132.713 1.00 8.96 144 ASP B N 1
ATOM 5887 C CA . ASP B 1 144 ? 7.784 -13.238 133.247 1.00 10.41 144 ASP B CA 1
ATOM 5888 C C . ASP B 1 144 ? 7.681 -13.425 134.766 1.00 10.63 144 ASP B C 1
ATOM 5889 O O . ASP B 1 144 ? 7.278 -12.494 135.473 1.00 11.19 144 ASP B O 1
ATOM 5894 N N . ARG B 1 145 ? 8.031 -14.610 135.253 1.00 11.07 145 ARG B N 1
ATOM 5895 C CA . ARG B 1 145 ? 8.039 -14.899 136.698 1.00 12.32 145 ARG B CA 1
ATOM 5896 C C . ARG B 1 145 ? 9.098 -14.063 137.442 1.00 11.94 145 ARG B C 1
ATOM 5897 O O . ARG B 1 145 ? 8.828 -13.499 138.531 1.00 11.90 145 ARG B O 1
ATOM 5905 N N . ILE B 1 146 ? 10.303 -13.951 136.882 1.00 10.96 146 ILE B N 1
ATOM 5906 C CA . ILE B 1 146 ? 11.320 -13.090 137.493 1.00 10.98 146 ILE B CA 1
ATOM 5907 C C . ILE B 1 146 ? 10.824 -11.637 137.625 1.00 11.17 146 ILE B C 1
ATOM 5908 O O . ILE B 1 146 ? 10.975 -11.025 138.689 1.00 11.16 146 ILE B O 1
ATOM 5913 N N . VAL B 1 147 ? 10.232 -11.099 136.562 1.00 11.45 147 VAL B N 1
ATOM 5914 C CA . VAL B 1 147 ? 9.785 -9.691 136.558 1.00 11.82 147 VAL B CA 1
ATOM 5915 C C . VAL B 1 147 ? 8.578 -9.509 137.486 1.00 12.65 147 VAL B C 1
ATOM 5916 O O . VAL B 1 147 ? 8.508 -8.540 138.256 1.00 11.62 147 VAL B O 1
ATOM 5920 N N . GLY B 1 148 ? 7.642 -10.448 137.415 1.00 13.53 148 GLY B N 1
ATOM 5921 C CA . GLY B 1 148 ? 6.377 -10.345 138.137 1.00 15.71 148 GLY B CA 1
ATOM 5922 C C . GLY B 1 148 ? 6.581 -10.462 139.634 1.00 16.80 148 GLY B C 1
ATOM 5923 O O . GLY B 1 148 ? 6.068 -9.644 140.412 1.00 17.71 148 GLY B O 1
ATOM 5924 N N . TYR B 1 149 ? 7.367 -11.448 140.053 1.00 17.76 149 TYR B N 1
ATOM 5925 C CA . TYR B 1 149 ? 7.600 -11.669 141.482 1.00 18.47 149 TYR B CA 1
ATOM 5926 C C . TYR B 1 149 ? 8.564 -10.706 142.138 1.00 17.87 149 TYR B C 1
ATOM 5927 O O . TYR B 1 149 ? 8.621 -10.599 143.372 1.00 17.61 149 TYR B O 1
ATOM 5936 N N . SER B 1 150 ? 9.319 -9.998 141.313 1.00 17.06 150 SER B N 1
ATOM 5937 C CA . SER B 1 150 ? 10.213 -8.975 141.817 1.00 17.10 150 SER B CA 1
ATOM 5938 C C . SER B 1 150 ? 9.451 -7.658 141.929 1.00 17.13 150 SER B C 1
ATOM 5939 O O . SER B 1 150 ? 9.475 -7.032 142.992 1.00 16.76 150 SER B O 1
ATOM 5942 N N . LEU B 1 151 ? 8.774 -7.260 140.849 1.00 17.24 151 LEU B N 1
ATOM 5943 C CA . LEU B 1 151 ? 8.173 -5.922 140.766 1.00 17.69 151 LEU B CA 1
ATOM 5944 C C . LEU B 1 151 ? 6.785 -5.749 141.371 1.00 17.97 151 LEU B C 1
ATOM 5945 O O . LEU B 1 151 ? 6.481 -4.683 141.910 1.00 17.54 151 LEU B O 1
ATOM 5950 N N . SER B 1 152 ? 5.942 -6.774 141.267 1.00 18.45 152 SER B N 1
ATOM 5951 C CA . SER B 1 152 ? 4.569 -6.692 141.781 1.00 19.33 152 SER B CA 1
ATOM 5952 C C . SER B 1 152 ? 4.451 -6.422 143.286 1.00 20.11 152 SER B C 1
ATOM 5953 O O . SER B 1 152 ? 3.582 -5.644 143.682 1.00 19.89 152 SER B O 1
ATOM 5956 N N . PRO B 1 153 ? 5.303 -7.047 144.127 1.00 20.72 153 PRO B N 1
ATOM 5957 C CA . PRO B 1 153 ? 5.326 -6.626 145.533 1.00 21.47 153 PRO B CA 1
ATOM 5958 C C . PRO B 1 153 ? 5.725 -5.157 145.756 1.00 22.45 153 PRO B C 1
ATOM 5959 O O . PRO B 1 153 ? 5.132 -4.493 146.610 1.00 22.41 153 PRO B O 1
ATOM 5963 N N . VAL B 1 154 ? 6.701 -4.659 144.992 1.00 23.30 154 VAL B N 1
ATOM 5964 C CA . VAL B 1 154 ? 7.177 -3.273 145.095 1.00 24.34 154 VAL B CA 1
ATOM 5965 C C . VAL B 1 154 ? 6.061 -2.311 144.668 1.00 25.41 154 VAL B C 1
ATOM 5966 O O . VAL B 1 154 ? 5.803 -1.310 145.342 1.00 25.48 154 VAL B O 1
ATOM 5970 N N . LEU B 1 155 ? 5.406 -2.620 143.549 1.00 26.81 155 LEU B N 1
ATOM 5971 C CA . LEU B 1 155 ? 4.320 -1.785 143.031 1.00 28.48 155 LEU B CA 1
ATOM 5972 C C . LEU B 1 155 ? 3.095 -1.798 143.941 1.00 29.97 155 LEU B C 1
ATOM 5973 O O . LEU B 1 155 ? 2.361 -0.806 143.993 1.00 30.18 155 LEU B O 1
ATOM 5978 N N . TRP B 1 156 ? 2.885 -2.913 144.642 1.00 31.72 156 TRP B N 1
ATOM 5979 C CA . TRP B 1 156 ? 1.769 -3.035 145.569 1.00 33.83 156 TRP B CA 1
ATOM 5980 C C . TRP B 1 156 ? 1.997 -2.165 146.801 1.00 34.21 156 TRP B C 1
ATOM 5981 O O . TRP B 1 156 ? 1.067 -1.509 147.278 1.00 34.45 156 TRP B O 1
ATOM 5992 N N . ARG B 1 157 ? 3.236 -2.175 147.296 1.00 34.72 157 ARG B N 1
ATOM 5993 C CA . ARG B 1 157 ? 3.685 -1.331 148.410 1.00 35.04 157 ARG B CA 1
ATOM 5994 C C . ARG B 1 157 ? 3.514 0.175 148.149 1.00 34.89 157 ARG B C 1
ATOM 5995 O O . ARG B 1 157 ? 3.131 0.923 149.051 1.00 35.34 157 ARG B O 1
ATOM 6003 N N . ASN B 1 158 ? 3.780 0.608 146.919 1.00 34.79 158 ASN B N 1
ATOM 6004 C CA . ASN B 1 158 ? 3.850 2.030 146.580 1.00 34.59 158 ASN B CA 1
ATOM 6005 C C . ASN B 1 158 ? 2.679 2.656 145.814 1.00 34.71 158 ASN B C 1
ATOM 6006 O O . ASN B 1 158 ? 2.379 3.842 145.999 1.00 34.29 158 ASN B O 1
ATOM 6011 N N . PHE B 1 159 ? 2.036 1.874 144.948 1.00 34.74 159 PHE B N 1
ATOM 6012 C CA . PHE B 1 159 ? 0.932 2.388 144.137 1.00 34.98 159 PHE B CA 1
ATOM 6013 C C . PHE B 1 159 ? -0.314 1.512 144.198 1.00 35.44 159 PHE B C 1
ATOM 6014 O O . PHE B 1 159 ? -1.280 1.773 143.475 1.00 35.26 159 PHE B O 1
ATOM 6022 N N . LYS B 1 160 ? -0.290 0.491 145.057 1.00 36.11 160 LYS B N 1
ATOM 6023 C CA . LYS B 1 160 ? -1.338 -0.543 145.122 1.00 36.94 160 LYS B CA 1
ATOM 6024 C C . LYS B 1 160 ? -1.784 -1.040 143.737 1.00 37.43 160 LYS B C 1
ATOM 6025 O O . LYS B 1 160 ? -2.963 -0.974 143.367 1.00 37.54 160 LYS B O 1
ATOM 6031 N N . SER B 1 161 ? -0.800 -1.535 142.987 1.00 38.12 161 SER B N 1
ATOM 6032 C CA . SER B 1 161 ? -0.968 -2.047 141.623 1.00 38.46 161 SER B CA 1
ATOM 6033 C C . SER B 1 161 ? 0.125 -3.087 141.333 1.00 38.75 161 SER B C 1
ATOM 6034 O O . SER B 1 161 ? 0.812 -3.527 142.252 1.00 38.92 161 SER B O 1
ATOM 6037 N N . ASN B 1 162 ? 0.291 -3.484 140.072 1.00 39.15 162 ASN B N 1
ATOM 6038 C CA . ASN B 1 162 ? 1.055 -4.698 139.733 1.00 39.39 162 ASN B CA 1
ATOM 6039 C C . ASN B 1 162 ? 1.597 -4.772 138.301 1.00 39.25 162 ASN B C 1
ATOM 6040 O O . ASN B 1 162 ? 1.231 -3.958 137.453 1.00 39.59 162 ASN B O 1
ATOM 6045 N N . LEU B 1 163 ? 2.464 -5.752 138.033 1.00 38.95 163 LEU B N 1
ATOM 6046 C CA . LEU B 1 163 ? 3.047 -5.930 136.697 1.00 38.51 163 LEU B CA 1
ATOM 6047 C C . LEU B 1 163 ? 3.208 -7.392 136.211 1.00 38.24 163 LEU B C 1
ATOM 6048 O O . LEU B 1 163 ? 4.312 -7.823 135.871 1.00 38.92 163 LEU B O 1
ATOM 6053 N N . SER B 1 164 ? 2.115 -8.123 136.197 1.00 37.29 164 SER B N 1
ATOM 6054 C CA . SER B 1 164 ? 2.104 -9.488 135.650 1.00 36.21 164 SER B CA 1
ATOM 6055 C C . SER B 1 164 ? 2.239 -9.323 134.129 1.00 34.77 164 SER B C 1
ATOM 6056 O O . SER B 1 164 ? 2.098 -8.228 133.598 1.00 34.76 164 SER B O 1
ATOM 6059 N N . ALA B 1 165 ? 2.526 -10.418 133.408 1.00 33.00 165 ALA B N 1
ATOM 6060 C CA . ALA B 1 165 ? 2.777 -10.417 131.940 1.00 30.47 165 ALA B CA 1
ATOM 6061 C C . ALA B 1 165 ? 3.754 -9.301 131.529 1.00 28.56 165 ALA B C 1
ATOM 6062 O O . ALA B 1 165 ? 3.779 -8.802 130.359 1.00 27.30 165 ALA B O 1
ATOM 6064 N N . GLY B 1 166 ? 4.564 -8.996 132.552 1.00 25.76 166 GLY B N 1
ATOM 6065 C CA . GLY B 1 166 ? 5.342 -7.774 132.779 1.00 22.28 166 GLY B CA 1
ATOM 6066 C C . GLY B 1 166 ? 6.082 -6.998 131.702 1.00 19.21 166 GLY B C 1
ATOM 6067 O O . GLY B 1 166 ? 5.841 -5.795 131.548 1.00 18.80 166 GLY B O 1
ATOM 6068 N N . ARG B 1 167 ? 6.999 -7.662 131.005 1.00 15.25 167 ARG B N 1
ATOM 6069 C CA . ARG B 1 167 ? 7.866 -6.978 130.059 1.00 13.17 167 ARG B CA 1
ATOM 6070 C C . ARG B 1 167 ? 7.062 -6.413 128.871 1.00 10.32 167 ARG B C 1
ATOM 6071 O O . ARG B 1 167 ? 7.200 -5.235 128.492 1.00 7.83 167 ARG B O 1
ATOM 6079 N N . VAL B 1 168 ? 6.252 -7.267 128.256 1.00 9.03 168 VAL B N 1
ATOM 6080 C CA . VAL B 1 168 ? 5.517 -6.856 127.048 1.00 7.76 168 VAL B CA 1
ATOM 6081 C C . VAL B 1 168 ? 4.441 -5.830 127.428 1.00 8.01 168 VAL B C 1
ATOM 6082 O O . VAL B 1 168 ? 4.187 -4.878 126.673 1.00 7.12 168 VAL B O 1
ATOM 6086 N N . GLN B 1 169 ? 3.810 -6.045 128.588 1.00 6.13 169 GLN B N 1
ATOM 6087 C CA . GLN B 1 169 ? 2.804 -5.129 129.127 1.00 7.33 169 GLN B CA 1
ATOM 6088 C C . GLN B 1 169 ? 3.398 -3.758 129.323 1.00 5.48 169 GLN B C 1
ATOM 6089 O O . GLN B 1 169 ? 2.823 -2.775 128.876 1.00 5.05 169 GLN B O 1
ATOM 6095 N N . SER B 1 170 ? 4.534 -3.692 129.991 0.50 4.55 170 SER B N 1
ATOM 6096 C CA . SER B 1 170 ? 5.153 -2.388 130.256 0.50 4.36 170 SER B CA 1
ATOM 6097 C C . SER B 1 170 ? 5.635 -1.718 128.970 0.50 4.70 170 SER B C 1
ATOM 6098 O O . SER B 1 170 ? 5.504 -0.502 128.816 0.50 4.51 170 SER B O 1
ATOM 6103 N N . ALA B 1 171 ? 6.198 -2.479 128.029 1.00 3.63 171 ALA B N 1
ATOM 6104 C CA . ALA B 1 171 ? 6.598 -1.869 126.759 1.00 3.48 171 ALA B CA 1
ATOM 6105 C C . ALA B 1 171 ? 5.436 -1.255 125.967 1.00 3.32 171 ALA B C 1
ATOM 6106 O O . ALA B 1 171 ? 5.570 -0.194 125.340 1.00 3.79 171 ALA B O 1
ATOM 6108 N N . THR B 1 172 ? 4.303 -1.949 125.976 1.00 2.45 172 THR B N 1
ATOM 6109 C CA . THR B 1 172 ? 3.096 -1.509 125.296 1.00 2.97 172 THR B CA 1
ATOM 6110 C C . THR B 1 172 ? 2.491 -0.251 125.986 1.00 2.86 172 THR B C 1
ATOM 6111 O O . THR B 1 172 ? 2.072 0.699 125.283 1.00 3.27 172 THR B O 1
ATOM 6115 N N . LEU B 1 173 ? 2.513 -0.239 127.318 1.00 2.45 173 LEU B N 1
ATOM 6116 C CA . LEU B 1 173 ? 2.053 0.940 128.075 1.00 2.38 173 LEU B CA 1
ATOM 6117 C C . LEU B 1 173 ? 2.909 2.148 127.676 1.00 2.54 173 LEU B C 1
ATOM 6118 O O . LEU B 1 173 ? 2.394 3.248 127.492 1.00 2.73 173 LEU B O 1
ATOM 6123 N N . LYS B 1 174 ? 4.214 1.934 127.551 1.00 3.00 174 LYS B N 1
ATOM 6124 C CA . LYS B 1 174 ? 5.138 3.006 127.160 1.00 3.86 174 LYS B CA 1
ATOM 6125 C C . LYS B 1 174 ? 4.761 3.587 125.799 1.00 3.14 174 LYS B C 1
ATOM 6126 O O . LYS B 1 174 ? 4.815 4.794 125.611 1.00 2.55 174 LYS B O 1
ATOM 6132 N N . LEU B 1 175 ? 4.378 2.736 124.838 1.00 3.19 175 LEU B N 1
ATOM 6133 C CA . LEU B 1 175 ? 3.992 3.243 123.526 1.00 3.13 175 LEU B CA 1
ATOM 6134 C C . LEU B 1 175 ? 2.824 4.239 123.679 1.00 3.69 175 LEU B C 1
ATOM 6135 O O . LEU B 1 175 ? 2.814 5.288 123.037 1.00 3.08 175 LEU B O 1
ATOM 6140 N N . VAL B 1 176 ? 1.843 3.866 124.496 1.00 2.46 176 VAL B N 1
ATOM 6141 C CA . VAL B 1 176 ? 0.652 4.686 124.716 1.00 3.09 176 VAL B CA 1
ATOM 6142 C C . VAL B 1 176 ? 1.014 5.990 125.389 1.00 2.66 176 VAL B C 1
ATOM 6143 O O . VAL B 1 176 ? 0.518 7.039 125.003 1.00 2.27 176 VAL B O 1
ATOM 6147 N N . CYS B 1 177 ? 1.859 5.924 126.407 1.00 2.00 177 CYS B N 1
ATOM 6148 C CA . CYS B 1 177 ? 2.347 7.157 127.063 1.00 2.00 177 CYS B CA 1
ATOM 6149 C C . CYS B 1 177 ? 3.140 8.079 126.117 1.00 2.70 177 CYS B C 1
ATOM 6150 O O . CYS B 1 177 ? 2.980 9.303 126.129 1.00 2.69 177 CYS B O 1
ATOM 6153 N N . ASP B 1 178 ? 3.969 7.470 125.274 1.00 3.75 178 ASP B N 1
ATOM 6154 C CA . ASP B 1 178 ? 4.802 8.216 124.353 1.00 4.65 178 ASP B CA 1
ATOM 6155 C C . ASP B 1 178 ? 3.951 8.966 123.336 1.00 3.84 178 ASP B C 1
ATOM 6156 O O . ASP B 1 178 ? 4.250 10.120 123.020 1.00 4.38 178 ASP B O 1
ATOM 6161 N N . ARG B 1 179 ? 2.895 8.327 122.857 1.00 2.83 179 ARG B N 1
ATOM 6162 C CA . ARG B 1 179 ? 1.994 8.916 121.861 1.00 4.16 179 ARG B CA 1
ATOM 6163 C C . ARG B 1 179 ? 1.264 10.093 122.526 1.00 3.35 179 ARG B C 1
ATOM 6164 O O . ARG B 1 179 ? 1.091 11.150 121.918 1.00 3.29 179 ARG B O 1
ATOM 6172 N N . GLU B 1 180 ? 0.901 9.926 123.799 1.00 2.24 180 GLU B N 1
ATOM 6173 C CA . GLU B 1 180 ? 0.196 10.983 124.513 1.00 3.42 180 GLU B CA 1
ATOM 6174 C C . GLU B 1 180 ? 1.106 12.201 124.676 1.00 3.32 180 GLU B C 1
ATOM 6175 O O . GLU B 1 180 ? 0.633 13.341 124.562 1.00 3.77 180 GLU B O 1
ATOM 6181 N N . ARG B 1 181 ? 2.391 11.996 124.951 1.00 3.57 181 ARG B N 1
ATOM 6182 C CA . ARG B 1 181 ? 3.299 13.150 125.061 1.00 5.17 181 ARG B CA 1
ATOM 6183 C C . ARG B 1 181 ? 3.469 13.847 123.700 1.00 5.52 181 ARG B C 1
ATOM 6184 O O . ARG B 1 181 ? 3.558 15.056 123.629 1.00 5.06 181 ARG B O 1
ATOM 6192 N N . GLU B 1 182 ? 3.521 13.079 122.623 1.00 6.92 182 GLU B N 1
ATOM 6193 C CA . GLU B 1 182 ? 3.609 13.666 121.282 1.00 8.16 182 GLU B CA 1
ATOM 6194 C C . GLU B 1 182 ? 2.413 14.557 120.991 1.00 7.84 182 GLU B C 1
ATOM 6195 O O . GLU B 1 182 ? 2.587 15.629 120.429 1.00 8.96 182 GLU B O 1
ATOM 6201 N N . ILE B 1 183 ? 1.225 14.117 121.395 1.00 6.86 183 ILE B N 1
ATOM 6202 C CA . ILE B 1 183 ? 0.009 14.905 121.222 1.00 6.54 183 ILE B CA 1
ATOM 6203 C C . ILE B 1 183 ? 0.067 16.112 122.131 1.00 6.06 183 ILE B C 1
ATOM 6204 O O . ILE B 1 183 ? -0.274 17.224 121.708 1.00 6.56 183 ILE B O 1
ATOM 6209 N N . LEU B 1 184 ? 0.501 15.917 123.378 1.00 5.04 184 LEU B N 1
ATOM 6210 C CA . LEU B 1 184 ? 0.511 17.031 124.339 1.00 4.51 184 LEU B CA 1
ATOM 6211 C C . LEU B 1 184 ? 1.395 18.170 123.831 1.00 5.23 184 LEU B C 1
ATOM 6212 O O . LEU B 1 184 ? 1.054 19.346 123.989 1.00 6.17 184 LEU B O 1
ATOM 6217 N N . ARG B 1 185 ? 2.525 17.804 123.245 1.00 6.11 185 ARG B N 1
ATOM 6218 C CA . ARG B 1 185 ? 3.555 18.770 122.863 1.00 9.20 185 ARG B CA 1
ATOM 6219 C C . ARG B 1 185 ? 3.319 19.367 121.486 1.00 9.56 185 ARG B C 1
ATOM 6220 O O . ARG B 1 185 ? 4.021 20.307 121.090 1.00 9.94 185 ARG B O 1
ATOM 6228 N N . PHE B 1 186 ? 2.333 18.845 120.771 1.00 9.84 186 PHE B N 1
ATOM 6229 C CA . PHE B 1 186 ? 2.073 19.329 119.416 1.00 10.37 186 PHE B CA 1
ATOM 6230 C C . PHE B 1 186 ? 1.589 20.788 119.362 1.00 11.22 186 PHE B C 1
ATOM 6231 O O . PHE B 1 186 ? 0.725 21.208 120.143 1.00 11.83 186 PHE B O 1
ATOM 6239 N N . VAL B 1 187 ? 2.148 21.568 118.434 1.00 12.73 187 VAL B N 1
ATOM 6240 C CA . VAL B 1 187 ? 1.734 22.967 118.252 1.00 13.39 187 VAL B CA 1
ATOM 6241 C C . VAL B 1 187 ? 1.125 23.113 116.838 1.00 13.85 187 VAL B C 1
ATOM 6242 O O . VAL B 1 187 ? 1.868 23.072 115.866 1.00 14.20 187 VAL B O 1
ATOM 6246 N N . PRO B 1 188 ? -0.208 23.243 116.734 1.00 14.08 188 PRO B N 1
ATOM 6247 C CA . PRO B 1 188 ? -0.799 23.290 115.372 1.00 14.59 188 PRO B CA 1
ATOM 6248 C C . PRO B 1 188 ? -0.372 24.558 114.625 1.00 14.98 188 PRO B C 1
ATOM 6249 O O . PRO B 1 188 ? -0.167 25.598 115.264 1.00 15.01 188 PRO B O 1
ATOM 6253 N N . LYS B 1 189 ? -0.224 24.444 113.300 1.00 15.71 189 LYS B N 1
ATOM 6254 C CA . LYS B 1 189 ? 0.167 25.532 112.382 1.00 16.01 189 LYS B CA 1
ATOM 6255 C C . LYS B 1 189 ? -1.080 25.818 111.519 1.00 14.83 189 LYS B C 1
ATOM 6256 O O . LYS B 1 189 ? -1.671 24.879 110.980 1.00 13.37 189 LYS B O 1
ATOM 6262 N N . LYS B 1 190 ? -1.507 27.081 111.413 1.00 13.54 190 LYS B N 1
ATOM 6263 C CA . LYS B 1 190 ? -2.654 27.380 110.538 1.00 12.73 190 LYS B CA 1
ATOM 6264 C C . LYS B 1 190 ? -2.148 27.491 109.105 1.00 11.25 190 LYS B C 1
ATOM 6265 O O . LYS B 1 190 ? -1.033 27.946 108.874 1.00 10.00 190 LYS B O 1
ATOM 6271 N N . TYR B 1 191 ? -2.965 27.061 108.142 1.00 10.08 191 TYR B N 1
ATOM 6272 C CA . TYR B 1 191 ? -2.572 27.141 106.732 1.00 9.50 191 TYR B CA 1
ATOM 6273 C C . TYR B 1 191 ? -3.831 27.160 105.892 1.00 8.23 191 TYR B C 1
ATOM 6274 O O . TYR B 1 191 ? -4.916 26.911 106.427 1.00 7.44 191 TYR B O 1
ATOM 6283 N N . HIS B 1 192 ? -3.690 27.447 104.592 1.00 6.93 192 HIS B N 1
ATOM 6284 C CA . HIS B 1 192 ? -4.812 27.340 103.644 1.00 6.51 192 HIS B CA 1
ATOM 6285 C C . HIS B 1 192 ? -4.765 26.089 102.770 1.00 7.28 192 HIS B C 1
ATOM 6286 O O . HIS B 1 192 ? -3.751 25.799 102.187 1.00 7.23 192 HIS B O 1
ATOM 6293 N N . ARG B 1 193 ? -5.859 25.338 102.708 1.00 6.71 193 ARG B N 1
ATOM 6294 C CA . ARG B 1 193 ? -5.997 24.297 101.719 1.00 7.00 193 ARG B CA 1
ATOM 6295 C C . ARG B 1 193 ? -6.678 24.983 100.522 1.00 6.31 193 ARG B C 1
ATOM 6296 O O . ARG B 1 193 ? -7.759 25.580 100.666 1.00 5.46 193 ARG B O 1
ATOM 6304 N N . ILE B 1 194 ? -6.046 24.899 99.350 1.00 5.22 194 ILE B N 1
ATOM 6305 C CA . ILE B 1 194 ? -6.600 25.614 98.194 1.00 4.52 194 ILE B CA 1
ATOM 6306 C C . ILE B 1 194 ? -6.761 24.608 97.070 1.00 5.46 194 ILE B C 1
ATOM 6307 O O . ILE B 1 194 ? -5.789 23.938 96.694 1.00 4.46 194 ILE B O 1
ATOM 6312 N N . THR B 1 195 ? -7.986 24.471 96.561 1.00 5.63 195 THR B N 1
ATOM 6313 C CA . THR B 1 195 ? -8.181 23.486 95.508 1.00 7.49 195 THR B CA 1
ATOM 6314 C C . THR B 1 195 ? -8.889 24.160 94.342 1.00 7.18 195 THR B C 1
ATOM 6315 O O . THR B 1 195 ? -9.635 25.107 94.526 1.00 7.49 195 THR B O 1
ATOM 6319 N N . VAL B 1 196 ? -8.641 23.650 93.145 1.00 7.04 196 VAL B N 1
ATOM 6320 C CA . VAL B 1 196 ? -9.414 24.064 91.976 1.00 6.92 196 VAL B CA 1
ATOM 6321 C C . VAL B 1 196 ? -10.257 22.890 91.494 1.00 6.29 196 VAL B C 1
ATOM 6322 O O . VAL B 1 196 ? -9.822 21.742 91.530 1.00 5.72 196 VAL B O 1
ATOM 6326 N N . ASN B 1 197 ? -11.468 23.203 91.045 1.00 7.09 197 ASN B N 1
ATOM 6327 C CA . ASN B 1 197 ? -12.442 22.183 90.678 1.00 8.38 197 ASN B CA 1
ATOM 6328 C C . ASN B 1 197 ? -12.922 22.488 89.295 1.00 7.15 197 ASN B C 1
ATOM 6329 O O . ASN B 1 197 ? -13.235 23.620 89.001 1.00 6.34 197 ASN B O 1
ATOM 6334 N N . PHE B 1 198 ? -12.932 21.471 88.439 1.00 8.25 198 PHE B N 1
ATOM 6335 C CA . PHE B 1 198 ? -13.342 21.665 87.059 1.00 10.29 198 PHE B CA 1
ATOM 6336 C C . PHE B 1 198 ? -13.767 20.324 86.505 1.00 11.03 198 PHE B C 1
ATOM 6337 O O . PHE B 1 198 ? -13.129 19.313 86.762 1.00 10.28 198 PHE B O 1
ATOM 6345 N N . ASP B 1 199 ? -14.867 20.297 85.746 1.00 13.20 199 ASP B N 1
ATOM 6346 C CA . ASP B 1 199 ? -15.236 19.067 85.020 1.00 15.70 199 ASP B CA 1
ATOM 6347 C C . ASP B 1 199 ? -15.186 17.769 85.857 1.00 15.80 199 ASP B C 1
ATOM 6348 O O . ASP B 1 199 ? -14.724 16.734 85.376 1.00 16.61 199 ASP B O 1
ATOM 6353 N N . GLY B 1 200 ? -15.625 17.805 87.115 1.00 16.29 200 GLY B N 1
ATOM 6354 C CA . GLY B 1 200 ? -15.535 16.618 87.989 1.00 15.62 200 GLY B CA 1
ATOM 6355 C C . GLY B 1 200 ? -14.172 16.284 88.597 1.00 15.38 200 GLY B C 1
ATOM 6356 O O . GLY B 1 200 ? -14.027 15.305 89.334 1.00 16.95 200 GLY B O 1
ATOM 6357 N N . LEU B 1 201 ? -13.167 17.109 88.306 1.00 13.55 201 LEU B N 1
ATOM 6358 C CA . LEU B 1 201 ? -11.802 16.894 88.745 1.00 12.07 201 LEU B CA 1
ATOM 6359 C C . LEU B 1 201 ? -11.433 17.918 89.814 1.00 10.87 201 LEU B C 1
ATOM 6360 O O . LEU B 1 201 ? -12.107 18.931 89.967 1.00 10.47 201 LEU B O 1
ATOM 6365 N N . THR B 1 202 ? -10.371 17.612 90.559 0.50 10.83 202 THR B N 1
ATOM 6366 C CA . THR B 1 202 ? -9.825 18.549 91.551 0.50 10.46 202 THR B CA 1
ATOM 6367 C C . THR B 1 202 ? -8.305 18.531 91.444 0.50 9.86 202 THR B C 1
ATOM 6368 O O . THR B 1 202 ? -7.696 17.526 91.003 0.50 10.42 202 THR B O 1
ATOM 6375 N N . ALA B 1 203 ? -7.686 19.633 91.856 1.00 7.75 203 ALA B N 1
ATOM 6376 C CA . ALA B 1 203 ? -6.247 19.744 91.937 1.00 6.20 203 ALA B CA 1
ATOM 6377 C C . ALA B 1 203 ? -5.925 20.681 93.071 1.00 5.96 203 ALA B C 1
ATOM 6378 O O . ALA B 1 203 ? -6.688 21.597 93.359 1.00 5.92 203 ALA B O 1
ATOM 6380 N N . GLU B 1 204 ? -4.784 20.446 93.704 1.00 5.98 204 GLU B N 1
ATOM 6381 C CA . GLU B 1 204 ? -4.393 21.215 94.897 1.00 6.40 204 GLU B CA 1
ATOM 6382 C C . GLU B 1 204 ? -3.286 22.161 94.547 1.00 5.84 204 GLU B C 1
ATOM 6383 O O . GLU B 1 204 ? -2.410 21.829 93.739 1.00 6.32 204 GLU B O 1
ATOM 6389 N N . ILE B 1 205 ? -3.258 23.303 95.210 1.00 5.86 205 ILE B N 1
ATOM 6390 C CA . ILE B 1 205 ? -2.226 24.291 94.913 1.00 7.32 205 ILE B CA 1
ATOM 6391 C C . ILE B 1 205 ? -0.854 23.654 95.161 1.00 9.16 205 ILE B C 1
ATOM 6392 O O . ILE B 1 205 ? -0.702 22.860 96.091 1.00 9.76 205 ILE B O 1
ATOM 6397 N N . ASP B 1 206 ? 0.090 23.976 94.280 1.00 9.68 206 ASP B N 1
ATOM 6398 C CA . ASP B 1 206 ? 1.433 23.436 94.311 1.00 12.71 206 ASP B CA 1
ATOM 6399 C C . ASP B 1 206 ? 2.330 24.368 95.142 1.00 13.10 206 ASP B C 1
ATOM 6400 O O . ASP B 1 206 ? 2.696 25.470 94.726 1.00 13.51 206 ASP B O 1
ATOM 6405 N N . VAL B 1 207 ? 2.661 23.913 96.348 1.00 14.24 207 VAL B N 1
ATOM 6406 C CA . VAL B 1 207 ? 3.481 24.677 97.287 1.00 16.07 207 VAL B CA 1
ATOM 6407 C C . VAL B 1 207 ? 4.493 23.697 97.860 1.00 17.18 207 VAL B C 1
ATOM 6408 O O . VAL B 1 207 ? 4.226 22.496 97.905 1.00 17.23 207 VAL B O 1
ATOM 6412 N N . LYS B 1 208 ? 5.654 24.214 98.265 1.00 18.82 208 LYS B N 1
ATOM 6413 C CA . LYS B 1 208 ? 6.657 23.354 98.892 1.00 20.58 208 LYS B CA 1
ATOM 6414 C C . LYS B 1 208 ? 6.244 22.953 100.302 1.00 21.17 208 LYS B C 1
ATOM 6415 O O . LYS B 1 208 ? 6.373 21.779 100.680 1.00 22.13 208 LYS B O 1
ATOM 6421 N N . GLU B 1 209 ? 5.717 23.909 101.069 1.00 21.94 209 GLU B N 1
ATOM 6422 C CA . GLU B 1 209 ? 5.174 23.603 102.401 1.00 22.61 209 GLU B CA 1
ATOM 6423 C C . GLU B 1 209 ? 3.767 24.154 102.609 1.00 21.45 209 GLU B C 1
ATOM 6424 O O . GLU B 1 209 ? 3.366 25.067 101.901 1.00 21.46 209 GLU B O 1
ATOM 6430 N N . LYS B 1 210 ? 3.025 23.607 103.564 1.00 20.68 210 LYS B N 1
ATOM 6431 C CA . LYS B 1 210 ? 1.722 24.184 103.937 1.00 20.01 210 LYS B CA 1
ATOM 6432 C C . LYS B 1 210 ? 1.908 25.643 104.337 1.00 19.00 210 LYS B C 1
ATOM 6433 O O . LYS B 1 210 ? 2.806 25.966 105.113 1.00 18.74 210 LYS B O 1
ATOM 6439 N N . LYS B 1 211 ? 1.053 26.528 103.828 1.00 17.46 211 LYS B N 1
ATOM 6440 C CA . LYS B 1 211 ? 1.241 27.960 103.996 1.00 16.77 211 LYS B CA 1
ATOM 6441 C C . LYS B 1 211 ? -0.055 28.656 104.367 1.00 15.39 211 LYS B C 1
ATOM 6442 O O . LYS B 1 211 ? -1.102 28.233 103.906 1.00 14.06 211 LYS B O 1
ATOM 6448 N N . PHE B 1 212 ? 0.023 29.709 105.183 1.00 14.25 212 PHE B N 1
ATOM 6449 C CA . PHE B 1 212 ? -1.134 30.566 105.429 1.00 13.70 212 PHE B CA 1
ATOM 6450 C C . PHE B 1 212 ? -0.878 31.788 104.528 1.00 13.61 212 PHE B C 1
ATOM 6451 O O . PHE B 1 212 ? 0.032 32.585 104.773 1.00 13.89 212 PHE B O 1
ATOM 6459 N N . PHE B 1 213 ? -1.665 31.933 103.465 1.00 13.06 213 PHE B N 1
ATOM 6460 C CA . PHE B 1 213 ? -1.450 33.002 102.486 1.00 13.57 213 PHE B CA 1
ATOM 6461 C C . PHE B 1 213 ? -1.945 34.346 103.026 1.00 13.89 213 PHE B C 1
ATOM 6462 O O . PHE B 1 213 ? -2.890 34.385 103.810 1.00 14.38 213 PHE B O 1
ATOM 6470 N N . ASP B 1 214 ? -1.343 35.444 102.575 1.00 15.66 214 ASP B N 1
ATOM 6471 C CA . ASP B 1 214 ? -1.839 36.768 102.931 1.00 16.83 214 ASP B CA 1
ATOM 6472 C C . ASP B 1 214 ? -3.135 37.165 102.209 1.00 16.95 214 ASP B C 1
ATOM 6473 O O . ASP B 1 214 ? -3.549 36.583 101.190 1.00 15.82 214 ASP B O 1
ATOM 6478 N N . ALA B 1 215 ? -3.756 38.184 102.778 1.00 17.16 215 ALA B N 1
ATOM 6479 C CA . ALA B 1 215 ? -5.059 38.674 102.357 1.00 17.68 215 ALA B CA 1
ATOM 6480 C C . ALA B 1 215 ? -5.170 38.910 100.849 1.00 17.52 215 ALA B C 1
ATOM 6481 O O . ALA B 1 215 ? -6.170 38.543 100.232 1.00 17.54 215 ALA B O 1
ATOM 6483 N N . GLU B 1 216 ? -4.135 39.513 100.271 1.00 18.00 216 GLU B N 1
ATOM 6484 C CA . GLU B 1 216 ? -4.191 39.991 98.883 1.00 18.31 216 GLU B CA 1
ATOM 6485 C C . GLU B 1 216 ? -3.783 38.884 97.912 1.00 17.25 216 GLU B C 1
ATOM 6486 O O . GLU B 1 216 ? -4.204 38.869 96.746 1.00 17.08 216 GLU B O 1
ATOM 6492 N N . THR B 1 217 ? -2.982 37.944 98.408 1.00 15.93 217 THR B N 1
ATOM 6493 C CA . THR B 1 217 ? -2.675 36.733 97.646 1.00 14.22 217 THR B CA 1
ATOM 6494 C C . THR B 1 217 ? -3.925 35.866 97.559 1.00 13.52 217 THR B C 1
ATOM 6495 O O . THR B 1 217 ? -4.265 35.331 96.491 1.00 13.20 217 THR B O 1
ATOM 6499 N N . LEU B 1 218 ? -4.617 35.701 98.679 1.00 13.04 218 LEU B N 1
ATOM 6500 C CA . LEU B 1 218 ? -5.889 34.990 98.700 1.00 13.30 218 LEU B CA 1
ATOM 6501 C C . LEU B 1 218 ? -6.928 35.553 97.726 1.00 13.47 218 LEU B C 1
ATOM 6502 O O . LEU B 1 218 ? -7.598 34.779 97.045 1.00 13.82 218 LEU B O 1
ATOM 6507 N N . LYS B 1 219 ? -7.059 36.882 97.683 1.00 13.27 219 LYS B N 1
ATOM 6508 C CA . LYS B 1 219 ? -8.004 37.533 96.762 1.00 13.64 219 LYS B CA 1
ATOM 6509 C C . LYS B 1 219 ? -7.644 37.214 95.311 1.00 12.58 219 LYS B C 1
ATOM 6510 O O . LYS B 1 219 ? -8.519 36.837 94.522 1.00 12.36 219 LYS B O 1
ATOM 6516 N N . GLU B 1 220 ? -6.363 37.338 94.983 1.00 11.44 220 GLU B N 1
ATOM 6517 C CA . GLU B 1 220 ? -5.832 36.965 93.664 1.00 11.05 220 GLU B CA 1
ATOM 6518 C C . GLU B 1 220 ? -6.115 35.518 93.271 1.00 9.51 220 GLU B C 1
ATOM 6519 O O . GLU B 1 220 ? -6.511 35.206 92.129 1.00 8.70 220 GLU B O 1
ATOM 6525 N N . ILE B 1 221 ? -5.906 34.604 94.215 1.00 7.63 221 ILE B N 1
ATOM 6526 C CA . ILE B 1 221 ? -6.109 33.200 93.924 1.00 6.82 221 ILE B CA 1
ATOM 6527 C C . ILE B 1 221 ? -7.607 32.906 93.740 1.00 7.45 221 ILE B C 1
ATOM 6528 O O . ILE B 1 221 ? -8.015 32.178 92.824 1.00 6.51 221 ILE B O 1
ATOM 6533 N N . GLN B 1 222 ? -8.433 33.483 94.614 1.00 7.08 222 GLN B N 1
ATOM 6534 C CA . GLN B 1 222 ? -9.880 33.278 94.544 1.00 8.39 222 GLN B CA 1
ATOM 6535 C C . GLN B 1 222 ? -10.464 33.759 93.196 1.00 8.19 222 GLN B C 1
ATOM 6536 O O . GLN B 1 222 ? -11.480 33.214 92.761 1.00 9.55 222 GLN B O 1
ATOM 6542 N N . SER B 1 223 ? -9.799 34.700 92.533 0.50 7.28 223 SER B N 1
ATOM 6543 C CA . SER B 1 223 ? -10.278 35.315 91.271 0.50 7.92 223 SER B CA 1
ATOM 6544 C C . SER B 1 223 ? -9.949 34.460 90.041 0.50 7.93 223 SER B C 1
ATOM 6545 O O . SER B 1 223 ? -10.343 34.806 88.915 0.50 8.55 223 SER B O 1
ATOM 6550 N N . ILE B 1 224 ? -9.213 33.370 90.246 1.00 6.93 224 ILE B N 1
ATOM 6551 C CA . ILE B 1 224 ? -8.860 32.506 89.116 1.00 6.53 224 ILE B CA 1
ATOM 6552 C C . ILE B 1 224 ? -10.116 31.867 88.568 1.00 7.25 224 ILE B C 1
ATOM 6553 O O . ILE B 1 224 ? -10.879 31.208 89.294 1.00 7.12 224 ILE B O 1
ATOM 6558 N N . ASP B 1 225 ? -10.333 32.030 87.268 1.00 8.07 225 ASP B N 1
ATOM 6559 C CA . ASP B 1 225 ? -11.451 31.320 86.684 1.00 8.57 225 ASP B CA 1
ATOM 6560 C C . ASP B 1 225 ? -11.116 30.535 85.429 1.00 7.55 225 ASP B C 1
ATOM 6561 O O . ASP B 1 225 ? -12.041 29.992 84.807 1.00 7.63 225 ASP B O 1
ATOM 6566 N N . GLU B 1 226 ? -9.819 30.444 85.117 1.00 5.54 226 GLU B N 1
ATOM 6567 C CA . GLU B 1 226 ? -9.337 29.680 83.952 1.00 4.86 226 GLU B CA 1
ATOM 6568 C C . GLU B 1 226 ? -7.921 29.160 84.182 1.00 3.50 226 GLU B C 1
ATOM 6569 O O . GLU B 1 226 ? -7.109 29.870 84.799 1.00 2.50 226 GLU B O 1
ATOM 6575 N N . LEU B 1 227 ? -7.611 27.967 83.672 1.00 2.00 227 LEU B N 1
ATOM 6576 C CA . LEU B 1 227 ? -6.271 27.397 83.869 1.00 2.00 227 LEU B CA 1
ATOM 6577 C C . LEU B 1 227 ? -5.815 26.845 82.537 1.00 2.00 227 LEU B C 1
ATOM 6578 O O . LEU B 1 227 ? -6.622 26.757 81.602 1.00 2.00 227 LEU B O 1
ATOM 6583 N N . VAL B 1 228 ? -4.533 26.517 82.452 0.50 2.00 228 VAL B N 1
ATOM 6584 C CA . VAL B 1 228 ? -3.997 25.903 81.235 0.50 2.00 228 VAL B CA 1
ATOM 6585 C C . VAL B 1 228 ? -3.315 24.619 81.675 0.50 2.00 228 VAL B C 1
ATOM 6586 O O . VAL B 1 228 ? -2.665 24.577 82.719 0.50 2.00 228 VAL B O 1
ATOM 6593 N N . VAL B 1 229 ? -3.460 23.547 80.898 1.00 2.00 229 VAL B N 1
ATOM 6594 C CA . VAL B 1 229 ? -2.799 22.291 81.231 1.00 2.00 229 VAL B CA 1
ATOM 6595 C C . VAL B 1 229 ? -1.297 22.443 80.921 1.00 2.00 229 VAL B C 1
ATOM 6596 O O . VAL B 1 229 ? -0.919 22.665 79.775 1.00 2.26 229 VAL B O 1
ATOM 6600 N N . GLU B 1 230 ? -0.474 22.355 81.967 1.00 2.00 230 GLU B N 1
ATOM 6601 C CA . GLU B 1 230 ? 0.963 22.466 81.817 1.00 2.38 230 GLU B CA 1
ATOM 6602 C C . GLU B 1 230 ? 1.563 21.081 81.509 1.00 3.48 230 GLU B C 1
ATOM 6603 O O . GLU B 1 230 ? 2.464 20.956 80.653 1.00 4.22 230 GLU B O 1
ATOM 6609 N N . GLU B 1 231 ? 1.067 20.061 82.191 1.00 4.44 231 GLU B N 1
ATOM 6610 C CA . GLU B 1 231 ? 1.610 18.715 82.089 1.00 6.53 231 GLU B CA 1
ATOM 6611 C C . GLU B 1 231 ? 0.495 17.659 82.201 1.00 5.31 231 GLU B C 1
ATOM 6612 O O . GLU B 1 231 ? -0.419 17.780 83.016 1.00 2.84 231 GLU B O 1
ATOM 6618 N N . LYS B 1 232 ? 0.575 16.619 81.368 1.00 4.78 232 LYS B N 1
ATOM 6619 C CA . LYS B 1 232 ? -0.345 15.497 81.445 1.00 5.40 232 LYS B CA 1
ATOM 6620 C C . LYS B 1 232 ? 0.521 14.267 81.190 1.00 6.59 232 LYS B C 1
ATOM 6621 O O . LYS B 1 232 ? 1.096 14.145 80.103 1.00 5.93 232 LYS B O 1
ATOM 6627 N N . LYS B 1 233 ? 0.600 13.397 82.193 1.00 7.18 233 LYS B N 1
ATOM 6628 C CA . LYS B 1 233 ? 1.399 12.162 82.111 1.00 9.76 233 LYS B CA 1
ATOM 6629 C C . LYS B 1 233 ? 0.519 10.958 82.435 1.00 9.10 233 LYS B C 1
ATOM 6630 O O . LYS B 1 233 ? -0.096 10.911 83.481 1.00 8.76 233 LYS B O 1
ATOM 6636 N N . VAL B 1 234 ? 0.475 9.987 81.523 1.00 9.95 234 VAL B N 1
ATOM 6637 C CA . VAL B 1 234 ? -0.418 8.846 81.675 1.00 10.43 234 VAL B CA 1
ATOM 6638 C C . VAL B 1 234 ? 0.434 7.586 81.797 1.00 10.90 234 VAL B C 1
ATOM 6639 O O . VAL B 1 234 ? 1.319 7.362 80.960 1.00 10.19 234 VAL B O 1
ATOM 6643 N N . SER B 1 235 ? 0.158 6.775 82.815 1.00 12.07 235 SER B N 1
ATOM 6644 C CA . SER B 1 235 ? 0.923 5.536 83.006 1.00 13.44 235 SER B CA 1
ATOM 6645 C C . SER B 1 235 ? 0.015 4.418 83.475 1.00 13.89 235 SER B C 1
ATOM 6646 O O . SER B 1 235 ? -1.027 4.672 84.051 1.00 13.25 235 SER B O 1
ATOM 6649 N N . VAL B 1 236 ? 0.418 3.175 83.223 0.50 14.46 236 VAL B N 1
ATOM 6650 C CA . VAL B 1 236 ? -0.271 2.017 83.798 0.50 15.62 236 VAL B CA 1
ATOM 6651 C C . VAL B 1 236 ? 0.109 1.880 85.274 0.50 15.76 236 VAL B C 1
ATOM 6652 O O . VAL B 1 236 ? 1.273 2.082 85.657 0.50 16.18 236 VAL B O 1
ATOM 6659 N N . LYS B 1 237 ? -0.887 1.596 86.111 1.00 15.46 237 LYS B N 1
ATOM 6660 C CA . LYS B 1 237 ? -0.666 1.430 87.544 1.00 16.38 237 LYS B CA 1
ATOM 6661 C C . LYS B 1 237 ? -1.374 0.124 87.950 1.00 15.89 237 LYS B C 1
ATOM 6662 O O . LYS B 1 237 ? -2.538 -0.076 87.610 1.00 16.56 237 LYS B O 1
ATOM 6668 N N . LYS B 1 238 ? -0.651 -0.764 88.628 1.00 14.52 238 LYS B N 1
ATOM 6669 C CA . LYS B 1 238 ? -1.176 -2.036 89.101 1.00 14.15 238 LYS B CA 1
ATOM 6670 C C . LYS B 1 238 ? -1.249 -1.976 90.619 1.00 13.47 238 LYS B C 1
ATOM 6671 O O . LYS B 1 238 ? -0.394 -1.365 91.259 1.00 14.00 238 LYS B O 1
ATOM 6677 N N . PHE B 1 239 ? -2.296 -2.571 91.189 1.00 11.65 239 PHE B N 1
ATOM 6678 C CA . PHE B 1 239 ? -2.409 -2.644 92.632 1.00 10.85 239 PHE B CA 1
ATOM 6679 C C . PHE B 1 239 ? -2.432 -4.109 93.057 1.00 9.41 239 PHE B C 1
ATOM 6680 O O . PHE B 1 239 ? -3.225 -4.912 92.562 1.00 8.45 239 PHE B O 1
ATOM 6688 N N . ALA B 1 240 ? -1.527 -4.443 93.958 1.00 10.20 240 ALA B N 1
ATOM 6689 C CA . ALA B 1 240 ? -1.403 -5.817 94.458 1.00 11.01 240 ALA B CA 1
ATOM 6690 C C . ALA B 1 240 ? -2.598 -6.158 95.362 1.00 9.80 240 ALA B C 1
ATOM 6691 O O . ALA B 1 240 ? -3.099 -5.299 96.122 1.00 9.15 240 ALA B O 1
ATOM 6693 N N . PRO B 1 241 ? -3.059 -7.418 95.316 1.00 9.58 241 PRO B N 1
ATOM 6694 C CA . PRO B 1 241 ? -4.043 -7.856 96.305 1.00 10.09 241 PRO B CA 1
ATOM 6695 C C . PRO B 1 241 ? -3.474 -7.845 97.730 1.00 10.59 241 PRO B C 1
ATOM 6696 O O . PRO B 1 241 ? -2.235 -7.826 97.873 1.00 11.00 241 PRO B O 1
ATOM 6700 N N . PRO B 1 242 ? -4.373 -7.882 98.735 1.00 11.25 242 PRO B N 1
ATOM 6701 C CA . PRO B 1 242 ? -3.973 -7.942 100.135 1.00 10.97 242 PRO B CA 1
ATOM 6702 C C . PRO B 1 242 ? -3.301 -9.299 1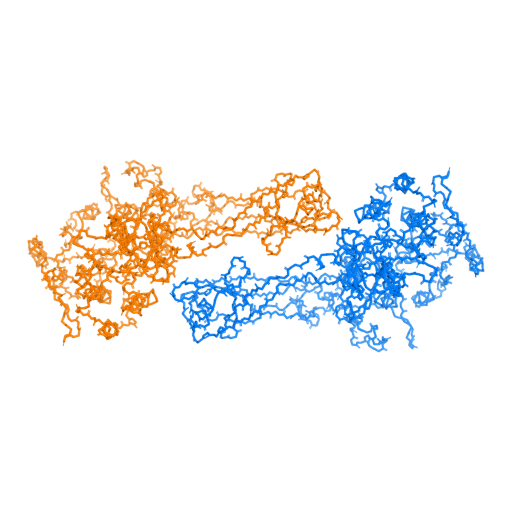00.304 1.00 11.01 242 PRO B C 1
ATOM 6703 O O . PRO B 1 242 ? -3.570 -10.258 99.549 1.00 10.70 242 PRO B O 1
ATOM 6707 N N . GLU B 1 243 ? -2.426 -9.392 101.291 1.00 10.07 243 GLU B N 1
ATOM 6708 C CA . GLU B 1 243 ? -1.908 -10.706 101.651 1.00 11.53 243 GLU B CA 1
ATOM 6709 C C . GLU B 1 243 ? -2.951 -11.463 102.494 1.00 8.70 243 GLU B C 1
ATOM 6710 O O . GLU B 1 243 ? -3.830 -10.830 103.102 1.00 7.98 243 GLU B O 1
ATOM 6716 N N . PRO B 1 244 ? -2.866 -12.806 102.577 1.00 7.89 244 PRO B N 1
ATOM 6717 C CA . PRO B 1 244 ? -3.785 -13.567 103.459 1.00 7.69 244 PRO B CA 1
ATOM 6718 C C . PRO B 1 244 ? -3.593 -13.103 104.898 1.00 6.30 244 PRO B C 1
ATOM 6719 O O . PRO B 1 244 ? -2.504 -12.656 105.209 1.00 6.58 244 PRO B O 1
ATOM 6723 N N . PHE B 1 245 ? -4.612 -13.165 105.739 1.00 5.53 245 PHE B N 1
ATOM 6724 C CA . PHE B 1 245 ? -4.429 -12.749 107.156 1.00 4.72 245 PHE B CA 1
ATOM 6725 C C . PHE B 1 245 ? -3.359 -13.544 107.934 1.00 5.41 245 PHE B C 1
ATOM 6726 O O . PHE B 1 245 ? -3.128 -14.728 107.690 1.00 7.11 245 PHE B O 1
ATOM 6734 N N . LYS B 1 246 ? -2.693 -12.825 108.837 1.00 5.12 246 LYS B N 1
ATOM 6735 C CA . LYS B 1 246 ? -2.021 -13.446 110.002 1.00 5.51 246 LYS B CA 1
ATOM 6736 C C . LYS B 1 246 ? -2.673 -12.802 111.259 1.00 5.27 246 LYS B C 1
ATOM 6737 O O . LYS B 1 246 ? -3.605 -11.994 111.144 1.00 5.24 246 LYS B O 1
ATOM 6743 N N . THR B 1 247 ? -2.241 -13.194 112.461 1.00 3.06 247 THR B N 1
ATOM 6744 C CA . THR B 1 247 ? -3.027 -12.756 113.650 1.00 4.66 247 THR B CA 1
ATOM 6745 C C . THR B 1 247 ? -3.089 -11.230 113.723 1.00 4.33 247 THR B C 1
ATOM 6746 O O . THR B 1 247 ? -4.151 -10.657 114.001 1.00 3.98 247 THR B O 1
ATOM 6750 N N . SER B 1 248 ? -1.929 -10.598 113.490 0.50 4.59 248 SER B N 1
ATOM 6751 C CA . SER B 1 248 ? -1.871 -9.118 113.706 0.50 5.63 248 SER B CA 1
ATOM 6752 C C . SER B 1 248 ? -2.832 -8.390 112.737 0.50 5.05 248 SER B C 1
ATOM 6753 O O . SER B 1 248 ? -3.559 -7.468 113.153 0.50 5.43 248 SER B O 1
ATOM 6758 N N . THR B 1 249 ? -2.836 -8.831 111.475 1.00 4.13 249 THR B N 1
ATOM 6759 C CA . THR B 1 249 ? -3.598 -8.088 110.426 1.00 4.19 249 THR B CA 1
ATOM 6760 C C . THR B 1 249 ? -5.054 -8.457 110.547 1.00 4.99 249 THR B C 1
ATOM 6761 O O . THR B 1 249 ? -5.939 -7.611 110.270 1.00 5.23 249 THR B O 1
ATOM 6765 N N . LEU B 1 250 ? -5.340 -9.677 111.018 1.00 3.23 250 LEU B N 1
ATOM 6766 C CA . LEU B 1 250 ? -6.739 -9.981 111.372 1.00 3.88 250 LEU B CA 1
ATOM 6767 C C . LEU B 1 250 ? -7.314 -9.085 112.466 1.00 4.27 250 LEU B C 1
ATOM 6768 O O . LEU B 1 250 ? -8.423 -8.566 112.351 1.00 4.10 250 LEU B O 1
ATOM 6773 N N . GLN B 1 251 ? -6.556 -8.928 113.539 1.00 3.49 251 GLN B N 1
ATOM 6774 C CA . GLN B 1 251 ? -6.988 -8.112 114.642 1.00 3.63 251 GLN B CA 1
ATOM 6775 C C . GLN B 1 251 ? -7.208 -6.652 114.184 1.00 4.51 251 GLN B C 1
ATOM 6776 O O . GLN B 1 251 ? -8.228 -6.017 114.547 1.00 4.76 251 GLN B O 1
ATOM 6782 N N . GLN B 1 252 ? -6.270 -6.144 113.390 0.50 4.56 252 GLN B N 1
ATOM 6783 C CA . GLN B 1 252 ? -6.372 -4.754 112.859 0.50 4.99 252 GLN B CA 1
ATOM 6784 C C . GLN B 1 252 ? -7.621 -4.544 112.025 0.50 5.66 252 GLN B C 1
ATOM 6785 O O . GLN B 1 252 ? -8.382 -3.567 112.226 0.50 7.07 252 GLN B O 1
ATOM 6796 N N . GLU B 1 253 ? -7.832 -5.456 111.083 1.00 5.84 253 GLU B N 1
ATOM 6797 C CA . GLU B 1 253 ? -8.949 -5.313 110.129 1.00 6.41 253 GLU B CA 1
ATOM 6798 C C . GLU B 1 253 ? -10.269 -5.620 110.765 1.00 6.01 253 GLU B C 1
ATOM 6799 O O . GLU B 1 253 ? -11.259 -4.929 110.524 1.00 6.73 253 GLU B O 1
ATOM 6805 N N . ALA B 1 254 ? -10.321 -6.601 111.674 1.00 4.64 254 ALA B N 1
ATOM 6806 C CA . ALA B 1 254 ? -11.598 -6.863 112.323 1.00 5.53 254 ALA B CA 1
ATOM 6807 C C . ALA B 1 254 ? -11.976 -5.664 113.208 1.00 4.73 254 ALA B C 1
ATOM 6808 O O . ALA B 1 254 ? -13.135 -5.372 113.344 1.00 5.92 254 ALA B O 1
ATOM 6810 N N . TYR B 1 255 ? -10.987 -4.946 113.730 1.00 4.95 255 TYR B N 1
ATOM 6811 C CA . TYR B 1 255 ? -11.280 -3.750 114.531 1.00 6.70 255 TYR B CA 1
ATOM 6812 C C . TYR B 1 255 ? -11.812 -2.650 113.597 1.00 6.27 255 TYR B C 1
ATOM 6813 O O . TYR B 1 255 ? -12.871 -2.093 113.856 1.00 7.59 255 TYR B O 1
ATOM 6822 N N . SER B 1 256 ? -11.064 -2.325 112.557 1.00 7.28 256 SER B N 1
ATOM 6823 C CA . SER B 1 256 ? -11.427 -1.190 111.673 1.00 8.68 256 SER B CA 1
ATOM 6824 C C . SER B 1 256 ? -12.660 -1.430 110.786 1.00 9.16 256 SER B C 1
ATOM 6825 O O . SER B 1 256 ? -13.408 -0.478 110.476 1.00 9.74 256 SER B O 1
ATOM 6828 N N . LYS B 1 257 ? -12.912 -2.677 110.415 1.00 7.49 257 LYS B N 1
ATOM 6829 C CA . LYS B 1 257 ? -14.030 -3.008 109.530 1.00 9.25 257 LYS B CA 1
ATOM 6830 C C . LYS B 1 257 ? -15.275 -3.503 110.237 1.00 8.61 257 LYS B C 1
ATOM 6831 O O . LYS B 1 257 ? -16.393 -3.322 109.711 1.00 8.92 257 LYS B O 1
ATOM 6837 N N . LEU B 1 258 ? -15.129 -4.153 111.393 1.00 7.12 258 LEU B N 1
ATOM 6838 C CA . LEU B 1 258 ? -16.253 -4.681 112.162 1.00 7.35 258 LEU B CA 1
ATOM 6839 C C . LEU B 1 258 ? -16.512 -4.113 113.565 1.00 6.55 258 LEU B C 1
ATOM 6840 O O . LEU B 1 258 ? -17.514 -4.428 114.208 1.00 7.53 258 LEU B O 1
ATOM 6845 N N . GLY B 1 259 ? -15.569 -3.320 114.070 1.00 7.69 259 GLY B N 1
ATOM 6846 C CA . GLY B 1 259 ? -15.659 -2.790 115.412 1.00 7.90 259 GLY B CA 1
ATOM 6847 C C . GLY B 1 259 ? -15.391 -3.785 116.532 1.00 8.62 259 GLY B C 1
ATOM 6848 O O . GLY B 1 259 ? -15.710 -3.529 117.686 1.00 9.42 259 GLY B O 1
ATOM 6849 N N . PHE B 1 260 ? -14.768 -4.930 116.210 1.00 6.74 260 PHE B N 1
ATOM 6850 C CA . PHE B 1 260 ? -14.510 -5.932 117.252 1.00 6.79 260 PHE B CA 1
ATOM 6851 C C . PHE B 1 260 ? -13.228 -5.549 117.993 1.00 5.50 260 PHE B C 1
ATOM 6852 O O . PHE B 1 260 ? -12.174 -5.280 117.378 1.00 5.28 260 PHE B O 1
ATOM 6860 N N . SER B 1 261 ? -13.304 -5.654 119.315 1.00 6.48 261 SER B N 1
ATOM 6861 C CA . SER B 1 261 ? -12.109 -5.543 120.160 1.00 6.68 261 SER B CA 1
ATOM 6862 C C . SER B 1 261 ? -11.161 -6.667 119.790 1.00 7.26 261 SER B C 1
ATOM 6863 O O . SER B 1 261 ? -11.605 -7.683 119.254 1.00 6.42 261 SER B O 1
ATOM 6866 N N . VAL B 1 262 ? -9.882 -6.538 120.106 1.00 6.24 262 VAL B N 1
ATOM 6867 C CA . VAL B 1 262 ? -8.910 -7.542 119.592 1.00 5.10 262 VAL B CA 1
ATOM 6868 C C . VAL B 1 262 ? -9.146 -8.864 120.381 1.00 6.03 262 VAL B C 1
ATOM 6869 O O . VAL B 1 262 ? -8.910 -9.950 119.815 1.00 5.97 262 VAL B O 1
ATOM 6873 N N . SER B 1 263 ? -9.624 -8.761 121.636 1.00 5.28 263 SER B N 1
ATOM 6874 C CA . SER B 1 263 ? -9.958 -9.953 122.453 1.00 6.97 263 SER B CA 1
ATOM 6875 C C . SER B 1 263 ? -11.179 -10.638 121.836 1.00 6.36 263 SER B C 1
ATOM 6876 O O . SER B 1 263 ? -11.191 -11.888 121.773 1.00 8.66 263 SER B O 1
ATOM 6879 N N . LYS B 1 264 ? -12.180 -9.861 121.400 1.00 6.15 264 LYS B N 1
ATOM 6880 C CA . LYS B 1 264 ? -13.388 -10.502 120.810 1.00 5.77 264 LYS B CA 1
ATOM 6881 C C . LYS B 1 264 ? -12.984 -11.244 119.539 1.00 5.62 264 LYS B C 1
ATOM 6882 O O . LYS B 1 264 ? -13.459 -12.375 119.309 1.00 5.79 264 LYS B O 1
ATOM 6888 N N . THR B 1 265 ? -12.214 -10.568 118.684 1.00 5.95 265 THR B N 1
ATOM 6889 C CA . THR B 1 265 ? -11.686 -11.180 117.444 1.00 6.53 265 THR B CA 1
ATOM 6890 C C . THR B 1 265 ? -11.061 -12.530 117.747 1.00 6.80 265 THR B C 1
ATOM 6891 O O . THR B 1 265 ? -11.347 -13.528 117.080 1.00 7.13 265 THR B O 1
ATOM 6895 N N . MET B 1 266 ? -10.204 -12.580 118.754 1.00 5.44 266 MET B N 1
ATOM 6896 C CA . MET B 1 266 ? -9.528 -13.850 119.030 1.00 5.98 266 MET B CA 1
ATOM 6897 C C . MET B 1 266 ? -10.453 -14.920 119.612 1.00 6.94 266 MET B C 1
ATOM 6898 O O . MET B 1 266 ? -10.262 -16.112 119.326 1.00 5.59 266 MET B O 1
ATOM 6903 N N . MET B 1 267 ? -11.482 -14.516 120.364 1.00 6.16 267 MET B N 1
ATOM 6904 C CA . MET B 1 267 ? -12.417 -15.432 120.954 1.00 9.76 267 MET B CA 1
ATOM 6905 C C . MET B 1 267 ? -13.218 -16.048 119.800 1.00 7.22 267 MET B C 1
ATOM 6906 O O . MET B 1 267 ? -13.381 -17.270 119.741 1.00 6.19 267 MET B O 1
ATOM 6911 N N . ILE B 1 268 ? -13.644 -15.201 118.852 1.00 5.11 268 ILE B N 1
ATOM 6912 C CA . ILE B 1 268 ? -14.474 -15.684 117.739 1.00 4.01 268 ILE B CA 1
ATOM 6913 C C . ILE B 1 268 ? -13.617 -16.533 116.820 1.00 3.58 268 ILE B C 1
ATOM 6914 O O . ILE B 1 268 ? -14.044 -17.595 116.373 1.00 3.85 268 ILE B O 1
ATOM 6919 N N . ALA B 1 269 ? -12.397 -16.096 116.558 1.00 3.39 269 ALA B N 1
ATOM 6920 C CA . ALA B 1 269 ? -11.502 -16.886 115.672 1.00 2.83 269 ALA B CA 1
ATOM 6921 C C . ALA B 1 269 ? -11.243 -18.263 116.300 1.00 4.04 269 ALA B C 1
ATOM 6922 O O . ALA B 1 269 ? -11.210 -19.291 115.590 1.00 4.34 269 ALA B O 1
ATOM 6924 N N . GLN B 1 270 ? -11.105 -18.312 117.617 1.00 2.83 270 GLN B N 1
ATOM 6925 C CA . GLN B 1 270 ? -10.865 -19.617 118.280 1.00 5.02 270 GLN B CA 1
ATOM 6926 C C . GLN B 1 270 ? -12.044 -20.552 118.063 1.00 5.37 270 GLN B C 1
ATOM 6927 O O . GLN B 1 270 ? -11.844 -21.735 117.803 1.00 6.11 270 GLN B O 1
ATOM 6933 N N . GLN B 1 271 ? -13.262 -20.021 118.121 1.00 3.77 271 GLN B N 1
ATOM 6934 C CA . GLN B 1 271 ? -14.484 -20.806 117.889 1.00 3.74 271 GLN B CA 1
ATOM 6935 C C . GLN B 1 271 ? -14.487 -21.372 116.478 1.00 4.05 271 GLN B C 1
ATOM 6936 O O . GLN B 1 271 ? -14.841 -22.559 116.310 1.00 4.34 271 GLN B O 1
ATOM 6942 N N . LEU B 1 272 ? -14.130 -20.538 115.489 1.00 3.76 272 LEU B N 1
ATOM 6943 C CA . LEU B 1 272 ? -14.112 -20.927 114.071 1.00 2.68 272 LEU B CA 1
ATOM 6944 C C . LEU B 1 272 ? -13.020 -21.972 113.785 1.00 3.45 272 LEU B C 1
ATOM 6945 O O . LEU B 1 272 ? -13.163 -22.811 112.891 1.00 4.60 272 LEU B O 1
ATOM 6950 N N . TYR B 1 273 ? -11.933 -21.929 114.549 1.00 3.08 273 TYR B N 1
ATOM 6951 C CA . TYR B 1 273 ? -10.808 -22.882 114.358 1.00 3.41 273 TYR B CA 1
ATOM 6952 C C . TYR B 1 273 ? -11.120 -24.218 115.065 1.00 3.17 273 TYR B C 1
ATOM 6953 O O . TYR B 1 273 ? -10.882 -25.311 114.485 1.00 3.10 273 TYR B O 1
ATOM 6962 N N . GLU B 1 274 ? -11.620 -24.143 116.303 1.00 3.31 274 GLU B N 1
ATOM 6963 C CA . GLU B 1 274 ? -11.863 -25.395 117.086 1.00 5.45 274 GLU B CA 1
ATOM 6964 C C . GLU B 1 274 ? -13.018 -26.189 116.549 1.00 6.02 274 GLU B C 1
ATOM 6965 O O . GLU B 1 274 ? -13.057 -27.427 116.712 1.00 6.83 274 GLU B O 1
ATOM 6971 N N . GLY B 1 275 ? -13.958 -25.468 115.914 1.00 6.39 275 GLY B N 1
ATOM 6972 C CA . GLY B 1 275 ? -15.154 -26.027 115.292 1.00 7.04 275 GLY B CA 1
ATOM 6973 C C . GLY B 1 275 ? -16.428 -25.811 116.120 1.00 7.29 275 GLY B C 1
ATOM 6974 O O . GLY B 1 275 ? -16.389 -25.722 117.356 1.00 7.00 275 GLY B O 1
ATOM 6975 N N . VAL B 1 276 ? -17.560 -25.724 115.433 1.00 6.94 276 VAL B N 1
ATOM 6976 C CA . VAL B 1 276 ? -18.825 -25.485 116.103 1.00 8.27 276 VAL B CA 1
ATOM 6977 C C . VAL B 1 276 ? -19.794 -26.601 115.762 1.00 8.96 276 VAL B C 1
ATOM 6978 O O . VAL B 1 276 ? -19.658 -27.260 114.732 1.00 7.74 276 VAL B O 1
ATOM 6982 N N . GLU B 1 277 ? -20.767 -26.796 116.652 1.00 12.16 277 GLU B N 1
ATOM 6983 C CA . GLU B 1 277 ? -21.799 -27.802 116.505 1.00 14.97 277 GLU B CA 1
ATOM 6984 C C . GLU B 1 277 ? -22.805 -27.398 115.429 1.00 15.38 277 GLU B C 1
ATOM 6985 O O . GLU B 1 277 ? -23.388 -26.312 115.477 1.00 15.47 277 GLU B O 1
ATOM 6991 N N . THR B 1 278 ? -23.005 -28.271 114.450 1.00 16.33 278 THR B N 1
ATOM 6992 C CA . THR B 1 278 ? -24.008 -28.025 113.411 1.00 17.95 278 THR B CA 1
ATOM 6993 C C . THR B 1 278 ? -24.924 -29.246 113.388 1.00 19.34 278 THR B C 1
ATOM 6994 O O . THR B 1 278 ? -24.679 -30.187 114.146 1.00 19.63 278 THR B O 1
ATOM 6998 N N . LYS B 1 279 ? -25.966 -29.264 112.549 1.00 21.17 279 LYS B N 1
ATOM 6999 C CA . LYS B 1 279 ? -26.751 -30.506 112.374 1.00 22.92 279 LYS B CA 1
ATOM 7000 C C . LYS B 1 279 ? -26.009 -31.538 111.500 1.00 23.31 279 LYS B C 1
ATOM 7001 O O . LYS B 1 279 ? -26.504 -32.640 111.264 1.00 24.38 279 LYS B O 1
ATOM 7007 N N . ASP B 1 280 ? -24.821 -31.171 111.026 1.00 23.63 280 ASP B N 1
ATOM 7008 C CA . ASP B 1 280 ? -23.986 -32.013 110.164 1.00 23.04 280 ASP B CA 1
ATOM 7009 C C . ASP B 1 280 ? -22.681 -32.427 110.868 1.00 22.03 280 ASP B C 1
ATOM 7010 O O . ASP B 1 280 ? -21.675 -32.738 110.201 1.00 21.93 280 ASP B O 1
ATOM 7015 N N . GLY B 1 281 ? -22.693 -32.439 112.203 1.00 19.97 281 GLY B N 1
ATOM 7016 C CA . GLY B 1 281 ? -21.468 -32.714 112.968 1.00 17.73 281 GLY B CA 1
ATOM 7017 C C . GLY B 1 281 ? -20.828 -31.452 113.526 1.00 15.60 281 GLY B C 1
ATOM 7018 O O . GLY B 1 281 ? -21.407 -30.363 113.490 1.00 16.37 281 GLY B O 1
ATOM 7019 N N . HIS B 1 282 ? -19.625 -31.591 114.061 1.00 13.72 282 HIS B N 1
ATOM 7020 C CA . HIS B 1 282 ? -19.015 -30.510 114.778 1.00 12.10 282 HIS B CA 1
ATOM 7021 C C . HIS B 1 282 ? -17.903 -30.128 113.807 1.00 11.24 282 HIS B C 1
ATOM 7022 O O . HIS B 1 282 ? -17.014 -30.935 113.593 1.00 11.57 282 HIS B O 1
ATOM 7029 N N . ILE B 1 283 ? -17.949 -28.939 113.180 1.00 10.05 283 ILE B N 1
ATOM 7030 C CA . ILE B 1 283 ? -17.016 -28.664 112.076 1.00 9.81 283 ILE B CA 1
ATOM 7031 C C . ILE B 1 283 ? -16.253 -27.336 112.134 1.00 7.30 283 ILE B C 1
ATOM 7032 O O . ILE B 1 283 ? -16.769 -26.330 112.657 1.00 6.60 283 ILE B O 1
ATOM 7037 N N . ALA B 1 284 ? -15.032 -27.355 111.621 1.00 6.55 284 ALA B N 1
ATOM 7038 C CA . ALA B 1 284 ? -14.161 -26.194 111.689 1.00 4.63 284 ALA B CA 1
ATOM 7039 C C . ALA B 1 284 ? -14.329 -25.333 110.439 1.00 5.28 284 ALA B C 1
ATOM 7040 O O . ALA B 1 284 ? -14.680 -25.826 109.346 1.00 4.52 284 ALA B O 1
ATOM 7042 N N . PHE B 1 285 ? -14.031 -24.048 110.614 1.00 3.48 285 PHE B N 1
ATOM 7043 C CA . PHE B 1 285 ? -14.227 -23.060 109.531 1.00 3.78 285 PHE B CA 1
ATOM 7044 C C . PHE B 1 285 ? -12.943 -22.380 109.063 1.00 3.26 285 PHE B C 1
ATOM 7045 O O . PHE B 1 285 ? -12.864 -21.991 107.903 1.00 3.70 285 PHE B O 1
ATOM 7053 N N . ILE B 1 286 ? -11.945 -22.221 109.946 1.00 2.00 286 ILE B N 1
ATOM 7054 C CA . ILE B 1 286 ? -10.705 -21.546 109.578 1.00 2.00 286 ILE B CA 1
ATOM 7055 C C . ILE B 1 286 ? -9.490 -22.283 110.150 1.00 2.00 286 ILE B C 1
ATOM 7056 O O . ILE B 1 286 ? -9.627 -23.143 111.016 1.00 2.00 286 ILE B O 1
ATOM 7061 N N . THR B 1 287 ? -8.329 -21.937 109.636 1.00 2.48 287 THR B N 1
ATOM 7062 C CA . THR B 1 287 ? -7.033 -22.395 110.124 1.00 2.52 287 THR B CA 1
ATOM 7063 C C . THR B 1 287 ? -6.716 -21.710 111.456 1.00 2.89 287 THR B C 1
ATOM 7064 O O . THR B 1 287 ? -7.379 -20.729 111.904 1.00 2.66 287 THR B O 1
ATOM 7068 N N . TYR B 1 288 ? -5.684 -22.260 112.105 1.00 2.28 288 TYR B N 1
ATOM 7069 C CA . TYR B 1 288 ? -5.269 -21.801 113.423 1.00 3.54 288 TYR B CA 1
ATOM 7070 C C . TYR B 1 288 ? -5.022 -20.284 113.455 1.00 3.69 288 TYR B C 1
ATOM 7071 O O . TYR B 1 288 ? -4.363 -19.687 112.568 1.00 4.48 288 TYR B O 1
ATOM 7080 N N . MET B 1 289 ? -5.486 -19.690 114.555 1.00 4.74 289 MET B N 1
ATOM 7081 C CA . MET B 1 289 ? -5.558 -18.231 114.648 1.00 5.53 289 MET B CA 1
ATOM 7082 C C . MET B 1 289 ? -4.364 -17.529 115.291 1.00 6.06 289 MET B C 1
ATOM 7083 O O . MET B 1 289 ? -4.401 -16.304 115.387 1.00 5.56 289 MET B O 1
ATOM 7088 N N . ARG B 1 290 ? -3.352 -18.291 115.748 1.00 6.04 290 ARG B N 1
ATOM 7089 C CA . ARG B 1 290 ? -2.127 -17.682 116.274 1.00 6.11 290 ARG B CA 1
ATOM 7090 C C . ARG B 1 290 ? -1.046 -18.018 115.253 1.00 6.60 290 ARG B C 1
ATOM 7091 O O . ARG B 1 290 ? -0.513 -19.142 115.214 1.00 6.61 290 ARG B O 1
ATOM 7099 N N . THR B 1 291 ? -0.734 -17.043 114.393 1.00 5.41 291 THR B N 1
ATOM 7100 C CA . THR B 1 291 ? 0.252 -17.217 113.320 1.00 4.75 291 THR B CA 1
ATOM 7101 C C . THR B 1 291 ? 0.900 -15.895 112.928 1.00 6.16 291 THR B C 1
ATOM 7102 O O . THR B 1 291 ? 0.232 -14.841 112.983 1.00 5.67 291 THR B O 1
ATOM 7106 N N . ASP B 1 292 ? 2.183 -15.965 112.600 1.00 7.35 292 ASP B N 1
ATOM 7107 C CA . ASP B 1 292 ? 2.952 -14.819 112.062 1.00 8.38 292 ASP B CA 1
ATOM 7108 C C . ASP B 1 292 ? 3.195 -14.952 110.559 1.00 8.39 292 ASP B C 1
ATOM 7109 O O . ASP B 1 292 ? 4.020 -14.194 109.964 1.00 9.79 292 ASP B O 1
ATOM 7114 N N . SER B 1 293 ? 2.515 -15.941 109.955 1.00 8.23 293 SER B N 1
ATOM 7115 C CA . SER B 1 293 ? 2.787 -16.297 108.579 1.00 8.89 293 SER B CA 1
ATOM 7116 C C . SER B 1 293 ? 1.588 -15.963 107.687 1.00 7.85 293 SER B C 1
ATOM 7117 O O . SER B 1 293 ? 0.468 -16.153 108.110 1.00 8.07 293 SER B O 1
ATOM 7120 N N . THR B 1 294 ? 1.872 -15.534 106.454 1.00 8.53 294 THR B N 1
ATOM 7121 C CA . THR B 1 294 ? 0.784 -15.347 105.474 1.00 9.47 294 THR B CA 1
ATOM 7122 C C . THR B 1 294 ? 0.853 -16.437 104.383 1.00 10.38 294 THR B C 1
ATOM 7123 O O . THR B 1 294 ? 0.214 -16.303 103.320 1.00 10.02 294 THR B O 1
ATOM 7127 N N . ARG B 1 295 ? 1.632 -17.488 104.648 1.00 9.67 295 ARG B N 1
ATOM 7128 C CA . ARG B 1 295 ? 1.812 -18.598 103.693 1.00 12.24 295 ARG B CA 1
ATOM 7129 C C . ARG B 1 295 ? 0.520 -19.373 103.460 1.00 11.07 295 ARG B C 1
ATOM 7130 O O . ARG B 1 295 ? -0.244 -19.598 104.400 1.00 10.72 295 ARG B O 1
ATOM 7138 N N . VAL B 1 296 ? 0.277 -19.793 102.217 1.00 10.91 296 VAL B N 1
ATOM 7139 C CA . VAL B 1 296 ? -0.923 -20.562 101.905 1.00 10.06 296 VAL B CA 1
ATOM 7140 C C . VAL B 1 296 ? -0.434 -21.895 101.325 1.00 10.79 296 VAL B C 1
ATOM 7141 O O . VAL B 1 296 ? 0.444 -21.880 100.455 1.00 11.06 296 VAL B O 1
ATOM 7145 N N . SER B 1 297 ? -0.956 -23.002 101.847 1.00 9.50 297 SER B N 1
ATOM 7146 C CA . SER B 1 297 ? -0.580 -24.347 101.335 1.00 10.67 297 SER B CA 1
ATOM 7147 C C . SER B 1 297 ? -0.982 -24.550 99.878 1.00 10.19 297 SER B C 1
ATOM 7148 O O . SER B 1 297 ? -1.904 -23.893 99.377 1.00 8.71 297 SER B O 1
ATOM 7151 N N . ASP B 1 298 ? -0.332 -25.512 99.218 1.00 9.60 298 ASP B N 1
ATOM 7152 C CA . ASP B 1 298 ? -0.642 -25.822 97.834 1.00 11.00 298 ASP B CA 1
ATOM 7153 C C . ASP B 1 298 ? -2.080 -26.263 97.669 1.00 10.35 298 ASP B C 1
ATOM 7154 O O . ASP B 1 298 ? -2.752 -25.870 96.706 1.00 11.03 298 ASP B O 1
ATOM 7159 N N . TYR B 1 299 ? -2.565 -27.061 98.622 1.00 9.36 299 TYR B N 1
ATOM 7160 C CA . TYR B 1 299 ? -3.964 -27.470 98.582 1.00 10.20 299 TYR B CA 1
ATOM 7161 C C . TYR B 1 299 ? -4.897 -26.257 98.548 1.00 8.87 299 TYR B C 1
ATOM 7162 O O . TYR B 1 299 ? -5.801 -26.174 97.711 1.00 7.90 299 TYR B O 1
ATOM 7171 N N . ALA B 1 300 ? -4.692 -25.340 99.496 1.00 7.38 300 ALA B N 1
ATOM 7172 C CA . ALA B 1 300 ? -5.525 -24.155 99.605 1.00 7.15 300 ALA B CA 1
ATOM 7173 C C . ALA B 1 300 ? -5.450 -23.286 98.334 1.00 7.04 300 ALA B C 1
ATOM 7174 O O . ALA B 1 300 ? -6.479 -22.762 97.896 1.00 6.71 300 ALA B O 1
ATOM 7176 N N . LYS B 1 301 ? -4.252 -23.136 97.776 1.00 6.66 301 LYS B N 1
ATOM 7177 C CA . LYS B 1 301 ? -4.041 -22.399 96.514 1.00 8.51 301 LYS B CA 1
ATOM 7178 C C . LYS B 1 301 ? -4.833 -23.021 95.350 1.00 8.16 301 LYS B C 1
ATOM 7179 O O . LYS B 1 301 ? -5.494 -22.312 94.577 1.00 7.65 301 LYS B O 1
ATOM 7185 N N . GLU B 1 302 ? -4.799 -24.345 95.243 1.00 8.60 302 GLU B N 1
ATOM 7186 C CA . GLU B 1 302 ? -5.477 -25.017 94.148 1.00 9.86 302 GLU B CA 1
ATOM 7187 C C . GLU B 1 302 ? -7.001 -24.882 94.306 1.00 9.38 302 GLU B C 1
ATOM 7188 O O . GLU B 1 302 ? -7.695 -24.569 93.336 1.00 9.92 302 GLU B O 1
ATOM 7194 N N . GLU B 1 303 ? -7.520 -25.056 95.517 1.00 8.53 303 GLU B N 1
ATOM 7195 C CA . GLU B 1 303 ? -8.955 -24.885 95.773 1.00 8.95 303 GLU B CA 1
ATOM 7196 C C . GLU B 1 303 ? -9.409 -23.475 95.429 1.00 8.69 303 GLU B C 1
ATOM 7197 O O . GLU B 1 303 ? -10.457 -23.289 94.794 1.00 6.97 303 GLU B O 1
ATOM 7203 N N . ALA B 1 304 ? -8.597 -22.488 95.833 1.00 7.56 304 ALA B N 1
ATOM 7204 C CA . ALA B 1 304 ? -8.905 -21.077 95.504 1.00 8.73 304 ALA B CA 1
ATOM 7205 C C . ALA B 1 304 ? -8.931 -20.852 93.983 1.00 9.27 304 ALA B C 1
ATOM 7206 O O . ALA B 1 304 ? -9.839 -20.212 93.464 1.00 9.38 304 ALA B O 1
ATOM 7208 N N . ARG B 1 305 ? -7.925 -21.364 93.276 1.00 10.24 305 ARG B N 1
ATOM 7209 C CA . ARG B 1 305 ? -7.869 -21.285 91.805 1.00 12.14 305 ARG B CA 1
ATOM 7210 C C . ARG B 1 305 ? -9.159 -21.848 91.219 1.00 11.47 305 ARG B C 1
ATOM 7211 O O . ARG B 1 305 ? -9.772 -21.218 90.351 1.00 11.04 305 ARG B O 1
ATOM 7219 N N . ASN B 1 306 ? -9.586 -23.010 91.713 1.00 11.09 306 ASN B N 1
ATOM 7220 C CA . ASN B 1 306 ? -10.790 -23.665 91.203 1.00 10.86 306 ASN B CA 1
ATOM 7221 C C . ASN B 1 306 ? -12.056 -22.840 91.415 1.00 10.48 306 ASN B C 1
ATOM 7222 O O . ASN B 1 306 ? -12.853 -22.695 90.503 1.00 9.78 306 ASN B O 1
ATOM 7227 N N . LEU B 1 307 ? -12.226 -22.254 92.602 0.50 9.38 307 LEU B N 1
ATOM 7228 C CA . LEU B 1 307 ? -13.390 -21.438 92.884 0.50 8.92 307 LEU B CA 1
ATOM 7229 C C . LEU B 1 307 ? -13.327 -20.150 92.063 0.50 9.33 307 LEU B C 1
ATOM 7230 O O . LEU B 1 307 ? -14.337 -19.739 91.510 0.50 9.90 307 LEU B O 1
ATOM 7239 N N . ILE B 1 308 ? -12.167 -19.496 91.996 1.00 9.06 308 ILE B N 1
ATOM 7240 C CA . ILE B 1 308 ? -12.059 -18.254 91.217 1.00 10.01 308 ILE B CA 1
ATOM 7241 C C . ILE B 1 308 ? -12.426 -18.506 89.749 1.00 10.74 308 ILE B C 1
ATOM 7242 O O . ILE B 1 308 ? -13.192 -17.738 89.149 1.00 12.10 308 ILE B O 1
ATOM 7247 N N . THR B 1 309 ? -11.893 -19.584 89.184 1.00 11.56 309 THR B N 1
ATOM 7248 C CA . THR B 1 309 ? -12.167 -19.939 87.778 1.00 12.50 309 THR B CA 1
ATOM 7249 C C . THR B 1 309 ? -13.654 -20.142 87.507 1.00 14.23 309 THR B C 1
ATOM 7250 O O . THR B 1 309 ? -14.187 -19.706 86.476 1.00 14.46 309 THR B O 1
ATOM 7254 N N . GLU B 1 310 ? -14.309 -20.798 88.450 1.00 15.88 310 GLU B N 1
ATOM 7255 C CA . GLU B 1 310 ? -15.725 -21.114 88.401 1.00 18.10 310 GLU B CA 1
ATOM 7256 C C . GLU B 1 310 ? -16.645 -19.893 88.545 1.00 17.51 310 GLU B C 1
ATOM 7257 O O . GLU B 1 310 ? -17.594 -19.747 87.772 1.00 18.10 310 GLU B O 1
ATOM 7263 N N . VAL B 1 311 ? -16.372 -19.039 89.528 1.00 17.33 311 VAL B N 1
ATOM 7264 C CA . VAL B 1 311 ? -17.258 -17.942 89.915 1.00 17.32 311 VAL B CA 1
ATOM 7265 C C . VAL B 1 311 ? -16.979 -16.695 89.071 1.00 17.34 311 VAL B C 1
ATOM 7266 O O . VAL B 1 311 ? -17.921 -16.073 88.564 1.00 17.18 311 VAL B O 1
ATOM 7270 N N . PHE B 1 312 ? -15.697 -16.366 88.900 1.00 17.22 312 PHE B N 1
ATOM 7271 C CA . PHE B 1 312 ? -15.266 -15.125 88.263 1.00 17.17 312 PHE B CA 1
ATOM 7272 C C . PHE B 1 312 ? -14.656 -15.276 86.881 1.00 16.80 312 PHE B C 1
ATOM 7273 O O . PHE B 1 312 ? -14.744 -14.361 86.062 1.00 16.23 312 PHE B O 1
ATOM 7281 N N . GLY B 1 313 ? -14.008 -16.415 86.645 1.00 17.07 313 GLY B N 1
ATOM 7282 C CA . GLY B 1 313 ? -13.372 -16.714 85.374 1.00 16.93 313 GLY B CA 1
ATOM 7283 C C . GLY B 1 313 ? -11.869 -16.784 85.529 1.00 17.09 313 GLY B C 1
ATOM 7284 O O . GLY B 1 313 ? -11.308 -16.227 86.470 1.00 16.63 313 GLY B O 1
ATOM 7285 N N . GLU B 1 314 ? -11.235 -17.468 84.581 1.00 17.15 314 GLU B N 1
ATOM 7286 C CA . GLU B 1 314 ? -9.813 -17.804 84.599 1.00 18.01 314 GLU B CA 1
ATOM 7287 C C . GLU B 1 314 ? -8.885 -16.598 84.663 1.00 17.60 314 GLU B C 1
ATOM 7288 O O . GLU B 1 314 ? -7.810 -16.679 85.262 1.00 17.70 314 GLU B O 1
ATOM 7294 N N . GLU B 1 315 ? -9.306 -15.501 84.034 1.00 17.01 315 GLU B N 1
ATOM 7295 C CA . GLU B 1 315 ? -8.560 -14.242 83.995 1.00 16.19 315 GLU B CA 1
ATOM 7296 C C . GLU B 1 315 ? -8.389 -13.561 85.368 1.00 15.04 315 GLU B C 1
ATOM 7297 O O . GLU B 1 315 ? -7.562 -12.655 85.520 1.00 14.84 315 GLU B O 1
ATOM 7303 N N . TYR B 1 316 ? -9.176 -13.985 86.357 1.00 12.99 316 TYR B N 1
ATOM 7304 C CA . TYR B 1 316 ? -9.059 -13.443 87.716 1.00 11.69 316 TYR B CA 1
ATOM 7305 C C . TYR B 1 316 ? -8.116 -14.254 88.581 1.00 11.36 316 TYR B C 1
ATOM 7306 O O . TYR B 1 316 ? -7.800 -13.832 89.680 1.00 10.60 316 TYR B O 1
ATOM 7315 N N . VAL B 1 317 ? -7.680 -15.417 88.106 1.00 11.47 317 VAL B N 1
ATOM 7316 C CA . VAL B 1 317 ? -6.729 -16.221 88.879 1.00 12.09 317 VAL B CA 1
ATOM 7317 C C . VAL B 1 317 ? -5.329 -15.635 88.973 1.00 12.32 317 VAL B C 1
ATOM 7318 O O . VAL B 1 317 ? -4.694 -15.409 87.943 1.00 11.72 317 VAL B O 1
ATOM 7322 N N . GLY B 1 318 ? -4.847 -15.445 90.201 1.00 13.02 318 GLY B N 1
ATOM 7323 C CA . GLY B 1 318 ? -3.515 -14.944 90.488 1.00 14.56 318 GLY B CA 1
ATOM 7324 C C . GLY B 1 318 ? -2.308 -15.680 89.941 1.00 17.17 318 GLY B C 1
ATOM 7325 O O . GLY B 1 318 ? -1.267 -15.034 89.774 1.00 18.81 318 GLY B O 1
ATOM 7326 N N . ALA B 1 333 ? 6.107 -24.642 109.590 1.00 24.20 333 ALA B N 1
ATOM 7327 C CA . ALA B 1 333 ? 4.780 -25.245 109.701 1.00 24.08 333 ALA B CA 1
ATOM 7328 C C . ALA B 1 333 ? 3.645 -24.208 109.678 1.00 22.70 333 ALA B C 1
ATOM 7329 O O . ALA B 1 333 ? 2.497 -24.561 109.404 1.00 23.97 333 ALA B O 1
ATOM 7331 N N . HIS B 1 334 ? 3.958 -22.942 109.938 1.00 21.82 334 HIS B N 1
ATOM 7332 C CA . HIS B 1 334 ? 2.923 -21.906 110.122 1.00 19.36 334 HIS B CA 1
ATOM 7333 C C . HIS B 1 334 ? 2.244 -21.425 108.825 1.00 17.69 334 HIS B C 1
ATOM 7334 O O . HIS B 1 334 ? 2.910 -21.234 107.811 1.00 17.51 334 HIS B O 1
ATOM 7341 N N . GLU B 1 335 ? 0.930 -21.213 108.902 1.00 13.69 335 GLU B N 1
ATOM 7342 C CA . GLU B 1 335 ? 0.087 -20.906 107.732 1.00 11.43 335 GLU B CA 1
ATOM 7343 C C . GLU B 1 335 ? -0.761 -19.662 108.034 1.00 9.72 335 GLU B C 1
ATOM 7344 O O . GLU B 1 335 ? -1.054 -19.344 109.212 1.00 7.63 335 GLU B O 1
ATOM 7350 N N . ALA B 1 336 ? -1.194 -19.011 106.951 1.00 6.80 336 ALA B N 1
ATOM 7351 C CA . ALA B 1 336 ? -2.129 -17.879 107.065 1.00 5.59 336 ALA B CA 1
ATOM 7352 C C . ALA B 1 336 ? -3.436 -18.279 107.759 1.00 5.34 336 ALA B C 1
ATOM 7353 O O . ALA B 1 336 ? -3.811 -19.476 107.806 1.00 6.08 336 ALA B O 1
ATOM 7355 N N . ILE B 1 337 ? -4.143 -17.289 108.286 1.00 3.74 337 ILE B N 1
ATOM 7356 C CA . ILE B 1 337 ? -5.510 -17.521 108.746 1.00 2.96 337 ILE B CA 1
ATOM 7357 C C . ILE B 1 337 ? -6.459 -17.411 107.530 1.00 5.16 337 ILE B C 1
ATOM 7358 O O . ILE B 1 337 ? -6.566 -16.340 106.901 1.00 4.97 337 ILE B O 1
ATOM 7363 N N . ARG B 1 338 ? -7.138 -18.512 107.227 1.00 5.15 338 ARG B N 1
ATOM 7364 C CA . ARG B 1 338 ? -7.925 -18.574 105.970 1.00 5.14 338 ARG B CA 1
ATOM 7365 C C . ARG B 1 338 ? -9.025 -19.601 106.186 1.00 4.04 338 ARG B C 1
ATOM 7366 O O . ARG B 1 338 ? -8.979 -20.412 107.135 1.00 2.78 338 ARG B O 1
ATOM 7374 N N . PRO B 1 339 ? -10.015 -19.621 105.278 1.00 3.78 339 PRO B N 1
ATOM 7375 C CA . PRO B 1 339 ? -11.039 -20.665 105.399 1.00 3.83 339 PRO B CA 1
ATOM 7376 C C . PRO B 1 339 ? -10.430 -22.038 105.155 1.00 4.73 339 PRO B C 1
ATOM 7377 O O . PRO B 1 339 ? -9.505 -22.181 104.338 1.00 6.34 339 PRO B O 1
ATOM 7381 N N . THR B 1 340 ? -10.966 -23.031 105.864 1.00 5.38 340 THR B N 1
ATOM 7382 C CA . THR B 1 340 ? -10.482 -24.411 105.621 1.00 5.92 340 THR B CA 1
ATOM 7383 C C . THR B 1 340 ? -11.085 -24.914 104.303 1.00 5.64 340 THR B C 1
ATOM 7384 O O . THR B 1 340 ? -10.531 -25.810 103.655 1.00 6.37 340 THR B O 1
ATOM 7388 N N . ASN B 1 341 ? -12.222 -24.333 103.920 1.00 5.22 341 ASN B N 1
ATOM 7389 C CA . ASN B 1 341 ? -12.915 -24.754 102.717 1.00 5.99 341 ASN B CA 1
ATOM 7390 C C . ASN B 1 341 ? -13.495 -23.524 102.035 1.00 6.39 341 ASN B C 1
ATOM 7391 O O . ASN B 1 341 ? -14.537 -23.005 102.468 1.00 5.42 341 ASN B O 1
ATOM 7396 N N . VAL B 1 342 ? -12.808 -23.064 100.992 0.50 7.24 342 VAL B N 1
ATOM 7397 C CA . VAL B 1 342 ? -13.251 -21.879 100.223 0.50 8.10 342 VAL B CA 1
ATOM 7398 C C . VAL B 1 342 ? -14.643 -22.025 99.626 0.50 7.96 342 VAL B C 1
ATOM 7399 O O . VAL B 1 342 ? -15.325 -21.019 99.437 0.50 7.08 342 VAL B O 1
ATOM 7406 N N . PHE B 1 343 ? -15.108 -23.256 99.366 1.00 7.70 343 PHE B N 1
ATOM 7407 C CA . PHE B 1 343 ? -16.468 -23.457 98.887 1.00 8.50 343 PHE B CA 1
ATOM 7408 C C . PHE B 1 343 ? -17.540 -23.351 99.984 1.00 8.23 343 PHE B C 1
ATOM 7409 O O . PHE B 1 343 ? -18.743 -23.333 99.672 1.00 7.81 343 PHE B O 1
ATOM 7417 N N . MET B 1 344 ? -17.124 -23.300 101.256 1.00 7.76 344 MET B N 1
ATOM 7418 C CA . MET B 1 344 ? -18.027 -22.854 102.316 1.00 7.49 344 MET B CA 1
ATOM 7419 C C . MET B 1 344 ? -17.995 -21.321 102.177 1.00 7.83 344 MET B C 1
ATOM 7420 O O . MET B 1 344 ? -17.195 -20.628 102.814 1.00 7.27 344 MET B O 1
ATOM 7425 N N . THR B 1 345 ? -18.855 -20.799 101.298 1.00 8.12 345 THR B N 1
ATOM 7426 C CA . THR B 1 345 ? -18.901 -19.353 101.084 1.00 7.85 345 THR B CA 1
ATOM 7427 C C . THR B 1 345 ? -19.529 -18.661 102.296 1.00 8.00 345 THR B C 1
ATOM 7428 O O . THR B 1 345 ? -20.239 -19.293 103.082 1.00 7.27 345 THR B O 1
ATOM 7432 N N . PRO B 1 346 ? -19.313 -17.345 102.430 1.00 8.18 346 PRO B N 1
ATOM 7433 C CA . PRO B 1 346 ? -20.019 -16.660 103.524 1.00 9.93 346 PRO B CA 1
ATOM 7434 C C . PRO B 1 346 ? -21.534 -16.888 103.595 1.00 11.90 346 PRO B C 1
ATOM 7435 O O . PRO B 1 346 ? -22.066 -17.084 104.698 1.00 12.39 346 PRO B O 1
ATOM 7439 N N . GLU B 1 347 ? -22.219 -16.909 102.439 1.00 12.41 347 GLU B N 1
ATOM 7440 C CA . GLU B 1 347 ? -23.643 -17.221 102.377 1.00 14.02 347 GLU B CA 1
ATOM 7441 C C . GLU B 1 347 ? -23.982 -18.576 103.022 1.00 13.47 347 GLU B C 1
ATOM 7442 O O . GLU B 1 347 ? -24.866 -18.651 103.887 1.00 13.89 347 GLU B O 1
ATOM 7448 N N . GLU B 1 348 ? -23.262 -19.625 102.621 1.00 13.01 348 GLU B N 1
ATOM 7449 C CA . GLU B 1 348 ? -23.487 -20.974 103.149 1.00 13.52 348 GLU B CA 1
ATOM 7450 C C . GLU B 1 348 ? -23.161 -20.997 104.650 1.00 12.18 348 GLU B C 1
ATOM 7451 O O . GLU B 1 348 ? -23.859 -21.650 105.399 1.00 11.59 348 GLU B O 1
ATOM 7457 N N . ALA B 1 349 ? -22.134 -20.254 105.067 1.00 10.25 349 ALA B N 1
ATOM 7458 C CA . ALA B 1 349 ? -21.685 -20.221 106.471 1.00 9.95 349 ALA B CA 1
ATOM 7459 C C . ALA B 1 349 ? -22.737 -19.721 107.435 1.00 10.45 349 ALA B C 1
ATOM 7460 O O . ALA B 1 349 ? -22.825 -20.197 108.582 1.00 9.21 349 ALA B O 1
ATOM 7462 N N . GLY B 1 350 ? -23.548 -18.795 106.926 1.00 10.98 350 GLY B N 1
ATOM 7463 C CA . GLY B 1 350 ? -24.688 -18.232 107.646 1.00 12.06 350 GLY B CA 1
ATOM 7464 C C . GLY B 1 350 ? -25.638 -19.205 108.311 1.00 12.43 350 GLY B C 1
ATOM 7465 O O . GLY B 1 350 ? -26.209 -18.878 109.363 1.00 14.44 350 GLY B O 1
ATOM 7466 N N . LYS B 1 351 ? -25.856 -20.385 107.729 1.00 11.60 351 LYS B N 1
ATOM 7467 C CA . LYS B 1 351 ? -26.756 -21.330 108.376 1.00 11.56 351 LYS B CA 1
ATOM 7468 C C . LYS B 1 351 ? -26.144 -22.005 109.598 1.00 10.47 351 LYS B C 1
ATOM 7469 O O . LYS B 1 351 ? -26.875 -22.616 110.371 1.00 9.04 351 LYS B O 1
ATOM 7475 N N . TYR B 1 352 ? -24.822 -21.854 109.781 1.00 8.16 352 TYR B N 1
ATOM 7476 C CA . TYR B 1 352 ? -24.141 -22.526 110.891 1.00 7.72 352 TYR B CA 1
ATOM 7477 C C . TYR B 1 352 ? -23.569 -21.590 111.943 1.00 7.03 352 TYR B C 1
ATOM 7478 O O . TYR B 1 352 ? -23.322 -22.030 113.076 1.00 6.28 352 TYR B O 1
ATOM 7487 N N . LEU B 1 353 ? -23.308 -20.358 111.509 1.00 5.63 353 LEU B N 1
ATOM 7488 C CA . LEU B 1 353 ? -22.626 -19.334 112.301 1.00 4.12 353 LEU B CA 1
ATOM 7489 C C . LEU B 1 353 ? -23.533 -18.255 112.845 1.00 4.79 353 LEU B C 1
ATOM 7490 O O . LEU B 1 353 ? -24.542 -17.879 112.180 1.00 4.95 353 LEU B O 1
ATOM 7495 N N . ASN B 1 354 ? -23.183 -17.739 114.031 1.00 4.74 354 ASN B N 1
ATOM 7496 C CA . ASN B 1 354 ? -23.970 -16.655 114.648 1.00 4.27 354 ASN B CA 1
ATOM 7497 C C . ASN B 1 354 ? -23.539 -15.334 114.010 1.00 5.35 354 ASN B C 1
ATOM 7498 O O . ASN B 1 354 ? -22.641 -15.370 113.177 1.00 4.39 354 ASN B O 1
ATOM 7503 N N . SER B 1 355 ? -24.184 -14.205 114.318 1.00 6.93 355 SER B N 1
ATOM 7504 C CA . SER B 1 355 ? -23.917 -12.976 113.558 1.00 8.80 355 SER B CA 1
ATOM 7505 C C . SER B 1 355 ? -22.447 -12.553 113.578 1.00 8.54 355 SER B C 1
ATOM 7506 O O . SER B 1 355 ? -21.893 -12.131 112.546 1.00 8.98 355 SER B O 1
ATOM 7509 N N . ASP B 1 356 ? -21.813 -12.696 114.746 1.00 8.45 356 ASP B N 1
ATOM 7510 C CA . ASP B 1 356 ? -20.424 -12.230 114.909 1.00 7.11 356 ASP B CA 1
ATOM 7511 C C . ASP B 1 356 ? -19.466 -13.198 114.227 1.00 6.20 356 ASP B C 1
ATOM 7512 O O . ASP B 1 356 ? -18.477 -12.801 113.608 1.00 5.31 356 ASP B O 1
ATOM 7517 N N . GLN B 1 357 ? -19.722 -14.491 114.406 1.00 4.24 357 GLN B N 1
ATOM 7518 C CA . GLN B 1 357 ? -18.923 -15.514 113.688 1.00 3.61 357 GLN B CA 1
ATOM 7519 C C . GLN B 1 357 ? -19.018 -15.317 112.170 1.00 3.37 357 GLN B C 1
ATOM 7520 O O . GLN B 1 357 ? -17.986 -15.375 111.491 1.00 4.27 357 GLN B O 1
ATOM 7526 N N . LYS B 1 358 ? -20.229 -15.075 111.665 1.00 4.79 358 LYS B N 1
ATOM 7527 C CA . LYS B 1 358 ? -20.433 -14.887 110.233 1.00 6.47 358 LYS B CA 1
ATOM 7528 C C . LYS B 1 358 ? -19.653 -13.649 109.741 1.00 5.98 358 LYS B C 1
ATOM 7529 O O . LYS B 1 358 ? -18.974 -13.683 108.712 1.00 5.79 358 LYS B O 1
ATOM 7535 N N . LYS B 1 359 ? -19.731 -12.554 110.486 1.00 5.29 359 LYS B N 1
ATOM 7536 C CA . LYS B 1 359 ? -18.958 -11.350 110.146 1.00 5.85 359 LYS B CA 1
ATOM 7537 C C . LYS B 1 359 ? -17.447 -11.605 110.016 1.00 4.19 359 LYS B C 1
ATOM 7538 O O . LYS B 1 359 ? -16.779 -11.194 109.043 1.00 4.19 359 LYS B O 1
ATOM 7544 N N . LEU B 1 360 ? -16.876 -12.290 111.012 1.00 3.54 360 LEU B N 1
ATOM 7545 C CA . LEU B 1 360 ? -15.475 -12.598 111.015 1.00 2.85 360 LEU B CA 1
ATOM 7546 C C . LEU B 1 360 ? -15.112 -13.592 109.920 1.00 2.00 360 LEU B C 1
ATOM 7547 O O . LEU B 1 360 ? -14.099 -13.371 109.245 1.00 2.00 360 LEU B O 1
ATOM 7552 N N . TYR B 1 361 ? -15.906 -14.641 109.719 1.00 2.00 361 TYR B N 1
ATOM 7553 C CA . TYR B 1 361 ? -15.613 -15.616 108.666 1.00 2.67 361 TYR B CA 1
ATOM 7554 C C . TYR B 1 361 ? -15.667 -14.955 107.294 1.00 3.23 361 TYR B C 1
ATOM 7555 O O . TYR B 1 361 ? -14.764 -15.147 106.482 1.00 4.20 361 TYR B O 1
ATOM 7564 N N . GLU B 1 362 ? -16.643 -14.101 107.061 1.00 2.89 362 GLU B N 1
ATOM 7565 C CA . GLU B 1 362 ? -16.743 -13.388 105.789 1.00 3.49 362 GLU B CA 1
ATOM 7566 C C . GLU B 1 362 ? -15.502 -12.519 105.530 1.00 2.76 362 GLU B C 1
ATOM 7567 O O . GLU B 1 362 ? -15.011 -12.522 104.409 1.00 2.76 362 GLU B O 1
ATOM 7573 N N . LEU B 1 363 ? -14.984 -11.848 106.562 1.00 3.92 363 LEU B N 1
ATOM 7574 C CA . LEU B 1 363 ? -13.818 -11.005 106.405 1.00 2.98 363 LEU B CA 1
ATOM 7575 C C . LEU B 1 363 ? -12.635 -11.875 106.019 1.00 2.83 363 LEU B C 1
ATOM 7576 O O . LEU B 1 363 ? -11.849 -11.554 105.129 1.00 2.03 363 LEU B O 1
ATOM 7581 N N . ILE B 1 364 ? -12.477 -13.008 106.735 1.00 2.00 364 ILE B N 1
ATOM 7582 C CA . ILE B 1 364 ? -11.357 -13.888 106.484 1.00 2.89 364 ILE B CA 1
ATOM 7583 C C . ILE B 1 364 ? -11.454 -14.522 105.071 1.00 2.10 364 ILE B C 1
ATOM 7584 O O . ILE B 1 364 ? -10.436 -14.615 104.373 1.00 3.20 364 ILE B O 1
ATOM 7589 N N . TRP B 1 365 ? -12.672 -14.863 104.683 1.00 3.43 365 TRP B N 1
ATOM 7590 C CA . TRP B 1 365 ? -12.923 -15.506 103.399 1.00 2.44 365 TRP B CA 1
ATOM 7591 C C . TRP B 1 365 ? -12.601 -14.527 102.279 1.00 3.45 365 TRP B C 1
ATOM 7592 O O . TRP B 1 365 ? -11.888 -14.878 101.333 1.00 3.62 365 TRP B O 1
ATOM 7603 N N . LYS B 1 366 ? -13.099 -13.288 102.375 1.00 3.86 366 LYS B N 1
ATOM 7604 C CA . LYS B 1 366 ? -12.836 -12.280 101.364 1.00 5.89 366 LYS B CA 1
ATOM 7605 C C . LYS B 1 366 ? -11.350 -11.943 101.261 1.00 5.83 366 LYS B C 1
ATOM 7606 O O . LYS B 1 366 ? -10.819 -11.839 100.152 1.00 6.67 366 LYS B O 1
ATOM 7612 N N . ARG B 1 367 ? -10.622 -11.785 102.374 1.00 4.51 367 ARG B N 1
ATOM 7613 C CA . ARG B 1 367 ? -9.216 -11.482 102.336 1.00 5.14 367 ARG B CA 1
ATOM 7614 C C . ARG B 1 367 ? -8.441 -12.614 101.641 1.00 5.33 367 ARG B C 1
ATOM 7615 O O . ARG B 1 367 ? -7.534 -12.387 100.834 1.00 5.24 367 ARG B O 1
ATOM 7623 N N . PHE B 1 368 ? -8.838 -13.849 101.958 1.00 4.95 368 PHE B N 1
ATOM 7624 C CA . PHE B 1 368 ? -8.096 -15.001 101.405 1.00 5.10 368 PHE B CA 1
ATOM 7625 C C . PHE B 1 368 ? -8.365 -15.103 99.889 1.00 4.19 368 PHE B C 1
ATOM 7626 O O . PHE B 1 368 ? -7.448 -15.248 99.079 1.00 5.50 368 PHE B O 1
ATOM 7634 N N . LEU B 1 369 ? -9.626 -15.050 99.506 0.50 5.32 369 LEU B N 1
ATOM 7635 C CA . LEU B 1 369 ? -9.940 -15.198 98.067 0.50 5.28 369 LEU B CA 1
ATOM 7636 C C . LEU B 1 369 ? -9.300 -14.052 97.278 0.50 4.05 369 LEU B C 1
ATOM 7637 O O . LEU B 1 369 ? -8.671 -14.319 96.257 0.50 5.68 369 LEU B O 1
ATOM 7646 N N . ALA B 1 370 ? -9.399 -12.813 97.772 1.00 4.12 370 ALA B N 1
ATOM 7647 C CA . ALA B 1 370 ? -8.798 -11.656 97.103 1.00 4.54 370 ALA B CA 1
ATOM 7648 C C . ALA B 1 370 ? -7.298 -11.855 96.964 1.00 4.03 370 ALA B C 1
ATOM 7649 O O . ALA B 1 370 ? -6.735 -11.533 95.937 1.00 4.87 370 ALA B O 1
ATOM 7651 N N . SER B 1 371 ? -6.628 -12.391 97.999 1.00 4.94 371 SER B N 1
ATOM 7652 C CA . SER B 1 371 ? -5.188 -12.617 97.997 1.00 3.98 371 SER B CA 1
ATOM 7653 C C . SER B 1 371 ? -4.718 -13.545 96.876 1.00 3.74 371 SER B C 1
ATOM 7654 O O . SER B 1 371 ? -3.542 -13.516 96.522 1.00 5.06 371 SER B O 1
ATOM 7657 N N . GLN B 1 372 ? -5.629 -14.348 96.356 1.00 4.30 372 GLN B N 1
ATOM 7658 C CA . GLN B 1 372 ? -5.372 -15.368 95.337 1.00 5.83 372 GLN B CA 1
ATOM 7659 C C . GLN B 1 372 ? -5.738 -14.903 93.937 1.00 6.16 372 GLN B C 1
ATOM 7660 O O . GLN B 1 372 ? -5.621 -15.663 92.953 1.00 6.49 372 GLN B O 1
ATOM 7666 N N . MET B 1 373 ? -6.157 -13.646 93.856 1.00 5.97 373 MET B N 1
ATOM 7667 C CA . MET B 1 373 ? -6.661 -13.097 92.572 1.00 5.92 373 MET B CA 1
ATOM 7668 C C . MET B 1 373 ? -5.667 -12.112 91.952 1.00 6.46 373 MET B C 1
ATOM 7669 O O . MET B 1 373 ? -4.686 -11.710 92.573 1.00 5.80 373 MET B O 1
ATOM 7674 N N . LYS B 1 374 ? -5.893 -11.731 90.688 1.00 6.81 374 LYS B N 1
ATOM 7675 C CA . LYS B 1 374 ? -4.930 -10.880 89.982 1.00 7.94 374 LYS B CA 1
ATOM 7676 C C . LYS B 1 374 ? -4.874 -9.436 90.514 1.00 8.18 374 LYS B C 1
ATOM 7677 O O . LYS B 1 374 ? -5.888 -8.936 90.995 1.00 8.91 374 LYS B O 1
ATOM 7683 N N . PRO B 1 375 ? -3.715 -8.769 90.399 1.00 9.16 375 PRO B N 1
ATOM 7684 C CA . PRO B 1 375 ? -3.682 -7.339 90.691 1.00 8.85 375 PRO B CA 1
ATOM 7685 C C . PRO B 1 375 ? -4.723 -6.591 89.838 1.00 8.89 375 PRO B C 1
ATOM 7686 O O . PRO B 1 375 ? -5.057 -7.020 88.725 1.00 9.26 375 PRO B O 1
ATOM 7690 N N . SER B 1 376 ? -5.243 -5.486 90.366 0.50 7.57 376 SER B N 1
ATOM 7691 C CA . SER B 1 376 ? -6.103 -4.643 89.549 0.50 7.33 376 SER B CA 1
ATOM 7692 C C . SER B 1 376 ? -5.206 -3.801 88.660 0.50 7.42 376 SER B C 1
ATOM 7693 O O . SER B 1 376 ? -4.055 -3.606 89.000 0.50 7.00 376 SER B O 1
ATOM 7698 N N . GLN B 1 377 ? -5.738 -3.288 87.551 1.00 8.67 377 GLN B N 1
ATOM 7699 C CA . GLN B 1 377 ? -4.963 -2.451 86.642 1.00 9.96 377 GLN B CA 1
ATOM 7700 C C . GLN B 1 377 ? -5.742 -1.176 86.369 1.00 9.12 377 GLN B C 1
ATOM 7701 O O . GLN B 1 377 ? -6.947 -1.223 86.124 1.00 8.97 377 GLN B O 1
ATOM 7707 N N . TYR B 1 378 ? -5.048 -0.051 86.442 1.00 9.40 378 TYR B N 1
ATOM 7708 C CA . TYR B 1 378 ? -5.638 1.262 86.177 1.00 8.99 378 TYR B CA 1
ATOM 7709 C C . TYR B 1 378 ? -4.692 2.033 85.270 1.00 9.99 378 TYR B C 1
ATOM 7710 O O . TYR B 1 378 ? -3.523 1.655 85.140 1.00 10.92 378 TYR B O 1
ATOM 7719 N N . GLU B 1 379 ? -5.206 3.064 84.600 1.00 9.06 379 GLU B N 1
ATOM 7720 C CA . GLU B 1 379 ? -4.345 4.031 83.927 1.00 9.56 379 GLU B CA 1
ATOM 7721 C C . GLU B 1 379 ? -4.439 5.263 84.802 1.00 9.08 379 GLU B C 1
ATOM 7722 O O . GLU B 1 379 ? -5.555 5.706 85.112 1.00 9.49 379 GLU B O 1
ATOM 7728 N N . GLU B 1 380 ? -3.286 5.755 85.241 1.00 8.16 380 GLU B N 1
ATOM 7729 C CA . GLU B 1 380 ? -3.237 6.903 86.124 1.00 8.16 380 GLU B CA 1
ATOM 7730 C C . GLU B 1 380 ? -2.786 8.097 85.280 1.00 8.17 380 GLU B C 1
ATOM 7731 O O . GLU B 1 380 ? -1.797 8.008 84.551 1.00 8.14 380 GLU B O 1
ATOM 7737 N N . THR B 1 381 ? -3.514 9.200 85.413 1.00 7.91 381 THR B N 1
ATOM 7738 C CA . THR B 1 381 ? -3.182 10.432 84.731 1.00 7.17 381 THR B CA 1
ATOM 7739 C C . THR B 1 381 ? -2.772 11.422 85.816 1.00 7.79 381 THR B C 1
ATOM 7740 O O . THR B 1 381 ? -3.561 11.736 86.703 1.00 7.21 381 THR B O 1
ATOM 7744 N N . ARG B 1 382 ? -1.518 11.868 85.751 1.00 7.50 382 ARG B N 1
ATOM 7745 C CA . ARG B 1 382 ? -1.019 12.906 86.649 1.00 8.24 382 ARG B CA 1
ATOM 7746 C C . ARG B 1 382 ? -0.961 14.211 85.863 1.00 7.06 382 ARG B C 1
ATOM 7747 O O . ARG B 1 382 ? -0.411 14.273 84.748 1.00 7.21 382 ARG B O 1
ATOM 7755 N N . PHE B 1 383 ? -1.539 15.261 86.423 1.00 5.43 383 PHE B N 1
ATOM 7756 C CA . PHE B 1 383 ? -1.642 16.498 85.677 1.00 4.17 383 PHE B CA 1
ATOM 7757 C C . PHE B 1 383 ? -1.236 17.703 86.529 1.00 4.06 383 PHE B C 1
ATOM 7758 O O . PHE B 1 383 ? -1.283 17.646 87.791 1.00 2.98 383 PHE B O 1
ATOM 7766 N N . VAL B 1 384 ? -0.814 18.724 85.794 1.00 2.95 384 VAL B N 1
ATOM 7767 C CA . VAL B 1 384 ? -0.437 20.038 86.347 1.00 2.54 384 VAL B CA 1
ATOM 7768 C C . VAL B 1 384 ? -1.156 21.101 85.546 1.00 2.50 384 VAL B C 1
ATOM 7769 O O . VAL B 1 384 ? -1.053 21.139 84.309 1.00 2.00 384 VAL B O 1
ATOM 7773 N N . LEU B 1 385 ? -1.839 22.006 86.246 1.00 2.07 385 LEU B N 1
ATOM 7774 C CA . LEU B 1 385 ? -2.482 23.140 85.626 1.00 2.00 385 LEU B CA 1
ATOM 7775 C C . LEU B 1 385 ? -1.806 24.402 86.125 1.00 2.00 385 LEU B C 1
ATOM 7776 O O . LEU B 1 385 ? -1.316 24.415 87.254 1.00 2.00 385 LEU B O 1
ATOM 7781 N N . ARG B 1 386 ? -1.827 25.442 85.322 1.00 2.00 386 ARG B N 1
ATOM 7782 C CA . ARG B 1 386 ? -1.182 26.692 85.721 1.00 2.00 386 ARG B CA 1
ATOM 7783 C C . ARG B 1 386 ? -2.095 27.859 85.361 1.00 2.00 386 ARG B C 1
ATOM 7784 O O . ARG B 1 386 ? -2.900 27.798 84.438 1.00 2.00 386 ARG B O 1
ATOM 7792 N N . THR B 1 387 ? -1.981 28.961 86.101 1.00 2.00 387 THR B N 1
ATOM 7793 C CA . THR B 1 387 ? -2.601 30.197 85.597 1.00 2.00 387 THR B CA 1
ATOM 7794 C C . THR B 1 387 ? -1.940 30.765 84.323 1.00 2.86 387 THR B C 1
ATOM 7795 O O . THR B 1 387 ? -0.783 30.482 84.044 1.00 2.00 387 THR B O 1
ATOM 7799 N N . LYS B 1 388 ? -2.673 31.588 83.569 1.00 3.17 388 LYS B N 1
ATOM 7800 C CA . LYS B 1 388 ? -2.153 32.173 82.332 1.00 4.52 388 LYS B CA 1
ATOM 7801 C C . LYS B 1 388 ? -0.952 33.089 82.549 1.00 5.74 388 LYS B C 1
ATOM 7802 O O . LYS B 1 388 ? -0.132 33.268 81.639 1.00 7.66 388 LYS B O 1
ATOM 7808 N N . ASP B 1 389 ? -0.844 33.690 83.739 1.00 6.71 389 ASP B N 1
ATOM 7809 C CA . ASP B 1 389 ? 0.299 34.536 84.065 1.00 8.54 389 ASP B CA 1
ATOM 7810 C C . ASP B 1 389 ? 1.429 33.682 84.646 1.00 8.33 389 ASP B C 1
ATOM 7811 O O . ASP B 1 389 ? 2.503 34.201 84.885 1.00 10.35 389 ASP B O 1
ATOM 7816 N N . GLY B 1 390 ? 1.201 32.391 84.872 1.00 8.01 390 GLY B N 1
ATOM 7817 C CA . GLY B 1 390 ? 2.199 31.481 85.415 1.00 7.74 390 GLY B CA 1
ATOM 7818 C C . GLY B 1 390 ? 2.505 31.615 86.917 1.00 8.37 390 GLY B C 1
ATOM 7819 O O . GLY B 1 390 ? 3.397 30.924 87.421 1.00 8.93 390 GLY B O 1
ATOM 7820 N N . LYS B 1 391 ? 1.741 32.447 87.623 1.00 7.32 391 LYS B N 1
ATOM 7821 C CA . LYS B 1 391 ? 1.964 32.674 89.075 1.00 8.21 391 LYS B CA 1
ATOM 7822 C C . LYS B 1 391 ? 1.670 31.460 89.963 1.00 7.33 391 LYS B C 1
ATOM 7823 O O . LYS B 1 391 ? 2.362 31.242 90.972 1.00 6.68 391 LYS B O 1
ATOM 7829 N N . TYR B 1 392 ? 0.666 30.643 89.597 1.00 5.27 392 TYR B N 1
ATOM 7830 C CA . TYR B 1 392 ? 0.180 29.507 90.410 1.00 4.50 392 TYR B CA 1
ATOM 7831 C C . TYR B 1 392 ? 0.109 28.234 89.563 1.00 4.52 392 TYR B C 1
ATOM 7832 O O . TYR B 1 392 ? -0.191 28.346 88.355 1.00 3.55 392 TYR B O 1
ATOM 7841 N N . ARG B 1 393 ? 0.421 27.101 90.203 1.00 3.71 393 ARG B N 1
ATOM 7842 C CA . ARG B 1 393 ? 0.258 25.733 89.656 1.00 3.75 393 ARG B CA 1
ATOM 7843 C C . ARG B 1 393 ? -0.577 24.897 90.617 1.00 3.69 393 ARG B C 1
ATOM 7844 O O . ARG B 1 393 ? -0.541 25.153 91.830 1.00 3.04 393 ARG B O 1
ATOM 7852 N N . PHE B 1 394 ? -1.302 23.909 90.087 1.00 2.09 394 PHE B N 1
ATOM 7853 C CA . PHE B 1 394 ? -2.199 23.040 90.818 1.00 3.77 394 PHE B CA 1
ATOM 7854 C C . PHE B 1 394 ? -1.933 21.655 90.256 1.00 5.34 394 PHE B C 1
ATOM 7855 O O . PHE B 1 394 ? -1.845 21.520 89.035 1.00 5.80 394 PHE B O 1
ATOM 7863 N N . LYS B 1 395 ? -1.825 20.665 91.137 1.00 5.81 395 LYS B N 1
ATOM 7864 C CA . LYS B 1 395 ? -1.489 19.283 90.740 1.00 6.99 395 LYS B CA 1
ATOM 7865 C C . LYS B 1 395 ? -2.625 18.344 91.152 1.00 6.86 395 LYS B C 1
ATOM 7866 O O . LYS B 1 395 ? -3.267 18.492 92.205 1.00 6.42 395 LYS B O 1
ATOM 7872 N N . GLY B 1 396 ? -2.894 17.360 90.299 1.00 6.09 396 GLY B N 1
ATOM 7873 C CA . GLY B 1 396 ? -3.915 16.397 90.558 1.00 7.48 396 GLY B CA 1
ATOM 7874 C C . GLY B 1 396 ? -3.588 15.079 89.890 1.00 7.81 396 GLY B C 1
ATOM 7875 O O . GLY B 1 396 ? -2.651 14.982 89.074 1.00 6.66 396 GLY B O 1
ATOM 7876 N N . THR B 1 397 ? -4.367 14.067 90.261 0.50 8.17 397 THR B N 1
ATOM 7877 C CA . THR B 1 397 ? -4.252 12.742 89.656 0.50 9.07 397 THR B CA 1
ATOM 7878 C C . THR B 1 397 ? -5.654 12.162 89.509 0.50 9.01 397 THR B C 1
ATOM 7879 O O . THR B 1 397 ? -6.548 12.457 90.302 0.50 8.82 397 THR B O 1
ATOM 7886 N N . VAL B 1 398 ? -5.853 11.368 88.472 1.00 7.94 398 VAL B N 1
ATOM 7887 C CA . VAL B 1 398 ? -7.113 10.695 88.326 1.00 7.82 398 VAL B CA 1
ATOM 7888 C C . VAL B 1 398 ? -6.783 9.326 87.731 1.00 8.43 398 VAL B C 1
ATOM 7889 O O . VAL B 1 398 ? -5.824 9.206 86.947 1.00 7.20 398 VAL B O 1
ATOM 7893 N N . LEU B 1 399 ? -7.578 8.330 88.125 1.00 8.26 399 LEU B N 1
ATOM 7894 C CA . LEU B 1 399 ? -7.427 6.955 87.659 1.00 9.54 399 LEU B CA 1
ATOM 7895 C C . LEU B 1 399 ? -8.534 6.519 86.700 1.00 11.22 399 LEU B C 1
ATOM 7896 O O . LEU B 1 399 ? -9.678 6.983 86.781 1.00 12.01 399 LEU B O 1
ATOM 7901 N N . LYS B 1 400 ? -8.196 5.600 85.805 1.00 11.03 400 LYS B N 1
ATOM 7902 C CA . LYS B 1 400 ? -9.176 4.973 84.945 1.00 12.22 400 LYS B CA 1
ATOM 7903 C C . LYS B 1 400 ? -8.999 3.466 85.115 1.00 12.13 400 LYS B C 1
ATOM 7904 O O . LYS B 1 400 ? -7.890 2.955 84.949 1.00 12.25 400 LYS B O 1
ATOM 7910 N N . LYS B 1 401 ? -10.077 2.781 85.480 1.00 12.90 401 LYS B N 1
ATOM 7911 C CA . LYS B 1 401 ? -10.034 1.337 85.721 1.00 12.89 401 LYS B CA 1
ATOM 7912 C C . LYS B 1 401 ? -9.964 0.556 84.413 1.00 12.48 401 LYS B C 1
ATOM 7913 O O . LYS B 1 401 ? -10.762 0.799 83.487 1.00 12.74 401 LYS B O 1
ATOM 7919 N N . ILE B 1 402 ? -8.983 -0.349 84.342 1.00 11.35 402 ILE B N 1
ATOM 7920 C CA . ILE B 1 402 ? -8.747 -1.244 83.196 1.00 10.76 402 ILE B CA 1
ATOM 7921 C C . ILE B 1 402 ? -9.220 -2.664 83.530 1.00 10.21 402 ILE B C 1
ATOM 7922 O O . ILE B 1 402 ? -9.885 -3.327 82.719 1.00 10.11 402 ILE B O 1
ATOM 7927 N N . PHE B 1 403 ? -8.873 -3.137 84.722 1.00 10.14 403 PHE B N 1
ATOM 7928 C CA . PHE B 1 403 ? -9.292 -4.488 85.152 1.00 10.00 403 PHE B CA 1
ATOM 7929 C C . PHE B 1 403 ? -9.410 -4.470 86.662 1.00 9.72 403 PHE B C 1
ATOM 7930 O O . PHE B 1 403 ? -8.476 -4.029 87.336 1.00 9.36 403 PHE B O 1
ATOM 7938 N N . ASP B 1 404 ? -10.556 -4.904 87.182 1.00 9.89 404 ASP B N 1
ATOM 7939 C CA . ASP B 1 404 ? -10.764 -4.887 88.638 1.00 10.30 404 ASP B CA 1
ATOM 7940 C C . ASP B 1 404 ? -9.958 -5.926 89.400 1.00 8.98 404 ASP B C 1
ATOM 7941 O O . ASP B 1 404 ? -9.587 -5.648 90.525 1.00 8.69 404 ASP B O 1
ATOM 7946 N N . GLY B 1 405 ? -9.695 -7.081 88.786 1.00 8.70 405 GLY B N 1
ATOM 7947 C CA . GLY B 1 405 ? -8.928 -8.147 89.445 1.00 7.46 405 GLY B CA 1
ATOM 7948 C C . GLY B 1 405 ? -9.511 -8.440 90.822 1.00 6.06 405 GLY B C 1
ATOM 7949 O O . GLY B 1 405 ? -10.728 -8.605 90.975 1.00 6.29 405 GLY B O 1
ATOM 7950 N N . TYR B 1 406 ? -8.630 -8.505 91.817 1.00 4.93 406 TYR B N 1
ATOM 7951 C CA . TYR B 1 406 ? -8.978 -8.798 93.211 1.00 5.43 406 TYR B CA 1
ATOM 7952 C C . TYR B 1 406 ? -10.041 -7.865 93.802 1.00 5.81 406 TYR B C 1
ATOM 7953 O O . TYR B 1 406 ? -10.757 -8.240 94.742 1.00 6.37 406 TYR B O 1
ATOM 7962 N N . GLU B 1 407 ? -10.155 -6.645 93.255 1.00 5.83 407 GLU B N 1
ATOM 7963 C CA . GLU B 1 407 ? -11.091 -5.663 93.806 1.00 6.81 407 GLU B CA 1
ATOM 7964 C C . GLU B 1 407 ? -12.546 -6.150 93.633 1.00 8.17 407 GLU B C 1
ATOM 7965 O O . GLU B 1 407 ? -13.429 -5.629 94.317 1.00 9.43 407 GLU B O 1
ATOM 7971 N N . LYS B 1 408 ? -12.767 -7.147 92.779 1.00 8.28 408 LYS B N 1
ATOM 7972 C CA . LYS B 1 408 ? -14.087 -7.771 92.655 1.00 11.10 408 LYS B CA 1
ATOM 7973 C C . LYS B 1 408 ? -14.531 -8.433 93.973 1.00 11.93 408 LYS B C 1
ATOM 7974 O O . LYS B 1 408 ? -15.725 -8.490 94.250 1.00 13.39 408 LYS B O 1
ATOM 7980 N N . VAL B 1 409 ? -13.569 -8.871 94.790 1.00 11.52 409 VAL B N 1
ATOM 7981 C CA . VAL B 1 409 ? -13.850 -9.447 96.111 1.00 10.98 409 VAL B CA 1
ATOM 7982 C C . VAL B 1 409 ? -13.540 -8.549 97.311 1.00 11.22 409 VAL B C 1
ATOM 7983 O O . VAL B 1 409 ? -14.337 -8.489 98.246 1.00 11.52 409 VAL B O 1
ATOM 7987 N N . TRP B 1 410 ? -12.396 -7.865 97.278 1.00 11.88 410 TRP B N 1
ATOM 7988 C CA . TRP B 1 410 ? -11.940 -6.962 98.341 1.00 12.69 410 TRP B CA 1
ATOM 7989 C C . TRP B 1 410 ? -12.322 -5.555 97.869 1.00 15.57 410 TRP B C 1
ATOM 7990 O O . TRP B 1 410 ? -11.633 -4.904 97.088 1.00 14.91 410 TRP B O 1
ATOM 8001 N N . LYS B 1 411 ? -13.472 -5.092 98.334 1.00 17.59 411 LYS B N 1
ATOM 8002 C CA . LYS B 1 411 ? -14.008 -3.863 97.766 1.00 19.80 411 LYS B CA 1
ATOM 8003 C C . LYS B 1 411 ? -13.131 -2.653 98.110 1.00 19.57 411 LYS B C 1
ATOM 8004 O O . LYS B 1 411 ? -12.571 -2.479 99.221 1.00 19.88 411 LYS B O 1
ATOM 8010 N N . THR B 1 412 ? -12.924 -1.841 97.080 1.00 20.28 412 THR B N 1
ATOM 8011 C CA . THR B 1 412 ? -11.911 -0.791 97.144 1.00 19.79 412 THR B CA 1
ATOM 8012 C C . THR B 1 412 ? -12.448 0.507 96.529 1.00 20.59 412 THR B C 1
ATOM 8013 O O . THR B 1 412 ? -13.135 0.458 95.512 1.00 20.58 412 THR B O 1
ATOM 8017 N N . GLU B 1 413 ? -12.140 1.625 97.182 1.00 21.15 413 GLU B N 1
ATOM 8018 C CA . GLU B 1 413 ? -12.479 2.971 96.714 1.00 21.73 413 GLU B CA 1
ATOM 8019 C C . GLU B 1 413 ? -11.248 3.605 96.104 1.00 20.37 413 GLU B C 1
ATOM 8020 O O . GLU B 1 413 ? -10.222 3.720 96.795 1.00 20.29 413 GLU B O 1
ATOM 8026 N N . ARG B 1 414 ? -11.342 3.985 94.825 1.00 19.10 414 ARG B N 1
ATOM 8027 C CA . ARG B 1 414 ? -10.287 4.775 94.183 1.00 17.74 414 ARG B CA 1
ATOM 8028 C C . ARG B 1 414 ? -10.789 6.038 93.487 1.00 18.08 414 ARG B C 1
ATOM 8029 O O . ARG B 1 414 ? -11.955 6.120 93.081 1.00 18.85 414 ARG B O 1
ATOM 8037 N N . ASN B 1 415 ? -9.879 6.993 93.323 1.00 17.92 415 ASN B N 1
ATOM 8038 C CA . ASN B 1 415 ? -10.229 8.253 92.670 1.00 18.35 415 ASN B CA 1
ATOM 8039 C C . ASN B 1 415 ? -10.282 8.128 91.151 1.00 17.54 415 ASN B C 1
ATOM 8040 O O . ASN B 1 415 ? -9.329 8.491 90.436 1.00 17.43 415 ASN B O 1
ATOM 8045 N N . THR B 1 416 ? -11.402 7.600 90.654 1.00 16.42 416 THR B N 1
ATOM 8046 C CA . THR B 1 416 ? -11.566 7.402 89.219 1.00 16.03 416 THR B CA 1
ATOM 8047 C C . THR B 1 416 ? -12.265 8.579 88.538 1.00 15.24 416 THR B C 1
ATOM 8048 O O . THR B 1 416 ? -13.031 9.318 89.167 1.00 15.33 416 THR B O 1
ATOM 8052 N N . GLY B 1 417 ? -11.991 8.720 87.252 1.00 14.31 417 GLY B N 1
ATOM 8053 C CA . GLY B 1 417 ? -12.558 9.799 86.460 1.00 13.53 417 GLY B CA 1
ATOM 8054 C C . GLY B 1 417 ? -11.854 9.868 85.132 1.00 13.76 417 GLY B C 1
ATOM 8055 O O . GLY B 1 417 ? -11.190 8.914 84.716 1.00 13.41 417 GLY B O 1
ATOM 8056 N N . GLU B 1 418 ? -12.025 11.000 84.456 1.00 12.74 418 GLU B N 1
ATOM 8057 C CA . GLU B 1 418 ? -11.489 11.146 83.099 1.00 13.36 418 GLU B CA 1
ATOM 8058 C C . GLU B 1 418 ? -10.800 12.507 82.990 1.00 11.88 418 GLU B C 1
ATOM 8059 O O . GLU B 1 418 ? -11.266 13.473 83.585 1.00 12.07 418 GLU B O 1
ATOM 8065 N N . PHE B 1 419 ? -9.711 12.555 82.229 1.00 11.05 419 PHE B N 1
ATOM 8066 C CA . PHE B 1 419 ? -8.990 13.801 81.980 1.00 9.83 419 PHE B CA 1
ATOM 8067 C C . PHE B 1 419 ? -9.042 14.115 80.490 1.00 10.60 419 PHE B C 1
ATOM 8068 O O . PHE B 1 419 ? -8.095 13.795 79.766 1.00 10.55 419 PHE B O 1
ATOM 8076 N N . PRO B 1 420 ? -10.164 14.711 80.019 1.00 10.53 420 PRO B N 1
ATOM 8077 C CA . PRO B 1 420 ? -10.412 14.972 78.591 1.00 10.50 420 PRO B CA 1
ATOM 8078 C C . PRO B 1 420 ? -9.782 16.283 78.090 1.00 9.79 420 PRO B C 1
ATOM 8079 O O . PRO B 1 420 ? -10.407 17.060 77.311 1.00 9.92 420 PRO B O 1
ATOM 8083 N N . PHE B 1 421 ? -8.550 16.522 78.530 1.00 8.36 421 PHE B N 1
ATOM 8084 C CA . PHE B 1 421 ? -7.787 17.710 78.116 1.00 7.74 421 PHE B CA 1
ATOM 8085 C C . PHE B 1 421 ? -6.403 17.305 77.680 1.00 7.82 421 PHE B C 1
ATOM 8086 O O . PHE B 1 421 ? -5.891 16.282 78.135 1.00 8.91 421 PHE B O 1
ATOM 8094 N N . GLU B 1 422 ? -5.819 18.109 76.796 1.00 7.25 422 GLU B N 1
ATOM 8095 C CA . GLU B 1 422 ? -4.441 17.925 76.332 1.00 8.25 422 GLU B CA 1
ATOM 8096 C C . GLU B 1 422 ? -3.532 19.034 76.874 1.00 6.30 422 GLU B C 1
ATOM 8097 O O . GLU B 1 422 ? -4.000 20.131 77.211 1.00 5.58 422 GLU B O 1
ATOM 8103 N N . GLU B 1 423 ? -2.231 18.756 76.947 1.00 6.02 423 GLU B N 1
ATOM 8104 C CA . GLU B 1 423 ? -1.253 19.798 77.309 1.00 5.55 423 GLU B CA 1
ATOM 8105 C C . GLU B 1 423 ? -1.434 21.037 76.418 1.00 4.39 423 GLU B C 1
ATOM 8106 O O . GLU B 1 423 ? -1.576 20.945 75.191 1.00 4.18 423 GLU B O 1
ATOM 8112 N N . GLY B 1 424 ? -1.488 22.198 77.062 1.00 2.87 424 GLY B N 1
ATOM 8113 C CA . GLY B 1 424 ? -1.607 23.470 76.384 1.00 2.48 424 GLY B CA 1
ATOM 8114 C C . GLY B 1 424 ? -3.026 23.978 76.193 1.00 2.38 424 GLY B C 1
ATOM 8115 O O . GLY B 1 424 ? -3.215 25.140 75.847 1.00 3.25 424 GLY B O 1
ATOM 8116 N N . GLU B 1 425 ? -4.011 23.104 76.418 1.00 3.37 425 GLU B N 1
ATOM 8117 C CA . GLU B 1 425 ? -5.425 23.479 76.379 1.00 4.27 425 GLU B CA 1
ATOM 8118 C C . GLU B 1 425 ? -5.809 24.373 77.567 1.00 3.01 425 GLU B C 1
ATOM 8119 O O . GLU B 1 425 ? -5.326 24.152 78.678 1.00 2.78 425 GLU B O 1
ATOM 8125 N N . SER B 1 426 ? -6.639 25.387 77.316 1.00 3.97 426 SER B N 1
ATOM 8126 C CA . SER B 1 426 ? -7.256 26.101 78.454 1.00 4.80 426 SER B CA 1
ATOM 8127 C C . SER B 1 426 ? -8.493 25.354 78.976 1.00 5.39 426 SER B C 1
ATOM 8128 O O . SER B 1 426 ? -9.204 24.651 78.216 1.00 5.72 426 SER B O 1
ATOM 8131 N N . VAL B 1 427 ? -8.719 25.482 80.288 1.00 4.55 427 VAL B N 1
ATOM 8132 C CA . VAL B 1 427 ? -9.901 24.924 80.952 1.00 5.19 427 VAL B CA 1
ATOM 8133 C C . VAL B 1 427 ? -10.649 26.059 81.655 1.00 4.29 427 VAL B C 1
ATOM 8134 O O . VAL B 1 427 ? -10.066 26.853 82.397 1.00 3.37 427 VAL B O 1
ATOM 8138 N N . LYS B 1 428 ? -11.944 26.156 81.349 1.00 4.48 428 LYS B N 1
ATOM 8139 C CA . LYS B 1 428 ? -12.833 27.191 81.876 1.00 4.66 428 LYS B CA 1
ATOM 8140 C C . LYS B 1 428 ? -14.234 26.584 81.736 1.00 5.97 428 LYS B C 1
ATOM 8141 O O . LYS B 1 428 ? -14.540 26.022 80.668 1.00 4.98 428 LYS B O 1
ATOM 8147 N N . PRO B 1 429 ? -15.079 26.705 82.777 1.00 5.73 429 PRO B N 1
ATOM 8148 C CA . PRO B 1 429 ? -14.797 27.369 84.050 1.00 6.02 429 PRO B CA 1
ATOM 8149 C C . PRO B 1 429 ? -14.061 26.490 85.058 1.00 4.72 429 PRO B C 1
ATOM 8150 O O . PRO B 1 429 ? -14.042 25.246 84.982 1.00 5.32 429 PRO B O 1
ATOM 8154 N N . VAL B 1 430 ? -13.438 27.190 86.000 0.50 4.50 430 VAL B N 1
ATOM 8155 C CA . VAL B 1 430 ? -12.815 26.559 87.161 0.50 4.49 430 VAL B CA 1
ATOM 8156 C C . VAL B 1 430 ? -13.350 27.324 88.381 0.50 4.08 430 VAL B C 1
ATOM 8157 O O . VAL B 1 430 ? -13.573 28.534 88.298 0.50 4.41 430 VAL B O 1
ATOM 8164 N N . VAL B 1 431 ? -13.522 26.603 89.488 1.00 5.98 431 VAL B N 1
ATOM 8165 C CA . VAL B 1 431 ? -14.026 27.151 90.771 1.00 6.02 431 VAL B CA 1
ATOM 8166 C C . VAL B 1 431 ? -12.956 26.896 91.819 1.00 5.00 431 VAL B C 1
ATOM 8167 O O . VAL B 1 431 ? -12.570 25.760 92.019 1.00 5.40 431 VAL B O 1
ATOM 8171 N N . VAL B 1 432 ? -12.499 27.983 92.442 1.00 5.49 432 VAL B N 1
ATOM 8172 C CA . VAL B 1 432 ? -11.452 27.853 93.458 1.00 5.58 432 VAL B CA 1
ATOM 8173 C C . VAL B 1 432 ? -12.131 27.695 94.823 1.00 6.38 432 VAL B C 1
ATOM 8174 O O . VAL B 1 432 ? -13.081 28.436 95.114 1.00 6.60 432 VAL B O 1
ATOM 8178 N N . LYS B 1 433 ? -11.640 26.761 95.650 1.00 7.98 433 LYS B N 1
ATOM 8179 C CA . LYS B 1 433 ? -12.103 26.689 97.040 1.00 9.72 433 LYS B CA 1
ATOM 8180 C C . LYS B 1 433 ? -10.912 26.908 97.963 1.00 9.47 433 LYS B C 1
ATOM 8181 O O . LYS B 1 433 ? -9.907 26.197 97.847 1.00 9.90 433 LYS B O 1
ATOM 8187 N N . ILE B 1 434 ? -11.046 27.853 98.882 1.00 9.56 434 ILE B N 1
ATOM 8188 C CA . ILE B 1 434 ? -9.993 28.143 99.847 1.00 9.96 434 ILE B CA 1
ATOM 8189 C C . ILE B 1 434 ? -10.565 27.809 101.242 1.00 11.85 434 ILE B C 1
ATOM 8190 O O . ILE B 1 434 ? -11.665 28.273 101.581 1.00 12.35 434 ILE B O 1
ATOM 8195 N N . GLU B 1 435 ? -9.829 27.020 102.025 1.00 13.45 435 GLU B N 1
ATOM 8196 C CA . GLU B 1 435 ? -10.256 26.652 103.385 1.00 15.50 435 GLU B CA 1
ATOM 8197 C C . GLU B 1 435 ? -9.134 26.891 104.383 1.00 15.12 435 GLU B C 1
ATOM 8198 O O . GLU B 1 435 ? -8.015 26.430 104.173 1.00 14.58 435 GLU B O 1
ATOM 8204 N N . GLU B 1 436 ? -9.435 27.596 105.469 1.00 15.57 436 GLU B N 1
ATOM 8205 C CA . GLU B 1 436 ? -8.453 27.716 106.537 1.00 16.95 436 GLU B CA 1
ATOM 8206 C C . GLU B 1 436 ? -8.438 26.382 107.293 1.00 16.67 436 GLU B C 1
ATOM 8207 O O . GLU B 1 436 ? -9.499 25.815 107.537 1.00 17.30 436 GLU B O 1
ATOM 8213 N N . GLN B 1 437 ? -7.248 25.884 107.635 1.00 17.28 437 GLN B N 1
ATOM 8214 C CA . GLN B 1 437 ? -7.069 24.601 108.349 1.00 17.07 437 GLN B CA 1
ATOM 8215 C C . GLN B 1 437 ? -5.967 24.716 109.389 1.00 16.71 437 GLN B C 1
ATOM 8216 O O . GLN B 1 437 ? -5.197 25.650 109.373 1.00 14.71 437 GLN B O 1
ATOM 8222 N N . GLU B 1 438 ? -5.861 23.715 110.256 1.00 17.21 438 GLU B N 1
ATOM 8223 C CA . GLU B 1 438 ? -4.708 23.650 111.164 1.00 18.20 438 GLU B CA 1
ATOM 8224 C C . GLU B 1 438 ? -4.128 22.261 111.104 1.00 16.56 438 GLU B C 1
ATOM 8225 O O . GLU B 1 438 ? -4.857 21.275 110.920 1.00 16.72 438 GLU B O 1
ATOM 8231 N N . THR B 1 439 ? -2.808 22.180 111.193 1.00 15.13 439 THR B N 1
ATOM 8232 C CA . THR B 1 439 ? -2.132 20.892 111.215 1.00 14.70 439 THR B CA 1
ATOM 8233 C C . THR B 1 439 ? -2.613 20.208 112.505 1.00 14.80 439 THR B C 1
ATOM 8234 O O . THR B 1 439 ? -3.040 20.866 113.460 1.00 13.43 439 THR B O 1
ATOM 8238 N N . LYS B 1 440 ? -2.576 18.883 112.479 1.00 15.71 440 LYS B N 1
ATOM 8239 C CA . LYS B 1 440 ? -3.199 18.058 113.508 1.00 16.47 440 LYS B CA 1
ATOM 8240 C C . LYS B 1 440 ? -2.154 17.136 114.090 1.00 15.89 440 LYS B C 1
ATOM 8241 O O . LYS B 1 440 ? -1.222 16.728 113.385 1.00 14.79 440 LYS B O 1
ATOM 8247 N N . PRO B 1 441 ? -2.305 16.800 115.393 1.00 15.41 441 PRO B N 1
ATOM 8248 C CA . PRO B 1 441 ? -1.307 15.887 115.906 1.00 15.59 441 PRO B CA 1
ATOM 8249 C C . PRO B 1 441 ? -1.590 14.471 115.368 1.00 15.79 441 PRO B C 1
ATOM 8250 O O . PRO B 1 441 ? -2.637 14.205 114.738 1.00 16.31 441 PRO B O 1
ATOM 8254 N N . LYS B 1 442 ? -0.639 13.583 115.622 1.00 16.31 442 LYS B N 1
ATOM 8255 C CA . LYS B 1 442 ? -0.810 12.166 115.368 1.00 16.80 442 LYS B CA 1
ATOM 8256 C C . LYS B 1 442 ? -2.050 11.656 116.089 1.00 15.18 442 LYS B C 1
ATOM 8257 O O . LYS B 1 442 ? -2.376 12.140 117.150 1.00 14.99 442 LYS B O 1
ATOM 8263 N N . PRO B 1 443 ? -2.770 10.662 115.519 1.00 13.64 443 PRO B N 1
ATOM 8264 C CA . PRO B 1 443 ? -3.931 10.214 116.250 1.00 12.19 443 PRO B CA 1
ATOM 8265 C C . PRO B 1 443 ? -3.477 9.324 117.425 1.00 10.29 443 PRO B C 1
ATOM 8266 O O . PRO B 1 443 ? -2.356 8.801 117.391 1.00 9.59 443 PRO B O 1
ATOM 8270 N N . ARG B 1 444 ? -4.353 9.204 118.410 1.00 9.35 444 ARG B N 1
ATOM 8271 C CA . ARG B 1 444 ? -4.207 8.224 119.469 1.00 7.80 444 ARG B CA 1
ATOM 8272 C C . ARG B 1 444 ? -4.318 6.812 118.858 1.00 7.40 444 ARG B C 1
ATOM 8273 O O . ARG B 1 444 ? -4.835 6.631 117.727 1.00 7.26 444 ARG B O 1
ATOM 8281 N N . TYR B 1 445 ? -3.783 5.831 119.589 1.00 6.13 445 TYR B N 1
ATOM 8282 C CA . TYR B 1 445 ? -3.977 4.448 119.150 1.00 5.07 445 TYR B CA 1
ATOM 8283 C C . TYR B 1 445 ? -5.388 3.989 119.424 1.00 4.10 445 TYR B C 1
ATOM 8284 O O . TYR B 1 445 ? -6.085 4.400 120.346 1.00 5.00 445 TYR B O 1
ATOM 8293 N N . THR B 1 446 ? -5.835 3.061 118.575 1.00 4.28 446 THR B N 1
ATOM 8294 C CA . THR B 1 446 ? -6.999 2.270 118.884 1.00 5.33 446 THR B CA 1
ATOM 8295 C C . THR B 1 446 ? -6.451 0.878 119.242 1.00 6.30 446 THR B C 1
ATOM 8296 O O . THR B 1 446 ? -5.247 0.658 119.099 1.00 6.13 446 THR B O 1
ATOM 8300 N N . GLU B 1 447 ? -7.315 -0.038 119.674 1.00 6.84 447 GLU B N 1
ATOM 8301 C CA . GLU B 1 447 ? -6.787 -1.405 119.935 1.00 7.06 447 GLU B CA 1
ATOM 8302 C C . GLU B 1 447 ? -6.135 -1.940 118.670 1.00 6.31 447 GLU B C 1
ATOM 8303 O O . GLU B 1 447 ? -5.035 -2.492 118.714 1.00 5.78 447 GLU B O 1
ATOM 8309 N N . GLY B 1 448 ? -6.745 -1.695 117.507 1.00 5.19 448 GLY B N 1
ATOM 8310 C CA . GLY B 1 448 ? -6.146 -2.172 116.254 1.00 5.58 448 GLY B CA 1
ATOM 8311 C C . GLY B 1 448 ? -4.794 -1.573 115.894 1.00 6.45 448 GLY B C 1
ATOM 8312 O O . GLY B 1 448 ? -3.828 -2.254 115.537 1.00 5.52 448 GLY B O 1
ATOM 8313 N N . SER B 1 449 ? -4.682 -0.247 116.022 1.00 4.83 449 SER B N 1
ATOM 8314 C CA . SER B 1 449 ? -3.479 0.370 115.585 1.00 5.28 449 SER B CA 1
ATOM 8315 C C . SER B 1 449 ? -2.390 0.174 116.641 1.00 4.60 449 SER B C 1
ATOM 8316 O O . SER B 1 449 ? -1.224 0.259 116.305 1.00 5.58 449 SER B O 1
ATOM 8319 N N . LEU B 1 450 ? -2.791 -0.113 117.869 1.00 3.34 450 LEU B N 1
ATOM 8320 C CA . LEU B 1 450 ? -1.790 -0.467 118.907 1.00 3.88 450 LEU B CA 1
ATOM 8321 C C . LEU B 1 450 ? -1.146 -1.795 118.536 1.00 3.69 450 LEU B C 1
ATOM 8322 O O . LEU B 1 450 ? 0.057 -1.969 118.689 1.00 4.64 450 LEU B O 1
ATOM 8327 N N . VAL B 1 451 ? -1.979 -2.733 118.114 1.00 4.56 451 VAL B N 1
ATOM 8328 C CA . VAL B 1 451 ? -1.433 -4.044 117.621 1.00 5.24 451 VAL B CA 1
ATOM 8329 C C . VAL B 1 451 ? -0.487 -3.840 116.458 1.00 4.74 451 VAL B C 1
ATOM 8330 O O . VAL B 1 451 ? 0.630 -4.401 116.383 1.00 4.47 451 VAL B O 1
ATOM 8334 N N . LYS B 1 452 ? -0.874 -2.973 115.524 1.00 4.40 452 LYS B N 1
ATOM 8335 C CA . LYS B 1 452 ? 0.024 -2.638 114.416 1.00 5.61 452 LYS B CA 1
ATOM 8336 C C . LYS B 1 452 ? 1.421 -2.163 114.874 1.00 5.06 452 LYS B C 1
ATOM 8337 O O . LYS B 1 452 ? 2.441 -2.603 114.367 1.00 5.35 452 LYS B O 1
ATOM 8343 N N . GLU B 1 453 ? 1.448 -1.247 115.841 1.00 4.33 453 GLU B N 1
ATOM 8344 C CA . GLU B 1 453 ? 2.679 -0.759 116.438 1.00 4.55 453 GLU B CA 1
ATOM 8345 C C . GLU B 1 453 ? 3.460 -1.842 117.192 1.00 4.26 453 GLU B C 1
ATOM 8346 O O . GLU B 1 453 ? 4.700 -1.921 117.065 1.00 4.31 453 GLU B O 1
ATOM 8352 N N . MET B 1 454 ? 2.756 -2.658 117.963 1.00 4.35 454 MET B N 1
ATOM 8353 C CA . MET B 1 454 ? 3.394 -3.776 118.680 1.00 5.19 454 MET B CA 1
ATOM 8354 C C . MET B 1 454 ? 4.077 -4.711 117.679 1.00 5.21 454 MET B C 1
ATOM 8355 O O . MET B 1 454 ? 5.222 -5.082 117.870 1.00 4.89 454 MET B O 1
ATOM 8360 N N . GLU B 1 455 ? 3.400 -5.042 116.589 1.00 5.88 455 GLU B N 1
ATOM 8361 C CA . GLU B 1 455 ? 4.063 -5.859 115.542 1.00 7.12 455 GLU B CA 1
ATOM 8362 C C . GLU B 1 455 ? 5.252 -5.166 114.879 1.00 7.51 455 GLU B C 1
ATOM 8363 O O . GLU B 1 455 ? 6.339 -5.750 114.725 1.00 8.93 455 GLU B O 1
ATOM 8369 N N . ARG B 1 456 ? 5.045 -3.909 114.488 1.00 6.63 456 ARG B N 1
ATOM 8370 C CA . ARG B 1 456 ? 6.086 -3.070 113.885 1.00 5.95 456 ARG B CA 1
ATOM 8371 C C . ARG B 1 456 ? 7.406 -3.091 114.690 1.00 6.12 456 ARG B C 1
ATOM 8372 O O . ARG B 1 456 ? 8.488 -3.300 114.161 1.00 6.69 456 ARG B O 1
ATOM 8380 N N . LEU B 1 457 ? 7.291 -2.918 116.009 1.00 5.03 457 LEU B N 1
ATOM 8381 C CA . LEU B 1 457 ? 8.438 -2.803 116.906 1.00 5.98 457 LEU B CA 1
ATOM 8382 C C . LEU B 1 457 ? 8.943 -4.118 117.501 1.00 6.16 457 LEU B C 1
ATOM 8383 O O . LEU B 1 457 ? 9.979 -4.127 118.207 1.00 7.52 457 LEU B O 1
ATOM 8388 N N . GLY B 1 458 ? 8.269 -5.200 117.148 1.00 7.05 458 GLY B N 1
ATOM 8389 C CA . GLY B 1 458 ? 8.730 -6.533 117.555 1.00 9.58 458 GLY B CA 1
ATOM 8390 C C . GLY B 1 458 ? 8.435 -6.866 119.019 1.00 9.83 458 GLY B C 1
ATOM 8391 O O . GLY B 1 458 ? 9.139 -7.723 119.608 1.00 10.65 458 GLY B O 1
ATOM 8392 N N . ILE B 1 459 ? 7.464 -6.162 119.608 1.00 9.66 459 ILE B N 1
ATOM 8393 C CA . ILE B 1 459 ? 7.124 -6.449 121.001 1.00 11.74 459 ILE B CA 1
ATOM 8394 C C . ILE B 1 459 ? 5.932 -7.409 121.160 1.00 12.39 459 ILE B C 1
ATOM 8395 O O . ILE B 1 459 ? 5.906 -8.208 122.086 1.00 13.75 459 ILE B O 1
ATOM 8400 N N . GLY B 1 460 ? 4.935 -7.362 120.291 1.00 12.23 460 GLY B N 1
ATOM 8401 C CA . GLY B 1 460 ? 3.892 -8.398 120.416 1.00 13.69 460 GLY B CA 1
ATOM 8402 C C . GLY B 1 460 ? 4.359 -9.710 119.772 1.00 13.29 460 GLY B C 1
ATOM 8403 O O . GLY B 1 460 ? 5.313 -9.695 118.984 1.00 15.42 460 GLY B O 1
ATOM 8404 N N . ARG B 1 461 ? 3.685 -10.814 120.116 1.00 12.22 461 ARG B N 1
ATOM 8405 C CA . ARG B 1 461 ? 3.647 -12.037 119.276 1.00 9.60 461 ARG B CA 1
ATOM 8406 C C . ARG B 1 461 ? 2.180 -12.450 119.137 1.00 8.68 461 ARG B C 1
ATOM 8407 O O . ARG B 1 461 ? 1.311 -11.981 119.878 1.00 7.00 461 ARG B O 1
ATOM 8415 N N . PRO B 1 462 ? 1.878 -13.329 118.165 1.00 7.86 462 PRO B N 1
ATOM 8416 C CA . PRO B 1 462 ? 0.479 -13.752 118.005 1.00 8.24 462 PRO B CA 1
ATOM 8417 C C . PRO B 1 462 ? -0.277 -14.115 119.279 1.00 9.40 462 PRO B C 1
ATOM 8418 O O . PRO B 1 462 ? -1.474 -13.794 119.399 1.00 9.30 462 PRO B O 1
ATOM 8422 N N . SER B 1 463 ? 0.405 -14.787 120.219 1.00 10.15 463 SER B N 1
ATOM 8423 C CA . SER B 1 463 ? -0.251 -15.212 121.444 1.00 12.34 463 SER B CA 1
ATOM 8424 C C . SER B 1 463 ? -0.415 -14.103 122.476 1.00 12.48 463 SER B C 1
ATOM 8425 O O . SER B 1 463 ? -1.167 -14.284 123.421 1.00 13.99 463 SER B O 1
ATOM 8428 N N . THR B 1 464 ? 0.273 -12.988 122.270 1.00 11.94 464 THR B N 1
ATOM 8429 C CA . THR B 1 464 ? 0.288 -11.915 123.267 1.00 11.19 464 THR B CA 1
ATOM 8430 C C . THR B 1 464 ? -0.313 -10.569 122.882 1.00 10.10 464 THR B C 1
ATOM 8431 O O . THR B 1 464 ? -0.481 -9.705 123.768 1.00 9.56 464 THR B O 1
ATOM 8435 N N . TYR B 1 465 ? -0.604 -10.328 121.607 1.00 8.55 465 TYR B N 1
ATOM 8436 C CA . TYR B 1 465 ? -1.148 -8.993 121.265 1.00 7.47 465 TYR B CA 1
ATOM 8437 C C . TYR B 1 465 ? -2.399 -8.728 122.071 1.00 7.17 465 TYR B C 1
ATOM 8438 O O . TYR B 1 465 ? -2.493 -7.724 122.802 1.00 7.25 465 TYR B O 1
ATOM 8447 N N . ALA B 1 466 ? -3.399 -9.602 121.941 1.00 7.32 466 ALA B N 1
ATOM 8448 C CA . ALA B 1 466 ? -4.732 -9.302 122.496 1.00 9.13 466 ALA B CA 1
ATOM 8449 C C . ALA B 1 466 ? -4.758 -9.360 124.023 1.00 9.25 466 ALA B C 1
ATOM 8450 O O . ALA B 1 466 ? -5.325 -8.484 124.673 1.00 9.54 466 ALA B O 1
ATOM 8452 N N . SER B 1 467 ? -4.088 -10.359 124.594 1.00 9.51 467 SER B N 1
ATOM 8453 C CA . SER B 1 467 ? -4.041 -10.455 126.059 1.00 10.14 467 SER B CA 1
ATOM 8454 C C . SER B 1 467 ? -3.324 -9.268 126.691 1.00 9.28 467 SER B C 1
ATOM 8455 O O . SER B 1 467 ? -3.710 -8.865 127.792 1.00 10.54 467 SER B O 1
ATOM 8458 N N . THR B 1 468 ? -2.301 -8.724 126.020 1.00 8.39 468 THR B N 1
ATOM 8459 C CA . THR B 1 468 ? -1.587 -7.557 126.571 1.00 7.43 468 THR B CA 1
ATOM 8460 C C . THR B 1 468 ? -2.552 -6.377 126.687 1.00 6.80 468 THR B C 1
ATOM 8461 O O . THR B 1 468 ? -2.612 -5.687 127.709 1.00 6.56 468 THR B O 1
ATOM 8465 N N . ILE B 1 469 ? -3.263 -6.117 125.596 1.00 6.94 469 ILE B N 1
ATOM 8466 C CA . ILE B 1 469 ? -4.153 -4.965 125.534 1.00 7.45 469 ILE B CA 1
ATOM 8467 C C . ILE B 1 469 ? -5.281 -5.113 126.530 1.00 8.04 469 ILE B C 1
ATOM 8468 O O . ILE B 1 469 ? -5.565 -4.172 127.268 1.00 7.50 469 ILE B O 1
ATOM 8473 N N . LYS B 1 470 ? -5.868 -6.312 126.596 1.00 8.51 470 LYS B N 1
ATOM 8474 C CA . LYS B 1 470 ? -6.956 -6.593 127.541 1.00 9.30 470 LYS B CA 1
ATOM 8475 C C . LYS B 1 470 ? -6.499 -6.379 128.990 1.00 8.87 470 LYS B C 1
ATOM 8476 O O . LYS B 1 470 ? -7.253 -5.813 129.777 1.00 8.42 470 LYS B O 1
ATOM 8482 N N . LEU B 1 471 ? -5.272 -6.786 129.326 1.00 8.87 471 LEU B N 1
ATOM 8483 C CA . LEU B 1 471 ? -4.745 -6.602 130.687 1.00 8.99 471 LEU B CA 1
ATOM 8484 C C . LEU B 1 471 ? -4.544 -5.124 131.033 1.00 8.28 471 LEU B C 1
ATOM 8485 O O . LEU B 1 471 ? -4.899 -4.669 132.121 1.00 8.03 471 LEU B O 1
ATOM 8490 N N . LEU B 1 472 ? -3.931 -4.379 130.114 1.00 6.44 472 LEU B N 1
ATOM 8491 C CA . LEU B 1 472 ? -3.756 -2.941 130.320 1.00 6.39 472 LEU B CA 1
ATOM 8492 C C . LEU B 1 472 ? -5.072 -2.257 130.616 1.00 7.05 472 LEU B C 1
ATOM 8493 O O . LEU B 1 472 ? -5.137 -1.390 131.485 1.00 6.97 472 LEU B O 1
ATOM 8498 N N . LEU B 1 473 ? -6.124 -2.646 129.890 1.00 7.62 473 LEU B N 1
ATOM 8499 C CA . LEU B 1 473 ? -7.479 -2.106 130.085 1.00 8.44 473 LEU B CA 1
ATOM 8500 C C . LEU B 1 473 ? -8.098 -2.520 131.413 1.00 9.54 473 LEU B C 1
ATOM 8501 O O . LEU B 1 473 ? -8.734 -1.710 132.116 1.00 9.80 473 LEU B O 1
ATOM 8506 N N . ASN B 1 474 ? -7.904 -3.794 131.741 1.00 11.02 474 ASN B N 1
ATOM 8507 C CA . ASN B 1 474 ? -8.452 -4.384 132.970 1.00 12.32 474 ASN B CA 1
ATOM 8508 C C . ASN B 1 474 ? -7.827 -3.805 134.222 1.00 12.12 474 ASN B C 1
ATOM 8509 O O . ASN B 1 474 ? -8.534 -3.565 135.230 1.00 12.41 474 ASN B O 1
ATOM 8514 N N . ARG B 1 475 ? -6.518 -3.566 134.179 1.00 11.82 475 ARG B N 1
ATOM 8515 C CA . ARG B 1 475 ? -5.806 -2.977 135.319 1.00 12.23 475 ARG B CA 1
ATOM 8516 C C . ARG B 1 475 ? -5.978 -1.461 135.410 1.00 10.88 475 ARG B C 1
ATOM 8517 O O . ARG B 1 475 ? -5.552 -0.836 136.386 1.00 10.40 475 ARG B O 1
ATOM 8525 N N . GLY B 1 476 ? -6.596 -0.874 134.387 1.00 8.66 476 GLY B N 1
ATOM 8526 C CA . GLY B 1 476 ? -6.870 0.563 134.374 1.00 8.47 476 GLY B CA 1
ATOM 8527 C C . GLY B 1 476 ? -5.615 1.361 134.080 1.00 7.28 476 GLY B C 1
ATOM 8528 O O . GLY B 1 476 ? -5.532 2.529 134.466 1.00 7.08 476 GLY B O 1
ATOM 8529 N N . TYR B 1 477 ? -4.645 0.734 133.403 1.00 6.47 477 TYR B N 1
ATOM 8530 C CA . TYR B 1 477 ? -3.406 1.442 133.055 1.00 5.56 477 TYR B CA 1
ATOM 8531 C C . TYR B 1 477 ? -3.612 2.322 131.836 1.00 5.27 477 TYR B C 1
ATOM 8532 O O . TYR B 1 477 ? -2.890 3.296 131.619 1.00 3.77 477 TYR B O 1
ATOM 8541 N N . ILE B 1 478 ? -4.537 1.903 130.985 1.00 4.57 478 ILE B N 1
ATOM 8542 C CA . ILE B 1 478 ? -5.021 2.676 129.838 1.00 5.09 478 ILE B CA 1
ATOM 8543 C C . ILE B 1 478 ? -6.549 2.656 129.925 1.00 6.14 478 ILE B C 1
ATOM 8544 O O . ILE B 1 478 ? -7.135 1.807 130.624 1.00 5.95 478 ILE B O 1
ATOM 8549 N N . LYS B 1 479 ? -7.184 3.581 129.214 1.00 7.45 479 LYS B N 1
ATOM 8550 C CA . LYS B 1 479 ? -8.650 3.714 129.266 1.00 9.39 479 LYS B CA 1
ATOM 8551 C C . LYS B 1 479 ? -9.057 3.995 127.847 1.00 9.50 479 LYS B C 1
ATOM 8552 O O . LYS B 1 479 ? -8.386 4.755 127.144 1.00 8.11 479 LYS B O 1
ATOM 8558 N N . LYS B 1 480 ? -10.146 3.359 127.434 1.00 10.59 480 LYS B N 1
ATOM 8559 C CA . LYS B 1 480 ? -10.668 3.526 126.084 1.00 11.65 480 LYS B CA 1
ATOM 8560 C C . LYS B 1 480 ? -11.821 4.510 126.117 1.00 12.28 480 LYS B C 1
ATOM 8561 O O . LYS B 1 480 ? -12.760 4.382 126.943 1.00 12.94 480 LYS B O 1
ATOM 8567 N N . ILE B 1 481 ? -11.724 5.530 125.270 1.00 12.86 481 ILE B N 1
ATOM 8568 C CA . ILE B 1 481 ? -12.779 6.537 125.146 1.00 14.97 481 ILE B CA 1
ATOM 8569 C C . ILE B 1 481 ? -13.060 6.724 123.659 1.00 15.43 481 ILE B C 1
ATOM 8570 O O . ILE B 1 481 ? -12.205 7.175 122.897 1.00 14.78 481 ILE B O 1
ATOM 8575 N N . ARG B 1 482 ? -14.268 6.331 123.258 1.00 16.09 482 ARG B N 1
ATOM 8576 C CA . ARG B 1 482 ? -14.677 6.424 121.855 1.00 17.22 482 ARG B CA 1
ATOM 8577 C C . ARG B 1 482 ? -13.645 5.780 120.939 1.00 16.46 482 ARG B C 1
ATOM 8578 O O . ARG B 1 482 ? -13.188 6.374 119.946 1.00 16.72 482 ARG B O 1
ATOM 8586 N N . GLY B 1 483 ? -13.260 4.568 121.327 1.00 15.21 483 GLY B N 1
ATOM 8587 C CA . GLY B 1 483 ? -12.363 3.733 120.569 1.00 14.94 483 GLY B CA 1
ATOM 8588 C C . GLY B 1 483 ? -10.897 4.085 120.673 1.00 13.67 483 GLY B C 1
ATOM 8589 O O . GLY B 1 483 ? -10.082 3.243 120.288 1.00 16.06 483 GLY B O 1
ATOM 8590 N N . TYR B 1 484 ? -10.572 5.276 121.188 1.00 12.08 484 TYR B N 1
ATOM 8591 C CA . TYR B 1 484 ? -9.162 5.677 121.348 1.00 10.95 484 TYR B CA 1
ATOM 8592 C C . TYR B 1 484 ? -8.640 5.362 122.752 1.00 9.51 484 TYR B C 1
ATOM 8593 O O . TYR B 1 484 ? -9.396 5.457 123.714 1.00 10.15 484 TYR B O 1
ATOM 8602 N N . LEU B 1 485 ? -7.351 5.034 122.832 1.00 6.66 485 LEU B N 1
ATOM 8603 C CA . LEU B 1 485 ? -6.673 4.644 124.062 1.00 4.79 485 LEU B CA 1
ATOM 8604 C C . LEU B 1 485 ? -5.894 5.800 124.639 1.00 4.05 485 LEU B C 1
ATOM 8605 O O . LEU B 1 485 ? -5.158 6.478 123.903 1.00 4.59 485 LEU B O 1
ATOM 8610 N N . TYR B 1 486 ? -6.077 5.976 125.953 1.00 4.47 486 TYR B N 1
ATOM 8611 C CA . TYR B 1 486 ? -5.418 7.023 126.724 1.00 4.06 486 TYR B CA 1
ATOM 8612 C C . TYR B 1 486 ? -4.678 6.434 127.912 1.00 3.51 486 TYR B C 1
ATOM 8613 O O . TYR B 1 486 ? -5.186 5.528 128.549 1.00 4.16 486 TYR B O 1
ATOM 8622 N N . PRO B 1 487 ? -3.514 7.001 128.282 1.00 3.09 487 PRO B N 1
ATOM 8623 C CA . PRO B 1 487 ? -2.911 6.522 129.540 1.00 2.32 487 PRO B CA 1
ATOM 8624 C C . PRO B 1 487 ? -3.677 7.122 130.724 1.00 2.20 487 PRO B C 1
ATOM 8625 O O . PRO B 1 487 ? -4.315 8.148 130.569 1.00 2.67 487 PRO B O 1
ATOM 8629 N N . THR B 1 488 ? -3.586 6.468 131.871 1.00 2.34 488 THR B N 1
ATOM 8630 C CA . THR B 1 488 ? -4.275 6.943 133.096 1.00 2.00 488 THR B CA 1
ATOM 8631 C C . THR B 1 488 ? -3.301 7.422 134.150 1.00 2.25 488 THR B C 1
ATOM 8632 O O . THR B 1 488 ? -2.088 7.377 133.956 1.00 2.00 488 THR B O 1
ATOM 8636 N N . ILE B 1 489 ? -3.848 7.912 135.270 1.00 2.00 489 ILE B N 1
ATOM 8637 C CA . ILE B 1 489 ? -3.001 8.318 136.374 1.00 2.00 489 ILE B CA 1
ATOM 8638 C C . ILE B 1 489 ? -2.141 7.132 136.825 1.00 2.07 489 ILE B C 1
ATOM 8639 O O . ILE B 1 489 ? -0.916 7.267 136.911 1.00 2.00 489 ILE B O 1
ATOM 8644 N N . VAL B 1 490 ? -2.760 5.986 137.118 1.00 2.00 490 VAL B N 1
ATOM 8645 C CA . VAL B 1 490 ? -1.979 4.855 137.654 1.00 3.64 490 VAL B CA 1
ATOM 8646 C C . VAL B 1 490 ? -1.046 4.306 136.556 1.00 3.25 490 VAL B C 1
ATOM 8647 O O . VAL B 1 490 ? 0.103 4.002 136.863 1.00 3.81 490 VAL B O 1
ATOM 8651 N N . GLY B 1 491 ? -1.488 4.288 135.301 1.00 3.32 491 GLY B N 1
ATOM 8652 C CA . GLY B 1 491 ? -0.644 3.797 134.179 1.00 3.18 491 GLY B CA 1
ATOM 8653 C C . GLY B 1 491 ? 0.601 4.659 134.061 1.00 3.84 491 GLY B C 1
ATOM 8654 O O . GLY B 1 491 ? 1.738 4.149 133.995 1.00 4.36 491 GLY B O 1
ATOM 8655 N N . SER B 1 492 ? 0.392 5.980 134.051 1.00 2.53 492 SER B N 1
ATOM 8656 C CA . SER B 1 492 ? 1.472 6.954 133.910 1.00 2.00 492 SER B CA 1
ATOM 8657 C C . SER B 1 492 ? 2.422 6.914 135.107 1.00 2.00 492 SER B C 1
ATOM 8658 O O . SER B 1 492 ? 3.634 6.998 134.952 1.00 2.00 492 SER B O 1
ATOM 8661 N N . VAL B 1 493 ? 1.882 6.849 136.324 1.00 2.00 493 VAL B N 1
ATOM 8662 C CA . VAL B 1 493 ? 2.729 6.870 137.507 1.00 2.00 493 VAL B CA 1
ATOM 8663 C C . VAL B 1 493 ? 3.610 5.597 137.596 1.00 3.09 493 VAL B C 1
ATOM 8664 O O . VAL B 1 493 ? 4.804 5.680 137.904 1.00 4.55 493 VAL B O 1
ATOM 8668 N N . VAL B 1 494 ? 3.018 4.445 137.299 1.00 3.48 494 VAL B N 1
ATOM 8669 C CA . VAL B 1 494 ? 3.749 3.171 137.295 1.00 4.92 494 VAL B CA 1
ATOM 8670 C C . VAL B 1 494 ? 4.806 3.194 136.193 1.00 4.51 494 VAL B C 1
ATOM 8671 O O . VAL B 1 494 ? 5.956 2.809 136.423 1.00 5.11 494 VAL B O 1
ATOM 8675 N N . MET B 1 495 ? 4.438 3.686 135.016 1.00 5.17 495 MET B N 1
ATOM 8676 C CA . MET B 1 495 ? 5.423 3.730 133.930 1.00 5.37 495 MET B CA 1
ATOM 8677 C C . MET B 1 495 ? 6.561 4.660 134.294 1.00 5.73 495 MET B C 1
ATOM 8678 O O . MET B 1 495 ? 7.725 4.380 133.995 1.00 6.39 495 MET B O 1
ATOM 8683 N N . ASP B 1 496 ? 6.244 5.764 134.968 1.00 3.65 496 ASP B N 1
ATOM 8684 C CA . ASP B 1 496 ? 7.253 6.723 135.341 1.00 4.45 496 ASP B CA 1
ATOM 8685 C C . ASP B 1 496 ? 8.267 6.097 136.301 1.00 5.15 496 ASP B C 1
ATOM 8686 O O . ASP B 1 496 ? 9.463 6.383 136.225 1.00 6.06 496 ASP B O 1
ATOM 8691 N N . TYR B 1 497 ? 7.775 5.275 137.215 1.00 5.72 497 TYR B N 1
ATOM 8692 C CA . TYR B 1 497 ? 8.615 4.612 138.180 1.00 7.56 497 TYR B CA 1
ATOM 8693 C C . TYR B 1 497 ? 9.546 3.635 137.445 1.00 8.75 497 TYR B C 1
ATOM 8694 O O . TYR B 1 497 ? 10.772 3.660 137.645 1.00 9.11 497 TYR B O 1
ATOM 8703 N N . LEU B 1 498 ? 8.965 2.798 136.593 1.00 9.38 498 LEU B N 1
ATOM 8704 C CA . LEU B 1 498 ? 9.758 1.792 135.865 1.00 10.67 498 LEU B CA 1
ATOM 8705 C C . LEU B 1 498 ? 10.813 2.463 134.978 1.00 12.35 498 LEU B C 1
ATOM 8706 O O . LEU B 1 498 ? 11.959 2.021 134.952 1.00 13.28 498 LEU B O 1
ATOM 8711 N N . GLU B 1 499 ? 10.448 3.539 134.288 1.00 13.46 499 GLU B N 1
ATOM 8712 C CA . GLU B 1 499 ? 11.426 4.354 133.559 1.00 15.73 499 GLU B CA 1
ATOM 8713 C C . GLU B 1 499 ? 12.580 4.882 134.402 1.00 16.58 499 GLU B C 1
ATOM 8714 O O . GLU B 1 499 ? 13.737 4.839 133.985 1.00 17.15 499 GLU B O 1
ATOM 8720 N N . LYS B 1 500 ? 12.270 5.396 135.586 1.00 16.37 500 LYS B N 1
ATOM 8721 C CA . LYS B 1 500 ? 13.287 6.001 136.435 1.00 17.36 500 LYS B CA 1
ATOM 8722 C C . LYS B 1 500 ? 14.289 4.972 136.933 1.00 17.52 500 LYS B C 1
ATOM 8723 O O . LYS B 1 500 ? 15.490 5.239 136.948 1.00 18.19 500 LYS B O 1
ATOM 8729 N N . LYS B 1 501 ? 13.783 3.805 137.327 1.00 17.48 501 LYS B N 1
ATOM 8730 C CA . LYS B 1 501 ? 14.562 2.827 138.074 1.00 18.34 501 LYS B CA 1
ATOM 8731 C C . LYS B 1 501 ? 15.071 1.642 137.257 1.00 18.48 501 LYS B C 1
ATOM 8732 O O . LYS B 1 501 ? 16.110 1.064 137.598 1.00 17.98 501 LYS B O 1
ATOM 8738 N N . TYR B 1 502 ? 14.348 1.305 136.188 1.00 18.73 502 TYR B N 1
ATOM 8739 C CA . TYR B 1 502 ? 14.577 0.099 135.390 1.00 19.18 502 TYR B CA 1
ATOM 8740 C C . TYR B 1 502 ? 14.669 0.472 133.912 1.00 19.54 502 TYR B C 1
ATOM 8741 O O . TYR B 1 502 ? 14.158 -0.246 133.045 1.00 19.58 502 TYR B O 1
ATOM 8750 N N . SER B 1 503 ? 15.337 1.590 133.628 1.00 19.97 503 SER B N 1
ATOM 8751 C CA . SER B 1 503 ? 15.333 2.193 132.291 1.00 20.99 503 SER B CA 1
ATOM 8752 C C . SER B 1 503 ? 15.581 1.191 131.167 1.00 20.91 503 SER B C 1
ATOM 8753 O O . SER B 1 503 ? 14.707 0.969 130.321 1.00 21.96 503 SER B O 1
ATOM 8756 N N . ASP B 1 504 ? 16.758 0.571 131.190 1.00 20.54 504 ASP B N 1
ATOM 8757 C CA . ASP B 1 504 ? 17.209 -0.288 130.104 1.00 20.55 504 ASP B CA 1
ATOM 8758 C C . ASP B 1 504 ? 16.319 -1.508 130.066 1.00 19.50 504 ASP B C 1
ATOM 8759 O O . ASP B 1 504 ? 15.797 -1.856 129.008 1.00 19.68 504 ASP B O 1
ATOM 8764 N N . VAL B 1 505 ? 16.139 -2.135 131.225 1.00 18.60 505 VAL B N 1
ATOM 8765 C CA . VAL B 1 505 ? 15.371 -3.377 131.357 1.00 17.83 505 VAL B CA 1
ATOM 8766 C C . VAL B 1 505 ? 13.918 -3.349 130.879 1.00 17.27 505 VAL B C 1
ATOM 8767 O O . VAL B 1 505 ? 13.438 -4.356 130.360 1.00 17.56 505 VAL B O 1
ATOM 8771 N N . VAL B 1 506 ? 13.222 -2.221 131.016 1.00 16.18 506 VAL B N 1
ATOM 8772 C CA . VAL B 1 506 ? 11.819 -2.136 130.594 1.00 15.56 506 VAL B CA 1
ATOM 8773 C C . VAL B 1 506 ? 11.625 -1.503 129.214 1.00 14.66 506 VAL B C 1
ATOM 8774 O O . VAL B 1 506 ? 10.501 -1.382 128.719 1.00 15.80 506 VAL B O 1
ATOM 8778 N N . SER B 1 507 ? 12.722 -1.080 128.600 1.00 12.57 507 SER B N 1
ATOM 8779 C CA . SER B 1 507 ? 12.631 -0.399 127.316 1.00 10.73 507 SER B CA 1
ATOM 8780 C C . SER B 1 507 ? 11.954 -1.258 126.250 1.00 9.51 507 SER B C 1
ATOM 8781 O O . SER B 1 507 ? 11.969 -2.518 126.286 1.00 8.41 507 SER B O 1
ATOM 8784 N N . VAL B 1 508 ? 11.366 -0.553 125.292 1.00 7.50 508 VAL B N 1
ATOM 8785 C CA . VAL B 1 508 ? 10.850 -1.199 124.088 1.00 7.00 508 VAL B CA 1
ATOM 8786 C C . VAL B 1 508 ? 11.971 -1.999 123.425 1.00 6.75 508 VAL B C 1
ATOM 8787 O O . VAL B 1 508 ? 11.754 -3.156 123.063 1.00 6.72 508 VAL B O 1
ATOM 8791 N N . SER B 1 509 ? 13.159 -1.404 123.298 1.00 5.86 509 SER B N 1
ATOM 8792 C CA . SER B 1 509 ? 14.279 -2.046 122.625 1.00 6.71 509 SER B CA 1
ATOM 8793 C C . SER B 1 509 ? 14.678 -3.373 123.297 1.00 6.57 509 SER B C 1
ATOM 8794 O O . SER B 1 509 ? 14.800 -4.407 122.621 1.00 6.06 509 SER B O 1
ATOM 8797 N N . PHE B 1 510 ? 14.843 -3.365 124.623 1.00 5.31 510 PHE B N 1
ATOM 8798 C CA . PHE B 1 510 ? 15.187 -4.589 125.320 1.00 6.38 510 PHE B CA 1
ATOM 8799 C C . PHE B 1 510 ? 14.090 -5.626 125.256 1.00 5.65 510 PHE B C 1
ATOM 8800 O O . PHE B 1 510 ? 14.411 -6.804 125.153 1.00 6.24 510 PHE B O 1
ATOM 8808 N N . THR B 1 511 ? 12.818 -5.223 125.314 1.00 5.13 511 THR B N 1
ATOM 8809 C CA . THR B 1 511 ? 11.702 -6.148 125.221 1.00 5.42 511 THR B CA 1
ATOM 8810 C C . THR B 1 511 ? 11.693 -6.845 123.856 1.00 4.73 511 THR B C 1
ATOM 8811 O O . THR B 1 511 ? 11.600 -8.093 123.774 1.00 5.14 511 THR B O 1
ATOM 8815 N N . ALA B 1 512 ? 11.819 -6.046 122.790 1.00 3.73 512 ALA B N 1
ATOM 8816 C CA . ALA B 1 512 ? 11.966 -6.603 121.433 1.00 5.08 512 ALA B CA 1
ATOM 8817 C C . ALA B 1 512 ? 13.142 -7.571 121.321 1.00 5.19 512 ALA B C 1
ATOM 8818 O O . ALA B 1 512 ? 13.014 -8.617 120.675 1.00 5.60 512 ALA B O 1
ATOM 8820 N N . GLU B 1 513 ? 14.279 -7.216 121.918 1.00 5.07 513 GLU B N 1
ATOM 8821 C CA . GLU B 1 513 ? 15.487 -8.044 121.809 1.00 6.88 513 GLU B CA 1
ATOM 8822 C C . GLU B 1 513 ? 15.219 -9.403 122.452 1.00 6.58 513 GLU B C 1
ATOM 8823 O O . GLU B 1 513 ? 15.602 -10.460 121.923 1.00 5.37 513 GLU B O 1
ATOM 8829 N N . MET B 1 514 ? 14.549 -9.371 123.603 1.00 4.88 514 MET B N 1
ATOM 8830 C CA . MET B 1 514 ? 14.235 -10.636 124.280 1.00 6.23 514 MET B CA 1
ATOM 8831 C C . MET B 1 514 ? 13.230 -11.478 123.486 1.00 4.51 514 MET B C 1
ATOM 8832 O O . MET B 1 514 ? 13.368 -12.687 123.392 1.00 5.07 514 MET B O 1
ATOM 8837 N N . GLU B 1 515 ? 12.235 -10.854 122.863 1.00 3.98 515 GLU B N 1
ATOM 8838 C CA . GLU B 1 515 ? 11.296 -11.603 122.053 1.00 4.99 515 GLU B CA 1
ATOM 8839 C C . GLU B 1 515 ? 12.003 -12.260 120.865 1.00 5.30 515 GLU B C 1
ATOM 8840 O O . GLU B 1 515 ? 11.686 -13.413 120.523 1.00 4.53 515 GLU B O 1
ATOM 8846 N N . LYS B 1 516 ? 12.934 -11.530 120.255 1.00 4.37 516 LYS B N 1
ATOM 8847 C CA . LYS B 1 516 ? 13.752 -12.077 119.152 1.00 5.22 516 LYS B CA 1
ATOM 8848 C C . LYS B 1 516 ? 14.560 -13.284 119.637 1.00 5.31 516 LYS B C 1
ATOM 8849 O O . LYS B 1 516 ? 14.652 -14.318 118.980 1.00 5.04 516 LYS B O 1
ATOM 8855 N N . ASP B 1 517 ? 15.141 -13.153 120.819 1.00 4.68 517 ASP B N 1
ATOM 8856 C CA . ASP B 1 517 ? 15.957 -14.215 121.417 1.00 4.87 517 ASP B CA 1
ATOM 8857 C C . ASP B 1 517 ? 15.134 -15.482 121.660 1.00 5.19 517 ASP B C 1
ATOM 8858 O O . ASP B 1 517 ? 15.665 -16.589 121.420 1.00 5.11 517 ASP B O 1
ATOM 8863 N N . LEU B 1 518 ? 13.891 -15.301 122.141 1.00 2.79 518 LEU B N 1
ATOM 8864 C CA . LEU B 1 518 ? 12.981 -16.444 122.380 1.00 4.16 518 LEU B CA 1
ATOM 8865 C C . LEU B 1 518 ? 12.648 -17.115 121.035 1.00 5.21 518 LEU B C 1
ATOM 8866 O O . LEU B 1 518 ? 12.570 -18.368 120.972 1.00 4.15 518 LEU B O 1
ATOM 8871 N N . ASP B 1 519 ? 12.458 -16.305 119.981 1.00 4.99 519 ASP B N 1
ATOM 8872 C CA . ASP B 1 519 ? 12.239 -16.897 118.645 1.00 5.48 519 ASP B CA 1
ATOM 8873 C C . ASP B 1 519 ? 13.449 -17.724 118.242 1.00 4.74 519 ASP B C 1
ATOM 8874 O O . ASP B 1 519 ? 13.291 -18.808 117.645 1.00 4.95 519 ASP B O 1
ATOM 8879 N N . GLU B 1 520 ? 14.669 -17.247 118.511 1.00 3.14 520 GLU B N 1
ATOM 8880 C CA . GLU B 1 520 ? 15.886 -18.004 118.144 1.00 3.63 520 GLU B CA 1
ATOM 8881 C C . GLU B 1 520 ? 15.996 -19.268 118.993 1.00 3.51 520 GLU B C 1
ATOM 8882 O O . GLU B 1 520 ? 16.452 -20.300 118.490 1.00 4.60 520 GLU B O 1
ATOM 8888 N N . VAL B 1 521 ? 15.581 -19.197 120.271 1.00 4.37 521 VAL B N 1
ATOM 8889 C CA . VAL B 1 521 ? 15.564 -20.400 121.126 1.00 4.70 521 VAL B CA 1
ATOM 8890 C C . VAL B 1 521 ? 14.617 -21.419 120.476 1.00 5.18 521 VAL B C 1
ATOM 8891 O O . VAL B 1 521 ? 14.999 -22.572 120.347 1.00 4.66 521 VAL B O 1
ATOM 8895 N N . GLU B 1 522 ? 13.448 -20.989 120.007 1.00 4.98 522 GLU B N 1
ATOM 8896 C CA . GLU B 1 522 ? 12.470 -21.906 119.372 1.00 8.08 522 GLU B CA 1
ATOM 8897 C C . GLU B 1 522 ? 13.063 -22.550 118.130 1.00 8.48 522 GLU B C 1
ATOM 8898 O O . GLU B 1 522 ? 12.812 -23.740 117.855 1.00 9.26 522 GLU B O 1
ATOM 8904 N N . GLN B 1 523 ? 13.859 -21.787 117.370 1.00 7.70 523 GLN B N 1
ATOM 8905 C CA . GLN B 1 523 ? 14.483 -22.317 116.144 1.00 8.47 523 GLN B CA 1
ATOM 8906 C C . GLN B 1 523 ? 15.770 -23.113 116.327 1.00 8.34 523 GLN B C 1
ATOM 8907 O O . GLN B 1 523 ? 16.339 -23.666 115.354 1.00 8.51 523 GLN B O 1
ATOM 8913 N N . GLY B 1 524 ? 16.237 -23.181 117.566 1.00 6.15 524 GLY B N 1
ATOM 8914 C CA . GLY B 1 524 ? 17.457 -23.849 117.972 1.00 5.81 524 GLY B CA 1
ATOM 8915 C C . GLY B 1 524 ? 18.720 -23.099 117.601 1.00 5.38 524 GLY B C 1
ATOM 8916 O O . GLY B 1 524 ? 19.773 -23.712 117.484 1.00 7.06 524 GLY B O 1
ATOM 8917 N N . LYS B 1 525 ? 18.588 -21.792 117.444 1.00 4.03 525 LYS B N 1
ATOM 8918 C CA . LYS B 1 525 ? 19.699 -20.901 117.096 1.00 5.82 525 LYS B CA 1
ATOM 8919 C C . LYS B 1 525 ? 20.279 -20.159 118.304 1.00 6.01 525 LYS B C 1
ATOM 8920 O O . LYS B 1 525 ? 21.298 -19.472 118.170 1.00 6.17 525 LYS B O 1
ATOM 8926 N N . LYS B 1 526 ? 19.646 -20.304 119.474 1.00 6.12 526 LYS B N 1
ATOM 8927 C CA . LYS B 1 526 ? 20.172 -19.758 120.729 1.00 7.85 526 LYS B CA 1
ATOM 8928 C C . LYS B 1 526 ? 19.770 -20.725 121.851 1.00 7.62 526 LYS B C 1
ATOM 8929 O O . LYS B 1 526 ? 18.759 -21.435 121.756 1.00 7.87 526 LYS B O 1
ATOM 8935 N N . THR B 1 527 ? 20.545 -20.732 122.921 0.50 8.39 527 THR B N 1
ATOM 8936 C CA . THR B 1 527 ? 20.220 -21.616 124.031 0.50 9.83 527 THR B CA 1
ATOM 8937 C C . THR B 1 527 ? 19.460 -20.790 125.064 0.50 9.54 527 THR B C 1
ATOM 8938 O O . THR B 1 527 ? 19.864 -19.650 125.382 0.50 10.33 527 THR B O 1
ATOM 8945 N N . ASP B 1 528 ? 18.421 -21.408 125.609 1.00 8.52 528 ASP B N 1
ATOM 8946 C CA . ASP B 1 528 ? 17.564 -20.834 126.641 1.00 8.16 528 ASP B CA 1
ATOM 8947 C C . ASP B 1 528 ? 18.352 -20.317 127.836 1.00 8.77 528 ASP B C 1
ATOM 8948 O O . ASP B 1 528 ? 18.066 -19.229 128.327 1.00 7.75 528 ASP B O 1
ATOM 8953 N N . LYS B 1 529 ? 19.375 -21.075 128.260 1.00 8.65 529 LYS B N 1
ATOM 8954 C CA . LYS B 1 529 ? 20.156 -20.713 129.439 1.00 9.78 529 LYS B CA 1
ATOM 8955 C C . LYS B 1 529 ? 20.989 -19.469 129.213 1.00 9.96 529 LYS B C 1
ATOM 8956 O O . LYS B 1 529 ? 21.121 -18.636 130.109 1.00 10.87 529 LYS B O 1
ATOM 8962 N N . ILE B 1 530 ? 21.541 -19.332 128.011 1.00 10.57 530 ILE B N 1
ATOM 8963 C CA . ILE B 1 530 ? 22.315 -18.133 127.663 1.00 11.22 530 ILE B CA 1
ATOM 8964 C C . ILE B 1 530 ? 21.396 -16.909 127.707 1.00 10.93 530 ILE B C 1
ATOM 8965 O O . ILE B 1 530 ? 21.760 -15.876 128.262 1.00 11.22 530 ILE B O 1
ATOM 8970 N N . VAL B 1 531 ? 20.191 -17.053 127.166 1.00 9.73 531 VAL B N 1
ATOM 8971 C CA . VAL B 1 531 ? 19.214 -15.969 127.207 1.00 10.22 531 VAL B CA 1
ATOM 8972 C C . VAL B 1 531 ? 18.777 -15.622 128.639 1.00 9.74 531 VAL B C 1
ATOM 8973 O O . VAL B 1 531 ? 18.696 -14.445 128.981 1.00 9.58 531 VAL B O 1
ATOM 8977 N N . LEU B 1 532 ? 18.488 -16.631 129.459 1.00 9.00 532 LEU B N 1
ATOM 8978 C CA . LEU B 1 532 ? 18.063 -16.367 130.834 1.00 8.88 532 LEU B CA 1
ATOM 8979 C C . LEU B 1 532 ? 19.159 -15.726 131.687 1.00 9.43 532 LEU B C 1
ATOM 8980 O O . LEU B 1 532 ? 18.901 -14.805 132.469 1.00 8.56 532 LEU B O 1
ATOM 8985 N N . ARG B 1 533 ? 20.380 -16.214 131.520 1.00 10.80 533 ARG B N 1
ATOM 8986 C CA . ARG B 1 533 ? 21.544 -15.690 132.248 1.00 13.49 533 ARG B CA 1
ATOM 8987 C C . ARG B 1 533 ? 21.768 -14.217 131.933 1.00 14.25 533 ARG B C 1
ATOM 8988 O O . ARG B 1 533 ? 22.025 -13.431 132.839 1.00 14.88 533 ARG B O 1
ATOM 8996 N N . GLU B 1 534 ? 21.679 -13.856 130.656 1.00 15.33 534 GLU B N 1
ATOM 8997 C CA . GLU B 1 534 ? 21.860 -12.477 130.230 1.00 17.73 534 GLU B CA 1
ATOM 8998 C C . GLU B 1 534 ? 20.782 -11.574 130.829 1.00 17.13 534 GLU B C 1
ATOM 8999 O O . GLU B 1 534 ? 21.108 -10.529 131.411 1.00 17.68 534 GLU B O 1
ATOM 9005 N N . PHE B 1 535 ? 19.520 -11.987 130.705 1.00 16.38 535 PHE B N 1
ATOM 9006 C CA . PHE B 1 535 ? 18.428 -11.221 131.278 1.00 15.80 535 PHE B CA 1
ATOM 9007 C C . PHE B 1 535 ? 18.604 -11.031 132.783 1.00 15.06 535 PHE B C 1
ATOM 9008 O O . PHE B 1 535 ? 18.509 -9.919 133.292 1.00 15.06 535 PHE B O 1
ATOM 9016 N N . TYR B 1 536 ? 18.853 -12.125 133.489 1.00 15.46 536 TYR B N 1
ATOM 9017 C CA . TYR B 1 536 ? 18.953 -12.061 134.937 1.00 15.71 536 TYR B CA 1
ATOM 9018 C C . TYR B 1 536 ? 20.092 -11.160 135.410 1.00 16.18 536 TYR B C 1
ATOM 9019 O O . TYR B 1 536 ? 19.936 -10.459 136.405 1.00 15.18 536 TYR B O 1
ATOM 9028 N N . GLU B 1 537 ? 21.213 -11.152 134.692 1.00 17.10 537 GLU B N 1
ATOM 9029 C CA . GLU B 1 537 ? 22.309 -10.259 135.056 1.00 18.78 537 GLU B CA 1
ATOM 9030 C C . GLU B 1 537 ? 21.860 -8.810 134.956 1.00 18.81 537 GLU B C 1
ATOM 9031 O O . GLU B 1 537 ? 22.081 -8.043 135.886 1.00 19.06 537 GLU B O 1
ATOM 9037 N N . SER B 1 538 ? 21.229 -8.462 133.839 1.00 19.42 538 SER B N 1
ATOM 9038 C CA . SER B 1 538 ? 20.682 -7.119 133.593 1.00 20.15 538 SER B CA 1
ATOM 9039 C C . SER B 1 538 ? 19.655 -6.688 134.641 1.00 20.02 538 SER B C 1
ATOM 9040 O O . SER B 1 538 ? 19.756 -5.582 135.194 1.00 20.35 538 SER B O 1
ATOM 9043 N N . PHE B 1 539 ? 18.680 -7.557 134.906 1.00 19.18 539 PHE B N 1
ATOM 9044 C CA . PHE B 1 539 ? 17.654 -7.307 135.919 1.00 18.92 539 PHE B CA 1
ATOM 9045 C C . PHE B 1 539 ? 18.209 -7.220 137.342 1.00 19.00 539 PHE B C 1
ATOM 9046 O O . PHE B 1 539 ? 17.913 -6.271 138.078 1.00 18.34 539 PHE B O 1
ATOM 9054 N N . SER B 1 540 ? 19.005 -8.208 137.736 1.00 19.25 540 SER B N 1
ATOM 9055 C CA . SER B 1 540 ? 19.424 -8.290 139.121 1.00 19.92 540 SER B CA 1
ATOM 9056 C C . SER B 1 540 ? 20.390 -7.171 139.491 1.00 20.34 540 SER B C 1
ATOM 9057 O O . SER B 1 540 ? 20.569 -6.880 140.680 1.00 20.51 540 SER B O 1
ATOM 9060 N N . SER B 1 541 ? 21.015 -6.557 138.488 1.00 20.64 541 SER B N 1
ATOM 9061 C CA . SER B 1 541 ? 21.990 -5.498 138.758 1.00 21.54 541 SER B CA 1
ATOM 9062 C C . SER B 1 541 ? 21.301 -4.209 139.211 1.00 21.92 541 SER B C 1
ATOM 9063 O O . SER B 1 541 ? 21.906 -3.380 139.885 1.00 22.21 541 SER B O 1
ATOM 9066 N N . VAL B 1 542 ? 20.026 -4.069 138.852 1.00 22.29 542 VAL B N 1
ATOM 9067 C CA . VAL B 1 542 ? 19.257 -2.860 139.121 1.00 22.66 542 VAL B CA 1
ATOM 9068 C C . VAL B 1 542 ? 18.081 -3.032 140.091 1.00 22.63 542 VAL B C 1
ATOM 9069 O O . VAL B 1 542 ? 17.605 -2.039 140.635 1.00 22.77 542 VAL B O 1
ATOM 9073 N N . PHE B 1 543 ? 17.615 -4.264 140.305 1.00 22.37 543 PHE B N 1
ATOM 9074 C CA . PHE B 1 543 ? 16.459 -4.528 141.177 1.00 22.43 543 PHE B CA 1
ATOM 9075 C C . PHE B 1 543 ? 16.700 -4.144 142.645 1.00 23.17 543 PHE B C 1
ATOM 9076 O O . PHE B 1 543 ? 17.699 -4.548 143.243 1.00 23.27 543 PHE B O 1
ATOM 9084 N N . ASP B 1 544 ? 15.771 -3.354 143.184 1.00 23.97 544 ASP B N 1
ATOM 9085 C CA . ASP B 1 544 ? 15.784 -2.860 144.564 1.00 24.83 544 ASP B CA 1
ATOM 9086 C C . ASP B 1 544 ? 14.466 -3.233 145.249 1.00 25.18 544 ASP B C 1
ATOM 9087 O O . ASP B 1 544 ? 13.482 -2.493 145.153 1.00 24.90 544 ASP B O 1
ATOM 9092 N N . ARG B 1 545 ? 14.457 -4.364 145.955 1.00 25.55 545 ARG B N 1
ATOM 9093 C CA . ARG B 1 545 ? 13.231 -4.871 146.586 1.00 26.77 545 ARG B CA 1
ATOM 9094 C C . ARG B 1 545 ? 12.619 -3.958 147.661 1.00 26.75 545 ARG B C 1
ATOM 9095 O O . ARG B 1 545 ? 11.414 -4.016 147.916 1.00 26.62 545 ARG B O 1
ATOM 9103 N N . ASN B 1 546 ? 13.452 -3.111 148.257 1.00 27.10 546 ASN B N 1
ATOM 9104 C CA . ASN B 1 546 ? 13.050 -2.291 149.399 1.00 27.72 546 ASN B CA 1
ATOM 9105 C C . ASN B 1 546 ? 12.489 -0.909 149.058 1.00 28.10 546 ASN B C 1
ATOM 9106 O O . ASN B 1 546 ? 11.966 -0.221 149.937 1.00 28.12 546 ASN B O 1
ATOM 9111 N N . ASP B 1 547 ? 12.583 -0.516 147.790 1.00 28.56 547 ASP B N 1
ATOM 9112 C CA . ASP B 1 547 ? 12.294 0.855 147.364 1.00 29.11 547 ASP B CA 1
ATOM 9113 C C . ASP B 1 547 ? 10.902 1.377 147.751 1.00 29.24 547 ASP B C 1
ATOM 9114 O O . ASP B 1 547 ? 9.887 0.789 147.371 1.00 29.42 547 ASP B O 1
ATOM 9119 N N . ARG B 1 548 ? 10.884 2.466 148.527 1.00 29.44 548 ARG B N 1
ATOM 9120 C CA . ARG B 1 548 ? 9.665 3.188 148.916 1.00 29.51 548 ARG B CA 1
ATOM 9121 C C . ARG B 1 548 ? 9.758 4.609 148.362 1.00 29.19 548 ARG B C 1
ATOM 9122 O O . ARG B 1 548 ? 10.741 5.320 148.605 1.00 29.36 548 ARG B O 1
ATOM 9130 N N . ILE B 1 549 ? 8.712 5.007 147.639 1.00 28.46 549 ILE B N 1
ATOM 9131 C CA . ILE B 1 549 ? 8.700 6.202 146.784 1.00 27.66 549 ILE B CA 1
ATOM 9132 C C . ILE B 1 549 ? 7.417 7.042 146.855 1.00 26.25 549 ILE B C 1
ATOM 9133 O O . ILE B 1 549 ? 6.401 6.696 146.221 1.00 26.70 549 ILE B O 1
ATOM 9138 N N . VAL B 1 550 ? 7.505 8.139 147.612 1.00 24.35 550 VAL B N 1
ATOM 9139 C CA . VAL B 1 550 ? 6.435 9.117 147.851 1.00 21.88 550 VAL B CA 1
ATOM 9140 C C . VAL B 1 550 ? 6.032 9.762 146.518 1.00 20.23 550 VAL B C 1
ATOM 9141 O O . VAL B 1 550 ? 6.805 10.546 145.961 1.00 20.52 550 VAL B O 1
ATOM 9145 N N . VAL B 1 551 ? 4.853 9.399 146.002 1.00 16.99 551 VAL B N 1
ATOM 9146 C CA . VAL B 1 551 ? 4.245 10.043 144.834 1.00 14.37 551 VAL B CA 1
ATOM 9147 C C . VAL B 1 551 ? 4.067 11.520 145.184 1.00 13.12 551 VAL B C 1
ATOM 9148 O O . VAL B 1 551 ? 3.403 11.843 146.170 1.00 12.62 551 VAL B O 1
ATOM 9152 N N . ASP B 1 552 ? 4.673 12.397 144.388 1.00 11.59 552 ASP B N 1
ATOM 9153 C CA . ASP B 1 552 ? 4.614 13.845 144.622 1.00 10.82 552 ASP B CA 1
ATOM 9154 C C . ASP B 1 552 ? 4.933 14.568 143.310 1.00 9.97 552 ASP B C 1
ATOM 9155 O O . ASP B 1 552 ? 6.075 14.988 143.090 1.00 11.35 552 ASP B O 1
ATOM 9160 N N . PHE B 1 553 ? 3.928 14.717 142.449 1.00 6.71 553 PHE B N 1
ATOM 9161 C CA . PHE B 1 553 ? 4.097 15.424 141.182 1.00 5.29 553 PHE B CA 1
ATOM 9162 C C . PHE B 1 553 ? 3.422 16.783 141.131 1.00 4.25 553 PHE B C 1
ATOM 9163 O O . PHE B 1 553 ? 2.291 16.912 141.603 1.00 3.32 553 PHE B O 1
ATOM 9171 N N . PRO B 1 554 ? 4.102 17.781 140.523 1.00 3.55 554 PRO B N 1
ATOM 9172 C CA . PRO B 1 554 ? 3.409 19.003 140.159 1.00 3.04 554 PRO B CA 1
ATOM 9173 C C . PRO B 1 554 ? 2.395 18.611 139.082 1.00 2.36 554 PRO B C 1
ATOM 9174 O O . PRO B 1 554 ? 2.590 17.609 138.365 1.00 2.00 554 PRO B O 1
ATOM 9178 N N . THR B 1 555 ? 1.315 19.380 138.985 1.00 2.00 555 THR B N 1
ATOM 9179 C CA . THR B 1 555 ? 0.278 19.083 138.014 1.00 2.00 555 THR B CA 1
ATOM 9180 C C . THR B 1 555 ? -0.037 20.314 137.162 1.00 2.43 555 THR B C 1
ATOM 9181 O O . THR B 1 555 ? 0.487 21.403 137.416 1.00 2.00 555 THR B O 1
ATOM 9185 N N . ASN B 1 556 ? -0.901 20.134 136.170 1.00 2.43 556 ASN B N 1
ATOM 9186 C CA . ASN B 1 556 ? -1.465 21.256 135.418 1.00 4.12 556 ASN B CA 1
ATOM 9187 C C . ASN B 1 556 ? -2.779 21.740 136.035 1.00 6.03 556 ASN B C 1
ATOM 9188 O O . ASN B 1 556 ? -3.526 22.480 135.395 1.00 8.29 556 ASN B O 1
ATOM 9193 N N . GLN B 1 557 ? -3.063 21.328 137.270 1.00 7.30 557 GLN B N 1
ATOM 9194 C CA . GLN B 1 557 ? -4.260 21.760 137.980 1.00 8.65 557 GLN B CA 1
ATOM 9195 C C . GLN B 1 557 ? -3.885 22.889 138.955 1.00 9.23 557 GLN B C 1
ATOM 9196 O O . GLN B 1 557 ? -2.794 22.927 139.525 1.00 8.10 557 GLN B O 1
ATOM 9202 N N . LYS B 1 558 ? -4.792 23.841 139.114 1.00 10.86 558 LYS B N 1
ATOM 9203 C CA . LYS B 1 558 ? -4.526 25.002 139.953 1.00 12.42 558 LYS B CA 1
ATOM 9204 C C . LYS B 1 558 ? -5.708 25.169 140.896 1.00 12.03 558 LYS B C 1
ATOM 9205 O O . LYS B 1 558 ? -6.835 24.803 140.552 1.00 12.28 558 LYS B O 1
ATOM 9211 N N . CYS B 1 559 ? -5.453 25.697 142.080 1.00 11.86 559 CYS B N 1
ATOM 9212 C CA . CYS B 1 559 ? -6.576 26.049 142.926 1.00 11.76 559 CYS B CA 1
ATOM 9213 C C . CYS B 1 559 ? -6.748 27.569 142.938 1.00 10.64 559 CYS B C 1
ATOM 9214 O O . CYS B 1 559 ? -5.817 28.328 142.633 1.00 9.76 559 CYS B O 1
ATOM 9217 N N . SER B 1 560 ? -7.955 28.006 143.278 1.00 9.55 560 SER B N 1
ATOM 9218 C CA . SER B 1 560 ? -8.304 29.421 143.194 1.00 8.82 560 SER B CA 1
ATOM 9219 C C . SER B 1 560 ? -7.470 30.278 144.125 1.00 8.45 560 SER B C 1
ATOM 9220 O O . SER B 1 560 ? -7.278 31.468 143.863 1.00 8.38 560 SER B O 1
ATOM 9223 N N . CYS B 1 561 ? -6.983 29.664 145.200 1.00 8.19 561 CYS B N 1
ATOM 9224 C CA . CYS B 1 561 ? -6.223 30.342 146.248 1.00 8.90 561 CYS B CA 1
ATOM 9225 C C . CYS B 1 561 ? -4.779 30.684 145.875 1.00 9.04 561 CYS B C 1
ATOM 9226 O O . CYS B 1 561 ? -4.098 31.423 146.587 1.00 8.99 561 CYS B O 1
ATOM 9229 N N . GLY B 1 562 ? -4.311 30.133 144.761 1.00 9.88 562 GLY B N 1
ATOM 9230 C CA . GLY B 1 562 ? -3.152 30.695 144.076 1.00 11.56 562 GLY B CA 1
ATOM 9231 C C . GLY B 1 562 ? -1.952 29.795 143.894 1.00 12.68 562 GLY B C 1
ATOM 9232 O O . GLY B 1 562 ? -0.900 30.258 143.445 1.00 13.59 562 GLY B O 1
ATOM 9233 N N . LYS B 1 563 ? -2.113 28.525 144.248 1.00 12.80 563 LYS B N 1
ATOM 9234 C CA . LYS B 1 563 ? -1.048 27.545 144.185 1.00 13.18 563 LYS B CA 1
ATOM 9235 C C . LYS B 1 563 ? -1.405 26.474 143.163 1.00 13.16 563 LYS B C 1
ATOM 9236 O O . LYS B 1 563 ? -2.571 26.078 143.027 1.00 12.98 563 LYS B O 1
ATOM 9242 N N . GLU B 1 564 ? -0.391 26.002 142.442 1.00 13.28 564 GLU B N 1
ATOM 9243 C CA . GLU B 1 564 ? -0.520 24.819 141.609 1.00 12.98 564 GLU B CA 1
ATOM 9244 C C . GLU B 1 564 ? -0.805 23.633 142.525 1.00 11.75 564 GLU B C 1
ATOM 9245 O O . GLU B 1 564 ? -0.230 23.553 143.614 1.00 12.38 564 GLU B O 1
ATOM 9251 N N . MET B 1 565 ? -1.703 22.745 142.107 1.00 10.17 565 MET B N 1
ATOM 9252 C CA . MET B 1 565 ? -2.010 21.533 142.864 1.00 9.55 565 MET B CA 1
ATOM 9253 C C . MET B 1 565 ? -0.937 20.475 142.610 1.00 7.06 565 MET B C 1
ATOM 9254 O O . MET B 1 565 ? -0.279 20.494 141.579 1.00 6.09 565 MET B O 1
ATOM 9259 N N . ARG B 1 566 ? -0.767 19.578 143.570 1.00 5.16 566 ARG B N 1
ATOM 9260 C CA . ARG B 1 566 ? 0.197 18.490 143.449 1.00 4.22 566 ARG B CA 1
ATOM 9261 C C . ARG B 1 566 ? -0.521 17.150 143.636 1.00 3.85 566 ARG B C 1
ATOM 9262 O O . ARG B 1 566 ? -1.494 17.058 144.388 1.00 2.25 566 ARG B O 1
ATOM 9270 N N . LEU B 1 567 ? -0.024 16.120 142.956 1.00 2.69 567 LEU B N 1
ATOM 9271 C CA . LEU B 1 567 ? -0.617 14.774 143.008 1.00 3.04 567 LEU B CA 1
ATOM 9272 C C . LEU B 1 567 ? 0.103 13.977 144.084 1.00 3.43 567 LEU B C 1
ATOM 9273 O O . LEU B 1 567 ? 1.326 13.961 144.094 1.00 4.42 567 LEU B O 1
ATOM 9278 N N . SER B 1 568 ? -0.651 13.302 144.941 1.00 3.47 568 SER B N 1
ATOM 9279 C CA . SER B 1 568 ? -0.098 12.489 146.029 1.00 3.58 568 SER B CA 1
ATOM 9280 C C . SER B 1 568 ? -0.857 11.186 146.051 1.00 2.97 568 SER B C 1
ATOM 9281 O O . SER B 1 568 ? -1.807 10.998 145.287 1.00 3.44 568 SER B O 1
ATOM 9284 N N . PHE B 1 569 ? -0.431 10.273 146.910 1.00 3.73 569 PHE B N 1
ATOM 9285 C CA . PHE B 1 569 ? -1.061 8.967 147.002 1.00 4.71 569 PHE B CA 1
ATOM 9286 C C . PHE B 1 569 ? -1.086 8.587 148.458 1.00 5.25 569 PHE B C 1
ATOM 9287 O O . PHE B 1 569 ? -0.078 8.703 149.166 1.00 6.24 569 PHE B O 1
ATOM 9295 N N . GLY B 1 570 ? -2.256 8.154 148.901 1.00 6.25 570 GLY B N 1
ATOM 9296 C CA . GLY B 1 570 ? -2.477 7.891 150.324 1.00 7.39 570 GLY B CA 1
ATOM 9297 C C . GLY B 1 570 ? -3.361 6.686 150.557 1.00 8.92 570 GLY B C 1
ATOM 9298 O O . GLY B 1 570 ? -3.589 5.889 149.641 1.00 9.48 570 GLY B O 1
ATOM 9299 N N . LYS B 1 571 ? -3.873 6.557 151.783 1.00 10.20 571 LYS B N 1
ATOM 9300 C CA . LYS B 1 571 ? -4.666 5.374 152.149 1.00 11.49 571 LYS B CA 1
ATOM 9301 C C . LYS B 1 571 ? -5.927 5.198 151.289 1.00 11.49 571 LYS B C 1
ATOM 9302 O O . LYS B 1 571 ? -6.365 4.067 151.085 1.00 12.67 571 LYS B O 1
ATOM 9308 N N . TYR B 1 572 ? -6.494 6.292 150.779 1.00 10.88 572 TYR B N 1
ATOM 9309 C CA . TYR B 1 572 ? -7.625 6.197 149.851 1.00 11.17 572 TYR B CA 1
ATOM 9310 C C . TYR B 1 572 ? -7.252 6.383 148.360 1.00 10.66 572 TYR B C 1
ATOM 9311 O O . TYR B 1 572 ? -8.092 6.802 147.555 1.00 11.27 572 TYR B O 1
ATOM 9320 N N . GLY B 1 573 ? -6.016 6.064 147.977 1.00 9.72 573 GLY B N 1
ATOM 9321 C CA . GLY B 1 573 ? -5.564 6.265 146.588 1.00 8.07 573 GLY B CA 1
ATOM 9322 C C . GLY B 1 573 ? -5.074 7.674 146.264 1.00 6.97 573 GLY B C 1
ATOM 9323 O O . GLY B 1 573 ? -4.687 8.429 147.153 1.00 6.07 573 GLY B O 1
ATOM 9324 N N . PHE B 1 574 ? -5.062 8.009 144.975 1.00 6.27 574 PHE B N 1
ATOM 9325 C CA . PHE B 1 574 ? -4.525 9.274 144.515 1.00 5.25 574 PHE B CA 1
ATOM 9326 C C . PHE B 1 574 ? -5.415 10.433 144.894 1.00 5.47 574 PHE B C 1
ATOM 9327 O O . PHE B 1 574 ? -6.639 10.335 144.857 1.00 5.89 574 PHE B O 1
ATOM 9335 N N . TYR B 1 575 ? -4.778 11.550 145.188 1.00 4.23 575 TYR B N 1
ATOM 9336 C CA . TYR B 1 575 ? -5.517 12.772 145.436 1.00 4.92 575 TYR B CA 1
ATOM 9337 C C . TYR B 1 575 ? -4.703 13.978 144.998 1.00 4.75 575 TYR B C 1
ATOM 9338 O O . TYR B 1 575 ? -3.498 13.867 144.778 1.00 5.25 575 TYR B O 1
ATOM 9347 N N . LEU B 1 576 ? -5.373 15.117 144.832 1.00 4.35 576 LEU B N 1
ATOM 9348 C CA . LEU B 1 576 ? -4.719 16.347 144.423 1.00 3.94 576 LEU B CA 1
ATOM 9349 C C . LEU B 1 576 ? -4.752 17.304 145.600 1.00 4.52 576 LEU B C 1
ATOM 9350 O O . LEU B 1 576 ? -5.779 17.429 146.249 1.00 4.26 576 LEU B O 1
ATOM 9355 N N . LYS B 1 577 ? -3.641 17.978 145.860 1.00 5.17 577 LYS B N 1
ATOM 9356 C CA . LYS B 1 577 ? -3.567 18.850 147.024 1.00 7.23 577 LYS B CA 1
ATOM 9357 C C . LYS B 1 577 ? -2.932 20.201 146.758 1.00 7.66 577 LYS B C 1
ATOM 9358 O O . LYS B 1 577 ? -1.991 20.328 145.985 1.00 6.60 577 LYS B O 1
ATOM 9364 N N . CYS B 1 578 ? -3.436 21.221 147.445 1.00 8.93 578 CYS B N 1
ATOM 9365 C CA . CYS B 1 578 ? -2.739 22.490 147.424 1.00 10.41 578 CYS B CA 1
ATOM 9366 C C . CYS B 1 578 ? -2.738 23.054 148.836 1.00 10.61 578 CYS B C 1
ATOM 9367 O O . CYS B 1 578 ? -3.659 22.792 149.605 1.00 10.19 578 CYS B O 1
ATOM 9370 N N . GLU B 1 579 ? -1.679 23.785 149.175 1.00 10.94 579 GLU B N 1
ATOM 9371 C CA . GLU B 1 579 ? -1.461 24.270 150.527 1.00 11.53 579 GLU B CA 1
ATOM 9372 C C . GLU B 1 579 ? -2.650 25.071 151.049 1.00 11.05 579 GLU B C 1
ATOM 9373 O O . GLU B 1 579 ? -3.021 24.956 152.209 1.00 10.66 579 GLU B O 1
ATOM 9379 N N . CYS B 1 580 ? -3.245 25.875 150.179 1.00 10.40 580 CYS B N 1
ATOM 9380 C CA . CYS B 1 580 ? -4.238 26.840 150.622 1.00 11.05 580 CYS B CA 1
ATOM 9381 C C . CYS B 1 580 ? -5.686 26.402 150.466 1.00 10.43 580 CYS B C 1
ATOM 9382 O O . CYS B 1 580 ? -6.593 27.059 150.976 1.00 10.37 580 CYS B O 1
ATOM 9385 N N . GLY B 1 581 ? -5.899 25.287 149.777 1.00 10.33 581 GLY B N 1
ATOM 9386 C CA . GLY B 1 581 ? -7.243 24.860 149.425 1.00 10.72 581 GLY B CA 1
ATOM 9387 C C . GLY B 1 581 ? -7.573 23.443 149.836 1.00 11.44 581 GLY B C 1
ATOM 9388 O O . GLY B 1 581 ? -6.895 22.930 150.923 1.00 11.41 581 GLY B O 1
ATOM 9389 N N . LYS B 1 582 ? -8.633 22.795 148.941 1.00 11.58 582 LYS B N 1
ATOM 9390 C CA . LYS B 1 582 ? -9.137 21.502 149.371 1.00 11.65 582 LYS B CA 1
ATOM 9391 C C . LYS B 1 582 ? -8.498 20.402 148.568 1.00 11.35 582 LYS B C 1
ATOM 9392 O O . LYS B 1 582 ? -8.148 20.577 147.391 1.00 10.68 582 LYS B O 1
ATOM 9398 N N . THR B 1 583 ? -8.362 19.257 149.233 1.00 11.09 583 THR B N 1
ATOM 9399 C CA . THR B 1 583 ? -7.862 18.075 148.558 1.00 11.79 583 THR B CA 1
ATOM 9400 C C . THR B 1 583 ? -9.017 17.554 147.719 1.00 12.28 583 THR B C 1
ATOM 9401 O O . THR B 1 583 ? -10.196 17.772 148.012 1.00 12.59 583 THR B O 1
ATOM 9405 N N . ARG B 1 584 ? -8.656 16.849 146.662 1.00 12.68 584 ARG B N 1
ATOM 9406 C CA . ARG B 1 584 ? -9.627 16.416 145.696 1.00 13.85 584 ARG B CA 1
ATOM 9407 C C . ARG B 1 584 ? -9.108 15.043 145.322 1.00 13.22 584 ARG B C 1
ATOM 9408 O O . ARG B 1 584 ? -7.973 14.929 144.863 1.00 12.51 584 ARG B O 1
ATOM 9416 N N . SER B 1 585 ? -9.918 14.019 145.591 1.00 13.02 585 SER B N 1
ATOM 9417 C CA . SER B 1 585 ? -9.649 12.648 145.166 1.00 14.13 585 SER B CA 1
ATOM 9418 C C . SER B 1 585 ? -9.692 12.533 143.655 1.00 13.20 585 SER B C 1
ATOM 9419 O O . SER B 1 585 ? -10.432 13.252 142.965 1.00 12.35 585 SER B O 1
ATOM 9422 N N . VAL B 1 586 ? -8.864 11.625 143.155 1.00 12.64 586 VAL B N 1
ATOM 9423 C CA . VAL B 1 586 ? -8.817 11.307 141.729 1.00 12.94 586 VAL B CA 1
ATOM 9424 C C . VAL B 1 586 ? -8.756 9.800 141.552 1.00 12.46 586 VAL B C 1
ATOM 9425 O O . VAL B 1 586 ? -8.053 9.106 142.290 1.00 12.40 586 VAL B O 1
ATOM 9429 N N . LYS B 1 587 ? -9.504 9.293 140.578 1.00 12.28 587 LYS B N 1
ATOM 9430 C CA . LYS B 1 587 ? -9.544 7.860 140.315 1.00 12.26 587 LYS B CA 1
ATOM 9431 C C . LYS B 1 587 ? -8.275 7.409 139.616 1.00 12.00 587 LYS B C 1
ATOM 9432 O O . LYS B 1 587 ? -7.689 8.175 138.849 1.00 10.99 587 LYS B O 1
ATOM 9438 N N . ASN B 1 588 ? -7.869 6.171 139.885 1.00 11.63 588 ASN B N 1
ATOM 9439 C CA . ASN B 1 588 ? -6.696 5.576 139.246 1.00 11.59 588 ASN B CA 1
ATOM 9440 C C . ASN B 1 588 ? -6.710 5.677 137.729 1.00 11.07 588 ASN B C 1
ATOM 9441 O O . ASN B 1 588 ? -5.658 5.794 137.092 1.00 10.10 588 ASN B O 1
ATOM 9446 N N . ASP B 1 589 ? -7.911 5.639 137.165 1.00 11.67 589 ASP B N 1
ATOM 9447 C CA . ASP B 1 589 ? -8.060 5.580 135.717 1.00 12.47 589 ASP B CA 1
ATOM 9448 C C . ASP B 1 589 ? -8.548 6.882 135.047 1.00 11.43 589 ASP B C 1
ATOM 9449 O O . ASP B 1 589 ? -9.010 6.843 133.897 1.00 12.18 589 ASP B O 1
ATOM 9454 N N . GLU B 1 590 ? -8.414 8.016 135.742 1.00 9.75 590 GLU B N 1
ATOM 9455 C CA . GLU B 1 590 ? -8.589 9.335 135.151 1.00 8.99 590 GLU B CA 1
ATOM 9456 C C . GLU B 1 590 ? -7.455 9.465 134.131 1.00 6.96 590 GLU B C 1
ATOM 9457 O O . GLU B 1 590 ? -6.370 8.925 134.357 1.00 5.55 590 GLU B O 1
ATOM 9463 N N . ILE B 1 591 ? -7.706 10.135 133.015 1.00 5.32 591 ILE B N 1
ATOM 9464 C CA . ILE B 1 591 ? -6.672 10.229 131.936 1.00 5.98 591 ILE B CA 1
ATOM 9465 C C . ILE B 1 591 ? -5.572 11.183 132.411 1.00 4.74 591 ILE B C 1
ATOM 9466 O O . ILE B 1 591 ? -5.867 12.234 133.016 1.00 4.80 591 ILE B O 1
ATOM 9471 N N . ALA B 1 592 ? -4.323 10.869 132.067 1.00 3.32 592 ALA B N 1
ATOM 9472 C CA . ALA B 1 592 ? -3.190 11.664 132.556 1.00 3.07 592 ALA B CA 1
ATOM 9473 C C . ALA B 1 592 ? -1.950 11.259 131.784 1.00 2.83 592 ALA B C 1
ATOM 9474 O O . ALA B 1 592 ? -1.828 10.116 131.362 1.00 3.43 592 ALA B O 1
ATOM 9476 N N . VAL B 1 593 ? -1.040 12.198 131.597 1.00 2.00 593 VAL B N 1
ATOM 9477 C CA . VAL B 1 593 ? 0.255 11.861 131.010 1.00 2.00 593 VAL B CA 1
ATOM 9478 C C . VAL B 1 593 ? 1.294 12.660 131.793 1.00 2.00 593 VAL B C 1
ATOM 9479 O O . VAL B 1 593 ? 1.012 13.761 132.234 1.00 2.00 593 VAL B O 1
ATOM 9483 N N . ILE B 1 594 ? 2.473 12.070 132.003 1.00 2.00 594 ILE B N 1
ATOM 9484 C CA . ILE B 1 594 ? 3.550 12.793 132.652 1.00 2.02 594 ILE B CA 1
ATOM 9485 C C . ILE B 1 594 ? 4.530 13.272 131.578 1.00 3.55 594 ILE B C 1
ATOM 9486 O O . ILE B 1 594 ? 4.909 12.475 130.716 1.00 4.17 594 ILE B O 1
ATOM 9491 N N . ASP B 1 595 ? 4.910 14.547 131.625 1.00 5.15 595 ASP B N 1
ATOM 9492 C CA . ASP B 1 595 ? 5.925 15.090 130.714 1.00 8.02 595 ASP B CA 1
ATOM 9493 C C . ASP B 1 595 ? 6.832 16.002 131.523 1.00 8.20 595 ASP B C 1
ATOM 9494 O O . ASP B 1 595 ? 6.356 16.907 132.206 1.00 6.89 595 ASP B O 1
ATOM 9499 N N . ASP B 1 596 ? 8.137 15.754 131.442 1.00 9.51 596 ASP B N 1
ATOM 9500 C CA . ASP B 1 596 ? 9.128 16.548 132.182 1.00 10.34 596 ASP B CA 1
ATOM 9501 C C . ASP B 1 596 ? 8.762 16.668 133.663 1.00 9.87 596 ASP B C 1
ATOM 9502 O O . ASP B 1 596 ? 8.728 17.780 134.194 1.00 10.33 596 ASP B O 1
ATOM 9507 N N . GLY B 1 597 ? 8.453 15.530 134.284 1.00 9.30 597 GLY B N 1
ATOM 9508 C CA . GLY B 1 597 ? 8.173 15.473 135.726 1.00 8.01 597 GLY B CA 1
ATOM 9509 C C . GLY B 1 597 ? 6.855 16.079 136.191 1.00 6.87 597 GLY B C 1
ATOM 9510 O O . GLY B 1 597 ? 6.577 16.084 137.397 1.00 6.72 597 GLY B O 1
ATOM 9511 N N . LYS B 1 598 ? 6.037 16.559 135.250 1.00 5.51 598 LYS B N 1
ATOM 9512 C CA . LYS B 1 598 ? 4.751 17.180 135.589 1.00 4.58 598 LYS B CA 1
ATOM 9513 C C . LYS B 1 598 ? 3.591 16.331 135.060 1.00 3.15 598 LYS B C 1
ATOM 9514 O O . LYS B 1 598 ? 3.649 15.869 133.916 1.00 3.52 598 LYS B O 1
ATOM 9520 N N . ILE B 1 599 ? 2.555 16.106 135.875 1.00 2.00 599 ILE B N 1
ATOM 9521 C CA . ILE B 1 599 ? 1.422 15.321 135.374 1.00 2.00 599 ILE B CA 1
ATOM 9522 C C . ILE B 1 599 ? 0.310 16.231 134.849 1.00 2.00 599 ILE B C 1
ATOM 9523 O O . ILE B 1 599 ? -0.140 17.168 135.508 1.00 2.00 599 ILE B O 1
ATOM 9528 N N . PHE B 1 600 ? -0.132 15.906 133.646 1.00 2.00 600 PHE B N 1
ATOM 9529 C CA . PHE B 1 600 ? -1.142 16.682 132.957 1.00 2.00 600 PHE B CA 1
ATOM 9530 C C . PHE B 1 600 ? -2.436 15.887 132.955 1.00 2.00 600 PHE B C 1
ATOM 9531 O O . PHE B 1 600 ? -2.519 14.871 132.278 1.00 2.00 600 PHE B O 1
ATOM 9539 N N . LEU B 1 601 ? -3.437 16.351 133.697 1.00 3.34 601 LEU B N 1
ATOM 9540 C CA . LEU B 1 601 ? -4.728 15.668 133.764 1.00 6.03 601 LEU B CA 1
ATOM 9541 C C . LEU B 1 601 ? -5.723 16.227 132.747 1.00 7.54 601 LEU B C 1
ATOM 9542 O O . LEU B 1 601 ? -5.802 17.442 132.579 1.00 8.30 601 LEU B O 1
#

InterPro domains:
  IPR000380 DNA topoisomerase, type IA [PTHR42785] (3-587)
  IPR003601 DNA topoisomerase, type IA, domain 2 [SM00436] (105-193)
  IPR003602 DNA topoisomerase, type IA, DNA-binding domain [SM00437] (233-495)
  IPR005733 DNA topoisomerase I, bacterial-type [TIGR01051] (8-585)
  IPR006171 TOPRIM domain [PF01751] (8-114)
  IPR006171 TOPRIM domain [PS50880] (6-115)
  IPR006171 TOPRIM domain [SM00493] (6-105)
  IPR013497 DNA topoisomerase, type IA, central [PF01131] (129-532)
  IPR013497 DNA topoisomerase, type IA, central [PR00417] (79-92)
  IPR013497 DNA topoisomerase, type IA, central [PR00417] (163-181)
  IPR013497 DNA topoisomerase, type IA, central [PR00417] (283-292)
  IPR013497 DNA topoisomerase, type IA, central [PR00417] (360-376)
  IPR013497 DNA topoisomerase, type IA, central [PR00417] (458-472)
  IPR013497 DNA topoisomerase, type IA, central [PS52039] (130-543)
  IPR013497 DNA topoisomerase, type IA, central [cd00186] (131-543)
  IPR013824 DNA topoisomerase, type IA, central region, subdomain 1 [G3DSA:1.10.460.10] (139-528)
  IPR013825 DNA topoisomerase, type IA, central region, subdomain 2 [G3DSA:2.70.20.10] (185-441)
  IPR013826 DNA topoisomerase, type IA, central region, subdomain 3 [G3DSA:1.10.290.10] (241-374)
  IPR023405 DNA topoisomerase, type IA, core domain [SSF56712] (6-546)
  IPR023406 DNA topoisomerase, type IA, active site [PS00396] (270-292)

Organism: Thermotoga maritima (strain ATCC 43589 / DSM 3109 / JCM 10099 / NBRC 100826 / MSB8) (NCBI:txid243274)

Foldseek 3Di:
DEEEEADPLLQQLQCVQPPPVYHYYHLVHAQKDADPPDLQFDVPVLGRGHMDGDPPSVVSLVVLLVVVVVDQYAYEYADALVSLLSVVVSCVSNVNQPPQRYFYFQFSDNVGSVVRVVGGGGRQVLSPLLVVLLVNLQSVCFVQPQVVCCQAFNFGQHVHQLLLQLLVVQQVQVVLQVPDDKDKAKWKWKDAPNFIWTWDDPDGHHDDPVVVVVSQPDFKWAWADKDKDKDWAAAFFQAAQLVLLLCCCVPVVDASVRSQVLLVCLRSWDQFPVGTGRFKTHHFFPDSADDPVRLVQLCVVCCVPPRNQFFDVTHGIATPHLVCALVNCVNGDDPSSSVSSNVNSLSVSLNRTHIWMWMKMWTKIAHPVRPIITIGMAIGGDGCRSCVRVPDDDRHDDDPDDHGDMGGGMGMDMDIDIDHGDAADFLSVSSVVCVVLQQAGSVRSNVSVVVCCVSLQWHADPRGIFGFQLVQVVSVVCCVQVVVLSHSNNSNVLSVVSVCSSVVNHPSSVSSVVSCVSDVVRRDSPDHDWQWFFEPDADPVGFTWIWTADPVGIWIDDPDDDIGGDDRNHGWHADPRYIYD/DEEEEADPLLQFLQCLQCPPVYHYYHLVHAFKDADPPDLAFDVVVLGRGHMDGDPPSVVSLVVLLVVVVVDQYAYEYADALVRLLSVVVSCVSNVNQPPQRYFYDQFRANVRSVVRRVGGGGRQVLSPLLSVLLVNLQSVCFVQVALVCCQAFNFGAGNHQLLLQLLVVQQVQVVLQVPDDKDKAKWKWKDAPNFIWTWDDPDGHHDDPVVVVVSQPDFKWAWADKDKDKDWAAAFFQAAQLVLLLCCCVPPVDFSVRSQVLLVDQRSFDQDPSTTHHWKTHHFAPDSADDPVRLVQLCVVCCVPPRNQFFDSGHGIATPHLVCALVVCVNGDDPSSSVSSNVNSLSSSLNRTGIWMKMKMWTWIAHPVRPIITIGMAIGGDGCRSCVRVPDDDRHDDDPDDHGDMGGGMGMDMDIDIDHGDAADFLSVSSVVCVVLQQDGSVRSNVSVVVCPVSLQWHADPRGIFGFQLVQVVSVVCCVQVVVLSHSNNSNVLSVQSVCSSVVNHPSSVSSVVSCVSDVVRRDSPDHDWQWFFEPDDDPVGDGWIWTQDPVGIWIDDPPDDIGDDDRNHGWHDDPRYIYD

Radius of gyration: 41.52 Å; Cα contacts (8 Å, |Δi|>4): 2214; chains: 2; bounding box: 67×116×120 Å

Sequence (1162 aa):
KYIVVESPAKAKTIKSILGNEYEVFASMGHIIDLPKSKFGVDLEKDFEPEFAVIKGKEKVVEKLKDLAKKGELLIASDMDREGEAIAWHIARVTNTLGRKNRIVFSEITPRVIREAVKNPREIDMKKVRAQLARRILDRIVGYSLSPVLWRNFKSNLSAGRVQSATLKLVCDREREILRFVPKKYHRITVNFDGLTAEIDVKEKKFFDAETLKEIQSIDELVVEEKKVSVKKFAPPEPFKTSTLQQEAYSKLGFSVSKTMMIAQQLYEGVETKDGHIAFITYMRTDSTRVSDYAKEEARNLITEVFGEEYVGAHEAIRPTNVFMTPEEAGKYLNSDQKKLYELIWKRFLASQMKPSQYEETRFVLRTKDGKYRFKGTVLKKIFDGYEKVWKTERNTGEFPFEEGESVKPVVVKIEEQETKPKPRYTEGSLVKEMERLGIGRPSTYASTIKLLLNRGYIKKIRGYLYPTIVGSVVMDYLEKKYSDVVSVSFTAEMEKDLDEVEQGKKTDKIVLREFYESFSSVFDRNDRIVVDFPTNQKCSCGKEMRLSFGKYGFYLKCECGKTRSVKNDEIAVIDDGKIFLKYIVVESPAKAKTIKSILGNEYEVFASMGHIIDLPKSKFGVDLEKDFEPEFAVIKGKEKVVEKLKDLAKKGELLIASDMDREGEAIAWHIARVTNTLGRKNRIVFSEITPRVIREAVKNPREIDMKKVRAQLARRILDRIVGYSLSPVLWRNFKSNLSAGRVQSATLKLVCDREREILRFVPKKYHRITVNFDGLTAEIDVKEKKFFDAETLKEIQSIDELVVEEKKVSVKKFAPPEPFKTSTLQQEAYSKLGFSVSKTMMIAQQLYEGVETKDGHIAFITYMRTDSTRVSDYAKEEARNLITEVFGEEYVGAHEAIRPTNVFMTPEEAGKYLNSDQKKLYELIWKRFLASQMKPSQYEETRFVLRTKDGKYRFKGTVLKKIFDGYEKVWKTERNTGEFPFEEGESVKPVVVKIEEQETKPKPRYTEGSLVKEMERLGIGRPSTYASTIKLLLNRGYIKKIRGYLYPTIVGSVVMDYLEKKYSDVVSVSFTAEMEKDLDEVEQGKKTDKIVLREFYESFSSVFDRNDRIVVDFPTNQKCSCGKEMRLSFGKYGFYLKCECGKTRSVKNDEIAVIDDGKIFL

Nearest PDB structures (foldseek):
  2gaj-assembly2_B  TM=1.001E+00  e=0.000E+00  Thermotoga maritima MSB8
  1mw9-assembly1_X  TM=9.096E-01  e=7.981E-55  Escherichia coli
  1cy2-assembly1_A  TM=9.104E-01  e=4.115E-54  Escherichia coli K-12
  4rul-assembly1_A  TM=8.629E-01  e=7.200E-56  Escherichia coli DH1
  1ecl-assembly1_A  TM=9.040E-01  e=3.447E-52  Escherichia coli

Solvent-accessible surface area: 55807 Å² total; per-residue (Å²): 100,36,1,0,3,29,21,56,36,0,12,106,4,2,85,71,18,24,33,154,105,17,82,26,41,8,3,108,30,85,8,18,31,6,31,174,104,136,60,3,8,41,65,167,139,52,10,79,28,69,47,60,50,55,184,65,37,85,179,24,8,107,80,0,86,47,2,24,170,135,28,71,6,4,0,2,3,14,12,22,40,58,2,8,7,22,0,21,16,5,0,125,36,16,142,19,75,42,143,145,2,2,2,32,8,15,6,2,18,66,107,29,2,116,102,11,12,142,85,31,127,99,4,64,60,113,21,0,93,0,24,19,1,23,72,6,0,43,26,3,4,12,86,17,0,25,79,6,0,158,157,3,2,94,14,40,0,45,47,1,6,7,0,0,0,0,0,36,6,2,2,20,27,14,33,69,27,69,128,69,125,63,75,118,23,15,99,0,7,0,45,8,103,92,11,63,2,70,18,56,58,172,63,110,101,102,9,94,86,130,34,34,160,74,0,92,84,21,78,46,0,11,2,45,58,64,121,83,60,99,78,136,38,81,28,23,110,14,1,44,0,2,31,0,0,35,34,0,41,86,112,47,58,7,34,0,37,71,0,26,99,2,0,74,73,0,0,15,6,15,128,20,213,140,26,49,45,11,2,0,1,9,8,66,7,98,21,36,118,7,26,121,121,8,72,84,56,0,99,66,7,0,67,136,90,43,16,139,103,25,27,68,86,72,14,0,0,5,1,26,72,6,76,32,41,15,151,73,0,25,147,83,14,85,84,43,14,82,94,0,1,62,12,0,27,68,22,0,1,0,20,28,3,77,42,0,55,6,64,26,14,134,3,8,0,20,9,67,49,14,87,32,69,0,92,12,53,5,20,96,113,89,41,29,0,9,14,90,9,33,151,39,170,61,98,76,31,110,17,80,28,118,96,49,60,43,8,134,108,7,99,10,109,45,64,107,55,64,25,141,47,102,88,61,13,28,6,3,44,0,0,127,23,0,56,59,1,22,0,2,46,23,45,20,8,11,63,3,0,110,22,0,47,101,115,13,0,2,81,78,49,212,18,92,2,29,0,0,0,1,0,4,3,0,4,16,7,0,51,131,93,3,72,117,8,8,32,5,34,31,1,20,80,2,1,103,5,0,28,39,3,37,110,44,145,84,67,12,46,103,1,2,124,80,0,69,117,39,2,47,80,68,41,74,167,130,18,142,38,129,10,71,16,42,1,53,53,136,23,125,64,56,118,95,9,92,0,7,47,25,165,202,14,2,70,6,87,13,175,85,29,192,94,170,92,12,159,59,59,75,46,1,6,12,17,137,38,61,0,48,53,102,37,2,1,2,26,20,60,30,0,13,114,1,2,80,60,18,5,30,152,131,26,78,25,41,10,1,112,27,74,7,18,35,9,24,186,117,128,58,5,9,42,61,170,133,52,11,83,32,75,51,56,54,60,186,58,36,77,169,25,7,103,84,0,88,52,3,24,171,135,30,64,6,0,0,1,2,14,7,18,38,61,1,6,8,17,0,18,16,5,0,131,34,16,141,18,77,39,149,144,3,1,1,33,8,18,5,2,16,67,100,27,1,116,106,11,5,142,93,30,125,93,6,44,62,98,21,0,103,0,30,24,2,26,72,6,0,39,32,3,4,9,90,18,2,26,79,6,0,143,155,1,4,98,9,41,0,59,46,0,6,8,0,1,0,0,0,36,7,3,2,22,38,15,35,58,28,68,134,69,125,62,58,102,23,15,103,1,6,0,49,7,98,91,13,65,2,65,20,55,54,178,62,102,89,85,16,86,78,127,34,36,163,71,0,90,84,20,79,47,0,9,2,44,60,67,120,84,57,125,78,138,36,81,30,24,114,12,0,42,0,2,30,0,0,35,35,0,38,86,108,49,59,7,34,0,35,67,0,28,106,2,0,75,67,0,0,15,4,23,140,21,215,101,32,21,61,14,3,0,1,7,7,62,4,98,20,38,121,11,25,123,95,4,86,79,45,0,100,63,4,0,59,125,91,44,18,134,104,26,28,71,85,57,16,0,1,3,2,14,75,4,68,21,37,14,146,78,0,28,148,67,14,85,84,44,13,76,99,0,1,60,13,0,25,73,22,1,0,0,19,30,3,82,44,0,64,7,61,19,14,127,2,7,0,21,9,66,45,14,81,33,69,0,102,12,48,6,16,99,114,85,40,31,0,10,13,81,8,35,151,51,169,64,96,76,28,117,17,82,26,119,95,45,65,44,8,140,108,6,99,10,104,42,48,109,63,79,23,142,49,78,91,61,12,26,8,3,44,0,0,126,24,0,54,60,1,22,0,2,43,22,45,25,8,10,62,6,0,107,34,0,47,107,69,13,1,2,80,78,52,204,21,94,2,28,0,0,0,1,0,4,3,0,4,18,9,0,48,137,93,3,70,120,10,11,32,6,34,27,1,21,75,1,0,108,4,0,39,42,4,32,104,47,144,81,67,11,39,96,0,2,122,75,0,67,116,41,3,48,82,68,42,66,171,129,21,109,36,126,11,70,17,40,1,56,38,172,24,131,68,66,106,100,8,79,0,10,34,23,161,186,17,2,72,0,61,10,131,67,39,185,93,112,96,12,162,57,50,58,41,2,7,10,19,132,42,62,0,51,46